Protein AF-0000000069701835 (afdb_homodimer)

Solvent-accessible surface area (backbone atoms only — not comparable to full-atom values): 38811 Å² total; per-residue (Å²): 129,63,65,85,69,42,8,67,58,31,53,69,60,68,79,55,66,62,56,63,56,51,62,58,46,72,41,89,81,38,45,59,20,47,59,96,46,68,37,72,89,70,43,57,60,67,57,52,49,52,16,46,52,48,31,66,73,73,35,44,67,64,20,38,28,76,73,45,48,54,37,56,66,69,35,26,43,52,49,22,52,52,31,42,77,55,44,38,84,52,55,40,90,34,37,31,42,24,39,18,38,48,22,39,53,29,38,48,41,53,27,45,40,35,70,63,38,26,33,36,32,39,42,60,26,48,49,60,57,52,48,33,42,46,57,37,41,37,38,77,45,71,33,52,51,53,85,51,16,60,40,55,66,56,48,55,58,47,54,74,80,41,81,50,53,31,37,44,45,40,51,38,25,16,56,48,61,12,29,37,45,35,72,69,51,43,48,49,48,45,51,48,27,65,74,66,65,22,34,36,41,41,40,43,59,28,59,79,31,42,64,55,87,75,83,74,78,41,60,48,37,51,16,53,76,70,71,42,41,76,33,38,34,42,30,26,41,39,35,70,62,59,36,38,4,45,30,44,14,30,31,37,45,39,68,89,56,40,66,45,26,49,54,50,38,34,29,40,32,44,40,49,48,21,38,46,43,48,30,50,33,48,34,56,72,65,68,48,56,68,60,46,32,51,52,50,22,51,53,40,41,53,26,46,50,43,39,52,50,41,40,50,73,70,34,42,90,46,40,46,67,69,83,53,57,25,38,53,32,43,32,36,31,42,78,51,96,45,58,36,65,68,47,44,60,47,18,44,76,55,28,26,44,58,34,44,31,43,69,26,31,92,64,88,57,55,44,33,20,33,32,37,25,42,48,69,44,52,56,69,50,36,48,51,41,43,51,31,50,53,69,48,106,129,61,64,86,70,42,6,68,58,32,54,70,60,68,80,54,68,64,57,62,57,51,62,59,47,72,41,88,82,36,45,58,20,47,59,97,46,67,38,72,87,70,42,57,59,67,55,52,51,54,16,45,52,48,32,65,72,75,36,44,67,66,19,38,28,76,73,46,47,54,36,54,65,68,35,26,44,53,48,23,53,54,32,42,77,54,44,37,83,50,55,38,89,33,36,32,42,25,39,17,37,49,22,39,53,30,36,48,41,53,26,44,40,36,72,62,39,27,34,37,32,38,43,59,27,46,48,60,58,52,48,34,42,46,58,38,41,38,38,77,44,68,34,53,50,53,85,52,15,60,40,55,66,58,47,54,58,47,55,74,79,38,80,50,54,31,37,44,47,41,51,38,27,15,57,48,60,12,28,35,44,34,71,69,52,42,49,50,48,47,49,50,27,63,73,65,65,22,36,37,42,42,41,44,59,27,62,78,32,43,63,56,86,76,83,73,79,41,60,50,37,51,16,52,75,70,71,42,42,78,35,36,35,42,30,27,39,38,36,70,63,57,35,37,4,45,30,44,14,29,31,38,46,39,70,87,58,40,65,46,27,50,53,49,39,34,27,40,33,45,40,49,48,21,38,46,44,48,31,49,32,48,34,55,72,65,69,47,56,68,62,46,33,51,52,51,23,55,53,40,42,53,26,47,49,44,40,52,52,42,39,50,71,71,35,41,90,47,40,46,67,68,84,53,57,25,38,53,32,42,32,37,30,44,77,53,96,43,56,35,65,68,48,44,59,47,19,44,76,55,29,28,43,58,35,45,32,43,68,26,31,93,63,86,56,54,44,33,20,33,32,36,26,42,46,69,44,51,58,70,50,36,48,50,41,45,51,32,49,53,69,50,104

Structure (mmCIF, N/CA/C/O backbone):
data_AF-0000000069701835-model_v1
#
loop_
_entity.id
_entity.type
_entity.pdbx_description
1 polymer '2-aminoadipate transaminase'
#
loop_
_atom_site.group_PDB
_atom_site.id
_atom_site.type_symbol
_atom_site.label_atom_id
_atom_site.label_alt_id
_atom_site.label_comp_id
_atom_site.label_asym_id
_atom_site.label_entity_id
_atom_site.label_seq_id
_atom_site.pdbx_PDB_ins_code
_atom_site.Cartn_x
_atom_site.Cartn_y
_atom_site.Cartn_z
_atom_site.occupancy
_atom_site.B_iso_or_equiv
_atom_site.auth_seq_id
_atom_site.auth_comp_id
_atom_site.auth_asym_id
_atom_site.auth_atom_id
_atom_site.pdbx_PDB_model_num
ATOM 1 N N . MET A 1 1 ? -20.984 10.242 -17.797 1 39.19 1 MET A N 1
ATOM 2 C CA . MET A 1 1 ? -21.5 8.922 -17.453 1 39.19 1 MET A CA 1
ATOM 3 C C . MET A 1 1 ? -20.375 7.922 -17.25 1 39.19 1 MET A C 1
ATOM 5 O O . MET A 1 1 ? -19.516 7.777 -18.125 1 39.19 1 MET A O 1
ATOM 9 N N . HIS A 1 2 ? -20.125 7.59 -16.031 1 51.84 2 HIS A N 1
ATOM 10 C CA . HIS A 1 2 ? -18.984 6.711 -15.805 1 51.84 2 HIS A CA 1
ATOM 11 C C . HIS A 1 2 ? -19.172 5.371 -16.5 1 51.84 2 HIS A C 1
ATOM 13 O O . HIS A 1 2 ? -20.312 4.984 -16.797 1 51.84 2 HIS A O 1
ATOM 19 N N . ASP A 1 3 ? -18.125 4.863 -17.016 1 70.12 3 ASP A N 1
ATOM 20 C CA . ASP A 1 3 ? -18.141 3.547 -17.641 1 70.12 3 ASP A CA 1
ATOM 21 C C . ASP A 1 3 ? -18.922 2.545 -16.797 1 70.12 3 ASP A C 1
ATOM 23 O O . ASP A 1 3 ? -18.672 2.395 -15.609 1 70.12 3 ASP A O 1
ATOM 27 N N . ARG A 1 4 ? -20.047 2.043 -17.344 1 71.19 4 ARG A N 1
ATOM 28 C CA . ARG A 1 4 ? -20.969 1.139 -16.672 1 71.19 4 ARG A CA 1
ATOM 29 C C . ARG A 1 4 ? -20.25 -0.069 -16.094 1 71.19 4 ARG A C 1
ATOM 31 O O . ARG A 1 4 ? -20.781 -0.774 -15.234 1 71.19 4 ARG A O 1
ATOM 38 N N . ARG A 1 5 ? -19.031 -0.153 -16.484 1 80.38 5 ARG A N 1
ATOM 39 C CA . ARG A 1 5 ? -18.266 -1.315 -16.047 1 80.38 5 ARG A CA 1
ATOM 40 C C . ARG A 1 5 ? -17.641 -1.076 -14.672 1 80.38 5 ARG A C 1
ATOM 42 O O . ARG A 1 5 ? -17.266 -2.025 -13.984 1 80.38 5 ARG A O 1
ATOM 49 N N . LEU A 1 6 ? -17.625 0.184 -14.195 1 84 6 LEU A N 1
ATOM 50 C CA . LEU A 1 6 ? -16.953 0.537 -12.953 1 84 6 LEU A CA 1
ATOM 51 C C . LEU A 1 6 ? -17.891 0.377 -11.758 1 84 6 LEU A C 1
ATOM 53 O O . LEU A 1 6 ? -19.109 0.501 -11.906 1 84 6 LEU A O 1
ATOM 57 N N . ALA A 1 7 ? -17.312 0.065 -10.648 1 86.12 7 ALA A N 1
ATOM 58 C CA . ALA A 1 7 ? -18.078 0.102 -9.398 1 86.12 7 ALA A CA 1
ATOM 59 C C . ALA A 1 7 ? -18.594 1.509 -9.109 1 86.12 7 ALA A C 1
ATOM 61 O O . ALA A 1 7 ? -17.953 2.498 -9.477 1 86.12 7 ALA A O 1
ATOM 62 N N . ALA A 1 8 ? -19.672 1.593 -8.391 1 79 8 ALA A N 1
ATOM 63 C CA . ALA A 1 8 ? -20.297 2.869 -8.047 1 79 8 ALA A CA 1
ATOM 64 C C . ALA A 1 8 ? -19.344 3.738 -7.223 1 79 8 ALA A C 1
ATOM 66 O O . ALA A 1 8 ? -19.219 4.941 -7.469 1 79 8 ALA A O 1
ATOM 67 N N . ARG A 1 9 ? -18.656 3.162 -6.305 1 82.5 9 ARG A N 1
ATOM 68 C CA . ARG A 1 9 ? -17.766 3.906 -5.43 1 82.5 9 ARG A CA 1
ATOM 69 C C . ARG A 1 9 ? -16.641 4.555 -6.23 1 82.5 9 ARG A C 1
ATOM 71 O O . ARG A 1 9 ? -16.188 5.648 -5.895 1 82.5 9 ARG A O 1
ATOM 78 N N . ALA A 1 10 ? -16.156 3.936 -7.246 1 80.75 10 ALA A N 1
ATOM 79 C CA . ALA A 1 10 ? -15.062 4.438 -8.07 1 80.75 10 ALA A CA 1
ATOM 80 C C . ALA A 1 10 ? -15.57 5.453 -9.094 1 80.75 10 ALA A C 1
ATOM 82 O O . ALA A 1 10 ? -14.883 6.434 -9.391 1 80.75 10 ALA A O 1
ATOM 83 N N . GLY A 1 11 ? -16.734 5.227 -9.617 1 77.94 11 GLY A N 1
ATOM 84 C CA . GLY A 1 11 ? -17.312 6.098 -10.625 1 77.94 11 GLY A CA 1
ATOM 85 C C . GLY A 1 11 ? -17.578 7.504 -10.117 1 77.94 11 GLY A C 1
ATOM 86 O O . GLY A 1 11 ? -17.625 8.453 -10.906 1 77.94 11 GLY A O 1
ATOM 87 N N . GLU A 1 12 ? -17.656 7.633 -8.828 1 73.31 12 GLU A N 1
ATOM 88 C CA . GLU A 1 12 ? -18.016 8.914 -8.234 1 73.31 12 GLU A CA 1
ATOM 89 C C . GLU A 1 12 ? -16.781 9.734 -7.883 1 73.31 12 GLU A C 1
ATOM 91 O O . GLU A 1 12 ? -16.891 10.914 -7.535 1 73.31 12 GLU A O 1
ATOM 96 N N . LEU A 1 13 ? -15.695 9.078 -8.109 1 75.62 13 LEU A N 1
ATOM 97 C CA . LEU A 1 13 ? -14.469 9.781 -7.746 1 75.62 13 LEU A CA 1
ATOM 98 C C . LEU A 1 13 ? -14.078 10.781 -8.828 1 75.62 13 LEU A C 1
ATOM 100 O O . LEU A 1 13 ? -14.211 10.5 -10.023 1 75.62 13 LEU A O 1
ATOM 104 N N . LYS A 1 14 ? -13.859 12.008 -8.492 1 70.44 14 LYS A N 1
ATOM 105 C CA . LYS A 1 14 ? -13.375 13.031 -9.406 1 70.44 14 LYS A CA 1
ATOM 106 C C . LYS A 1 14 ? -11.898 13.328 -9.18 1 70.44 14 LYS A C 1
ATOM 108 O O . LYS A 1 14 ? -11.43 13.344 -8.039 1 70.44 14 LYS A O 1
ATOM 113 N N . PRO A 1 15 ? -11.242 13.359 -10.406 1 63.72 15 PRO A N 1
ATOM 114 C CA . PRO A 1 15 ? -9.867 13.805 -10.211 1 63.72 15 PRO A CA 1
ATOM 115 C C . PRO A 1 15 ? -9.773 15.141 -9.484 1 63.72 15 PRO A C 1
ATOM 117 O O . PRO A 1 15 ? -10.664 15.984 -9.625 1 63.72 15 PRO A O 1
ATOM 120 N N . SER A 1 16 ? -8.875 15.18 -8.609 1 60.53 16 SER A N 1
ATOM 121 C CA . SER A 1 16 ? -8.695 16.453 -7.918 1 60.53 16 SER A CA 1
ATOM 122 C C . SER A 1 16 ? -8.328 17.562 -8.891 1 60.53 16 SER A C 1
ATOM 124 O O . SER A 1 16 ? -7.352 17.453 -9.633 1 60.53 16 SER A O 1
ATOM 126 N N . ALA A 1 17 ? -9.289 18.438 -9.164 1 57.22 17 ALA A N 1
ATOM 127 C CA . ALA A 1 17 ? -8.992 19.609 -9.984 1 57.22 17 ALA A CA 1
ATOM 128 C C . ALA A 1 17 ? -7.641 20.219 -9.609 1 57.22 17 ALA A C 1
ATOM 130 O O . ALA A 1 17 ? -6.887 20.656 -10.484 1 57.22 17 ALA A O 1
ATOM 131 N N . VAL A 1 18 ? -7.363 20.094 -8.398 1 60.12 18 VAL A N 1
ATOM 132 C CA . VAL A 1 18 ? -6.117 20.656 -7.895 1 60.12 18 VAL A CA 1
ATOM 133 C C . VAL A 1 18 ? -4.93 19.859 -8.43 1 60.12 18 VAL A C 1
ATOM 135 O O . VAL A 1 18 ? -3.91 20.453 -8.812 1 60.12 18 VAL A O 1
ATOM 138 N N . ARG A 1 19 ? -5.121 18.625 -8.523 1 62.81 19 ARG A N 1
ATOM 139 C CA . ARG A 1 19 ? -4.023 17.797 -9.023 1 62.81 19 ARG A CA 1
ATOM 140 C C . ARG A 1 19 ? -3.732 18.109 -10.492 1 62.81 19 ARG A C 1
ATOM 142 O O . ARG A 1 19 ? -2.57 18.156 -10.898 1 62.81 19 ARG A O 1
ATOM 149 N N . GLU A 1 20 ? -4.77 18.359 -11.156 1 62.62 20 GLU A N 1
ATOM 150 C CA . GLU A 1 20 ? -4.613 18.719 -12.562 1 62.62 20 GLU A CA 1
ATOM 151 C C . GLU A 1 20 ? -3.877 20.047 -12.719 1 62.62 20 GLU A C 1
ATOM 153 O O . GLU A 1 20 ? -3.031 20.188 -13.609 1 62.62 20 GLU A O 1
ATOM 158 N N . LEU A 1 21 ? -4.188 20.844 -11.867 1 60.59 21 LEU A N 1
ATOM 159 C CA . LEU A 1 21 ? -3.568 22.172 -11.945 1 60.59 21 LEU A CA 1
ATOM 160 C C . LEU A 1 21 ? -2.109 22.109 -11.508 1 60.59 21 LEU A C 1
ATOM 162 O O . LEU A 1 21 ? -1.255 22.781 -12.086 1 60.59 21 LEU A O 1
ATOM 166 N N . LEU A 1 22 ? -1.897 21.156 -10.641 1 62.66 22 LEU A N 1
ATOM 167 C CA . LEU A 1 22 ? -0.548 21.047 -10.094 1 62.66 22 LEU A CA 1
ATOM 168 C C . LEU A 1 22 ? 0.385 20.344 -11.07 1 62.66 22 LEU A C 1
ATOM 170 O O . LEU A 1 22 ? 1.607 20.453 -10.961 1 62.66 22 LEU A O 1
ATOM 174 N N . LYS A 1 23 ? -0.251 19.781 -11.992 1 63.53 23 LYS A N 1
ATOM 175 C CA . LYS A 1 23 ? 0.584 19.203 -13.047 1 63.53 23 LYS A CA 1
ATOM 176 C C . LYS A 1 23 ? 1.376 20.297 -13.766 1 63.53 23 LYS A C 1
ATOM 178 O O . LYS A 1 23 ? 2.473 20.047 -14.266 1 63.53 23 LYS A O 1
ATOM 183 N N . HIS A 1 24 ? 0.905 21.453 -13.695 1 60.62 24 HIS A N 1
ATOM 184 C CA . HIS A 1 24 ? 1.538 22.578 -14.375 1 60.62 24 HIS A CA 1
ATOM 185 C C . HIS A 1 24 ? 2.625 23.203 -13.516 1 60.62 24 HIS A C 1
ATOM 187 O O . HIS A 1 24 ? 3.35 24.094 -13.969 1 60.62 24 HIS A O 1
ATOM 193 N N . SER A 1 25 ? 2.732 22.75 -12.32 1 63.5 25 SER A N 1
ATOM 194 C CA . SER A 1 25 ? 3.74 23.281 -11.406 1 63.5 25 SER A CA 1
ATOM 195 C C . SER A 1 25 ? 5.148 22.891 -11.852 1 63.5 25 SER A C 1
ATOM 197 O O . SER A 1 25 ? 6.133 23.469 -11.383 1 63.5 25 SER A O 1
ATOM 199 N N . LYS A 1 26 ? 5.195 22.109 -12.852 1 65.38 26 LYS A N 1
ATOM 200 C CA . LYS A 1 26 ? 6.492 21.609 -13.297 1 65.38 26 LYS A CA 1
ATOM 201 C C . LYS A 1 26 ? 7.035 22.438 -14.461 1 65.38 26 LYS A C 1
ATOM 203 O O . LYS A 1 26 ? 8.125 22.172 -14.961 1 65.38 26 LYS A O 1
ATOM 208 N N . LEU A 1 27 ? 6.363 23.469 -14.688 1 71.75 27 LEU A N 1
ATOM 209 C CA . LEU A 1 27 ? 6.824 24.328 -15.773 1 71.75 27 LEU A CA 1
ATOM 210 C C . LEU A 1 27 ? 8.008 25.172 -15.328 1 71.75 27 LEU A C 1
ATOM 212 O O . LEU A 1 27 ? 8.062 25.609 -14.172 1 71.75 27 LEU A O 1
ATOM 216 N N . PRO A 1 28 ? 8.945 25.297 -16.25 1 82.5 28 PRO A N 1
ATOM 217 C CA . PRO A 1 28 ? 10.109 26.125 -15.914 1 82.5 28 PRO A CA 1
ATOM 218 C C . PRO A 1 28 ? 9.719 27.547 -15.5 1 82.5 28 PRO A C 1
ATOM 220 O O . PRO A 1 28 ? 8.82 28.141 -16.094 1 82.5 28 PRO A O 1
ATOM 223 N N . GLY A 1 29 ? 10.258 28.031 -14.422 1 87.88 29 GLY A N 1
ATOM 224 C CA . GLY A 1 29 ? 10.055 29.406 -13.977 1 87.88 29 GLY A CA 1
ATOM 225 C C . GLY A 1 29 ? 8.875 29.562 -13.039 1 87.88 29 GLY A C 1
ATOM 226 O O . GLY A 1 29 ? 8.68 30.625 -12.453 1 87.88 29 GLY A O 1
ATOM 227 N N . VAL A 1 30 ? 8.133 28.531 -12.906 1 92.75 30 VAL A N 1
ATOM 228 C CA . VAL A 1 30 ? 6.969 28.609 -12.031 1 92.75 30 VAL A CA 1
ATOM 229 C C . VAL A 1 30 ? 7.371 28.234 -10.609 1 92.75 30 VAL A C 1
ATOM 231 O O . VAL A 1 30 ? 8.055 27.234 -10.391 1 92.75 30 VAL A O 1
ATOM 234 N N . ILE A 1 31 ? 7.082 29.141 -9.648 1 95.19 31 ILE A N 1
ATOM 235 C CA . ILE A 1 31 ? 7.262 28.844 -8.227 1 95.19 31 ILE A CA 1
ATOM 236 C C . ILE A 1 31 ? 6.02 28.141 -7.688 1 95.19 31 ILE A C 1
ATOM 238 O O . ILE A 1 31 ? 4.918 28.688 -7.734 1 95.19 31 ILE A O 1
ATOM 242 N N . SER A 1 32 ? 6.219 26.938 -7.227 1 93.38 32 SER A N 1
ATOM 243 C CA . SER A 1 32 ? 5.078 26.172 -6.711 1 93.38 32 SER A CA 1
ATOM 244 C C . SER A 1 32 ? 4.961 26.312 -5.199 1 93.38 32 SER A C 1
ATOM 246 O O . SER A 1 32 ? 5.84 25.875 -4.457 1 93.38 32 SER A O 1
ATOM 248 N N . LEU A 1 33 ? 3.883 26.891 -4.742 1 94.81 33 LEU A N 1
ATOM 249 C CA . LEU A 1 33 ? 3.506 26.938 -3.332 1 94.81 33 LEU A CA 1
ATOM 250 C C . LEU A 1 33 ? 2.414 25.906 -3.037 1 94.81 33 LEU A C 1
ATOM 252 O O . LEU A 1 33 ? 1.732 26 -2.014 1 94.81 33 LEU A O 1
ATOM 256 N N . GLY A 1 34 ? 2.217 24.984 -3.975 1 89.69 34 GLY A N 1
ATOM 257 C CA . GLY A 1 34 ? 1.078 24.078 -3.875 1 89.69 34 GLY A CA 1
ATOM 258 C C . GLY A 1 34 ? 1.411 22.781 -3.188 1 89.69 34 GLY A C 1
ATOM 259 O O . GLY A 1 34 ? 0.564 22.188 -2.51 1 89.69 34 GLY A O 1
ATOM 260 N N . GLY A 1 35 ? 2.559 22.281 -3.303 1 81.88 35 GLY A N 1
ATOM 261 C CA . GLY A 1 35 ? 2.84 20.922 -2.877 1 81.88 35 GLY A CA 1
ATOM 262 C C . GLY A 1 35 ? 3.17 20.812 -1.4 1 81.88 35 GLY A C 1
ATOM 263 O O . GLY A 1 35 ? 3.916 21.625 -0.864 1 81.88 35 GLY A O 1
ATOM 264 N N . GLY A 1 36 ? 2.479 19.938 -0.641 1 86.25 36 GLY A N 1
ATOM 265 C CA . GLY A 1 36 ? 2.873 19.547 0.702 1 86.25 36 GLY A CA 1
ATOM 266 C C . GLY A 1 36 ? 4.043 18.578 0.719 1 86.25 36 GLY A C 1
ATOM 267 O O . GLY A 1 36 ? 3.938 17.469 1.272 1 86.25 36 GLY A O 1
ATOM 268 N N . ILE A 1 37 ? 5.133 19.031 0.181 1 90.5 37 ILE A N 1
ATOM 269 C CA . ILE A 1 37 ? 6.312 18.219 -0.107 1 90.5 37 ILE A CA 1
ATOM 270 C C . ILE A 1 37 ? 7.484 18.688 0.751 1 90.5 37 ILE A C 1
ATOM 272 O O . ILE A 1 37 ? 7.758 19.891 0.833 1 90.5 37 ILE A O 1
ATOM 276 N N . PRO A 1 38 ? 8.18 17.781 1.394 1 95.31 38 PRO A N 1
ATOM 277 C CA . PRO A 1 38 ? 9.359 18.172 2.164 1 95.31 38 PRO A CA 1
ATOM 278 C C . PRO A 1 38 ? 10.484 18.719 1.284 1 95.31 38 PRO A C 1
ATOM 280 O O . PRO A 1 38 ? 10.602 18.328 0.117 1 95.31 38 PRO A O 1
ATOM 283 N N . ALA A 1 39 ? 11.281 19.594 1.869 1 96 39 ALA A N 1
ATOM 284 C CA . ALA A 1 39 ? 12.43 20.172 1.177 1 96 39 ALA A CA 1
ATOM 285 C C . ALA A 1 39 ? 13.516 19.125 0.951 1 96 39 ALA A C 1
ATOM 287 O O . ALA A 1 39 ? 14.109 18.625 1.906 1 96 39 ALA A O 1
ATOM 288 N N . PRO A 1 40 ? 13.82 18.844 -0.266 1 94.5 40 PRO A N 1
ATOM 289 C CA . PRO A 1 40 ? 14.773 17.766 -0.529 1 94.5 40 PRO A CA 1
ATOM 290 C C . PRO A 1 40 ? 16.172 18.078 -0.027 1 94.5 40 PRO A C 1
ATOM 292 O O . PRO A 1 40 ? 16.922 17.172 0.338 1 94.5 40 PRO A O 1
ATOM 295 N N . GLU A 1 41 ? 16.531 19.375 0.003 1 95.38 41 GLU A N 1
ATOM 296 C CA . GLU A 1 41 ? 17.859 19.766 0.424 1 95.38 41 GLU A CA 1
ATOM 297 C C . GLU A 1 41 ? 18.078 19.484 1.909 1 95.38 41 GLU A C 1
ATOM 299 O O . GLU A 1 41 ? 19.219 19.5 2.391 1 95.38 41 GLU A O 1
ATOM 304 N N . LEU A 1 42 ? 17 19.234 2.639 1 96.81 42 LEU A N 1
ATOM 305 C CA . LEU A 1 42 ? 17.109 19.031 4.078 1 96.81 42 LEU A CA 1
ATOM 306 C C . LEU A 1 42 ? 17.188 17.547 4.41 1 96.81 42 LEU A C 1
ATOM 308 O O . LEU A 1 42 ? 17.359 17.172 5.574 1 96.81 42 LEU A O 1
ATOM 312 N N . PHE A 1 43 ? 17.109 16.656 3.443 1 97.75 43 PHE A N 1
ATOM 313 C CA . PHE A 1 43 ? 17.219 15.234 3.736 1 97.75 43 PHE A CA 1
ATOM 314 C C . PHE A 1 43 ? 18.578 14.922 4.359 1 97.75 43 PHE A C 1
ATOM 316 O O . PHE A 1 43 ? 19.609 15.477 3.943 1 97.75 43 PHE A O 1
ATOM 323 N N . ASP A 1 44 ? 18.609 14.062 5.312 1 98.31 44 ASP A N 1
ATOM 324 C CA . ASP A 1 44 ? 19.844 13.617 5.926 1 98.31 44 ASP A CA 1
ATOM 325 C C . ASP A 1 44 ? 20.562 12.602 5.035 1 98.31 44 ASP A C 1
ATOM 327 O O . ASP A 1 44 ? 20.672 11.422 5.379 1 98.31 44 ASP A O 1
ATOM 331 N N . THR A 1 45 ? 21.172 13.117 3.996 1 98 45 THR A N 1
ATOM 332 C CA . THR A 1 45 ? 21.812 12.281 2.988 1 98 45 THR A CA 1
ATOM 333 C C . THR A 1 45 ? 22.859 11.383 3.627 1 98 45 THR A C 1
ATOM 335 O O . THR A 1 45 ? 22.906 10.18 3.361 1 98 45 THR A O 1
ATOM 338 N N . GLU A 1 46 ? 23.688 11.961 4.453 1 98.12 46 GLU A N 1
ATOM 339 C CA . GLU A 1 46 ? 24.75 11.195 5.102 1 98.12 46 GLU A CA 1
ATOM 340 C C . GLU A 1 46 ? 24.172 10.086 5.973 1 98.12 46 GLU A C 1
ATOM 342 O O . GLU A 1 46 ? 24.594 8.93 5.887 1 98.12 46 GLU A O 1
ATOM 347 N N . GLY A 1 47 ? 23.219 10.438 6.859 1 98.69 47 GLY A N 1
ATOM 348 C CA . GLY A 1 47 ? 22.609 9.445 7.738 1 98.69 47 GLY A CA 1
ATOM 349 C C . GLY A 1 47 ? 21.922 8.328 6.984 1 98.69 47 GLY A C 1
ATOM 350 O O . GLY A 1 47 ? 22.047 7.156 7.363 1 98.69 47 GLY A O 1
ATOM 351 N N . LEU A 1 48 ? 21.234 8.641 5.93 1 98.69 48 LEU A N 1
ATOM 352 C CA . LEU A 1 48 ? 20.531 7.645 5.125 1 98.69 48 LEU A CA 1
ATOM 353 C C . LEU A 1 48 ? 21.531 6.746 4.395 1 98.69 48 LEU A C 1
ATOM 355 O O . LEU A 1 48 ? 21.312 5.539 4.285 1 98.69 48 LEU A O 1
ATOM 359 N N . GLU A 1 49 ? 22.594 7.332 3.895 1 98.44 49 GLU A N 1
ATOM 360 C CA . GLU A 1 49 ? 23.641 6.539 3.246 1 98.44 49 GLU A CA 1
ATOM 361 C C . GLU A 1 49 ? 24.25 5.535 4.215 1 98.44 49 GLU A C 1
ATOM 363 O O . GLU A 1 49 ? 24.484 4.379 3.859 1 98.44 49 GLU A O 1
ATOM 368 N N . LEU A 1 50 ? 24.547 5.984 5.426 1 98.62 50 LEU A N 1
ATOM 369 C CA . LEU A 1 50 ? 25.094 5.105 6.445 1 98.62 50 LEU A CA 1
ATOM 370 C C . LEU A 1 50 ? 24.141 3.969 6.77 1 98.62 50 LEU A C 1
ATOM 372 O O . LEU A 1 50 ? 24.547 2.814 6.906 1 98.62 50 LEU A O 1
ATOM 376 N N . ALA A 1 51 ? 22.891 4.281 6.902 1 98.81 51 ALA A N 1
ATOM 377 C CA . ALA A 1 51 ? 21.875 3.266 7.184 1 98.81 51 ALA A CA 1
ATOM 378 C C . ALA A 1 51 ? 21.797 2.244 6.051 1 98.81 51 ALA A C 1
ATOM 380 O O . ALA A 1 51 ? 21.719 1.038 6.301 1 98.81 51 ALA A O 1
ATOM 381 N N . VAL A 1 52 ? 21.828 2.738 4.812 1 98.75 52 VAL A N 1
ATOM 382 C CA . VAL A 1 52 ? 21.75 1.874 3.641 1 98.75 52 VAL A CA 1
ATOM 383 C C . VAL A 1 52 ? 22.969 0.947 3.605 1 98.75 52 VAL A C 1
ATOM 385 O O . VAL A 1 52 ? 22.828 -0.25 3.342 1 98.75 52 VAL A O 1
ATOM 388 N N . GLN A 1 53 ? 24.094 1.475 3.844 1 98.19 53 GLN A N 1
ATOM 389 C CA . GLN A 1 53 ? 25.312 0.677 3.863 1 98.19 53 GLN A CA 1
ATOM 390 C C . GLN A 1 53 ? 25.234 -0.429 4.91 1 98.19 53 GLN A C 1
ATOM 392 O O . GLN A 1 53 ? 25.609 -1.571 4.648 1 98.19 53 GLN A O 1
ATOM 397 N N . LYS A 1 54 ? 24.781 -0.076 6.047 1 98.44 54 LYS A N 1
ATOM 398 C CA . LYS A 1 54 ? 24.641 -1.056 7.117 1 98.44 54 LYS A CA 1
ATOM 399 C C . LYS A 1 54 ? 23.656 -2.152 6.734 1 98.44 54 LYS A C 1
ATOM 401 O O . LYS A 1 54 ? 23.891 -3.332 7.004 1 98.44 54 LYS A O 1
ATOM 406 N N . VAL A 1 55 ? 22.547 -1.802 6.125 1 98.69 55 VAL A N 1
ATOM 407 C CA . VAL A 1 55 ? 21.531 -2.754 5.711 1 98.69 55 VAL A CA 1
ATOM 408 C C . VAL A 1 55 ? 22.109 -3.717 4.676 1 98.69 55 VAL A C 1
ATOM 410 O O . VAL A 1 55 ? 21.938 -4.934 4.785 1 98.69 55 VAL A O 1
ATOM 413 N N . MET A 1 56 ? 22.844 -3.174 3.709 1 98.19 56 MET A N 1
ATOM 414 C CA . MET A 1 56 ? 23.391 -4.008 2.646 1 98.19 56 MET A CA 1
ATOM 415 C C . MET A 1 56 ? 24.438 -4.973 3.199 1 98.19 56 MET A C 1
ATOM 417 O O . MET A 1 56 ? 24.562 -6.102 2.719 1 98.19 56 MET A O 1
ATOM 421 N N . SER A 1 57 ? 25.078 -4.574 4.273 1 97.81 57 SER A N 1
ATOM 422 C CA . SER A 1 57 ? 26.188 -5.375 4.801 1 97.81 57 SER A CA 1
ATOM 423 C C . SER A 1 57 ? 25.688 -6.371 5.848 1 97.81 57 SER A C 1
ATOM 425 O O . SER A 1 57 ? 26.203 -7.484 5.941 1 97.81 57 SER A O 1
ATOM 427 N N . GLU A 1 58 ? 24.672 -5.949 6.629 1 97.88 58 GLU A N 1
ATOM 428 C CA . GLU A 1 58 ? 24.391 -6.727 7.832 1 97.88 58 GLU A CA 1
ATOM 429 C C . GLU A 1 58 ? 22.953 -7.227 7.832 1 97.88 58 GLU A C 1
ATOM 431 O O . GLU A 1 58 ? 22.594 -8.148 8.578 1 97.88 58 GLU A O 1
ATOM 436 N N . ARG A 1 59 ? 22.109 -6.648 7.039 1 97.75 59 ARG A N 1
ATOM 437 C CA . ARG A 1 59 ? 20.688 -6.934 7.148 1 97.75 59 ARG A CA 1
ATOM 438 C C . ARG A 1 59 ? 20.078 -7.238 5.781 1 97.75 59 ARG A C 1
ATOM 440 O O . ARG A 1 59 ? 18.891 -7.004 5.555 1 97.75 59 ARG A O 1
ATOM 447 N N . PHE A 1 60 ? 20.906 -7.715 4.879 1 97.62 60 PHE A N 1
ATOM 448 C CA . PHE A 1 60 ? 20.5 -7.898 3.492 1 97.62 60 PHE A CA 1
ATOM 449 C C . PHE A 1 60 ? 19.266 -8.789 3.408 1 97.62 60 PHE A C 1
ATOM 451 O O . PHE A 1 60 ? 18.266 -8.422 2.775 1 97.62 60 PHE A O 1
ATOM 458 N N . HIS A 1 61 ? 19.172 -9.883 4.066 1 95.19 61 HIS A N 1
ATOM 459 C CA . HIS A 1 61 ? 18.094 -10.852 3.953 1 95.19 61 HIS A CA 1
ATOM 460 C C . HIS A 1 61 ? 16.812 -10.328 4.605 1 95.19 61 HIS A C 1
ATOM 462 O O . HIS A 1 61 ? 15.711 -10.602 4.125 1 95.19 61 HIS A O 1
ATOM 468 N N . ASP A 1 62 ? 16.953 -9.57 5.676 1 95.75 62 ASP A N 1
ATOM 469 C CA . ASP A 1 62 ? 15.789 -8.93 6.273 1 95.75 62 ASP A CA 1
ATOM 470 C C . ASP A 1 62 ? 15.141 -7.953 5.301 1 95.75 62 ASP A C 1
ATOM 472 O O . ASP A 1 62 ? 13.914 -7.875 5.211 1 95.75 62 ASP A O 1
ATOM 476 N N . ALA A 1 63 ? 16.016 -7.25 4.613 1 98.38 63 ALA A N 1
ATOM 477 C CA . ALA A 1 63 ? 15.562 -6.125 3.787 1 98.38 63 ALA A CA 1
ATOM 478 C C . ALA A 1 63 ? 14.93 -6.617 2.49 1 98.38 63 ALA A C 1
ATOM 480 O O . ALA A 1 63 ? 14.016 -5.98 1.963 1 98.38 63 ALA A O 1
ATOM 481 N N . PHE A 1 64 ? 15.414 -7.703 1.984 1 98.25 64 PHE A N 1
ATOM 482 C CA . PHE A 1 64 ? 15.031 -8.047 0.619 1 98.25 64 PHE A CA 1
ATOM 483 C C . PHE A 1 64 ? 14.102 -9.258 0.602 1 98.25 64 PHE A C 1
ATOM 485 O O . PHE A 1 64 ? 13.688 -9.711 -0.466 1 98.25 64 PHE A O 1
ATOM 492 N N . GLN A 1 65 ? 13.664 -9.797 1.738 1 96.31 65 GLN A N 1
ATOM 493 C CA . GLN A 1 65 ? 12.695 -10.883 1.862 1 96.31 65 GLN A CA 1
ATOM 494 C C . GLN A 1 65 ? 11.367 -10.375 2.402 1 96.31 65 GLN A C 1
ATOM 496 O O . GLN A 1 65 ? 11.289 -9.273 2.945 1 96.31 65 GLN A O 1
ATOM 501 N N . TYR A 1 66 ? 10.289 -11.18 2.25 1 94.31 66 TYR A N 1
ATOM 502 C CA . TYR A 1 66 ? 8.984 -10.883 2.826 1 94.31 66 TYR A CA 1
ATOM 503 C C . TYR A 1 66 ? 9.086 -10.641 4.328 1 94.31 66 TYR A C 1
ATOM 505 O O . TYR A 1 66 ? 9.953 -11.219 4.992 1 94.31 66 TYR A O 1
ATOM 513 N N . GLY A 1 67 ? 8.242 -9.797 4.816 1 93.69 67 GLY A N 1
ATOM 514 C CA . GLY A 1 67 ? 8.125 -9.539 6.242 1 93.69 67 GLY A CA 1
ATOM 515 C C . GLY A 1 67 ? 6.719 -9.734 6.773 1 93.69 67 GLY A C 1
ATOM 516 O O . GLY A 1 67 ? 5.891 -10.383 6.133 1 93.69 67 GLY A O 1
ATOM 517 N N . LEU A 1 68 ? 6.531 -9.281 7.945 1 94.44 68 LEU A N 1
ATOM 518 C CA . LEU A 1 68 ? 5.238 -9.375 8.617 1 94.44 68 LEU A CA 1
ATOM 519 C C . LEU A 1 68 ? 4.316 -8.242 8.188 1 94.44 68 LEU A C 1
ATOM 521 O O . LEU A 1 68 ? 4.762 -7.109 8 1 94.44 68 LEU A O 1
ATOM 525 N N . THR A 1 69 ? 3.055 -8.562 8.078 1 96.25 69 THR A N 1
ATOM 526 C CA . THR A 1 69 ? 2.057 -7.543 7.762 1 96.25 69 THR A CA 1
ATOM 527 C C . THR A 1 69 ? 2.09 -6.414 8.789 1 96.25 69 THR A C 1
ATOM 529 O O . THR A 1 69 ? 1.933 -5.242 8.438 1 96.25 69 THR A O 1
ATOM 532 N N . GLU A 1 70 ? 2.35 -6.758 10.062 1 97.44 70 GLU A N 1
ATOM 533 C CA . GLU A 1 70 ? 2.352 -5.809 11.164 1 97.44 70 GLU A CA 1
ATOM 534 C C . GLU A 1 70 ? 3.523 -4.84 11.062 1 97.44 70 GLU A C 1
ATOM 536 O O . GLU A 1 70 ? 3.445 -3.707 11.547 1 97.44 70 GLU A O 1
ATOM 541 N N . GLY A 1 71 ? 4.602 -5.332 10.492 1 98.25 71 GLY A N 1
ATOM 542 C CA . GLY A 1 71 ? 5.797 -4.512 10.359 1 98.25 71 GLY A CA 1
ATOM 543 C C . GLY A 1 71 ? 7.047 -5.18 10.898 1 98.25 71 GLY A C 1
ATOM 544 O O . GLY A 1 71 ? 6.961 -6.176 11.617 1 98.25 71 GLY A O 1
ATOM 545 N N . TYR A 1 72 ? 8.211 -4.699 10.539 1 98.5 72 TYR A N 1
ATOM 546 C CA . TYR A 1 72 ? 9.523 -5.148 10.984 1 98.5 72 TYR A CA 1
ATOM 547 C C . TYR A 1 72 ? 9.695 -4.922 12.477 1 98.5 72 TYR A C 1
ATOM 549 O O . TYR A 1 72 ? 9.633 -3.787 12.953 1 98.5 72 TYR A O 1
ATOM 557 N N . PRO A 1 73 ? 9.93 -5.984 13.281 1 98.31 73 PRO A N 1
ATOM 558 C CA . PRO A 1 73 ? 9.875 -5.879 14.742 1 98.31 73 PRO A CA 1
ATOM 559 C C . PRO A 1 73 ? 10.805 -4.797 15.289 1 98.31 73 PRO A C 1
ATOM 561 O O . PRO A 1 73 ? 10.391 -3.992 16.125 1 98.31 73 PRO A O 1
ATOM 564 N N . PRO A 1 74 ? 12.031 -4.672 14.805 1 98.75 74 PRO A N 1
ATOM 565 C CA . PRO A 1 74 ? 12.883 -3.598 15.32 1 98.75 74 PRO A CA 1
ATOM 566 C C . PRO A 1 74 ? 12.32 -2.207 15.039 1 98.75 74 PRO A C 1
ATOM 568 O O . PRO A 1 74 ? 12.477 -1.296 15.852 1 98.75 74 PRO A O 1
ATOM 571 N N . LEU A 1 75 ? 11.664 -2.053 13.891 1 98.88 75 LEU A N 1
ATOM 572 C CA . LEU A 1 75 ? 11.07 -0.759 13.578 1 98.88 75 LEU A CA 1
ATOM 573 C C . LEU A 1 75 ? 9.859 -0.488 14.469 1 98.88 75 LEU A C 1
ATOM 575 O O . LEU A 1 75 ? 9.664 0.64 14.93 1 98.88 75 LEU A O 1
ATOM 579 N N . ARG A 1 76 ? 9.008 -1.503 14.695 1 98.81 76 ARG A N 1
ATOM 580 C CA . ARG A 1 76 ? 7.867 -1.347 15.594 1 98.81 76 ARG A CA 1
ATOM 581 C C . ARG A 1 76 ? 8.328 -0.906 16.984 1 98.81 76 ARG A C 1
ATOM 583 O O . ARG A 1 76 ? 7.699 -0.046 17.609 1 98.81 76 ARG A O 1
ATOM 590 N N . GLN A 1 77 ? 9.438 -1.503 17.438 1 98.75 77 GLN A N 1
ATOM 591 C CA . GLN A 1 77 ? 10 -1.124 18.719 1 98.75 77 GLN A CA 1
ATOM 592 C C . GLN A 1 77 ? 10.461 0.332 18.719 1 98.75 77 GLN A C 1
ATOM 594 O O . GLN A 1 77 ? 10.156 1.088 19.641 1 98.75 77 GLN A O 1
ATOM 599 N N . ALA A 1 78 ? 11.172 0.715 17.719 1 98.81 78 ALA A N 1
ATOM 600 C CA . ALA A 1 78 ? 11.688 2.08 17.625 1 98.81 78 ALA A CA 1
ATOM 601 C C . ALA A 1 78 ? 10.547 3.09 17.547 1 98.81 78 ALA A C 1
ATOM 603 O O . ALA A 1 78 ? 10.609 4.152 18.172 1 98.81 78 ALA A O 1
ATOM 604 N N . VAL A 1 79 ? 9.508 2.766 16.828 1 98.81 79 VAL A N 1
ATOM 605 C CA . VAL A 1 79 ? 8.367 3.658 16.688 1 98.81 79 VAL A CA 1
ATOM 606 C C . VAL A 1 79 ? 7.625 3.775 18.016 1 98.81 79 VAL A C 1
ATOM 608 O O . VAL A 1 79 ? 7.148 4.855 18.375 1 98.81 79 VAL A O 1
ATOM 611 N N . SER A 1 80 ? 7.508 2.652 18.703 1 98.75 80 SER A N 1
ATOM 612 C CA . SER A 1 80 ? 6.898 2.703 20.031 1 98.75 80 SER A CA 1
ATOM 613 C C . SER A 1 80 ? 7.625 3.689 20.938 1 98.75 80 SER A C 1
ATOM 615 O O . SER A 1 80 ? 6.988 4.449 21.672 1 98.75 80 SER A O 1
ATOM 617 N N . GLU A 1 81 ? 8.914 3.732 20.859 1 98.44 81 GLU A N 1
ATOM 618 C CA . GLU A 1 81 ? 9.711 4.656 21.656 1 98.44 81 GLU A CA 1
ATOM 619 C C . GLU A 1 81 ? 9.477 6.102 21.234 1 98.44 81 GLU A C 1
ATOM 621 O O . GLU A 1 81 ? 9.344 6.992 22.062 1 98.44 81 GLU A O 1
ATOM 626 N N . ILE A 1 82 ? 9.406 6.305 19.984 1 97.88 82 ILE A N 1
ATOM 627 C CA . ILE A 1 82 ? 9.109 7.633 19.469 1 97.88 82 ILE A CA 1
ATOM 628 C C . ILE A 1 82 ? 7.73 8.078 19.938 1 97.88 82 ILE A C 1
ATOM 630 O O . ILE A 1 82 ? 7.559 9.219 20.391 1 97.88 82 ILE A O 1
ATOM 634 N N . CYS A 1 83 ? 6.77 7.18 19.875 1 98 83 CYS A N 1
ATOM 635 C CA . CYS A 1 83 ? 5.414 7.473 20.328 1 98 83 CYS A CA 1
ATOM 636 C C . CYS A 1 83 ? 5.395 7.84 21.812 1 98 83 CYS A C 1
ATOM 638 O O . CYS A 1 83 ? 4.738 8.805 22.203 1 98 83 CYS A O 1
ATOM 640 N N . HIS A 1 84 ? 6.137 7.148 22.594 1 97 84 HIS A N 1
ATOM 641 C CA . HIS A 1 84 ? 6.215 7.434 24.016 1 97 84 HIS A CA 1
ATOM 642 C C . HIS A 1 84 ? 6.734 8.844 24.266 1 97 84 HIS A C 1
ATOM 644 O O . HIS A 1 84 ? 6.199 9.562 25.125 1 97 84 HIS A O 1
ATOM 650 N N . SER A 1 85 ? 7.707 9.211 23.531 1 95 85 SER A N 1
ATOM 651 C CA . SER A 1 85 ? 8.289 10.539 23.703 1 95 85 SER A CA 1
ATOM 652 C C . SER A 1 85 ? 7.305 11.625 23.281 1 95 85 SER A C 1
ATOM 654 O O . SER A 1 85 ? 7.438 12.781 23.688 1 95 85 SER A O 1
ATOM 656 N N . ARG A 1 86 ? 6.27 11.25 22.531 1 94.88 86 ARG A N 1
ATOM 657 C CA . ARG A 1 86 ? 5.277 12.195 22.031 1 94.88 86 ARG A CA 1
ATOM 658 C C . ARG A 1 86 ? 4.012 12.156 22.891 1 94.88 86 ARG A C 1
ATOM 660 O O . ARG A 1 86 ? 3.027 12.836 22.578 1 94.88 86 ARG A O 1
ATOM 667 N N . GLY A 1 87 ? 4.023 11.312 23.875 1 94.5 87 GLY A N 1
ATOM 668 C CA . GLY A 1 87 ? 2.865 11.219 24.766 1 94.5 87 GLY A CA 1
ATOM 669 C C . GLY A 1 87 ? 1.876 10.156 24.328 1 94.5 87 GLY A C 1
ATOM 670 O O . GLY A 1 87 ? 0.742 10.125 24.812 1 94.5 87 GLY A O 1
ATOM 671 N N . VAL A 1 88 ? 2.242 9.344 23.406 1 97 88 VAL A N 1
ATOM 672 C CA . VAL A 1 88 ? 1.436 8.203 22.984 1 97 88 VAL A CA 1
ATOM 673 C C . VAL A 1 88 ? 2.012 6.918 23.578 1 97 88 VAL A C 1
ATOM 675 O O . VAL A 1 88 ? 2.857 6.27 22.953 1 97 88 VAL A O 1
ATOM 678 N N . THR A 1 89 ? 1.506 6.547 24.688 1 95.75 89 THR A N 1
ATOM 679 C CA . THR A 1 89 ? 2.008 5.348 25.344 1 95.75 89 THR A CA 1
ATOM 680 C C . THR A 1 89 ? 1.422 4.09 24.719 1 95.75 89 THR A C 1
ATOM 682 O O . THR A 1 89 ? 0.246 3.779 24.906 1 95.75 89 THR A O 1
ATOM 685 N N . CYS A 1 90 ? 2.254 3.434 23.969 1 96.94 90 CYS A N 1
ATOM 686 C CA . CYS A 1 90 ? 1.846 2.207 23.281 1 96.94 90 CYS A CA 1
ATOM 687 C C . CYS A 1 90 ? 2.98 1.189 23.281 1 96.94 90 CYS A C 1
ATOM 689 O O . CYS A 1 90 ? 4.152 1.562 23.234 1 96.94 90 CYS A O 1
ATOM 691 N N . SER A 1 91 ? 2.65 -0.085 23.438 1 97.75 91 SER A N 1
ATOM 692 C CA . SER A 1 91 ? 3.637 -1.146 23.25 1 97.75 91 SER A CA 1
ATOM 693 C C . SER A 1 91 ? 3.949 -1.369 21.781 1 97.75 91 SER A C 1
ATOM 695 O O . SER A 1 91 ? 3.17 -0.982 20.906 1 97.75 91 SER A O 1
ATOM 697 N N . PRO A 1 92 ? 5.113 -1.979 21.484 1 98.44 92 PRO A N 1
ATOM 698 C CA . PRO A 1 92 ? 5.418 -2.309 20.094 1 98.44 92 PRO A CA 1
ATOM 699 C C . PRO A 1 92 ? 4.32 -3.135 19.422 1 98.44 92 PRO A C 1
ATOM 701 O O . PRO A 1 92 ? 4.094 -3.01 18.219 1 98.44 92 PRO A O 1
ATOM 704 N N . ALA A 1 93 ? 3.592 -3.955 20.188 1 97.38 93 ALA A N 1
ATOM 705 C CA . ALA A 1 93 ? 2.549 -4.828 19.656 1 97.38 93 ALA A CA 1
ATOM 706 C C . ALA A 1 93 ? 1.347 -4.02 19.172 1 97.38 93 ALA A C 1
ATOM 708 O O . ALA A 1 93 ? 0.516 -4.523 18.406 1 97.38 93 ALA A O 1
ATOM 709 N N . GLN A 1 94 ? 1.271 -2.777 19.562 1 98.12 94 GLN A N 1
ATOM 710 C CA . GLN A 1 94 ? 0.154 -1.921 19.188 1 98.12 94 GLN A CA 1
ATOM 711 C C . GLN A 1 94 ? 0.522 -1.033 18 1 98.12 94 GLN A C 1
ATOM 713 O O . GLN A 1 94 ? -0.321 -0.297 17.484 1 98.12 94 GLN A O 1
ATOM 718 N N . VAL A 1 95 ? 1.792 -1.119 17.625 1 98.81 95 VAL A N 1
ATOM 719 C CA . VAL A 1 95 ? 2.289 -0.312 16.516 1 98.81 95 VAL A CA 1
ATOM 720 C C . VAL A 1 95 ? 2.271 -1.135 15.227 1 98.81 95 VAL A C 1
ATOM 722 O O . VAL A 1 95 ? 2.869 -2.213 15.164 1 98.81 95 VAL A O 1
ATOM 725 N N . TYR A 1 96 ? 1.612 -0.659 14.234 1 98.88 96 TYR A N 1
ATOM 726 C CA . TYR A 1 96 ? 1.588 -1.292 12.914 1 98.88 96 TYR A CA 1
ATOM 727 C C . TYR A 1 96 ? 2.199 -0.379 11.859 1 98.88 96 TYR A C 1
ATOM 729 O O . TYR A 1 96 ? 1.801 0.781 11.727 1 98.88 96 TYR A O 1
ATOM 737 N N . ILE A 1 97 ? 3.205 -0.896 11.102 1 98.88 97 ILE A N 1
ATOM 738 C CA . ILE A 1 97 ? 3.896 -0.109 10.086 1 98.88 97 ILE A CA 1
ATOM 739 C C . ILE A 1 97 ? 3.074 -0.087 8.805 1 98.88 97 ILE A C 1
ATOM 741 O O . ILE A 1 97 ? 2.568 -1.123 8.367 1 98.88 97 ILE A O 1
ATOM 745 N N . THR A 1 98 ? 2.918 1.065 8.227 1 98.88 98 THR A N 1
ATOM 746 C CA . THR A 1 98 ? 2.094 1.234 7.031 1 98.88 98 THR A CA 1
ATOM 747 C C . THR A 1 98 ? 2.873 1.954 5.934 1 98.88 98 THR A C 1
ATOM 749 O O . THR A 1 98 ? 3.943 2.51 6.188 1 98.88 98 THR A O 1
ATOM 752 N N . SER A 1 99 ? 2.371 1.887 4.703 1 98.62 99 SER A N 1
ATOM 753 C CA . SER A 1 99 ? 2.938 2.617 3.572 1 98.62 99 SER A CA 1
ATOM 754 C C . SER A 1 99 ? 2.516 4.082 3.594 1 98.62 99 SER A C 1
ATOM 756 O O . SER A 1 99 ? 1.71 4.516 2.766 1 98.62 99 SER A O 1
ATOM 758 N N . GLY A 1 100 ? 3.148 4.785 4.465 1 97.81 100 GLY A N 1
ATOM 759 C CA . GLY A 1 100 ? 2.701 6.137 4.777 1 97.81 100 GLY A CA 1
ATOM 760 C C . GLY A 1 100 ? 1.446 6.164 5.629 1 97.81 100 GLY A C 1
ATOM 761 O O . GLY A 1 100 ? 0.771 5.148 5.781 1 97.81 100 GLY A O 1
ATOM 762 N N . SER A 1 101 ? 1.181 7.336 6.164 1 97.25 101 SER A N 1
ATOM 763 C CA . SER A 1 101 ? -0.022 7.449 6.984 1 97.25 101 SER A CA 1
ATOM 764 C C . SER A 1 101 ? -1.281 7.395 6.125 1 97.25 101 SER A C 1
ATOM 766 O O . SER A 1 101 ? -2.371 7.117 6.629 1 97.25 101 SER A O 1
ATOM 768 N N . GLN A 1 102 ? -1.128 7.676 4.828 1 97.38 102 GLN A N 1
ATOM 769 C CA . GLN A 1 102 ? -2.262 7.539 3.918 1 97.38 102 GLN A CA 1
ATOM 770 C C . GLN A 1 102 ? -2.846 6.133 3.971 1 97.38 102 GLN A C 1
ATOM 772 O O . GLN A 1 102 ? -4.066 5.965 4.031 1 97.38 102 GLN A O 1
ATOM 777 N N . GLN A 1 103 ? -1.989 5.109 3.986 1 98.69 103 GLN A N 1
ATOM 778 C CA . GLN A 1 103 ? -2.492 3.744 4.07 1 98.69 103 GLN A CA 1
ATOM 779 C C . GLN A 1 103 ? -3.158 3.482 5.418 1 98.69 103 GLN A C 1
ATOM 781 O O . GLN A 1 103 ? -4.137 2.734 5.5 1 98.69 103 GLN A O 1
ATOM 786 N N . SER A 1 104 ? -2.613 4.086 6.496 1 98.81 104 SER A N 1
ATOM 787 C CA . SER A 1 104 ? -3.264 3.953 7.797 1 98.81 104 SER A CA 1
ATOM 788 C C . SER A 1 104 ? -4.73 4.359 7.723 1 98.81 104 SER A C 1
ATOM 790 O O . SER A 1 104 ? -5.605 3.633 8.195 1 98.81 104 SER A O 1
ATOM 792 N N . LEU A 1 105 ? -4.969 5.5 7.109 1 98.56 105 LEU A N 1
ATOM 793 C CA . LEU A 1 105 ? -6.332 6.008 6.988 1 98.56 105 LEU A CA 1
ATOM 794 C C . LEU A 1 105 ? -7.191 5.066 6.148 1 98.56 105 LEU A C 1
ATOM 796 O O . LEU A 1 105 ? -8.336 4.781 6.504 1 98.56 105 LEU A O 1
ATOM 800 N N . ASP A 1 106 ? -6.648 4.574 5.098 1 98.5 106 ASP A N 1
ATOM 801 C CA . ASP A 1 106 ? -7.391 3.715 4.18 1 98.5 106 ASP A CA 1
ATOM 802 C C . ASP A 1 106 ? -7.812 2.414 4.863 1 98.5 106 ASP A C 1
ATOM 804 O O . ASP A 1 106 ? -8.992 2.061 4.863 1 98.5 106 ASP A O 1
ATOM 808 N N . ILE A 1 107 ? -6.836 1.684 5.477 1 98.44 107 ILE A N 1
ATOM 809 C CA . ILE A 1 107 ? -7.133 0.365 6.027 1 98.44 107 ILE A CA 1
ATOM 810 C C . ILE A 1 107 ? -8.023 0.508 7.258 1 98.44 107 ILE A C 1
ATOM 812 O O . ILE A 1 107 ? -8.891 -0.335 7.508 1 98.44 107 ILE A O 1
ATOM 816 N N . VAL A 1 108 ? -7.883 1.542 8.031 1 98.31 108 VAL A N 1
ATOM 817 C CA . VAL A 1 108 ? -8.742 1.759 9.188 1 98.31 108 VAL A CA 1
ATOM 818 C C . VAL A 1 108 ? -10.164 2.084 8.727 1 98.31 108 VAL A C 1
ATOM 820 O O . VAL A 1 108 ? -11.133 1.558 9.273 1 98.31 108 VAL A O 1
ATOM 823 N N . ALA A 1 109 ? -10.289 2.949 7.711 1 97.75 109 ALA A N 1
ATOM 824 C CA . ALA A 1 109 ? -11.609 3.299 7.191 1 97.75 109 ALA A CA 1
ATOM 825 C C . ALA A 1 109 ? -12.328 2.064 6.656 1 97.75 109 ALA A C 1
ATOM 827 O O . ALA A 1 109 ? -13.516 1.866 6.934 1 97.75 109 ALA A O 1
ATOM 828 N N . ARG A 1 110 ? -11.617 1.249 5.965 1 96.31 110 ARG A N 1
ATOM 829 C CA . ARG A 1 110 ? -12.211 0.041 5.395 1 96.31 110 ARG A CA 1
ATOM 830 C C . ARG A 1 110 ? -12.648 -0.923 6.488 1 96.31 110 ARG A C 1
ATOM 832 O O . ARG A 1 110 ? -13.609 -1.676 6.312 1 96.31 110 ARG A O 1
ATOM 839 N N . THR A 1 111 ? -11.961 -0.925 7.574 1 96.81 111 THR A N 1
ATOM 840 C CA . THR A 1 111 ? -12.258 -1.828 8.68 1 96.81 111 THR A CA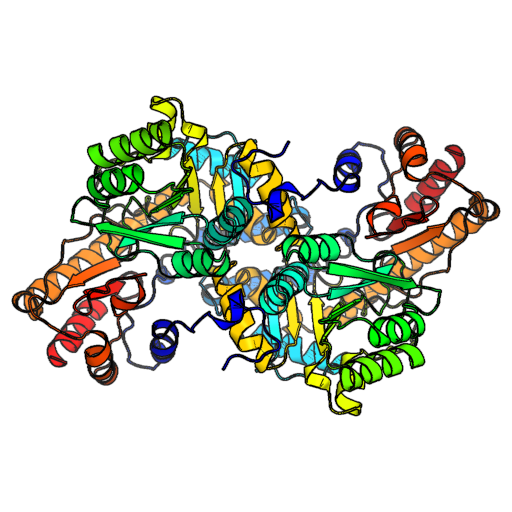 1
ATOM 841 C C . THR A 1 111 ? -13.414 -1.292 9.516 1 96.81 111 THR A C 1
ATOM 843 O O . THR A 1 111 ? -14.219 -2.064 10.047 1 96.81 111 THR A O 1
ATOM 846 N N . LEU A 1 112 ? -13.539 0.013 9.602 1 96.19 112 LEU A N 1
ATOM 847 C CA . LEU A 1 112 ? -14.414 0.655 10.578 1 96.19 112 LEU A CA 1
ATOM 848 C C . LEU A 1 112 ? -15.742 1.055 9.93 1 96.19 112 LEU A C 1
ATOM 850 O O . LEU A 1 112 ? -16.781 1.071 10.602 1 96.19 112 LEU A O 1
ATOM 854 N N . LEU A 1 113 ? -15.766 1.4 8.633 1 96 113 LEU A N 1
ATOM 855 C CA . LEU A 1 113 ? -16.906 2.111 8.07 1 96 113 LEU A CA 1
ATOM 856 C C . LEU A 1 113 ? -17.703 1.216 7.117 1 96 113 LEU A C 1
ATOM 858 O O . LEU A 1 113 ? -17.125 0.605 6.215 1 96 113 LEU A O 1
ATOM 862 N N . ASP A 1 114 ? -18.969 1.178 7.301 1 93.75 114 ASP A N 1
ATOM 863 C CA . ASP A 1 114 ? -19.906 0.695 6.301 1 93.75 114 ASP A CA 1
ATOM 864 C C . ASP A 1 114 ? -20.453 1.849 5.461 1 93.75 114 ASP A C 1
ATOM 866 O O . ASP A 1 114 ? -20.453 3.002 5.898 1 93.75 114 ASP A O 1
ATOM 870 N N . PRO A 1 115 ? -20.891 1.508 4.207 1 92.94 115 PRO A N 1
ATOM 871 C CA . PRO A 1 115 ? -21.609 2.557 3.482 1 92.94 115 PRO A CA 1
ATOM 872 C C . PRO A 1 115 ? -22.734 3.178 4.305 1 92.94 115 PRO A C 1
ATOM 874 O O . PRO A 1 115 ? -23.516 2.457 4.926 1 92.94 115 PRO A O 1
ATOM 877 N N . GLY A 1 116 ? -22.703 4.488 4.395 1 95.44 116 GLY A N 1
ATOM 878 C CA . GLY A 1 116 ? -23.75 5.188 5.117 1 95.44 116 GLY A CA 1
ATOM 879 C C . GLY A 1 116 ? -23.359 5.57 6.531 1 95.44 116 GLY A C 1
ATOM 880 O O . GLY A 1 116 ? -24 6.422 7.152 1 95.44 116 GLY A O 1
ATOM 881 N N . ASP A 1 117 ? -22.328 4.953 7.109 1 96.94 117 ASP A N 1
ATOM 882 C CA . ASP A 1 117 ? -21.844 5.383 8.414 1 96.94 117 ASP A CA 1
ATOM 883 C C . ASP A 1 117 ? -21.375 6.84 8.375 1 96.94 117 ASP A C 1
ATOM 885 O O . ASP A 1 117 ? -20.812 7.289 7.375 1 96.94 117 ASP A O 1
ATOM 889 N N . THR A 1 118 ? -21.547 7.562 9.477 1 98.25 118 THR A N 1
ATOM 890 C CA . THR A 1 118 ? -21.203 8.984 9.516 1 98.25 118 THR A CA 1
ATOM 891 C C . THR A 1 118 ? -19.797 9.195 10.07 1 98.25 118 THR A C 1
ATOM 893 O O . THR A 1 118 ? -19.453 8.648 11.117 1 98.25 118 THR A O 1
ATOM 896 N N . ILE A 1 119 ? -19.031 9.875 9.367 1 98.56 119 ILE A N 1
ATOM 897 C CA . ILE A 1 119 ? -17.734 10.375 9.844 1 98.56 119 ILE A CA 1
ATOM 898 C C . ILE A 1 119 ? -17.734 11.898 9.781 1 98.56 119 ILE A C 1
ATOM 900 O O . ILE A 1 119 ? -18.25 12.5 8.844 1 98.56 119 ILE A O 1
ATOM 904 N N . VAL A 1 120 ? -17.203 12.539 10.82 1 98.81 120 VAL A N 1
ATOM 905 C CA . VAL A 1 120 ? -17.125 13.992 10.883 1 98.81 120 VAL A CA 1
ATOM 906 C C . VAL A 1 120 ? -15.688 14.461 10.703 1 98.81 120 VAL A C 1
ATOM 908 O O . VAL A 1 120 ? -14.766 13.875 11.281 1 98.81 120 VAL A O 1
ATOM 911 N N . VAL A 1 121 ? -15.516 15.438 9.844 1 98.62 121 VAL A N 1
ATOM 912 C CA . VAL A 1 121 ? -14.203 16.031 9.609 1 98.62 121 VAL A CA 1
ATOM 913 C C . VAL A 1 121 ? -14.25 17.531 9.906 1 98.62 121 VAL A C 1
ATOM 915 O O . VAL A 1 121 ? -15.328 18.109 10.07 1 98.62 121 VAL A O 1
ATOM 918 N N . GLU A 1 122 ? -13.047 18.094 9.984 1 96.88 122 GLU A N 1
ATOM 919 C CA . GLU A 1 122 ? -12.945 19.547 10.055 1 96.88 122 GLU A CA 1
ATOM 920 C C . GLU A 1 122 ? -13.195 20.188 8.688 1 96.88 122 GLU A C 1
ATOM 922 O O . GLU A 1 122 ? -13 19.547 7.652 1 96.88 122 GLU A O 1
ATOM 927 N N . ARG A 1 123 ? -13.664 21.438 8.789 1 95.75 123 ARG A N 1
ATOM 928 C CA . ARG A 1 123 ? -13.789 22.266 7.59 1 95.75 123 ARG A CA 1
ATOM 929 C C . ARG A 1 123 ? -12.859 23.469 7.656 1 95.75 123 ARG A C 1
ATOM 931 O O . ARG A 1 123 ? -13.078 24.391 8.453 1 95.75 123 ARG A O 1
ATOM 938 N N . PRO A 1 124 ? -11.836 23.531 6.73 1 96.25 124 PRO A N 1
ATOM 939 C CA . PRO A 1 124 ? -11.406 22.547 5.73 1 96.25 124 PRO A CA 1
ATOM 940 C C . PRO A 1 124 ? -10.633 21.375 6.344 1 96.25 124 PRO A C 1
ATOM 942 O O . PRO A 1 124 ? -10.352 21.391 7.547 1 96.25 124 PRO A O 1
ATOM 945 N N . THR A 1 125 ? -10.367 20.328 5.551 1 96.56 125 THR A N 1
ATOM 946 C CA . THR A 1 125 ? -9.617 19.156 6.016 1 96.56 125 THR A CA 1
ATOM 947 C C . THR A 1 125 ? -8.727 18.609 4.906 1 96.56 125 THR A C 1
ATOM 949 O O . THR A 1 125 ? -8.703 19.156 3.797 1 96.56 125 THR A O 1
ATOM 952 N N . TYR A 1 126 ? -7.926 17.656 5.262 1 94.81 126 TYR A N 1
ATOM 953 C CA . TYR A 1 126 ? -6.969 17.031 4.355 1 94.81 126 TYR A CA 1
ATOM 954 C C . TYR A 1 126 ? -7.688 16.344 3.199 1 94.81 126 TYR A C 1
ATOM 956 O O . TYR A 1 126 ? -8.477 15.422 3.412 1 94.81 126 TYR A O 1
ATOM 964 N N . LEU A 1 127 ? -7.418 16.688 1.998 1 91.31 127 LEU A N 1
ATOM 965 C CA . LEU A 1 127 ? -8.125 16.266 0.792 1 91.31 127 LEU A CA 1
ATOM 966 C C . LEU A 1 127 ? -8.055 14.742 0.628 1 91.31 127 LEU A C 1
ATOM 968 O O . LEU A 1 127 ? -9.055 14.109 0.299 1 91.31 127 LEU A O 1
ATOM 972 N N . ALA A 1 128 ? -6.883 14.148 0.812 1 91.62 128 ALA A N 1
ATOM 973 C CA . ALA A 1 128 ? -6.723 12.711 0.567 1 91.62 128 ALA A CA 1
ATOM 974 C C . ALA A 1 128 ? -7.488 11.891 1.601 1 91.62 128 ALA A C 1
ATOM 976 O O . ALA A 1 128 ? -7.863 10.75 1.339 1 91.62 128 ALA A O 1
ATOM 977 N N . ALA A 1 129 ? -7.684 12.414 2.781 1 95.69 129 ALA A N 1
ATOM 978 C CA . ALA A 1 129 ? -8.562 11.75 3.746 1 95.69 129 ALA A CA 1
ATOM 979 C C . ALA A 1 129 ? -10 11.711 3.24 1 95.69 129 ALA A C 1
ATOM 981 O O . ALA A 1 129 ? -10.688 10.703 3.383 1 95.69 129 ALA A O 1
ATOM 982 N N . LEU A 1 130 ? -10.469 12.852 2.66 1 94.5 130 LEU A N 1
ATOM 983 C CA . LEU A 1 130 ? -11.812 12.898 2.084 1 94.5 130 LEU A CA 1
ATOM 984 C C . LEU A 1 130 ? -11.984 11.812 1.032 1 94.5 130 LEU A C 1
ATOM 986 O O . LEU A 1 130 ? -13.023 11.148 0.991 1 94.5 130 LEU A O 1
ATOM 990 N N . GLN A 1 131 ? -11.008 11.586 0.252 1 91.44 131 GLN A N 1
ATOM 991 C CA . GLN A 1 131 ? -11.07 10.562 -0.788 1 91.44 131 GLN A CA 1
ATOM 992 C C . GLN A 1 131 ? -11.219 9.172 -0.183 1 91.44 131 GLN A C 1
ATOM 994 O O . GLN A 1 131 ? -11.961 8.336 -0.706 1 91.44 131 GLN A O 1
ATOM 999 N N . VAL A 1 132 ? -10.508 8.922 0.905 1 95.88 132 VAL A N 1
ATOM 1000 C CA . VAL A 1 132 ? -10.586 7.648 1.608 1 95.88 132 VAL A CA 1
ATOM 1001 C C . VAL A 1 132 ? -12.008 7.418 2.105 1 95.88 132 VAL A C 1
ATOM 1003 O O . VAL A 1 132 ? -12.57 6.336 1.917 1 95.88 132 VAL A O 1
ATOM 1006 N N . PHE A 1 133 ? -12.602 8.43 2.703 1 96.5 133 PHE A N 1
ATOM 1007 C CA . PHE A 1 133 ? -13.922 8.281 3.303 1 96.5 133 PHE A CA 1
ATOM 1008 C C . PHE A 1 133 ? -14.992 8.188 2.227 1 96.5 133 PHE A C 1
ATOM 1010 O O . PHE A 1 133 ? -16 7.492 2.404 1 96.5 133 P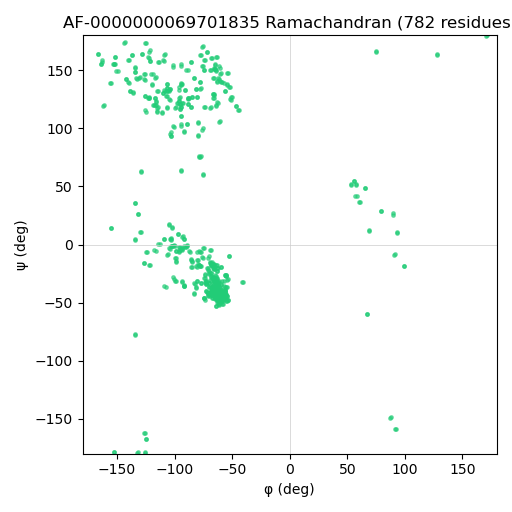HE A O 1
ATOM 1017 N N . GLN A 1 134 ? -14.742 8.867 1.088 1 93.5 134 GLN A N 1
ATOM 1018 C CA . GLN A 1 134 ? -15.641 8.75 -0.053 1 93.5 134 GLN A CA 1
ATOM 1019 C C . GLN A 1 134 ? -15.625 7.336 -0.623 1 93.5 134 GLN A C 1
ATOM 1021 O O . GLN A 1 134 ? -16.672 6.766 -0.925 1 93.5 134 GLN A O 1
ATOM 1026 N N . LEU A 1 135 ? -14.477 6.781 -0.726 1 92.25 135 LEU A N 1
ATOM 1027 C CA . LEU A 1 135 ? -14.32 5.422 -1.231 1 92.25 135 LEU A CA 1
ATOM 1028 C C . LEU A 1 135 ? -15.016 4.418 -0.31 1 92.25 135 LEU A C 1
ATOM 1030 O O . LEU A 1 135 ? -15.5 3.385 -0.768 1 92.25 135 LEU A O 1
ATOM 1034 N N . ALA A 1 136 ? -15.016 4.734 0.96 1 93.5 136 ALA A N 1
ATOM 1035 C CA . ALA A 1 136 ? -15.711 3.898 1.934 1 93.5 136 ALA A CA 1
ATOM 1036 C C . ALA A 1 136 ? -17.219 4.141 1.888 1 93.5 136 ALA A C 1
ATOM 1038 O O . ALA A 1 136 ? -17.984 3.492 2.609 1 93.5 136 ALA A O 1
ATOM 1039 N N . GLN A 1 137 ? -17.641 5.164 1.063 1 93.69 137 GLN A N 1
ATOM 1040 C CA . GLN A 1 137 ? -19.047 5.543 0.902 1 93.69 137 GLN A CA 1
ATOM 1041 C C . GLN A 1 137 ? -19.656 5.984 2.23 1 93.69 137 GLN A C 1
ATOM 1043 O O . GLN A 1 137 ? -20.797 5.656 2.533 1 93.69 137 GLN A O 1
ATOM 1048 N N . ALA A 1 138 ? -18.859 6.656 3.035 1 96 138 ALA A N 1
ATOM 1049 C CA . ALA A 1 138 ? -19.328 7.191 4.312 1 96 138 ALA A CA 1
ATOM 1050 C C . ALA A 1 138 ? -20.203 8.422 4.102 1 96 138 ALA A C 1
ATOM 1052 O O . ALA A 1 138 ? -20.125 9.086 3.066 1 96 138 ALA A O 1
ATOM 1053 N N . ASN A 1 139 ? -21.109 8.602 5 1 97.69 139 ASN A N 1
ATOM 1054 C CA . ASN A 1 139 ? -21.766 9.898 5.129 1 97.69 139 ASN A CA 1
ATOM 1055 C C . ASN A 1 139 ? -20.844 10.922 5.801 1 97.69 139 ASN A C 1
ATOM 1057 O O . ASN A 1 139 ? -20.75 10.961 7.027 1 97.69 139 ASN A O 1
ATOM 1061 N N . ILE A 1 140 ? -20.203 11.789 5.039 1 98.12 140 ILE A N 1
ATOM 1062 C CA . ILE A 1 140 ? -19.219 12.742 5.566 1 98.12 140 ILE A CA 1
ATOM 1063 C C . ILE A 1 140 ? -19.938 14.023 5.992 1 98.12 140 ILE A C 1
ATOM 1065 O O . ILE A 1 140 ? -20.641 14.648 5.191 1 98.12 140 ILE A O 1
ATOM 1069 N N . LEU A 1 141 ? -19.797 14.352 7.234 1 98.44 141 LEU A N 1
ATOM 1070 C CA . LEU A 1 141 ? -20.234 15.641 7.77 1 98.44 141 LEU A CA 1
ATOM 1071 C C . LEU A 1 141 ? -19.031 16.469 8.234 1 98.44 141 LEU A C 1
ATOM 1073 O O . LEU A 1 141 ? -17.938 15.922 8.43 1 98.44 141 LEU A O 1
ATOM 1077 N N . SER A 1 142 ? -19.219 17.75 8.289 1 98.25 142 SER A N 1
ATOM 1078 C CA . SER A 1 142 ? -18.094 18.578 8.688 1 98.25 142 SER A CA 1
ATOM 1079 C C . SER A 1 142 ? -18.516 19.625 9.711 1 98.25 142 SER A C 1
ATOM 1081 O O . SER A 1 142 ? -19.703 19.969 9.805 1 98.25 142 SER A O 1
ATOM 1083 N N . VAL A 1 143 ? -17.594 20.062 10.547 1 98.12 143 VAL A N 1
ATOM 1084 C CA . VAL A 1 143 ? -17.781 21.172 11.469 1 98.12 143 VAL A CA 1
ATOM 1085 C C . VAL A 1 143 ? -16.719 22.234 11.219 1 98.12 143 VAL A C 1
ATOM 1087 O O . VAL A 1 143 ? -15.648 21.938 10.664 1 98.12 143 VAL A O 1
ATOM 1090 N N . ASP A 1 144 ? -16.938 23.391 11.664 1 97.5 144 ASP A N 1
ATOM 1091 C CA . ASP A 1 144 ? -16.062 24.531 11.367 1 97.5 144 ASP A CA 1
ATOM 1092 C C . ASP A 1 144 ? -14.797 24.484 12.211 1 97.5 144 ASP A C 1
ATOM 1094 O O . ASP A 1 144 ? -14.703 23.703 13.156 1 97.5 144 ASP A O 1
ATOM 1098 N N . THR A 1 145 ? -13.859 25.234 11.781 1 96.69 145 THR A N 1
ATOM 1099 C CA . THR A 1 145 ? -12.578 25.422 12.453 1 96.69 145 THR A CA 1
ATOM 1100 C C . THR A 1 145 ? -12.297 26.906 12.664 1 96.69 145 THR A C 1
ATOM 1102 O O . THR A 1 145 ? -12.68 27.75 11.844 1 96.69 145 THR A O 1
ATOM 1105 N N . ASP A 1 146 ? -11.711 27.266 13.773 1 95.38 146 ASP A N 1
ATOM 1106 C CA . ASP A 1 146 ? -11.203 28.609 14 1 95.38 146 ASP A CA 1
ATOM 1107 C C . ASP A 1 146 ? -9.742 28.578 14.422 1 95.38 146 ASP A C 1
ATOM 1109 O O . ASP A 1 146 ? -9.016 27.625 14.117 1 95.38 146 ASP A O 1
ATOM 1113 N N . ASP A 1 147 ? -9.242 29.609 14.977 1 93.94 147 ASP A N 1
ATOM 1114 C CA . ASP A 1 147 ? -7.82 29.719 15.281 1 93.94 147 ASP A CA 1
ATOM 1115 C C . ASP A 1 147 ? -7.395 28.703 16.328 1 93.94 147 ASP A C 1
ATOM 1117 O O . ASP A 1 147 ? -6.207 28.391 16.469 1 93.94 147 ASP A O 1
ATOM 1121 N N . ASP A 1 148 ? -8.398 28.188 17 1 95.25 148 ASP A N 1
ATOM 1122 C CA . ASP A 1 148 ? -8.117 27.188 18.031 1 95.25 148 ASP A CA 1
ATOM 1123 C C . ASP A 1 148 ? -8.484 25.781 17.562 1 95.25 148 ASP A C 1
ATOM 1125 O O . ASP A 1 148 ? -8.68 24.875 18.359 1 95.25 148 ASP A O 1
ATOM 1129 N N . GLY A 1 149 ? -8.641 25.609 16.297 1 96.31 149 GLY A N 1
ATOM 1130 C CA . GLY A 1 149 ? -8.891 24.297 15.719 1 96.31 149 GLY A CA 1
ATOM 1131 C C . GLY A 1 149 ? -10.367 23.984 15.578 1 96.31 149 GLY A C 1
ATOM 1132 O O . GLY A 1 149 ? -11.195 24.906 15.469 1 96.31 149 GLY A O 1
ATOM 1133 N N . MET A 1 150 ? -10.703 22.781 15.484 1 97.81 150 MET A N 1
ATOM 1134 C CA . MET A 1 150 ? -12.062 22.281 15.297 1 97.81 150 MET A CA 1
ATOM 1135 C C . MET A 1 150 ? -13.008 22.859 16.344 1 97.81 150 MET A C 1
ATOM 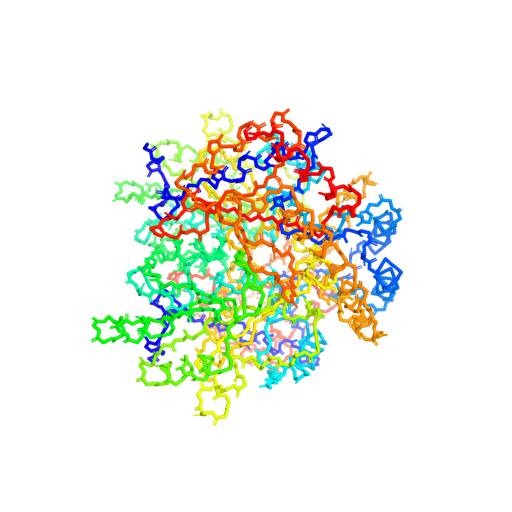1137 O O . MET A 1 150 ? -12.664 22.938 17.516 1 97.81 150 MET A O 1
ATOM 1141 N N . LEU A 1 151 ? -14.188 23.281 15.906 1 98.38 151 LEU A N 1
ATOM 1142 C CA . LEU A 1 151 ? -15.227 23.703 16.844 1 98.38 151 LEU A CA 1
ATOM 1143 C C . LEU A 1 151 ? -15.945 22.5 17.438 1 98.38 151 LEU A C 1
ATOM 1145 O O . LEU A 1 151 ? -17 22.078 16.938 1 98.38 151 LEU A O 1
ATOM 1149 N N . VAL A 1 152 ? -15.5 22.062 18.547 1 98.62 152 VAL A N 1
ATOM 1150 C CA . VAL A 1 152 ? -15.969 20.828 19.188 1 98.62 152 VAL A CA 1
ATOM 1151 C C . VAL A 1 152 ? -17.406 21 19.656 1 98.62 152 VAL A C 1
ATOM 1153 O O . VAL A 1 152 ? -18.188 20.047 19.672 1 98.62 152 VAL A O 1
ATOM 1156 N N . GLU A 1 153 ? -17.828 22.234 19.891 1 98.25 153 GLU A N 1
ATOM 1157 C CA . GLU A 1 153 ? -19.203 22.5 20.297 1 98.25 153 GLU A CA 1
ATOM 1158 C C . GLU A 1 153 ? -20.172 22.188 19.156 1 98.25 153 GLU A C 1
ATOM 1160 O O . GLU A 1 153 ? -21.297 21.703 19.391 1 98.25 153 GLU A O 1
ATOM 1165 N N . GLN A 1 154 ? -19.781 22.5 17.984 1 98.38 154 GLN A N 1
ATOM 1166 C CA . GLN A 1 154 ? -20.609 22.141 16.828 1 98.38 154 GLN A CA 1
ATOM 1167 C C . GLN A 1 154 ? -20.719 20.625 16.688 1 98.38 154 GLN A C 1
ATOM 1169 O O . GLN A 1 154 ? -21.766 20.109 16.297 1 98.38 154 GLN A O 1
ATOM 1174 N N . LEU A 1 155 ? -19.672 19.938 16.969 1 98.69 155 LEU A N 1
ATOM 1175 C CA . LEU A 1 155 ? -19.719 18.469 16.984 1 98.69 155 LEU A CA 1
ATOM 1176 C C . LEU A 1 155 ? -20.672 17.969 18.047 1 98.69 155 LEU A C 1
ATOM 1178 O O . LEU A 1 155 ? -21.453 17.047 17.797 1 98.69 155 LEU A O 1
ATOM 1182 N N . ALA A 1 156 ? -20.578 18.562 19.203 1 98.62 156 ALA A N 1
ATOM 1183 C CA . ALA A 1 156 ? -21.484 18.172 20.281 1 98.62 156 ALA A CA 1
ATOM 1184 C C . ALA A 1 156 ? -22.938 18.312 19.875 1 98.62 156 ALA A C 1
ATOM 1186 O O . ALA A 1 156 ? -23.766 17.438 20.172 1 98.62 156 ALA A O 1
ATOM 1187 N N . ASP A 1 157 ? -23.203 19.406 19.203 1 98.38 157 ASP A N 1
ATOM 1188 C CA . ASP A 1 157 ? -24.562 19.625 18.719 1 98.38 157 ASP A CA 1
ATOM 1189 C C . ASP A 1 157 ? -24.984 18.531 17.734 1 98.38 157 ASP A C 1
ATOM 1191 O O . ASP A 1 157 ? -26.094 18.016 17.812 1 98.38 157 ASP A O 1
ATOM 1195 N N . LEU A 1 158 ? -24.094 18.188 16.844 1 97.88 158 LEU A N 1
ATOM 1196 C CA . LEU A 1 158 ? -24.359 17.156 15.852 1 97.88 158 LEU A CA 1
ATOM 1197 C C . LEU A 1 158 ? -24.641 15.812 16.516 1 97.88 158 LEU A C 1
ATOM 1199 O O . LEU A 1 158 ? -25.5 15.055 16.078 1 97.88 158 LEU A O 1
ATOM 1203 N N . LEU A 1 159 ? -23.922 15.5 17.547 1 98.25 159 LEU A N 1
ATOM 1204 C CA . LEU A 1 159 ? -23.969 14.219 18.25 1 98.25 159 LEU A CA 1
ATOM 1205 C C . LEU A 1 159 ? -25.328 14.023 18.922 1 98.25 159 LEU A C 1
ATOM 1207 O O . LEU A 1 159 ? -25.719 12.891 19.234 1 98.25 159 LEU A O 1
ATOM 1211 N N . GLU A 1 160 ? -26.031 15.07 19.156 1 97.56 160 GLU A N 1
ATOM 1212 C CA . GLU A 1 160 ? -27.328 14.977 19.797 1 97.56 160 GLU A CA 1
ATOM 1213 C C . GLU A 1 160 ? -28.359 14.336 18.875 1 97.56 160 GLU A C 1
ATOM 1215 O O . GLU A 1 160 ? -29.328 13.742 19.344 1 97.56 160 GLU A O 1
ATOM 1220 N N . THR A 1 161 ? -28.109 14.391 17.594 1 97.62 161 THR A N 1
ATOM 1221 C CA . THR A 1 161 ? -29.156 13.961 16.656 1 97.62 161 THR A CA 1
ATOM 1222 C C . THR A 1 161 ? -28.609 12.914 15.688 1 97.62 161 THR A C 1
ATOM 1224 O O . THR A 1 161 ? -29.375 12.258 14.984 1 97.62 161 THR A O 1
ATOM 1227 N N . THR A 1 162 ? -27.328 12.836 15.648 1 97.69 162 THR A N 1
ATOM 1228 C CA . THR A 1 162 ? -26.703 12 14.633 1 97.69 162 THR A CA 1
ATOM 1229 C C . THR A 1 162 ? -25.75 10.992 15.273 1 97.69 162 THR A C 1
ATOM 1231 O O . THR A 1 162 ? -24.906 11.367 16.109 1 97.69 162 THR A O 1
ATOM 1234 N N . ARG A 1 163 ? -25.906 9.758 14.961 1 97.25 163 ARG A N 1
ATOM 1235 C CA . ARG A 1 163 ? -24.938 8.758 15.391 1 97.25 163 ARG A CA 1
ATOM 1236 C C . ARG A 1 163 ? -23.656 8.867 14.57 1 97.25 163 ARG A C 1
ATOM 1238 O O . ARG A 1 163 ? -23.672 8.672 13.352 1 97.25 163 ARG A O 1
ATOM 1245 N N . VAL A 1 164 ? -22.578 9.148 15.195 1 98.12 164 VAL A N 1
ATOM 1246 C CA . VAL A 1 164 ? -21.297 9.336 14.555 1 98.12 164 VAL A CA 1
ATOM 1247 C C . VAL A 1 164 ? -20.391 8.133 14.844 1 98.12 164 VAL A C 1
ATOM 1249 O O . VAL A 1 164 ? -20.234 7.738 16 1 98.12 164 VAL A O 1
ATOM 1252 N N . LYS A 1 165 ? -19.875 7.605 13.766 1 97.94 165 LYS A N 1
ATOM 1253 C CA . LYS A 1 165 ? -18.984 6.449 13.898 1 97.94 165 LYS A CA 1
ATOM 1254 C C . LYS A 1 165 ? -17.562 6.883 14.227 1 97.94 165 LYS A C 1
ATOM 1256 O O . LYS A 1 165 ? -16.875 6.246 15.039 1 97.94 165 LYS A O 1
ATOM 1261 N N . ALA A 1 166 ? -17.109 7.902 13.578 1 98.56 166 ALA A N 1
ATOM 1262 C CA . ALA A 1 166 ? -15.719 8.344 13.75 1 98.56 166 ALA A CA 1
ATOM 1263 C C . ALA A 1 166 ? -15.586 9.836 13.492 1 98.56 166 ALA A C 1
ATOM 1265 O O . ALA A 1 166 ? -16.438 10.438 12.828 1 98.56 166 ALA A O 1
ATOM 1266 N N . VAL A 1 167 ? -14.578 10.461 14.07 1 98.81 167 VAL A N 1
ATOM 1267 C CA . VAL A 1 167 ? -14.148 11.836 13.82 1 98.81 167 VAL A CA 1
ATOM 1268 C C . VAL A 1 167 ? -12.688 11.852 13.375 1 98.81 167 VAL A C 1
ATOM 1270 O O . VAL A 1 167 ? -11.828 11.258 14.031 1 98.81 167 VAL A O 1
ATOM 1273 N N . TYR A 1 168 ? -12.461 12.469 12.25 1 98.81 168 TYR A N 1
ATOM 1274 C CA . TYR A 1 168 ? -11.102 12.617 11.742 1 98.81 168 TYR A CA 1
ATOM 1275 C C . TYR A 1 168 ? -10.617 14.055 11.891 1 98.81 168 TYR A C 1
ATOM 1277 O O . TYR A 1 168 ? -11.344 15 11.562 1 98.81 168 TYR A O 1
ATOM 1285 N N . LEU A 1 169 ? -9.344 14.203 12.312 1 98.19 169 LEU A N 1
ATOM 1286 C CA . LEU A 1 169 ? -8.758 15.531 12.312 1 98.19 169 LEU A CA 1
ATOM 1287 C C . LEU A 1 169 ? -7.234 15.453 12.406 1 98.19 169 LEU A C 1
ATOM 1289 O O . LEU A 1 169 ? -6.684 14.422 12.789 1 98.19 169 LEU A O 1
ATOM 1293 N N . VAL A 1 170 ? -6.594 16.469 12 1 97.94 170 VAL A N 1
ATOM 1294 C CA . VAL A 1 170 ? -5.188 16.766 12.242 1 97.94 170 VAL A CA 1
ATOM 1295 C C . VAL A 1 170 ? -5.066 17.844 13.32 1 97.94 170 VAL A C 1
ATOM 1297 O O . VAL A 1 170 ? -5.023 19.031 13.008 1 97.94 170 VAL A O 1
ATOM 1300 N N . PRO A 1 171 ? -4.879 17.438 14.523 1 97.75 171 PRO A N 1
ATOM 1301 C CA . PRO A 1 171 ? -5.055 18.391 15.625 1 97.75 171 PRO A CA 1
ATOM 1302 C C . PRO A 1 171 ? -3.875 19.344 15.781 1 97.75 171 PRO A C 1
ATOM 1304 O O . PRO A 1 171 ? -3.979 20.359 16.484 1 97.75 171 PRO A O 1
ATOM 1307 N N . THR A 1 172 ? -2.734 19 15.211 1 97.44 172 THR A N 1
ATOM 1308 C CA . THR A 1 172 ? -1.543 19.812 15.375 1 97.44 172 THR A CA 1
ATOM 1309 C C . THR A 1 172 ? -0.965 20.203 14.016 1 97.44 172 THR A C 1
ATOM 1311 O O . THR A 1 172 ? -0.509 19.344 13.258 1 97.44 172 THR A O 1
ATOM 1314 N N . PHE A 1 173 ? -1.007 21.531 13.742 1 96.94 173 PHE A N 1
ATOM 1315 C CA . PHE A 1 173 ? -0.466 22.125 12.523 1 96.94 173 PHE A CA 1
ATOM 1316 C C . PHE A 1 173 ? -1.112 21.5 11.289 1 96.94 173 PHE A C 1
ATOM 1318 O O . PHE A 1 173 ? -0.416 21.078 10.367 1 96.94 173 PHE A O 1
ATOM 1325 N N . GLY A 1 174 ? -2.326 21.484 11.266 1 92.94 174 GLY A N 1
ATOM 1326 C CA . GLY A 1 174 ? -3.139 20.703 10.344 1 92.94 174 GLY A CA 1
ATOM 1327 C C . GLY A 1 174 ? -2.975 21.125 8.898 1 92.94 174 GLY A C 1
ATOM 1328 O O . GLY A 1 174 ? -2.662 22.297 8.609 1 92.94 174 GLY A O 1
ATOM 1329 N N . ASN A 1 175 ? -3.145 20.25 7.969 1 94 175 ASN A N 1
ATOM 1330 C CA . ASN A 1 175 ? -3.32 20.453 6.535 1 94 175 ASN A CA 1
ATOM 1331 C C . ASN A 1 175 ? -4.797 20.5 6.152 1 94 175 ASN A C 1
ATOM 1333 O O . ASN A 1 175 ? -5.516 19.516 6.309 1 94 175 ASN A O 1
ATOM 1337 N N . PRO A 1 176 ? -5.301 21.578 5.77 1 94.56 176 PRO A N 1
ATOM 1338 C CA . PRO A 1 176 ? -4.531 22.656 5.156 1 94.56 176 PRO A CA 1
ATOM 1339 C C . PRO A 1 176 ? -4.32 23.844 6.098 1 94.56 176 PRO A C 1
ATOM 1341 O O . PRO A 1 176 ? -3.512 24.719 5.809 1 94.56 176 PRO A O 1
ATOM 1344 N N . GLY A 1 177 ? -4.879 23.969 7.211 1 92.5 177 GLY A N 1
ATOM 1345 C CA . GLY A 1 177 ? -5.109 25.219 7.918 1 92.5 177 GLY A CA 1
ATOM 1346 C C . GLY A 1 177 ? -3.924 25.656 8.766 1 92.5 177 GLY A C 1
ATOM 1347 O O . GLY A 1 177 ? -3.834 26.812 9.164 1 92.5 177 GLY A O 1
ATOM 1348 N N . GLY A 1 178 ? -3.092 24.719 9.039 1 93.56 178 GLY A N 1
ATOM 1349 C CA . GLY A 1 178 ? -1.971 25.016 9.906 1 93.56 178 GLY A CA 1
ATOM 1350 C C . GLY A 1 178 ? -2.385 25.281 11.344 1 93.56 178 GLY A C 1
ATOM 1351 O O . GLY A 1 178 ? -1.585 25.766 12.148 1 93.56 178 GLY A O 1
ATOM 1352 N N . LYS A 1 179 ? -3.582 24.984 11.664 1 93.69 179 LYS A N 1
ATOM 1353 C CA . LYS A 1 179 ? -4.141 25.266 12.984 1 93.69 179 LYS A CA 1
ATOM 1354 C C . LYS A 1 179 ? -3.834 24.141 13.969 1 93.69 179 LYS A C 1
ATOM 1356 O O . LYS A 1 179 ? -3.541 23.016 13.562 1 93.69 179 LYS A O 1
ATOM 1361 N N . THR A 1 180 ? -3.875 24.5 15.227 1 96.38 180 THR A N 1
ATOM 1362 C CA . THR A 1 180 ? -3.664 23.562 16.344 1 96.38 180 THR A CA 1
ATOM 1363 C C . THR A 1 180 ? -4.863 23.562 17.281 1 96.38 180 THR A C 1
ATOM 1365 O O . THR A 1 180 ? -5.301 24.625 17.734 1 96.38 180 THR A O 1
ATOM 1368 N N . LEU A 1 181 ? -5.363 22.422 17.516 1 97.62 181 LEU A N 1
ATOM 1369 C CA . LEU A 1 181 ? -6.465 22.266 18.453 1 97.62 181 LEU A CA 1
ATOM 1370 C C . LEU A 1 181 ? -6.016 22.625 19.875 1 97.62 181 LEU A C 1
ATOM 1372 O O . LEU A 1 181 ? -4.988 22.125 20.344 1 97.62 181 LEU A O 1
ATOM 1376 N N . SER A 1 182 ? -6.754 23.469 20.516 1 96.81 182 SER A N 1
ATOM 1377 C CA . SER A 1 182 ? -6.383 23.891 21.875 1 96.81 182 SER A CA 1
ATOM 1378 C C . SER A 1 182 ? -6.516 22.75 22.859 1 96.81 182 SER A C 1
ATOM 1380 O O . SER A 1 182 ? -7.23 21.781 22.609 1 96.81 182 SER A O 1
ATOM 1382 N N . GLU A 1 183 ? -5.836 22.906 23.984 1 96.56 183 GLU A N 1
ATOM 1383 C CA . GLU A 1 183 ? -5.84 21.891 25.031 1 96.56 183 GLU A CA 1
ATOM 1384 C C . GLU A 1 183 ? -7.258 21.625 25.531 1 96.56 183 GLU A C 1
ATOM 1386 O O . GLU A 1 183 ? -7.641 20.469 25.75 1 96.56 183 GLU A O 1
ATOM 1391 N N . THR A 1 184 ? -7.996 22.641 25.75 1 97.12 184 THR A N 1
ATOM 1392 C CA . THR A 1 184 ? -9.367 22.516 26.25 1 97.12 184 THR A CA 1
ATOM 1393 C C . THR A 1 184 ? -10.234 21.75 25.25 1 97.12 184 THR A C 1
ATOM 1395 O O . THR A 1 184 ? -11 20.875 25.641 1 97.12 184 THR A O 1
ATOM 1398 N N . ARG A 1 185 ? -10.078 22.047 24.031 1 98.12 185 ARG A N 1
ATOM 1399 C CA . ARG A 1 185 ? -10.883 21.391 23 1 98.12 185 ARG A CA 1
ATOM 1400 C C . ARG A 1 185 ? -10.43 19.953 22.797 1 98.12 185 ARG A C 1
ATOM 1402 O O . ARG A 1 185 ? -11.242 19.078 22.484 1 98.12 185 ARG A O 1
ATOM 1409 N N . ARG A 1 186 ? -9.164 19.703 22.953 1 98.31 186 ARG A N 1
ATOM 1410 C CA . ARG A 1 186 ? -8.672 18.328 22.891 1 98.31 186 ARG A CA 1
ATOM 1411 C C . ARG A 1 186 ? -9.352 17.453 23.938 1 98.31 186 ARG A C 1
ATOM 1413 O O . ARG A 1 186 ? -9.867 16.375 23.625 1 98.31 186 ARG A O 1
ATOM 1420 N N . ARG A 1 187 ? -9.32 17.938 25.141 1 97.81 187 ARG A N 1
ATOM 1421 C CA . ARG A 1 187 ? -9.93 17.172 26.234 1 97.81 187 ARG A CA 1
ATOM 1422 C C . ARG A 1 187 ? -11.422 16.984 26 1 97.81 187 ARG A C 1
ATOM 1424 O O . ARG A 1 187 ? -11.961 15.891 26.172 1 97.81 187 ARG A O 1
ATOM 1431 N N . HIS A 1 188 ? -12.047 18.062 25.594 1 98.62 188 HIS A N 1
ATOM 1432 C CA . HIS A 1 188 ? -13.484 18.016 25.344 1 98.62 188 HIS A CA 1
ATOM 1433 C C . HIS A 1 188 ? -13.82 17.016 24.25 1 98.62 188 HIS A C 1
ATOM 1435 O O . HIS A 1 188 ? -14.797 16.266 24.375 1 98.62 188 HIS A O 1
ATOM 1441 N N . LEU A 1 189 ? -13.07 16.984 23.188 1 98.81 189 LEU A N 1
ATOM 1442 C CA . LEU A 1 189 ? -13.289 16.047 22.094 1 98.81 189 LEU A CA 1
ATOM 1443 C C . LEU A 1 189 ? -13.211 14.602 22.578 1 98.81 189 LEU A C 1
ATOM 1445 O O . LEU A 1 189 ? -14.047 13.773 22.219 1 98.81 189 LEU A O 1
ATOM 1449 N N . VAL A 1 190 ? -12.219 14.289 23.422 1 98.75 190 VAL A N 1
ATOM 1450 C CA . VAL A 1 190 ? -12.039 12.938 23.953 1 98.75 190 VAL A CA 1
ATOM 1451 C C . VAL A 1 190 ? -13.203 12.586 24.875 1 98.75 190 VAL A C 1
ATOM 1453 O O . VAL A 1 190 ? -13.695 11.453 24.859 1 98.75 190 VAL A O 1
ATOM 1456 N N . GLU A 1 191 ? -13.641 13.586 25.625 1 98.75 191 GLU A N 1
ATOM 1457 C CA . GLU A 1 191 ? -14.805 13.367 26.484 1 98.75 191 GLU A CA 1
ATOM 1458 C C . GLU A 1 191 ? -16.031 13.008 25.656 1 98.75 191 GLU A C 1
ATOM 1460 O O . GLU A 1 191 ? -16.812 12.133 26.047 1 98.75 191 GLU A O 1
ATOM 1465 N N . LEU A 1 192 ? -16.219 13.711 24.578 1 98.75 192 LEU A N 1
ATOM 1466 C CA . LEU A 1 192 ? -17.359 13.422 23.703 1 98.75 192 LEU A CA 1
ATOM 1467 C C . LEU A 1 192 ? -17.234 12.031 23.109 1 98.75 192 LEU A C 1
ATOM 1469 O O . LEU A 1 192 ? -18.234 11.32 22.953 1 98.75 192 LEU A O 1
ATOM 1473 N N . ALA A 1 193 ? -16 11.625 22.703 1 98.56 193 ALA A N 1
ATOM 1474 C CA . ALA A 1 193 ? -15.797 10.289 22.156 1 98.56 193 ALA A CA 1
ATOM 1475 C C . ALA A 1 193 ? -16.219 9.211 23.156 1 98.56 193 ALA A C 1
ATOM 1477 O O . ALA A 1 193 ? -16.859 8.227 22.781 1 98.56 193 ALA A O 1
ATOM 1478 N N . LYS A 1 194 ? -15.859 9.414 24.391 1 98 194 LYS A N 1
ATOM 1479 C CA . LYS A 1 194 ? -16.219 8.477 25.453 1 98 194 LYS A CA 1
ATOM 1480 C C . LYS A 1 194 ? -17.734 8.422 25.656 1 98 194 LYS A C 1
ATOM 1482 O O . LYS A 1 194 ? -18.312 7.344 25.75 1 98 194 LYS A O 1
ATOM 1487 N N . LYS A 1 195 ? -18.312 9.57 25.688 1 98 195 LYS A N 1
ATOM 1488 C CA . LYS A 1 195 ? -19.75 9.68 25.969 1 98 195 LYS A CA 1
ATOM 1489 C C . LYS A 1 195 ? -20.578 9.086 24.844 1 98 195 LYS A C 1
ATOM 1491 O O . LYS A 1 195 ? -21.562 8.383 25.094 1 98 195 LYS A O 1
ATOM 1496 N N . TYR A 1 196 ? -20.219 9.367 23.641 1 97.75 196 TYR A N 1
ATOM 1497 C CA . TYR A 1 196 ? -21.062 9.016 22.5 1 97.75 196 TYR A CA 1
ATOM 1498 C C . TYR A 1 196 ? -20.516 7.805 21.766 1 97.75 196 TYR A C 1
ATOM 1500 O O . TYR A 1 196 ? -21.078 7.375 20.766 1 97.75 196 TYR A O 1
ATOM 1508 N N . ASP A 1 197 ? -19.375 7.305 22.172 1 96.69 197 ASP A N 1
ATOM 1509 C CA . ASP A 1 197 ? -18.797 6.047 21.719 1 96.69 197 ASP A CA 1
ATOM 1510 C C . ASP A 1 197 ? -18.422 6.109 20.234 1 96.69 197 ASP A C 1
ATOM 1512 O O . ASP A 1 197 ? -18.812 5.238 19.453 1 96.69 197 ASP A O 1
ATOM 1516 N N . PHE A 1 198 ? -17.734 7.121 19.781 1 97.5 198 PHE A N 1
ATOM 1517 C CA . PHE A 1 198 ? -17.156 7.184 18.438 1 97.5 198 PHE A CA 1
ATOM 1518 C C . PHE A 1 198 ? -15.641 7.098 18.5 1 97.5 198 PHE A C 1
ATOM 1520 O O . PHE A 1 198 ? -15.039 7.293 19.562 1 97.5 198 PHE A O 1
ATOM 1527 N N . VAL A 1 199 ? -15.031 6.715 17.422 1 98.44 199 VAL A N 1
ATOM 1528 C CA . VAL A 1 199 ? -13.578 6.578 17.312 1 98.44 199 VAL A CA 1
ATOM 1529 C C . VAL A 1 199 ? -12.977 7.891 16.812 1 98.44 199 VAL A C 1
ATOM 1531 O O . VAL A 1 199 ? -13.508 8.523 15.906 1 98.44 199 VAL A O 1
ATOM 1534 N N . ILE A 1 200 ? -11.914 8.375 17.438 1 98.81 200 ILE A N 1
ATOM 1535 C CA . ILE A 1 200 ? -11.148 9.508 16.938 1 98.81 200 ILE A CA 1
ATOM 1536 C C . ILE A 1 200 ? -9.977 9.008 16.094 1 98.81 200 ILE A C 1
ATOM 1538 O O . ILE A 1 200 ? -9.195 8.164 16.547 1 98.81 200 ILE A O 1
ATOM 1542 N N . LEU A 1 201 ? -9.891 9.398 14.883 1 98.75 201 LEU A N 1
ATOM 1543 C CA . LEU A 1 201 ? -8.703 9.227 14.047 1 98.75 201 LEU A CA 1
ATOM 1544 C C . LEU A 1 201 ? -7.793 10.445 14.141 1 98.75 201 LEU A C 1
ATOM 1546 O O . LEU A 1 201 ? -8.016 11.445 13.461 1 98.75 201 LEU A O 1
ATOM 1550 N N . GLU A 1 202 ? -6.797 10.367 14.961 1 98.75 202 GLU A N 1
ATOM 1551 C CA . GLU A 1 202 ? -5.82 11.43 15.195 1 98.75 202 GLU A CA 1
ATOM 1552 C C . GLU A 1 202 ? -4.641 11.312 14.234 1 98.75 202 GLU A C 1
ATOM 1554 O O . GLU A 1 202 ? -3.76 10.469 14.422 1 98.75 202 GLU A O 1
ATOM 1559 N N . ASP A 1 203 ? -4.621 12.133 13.25 1 98.5 203 ASP A N 1
ATOM 1560 C CA . ASP A 1 203 ? -3.557 12.172 12.25 1 98.5 203 ASP A CA 1
ATOM 1561 C C . ASP A 1 203 ? -2.498 13.211 12.617 1 98.5 203 ASP A C 1
ATOM 1563 O O . ASP A 1 203 ? -2.793 14.406 12.688 1 98.5 203 ASP A O 1
ATOM 1567 N N . ASP A 1 204 ? -1.236 12.75 12.828 1 97.94 204 ASP A N 1
ATOM 1568 C CA . ASP A 1 204 ? -0.21 13.641 13.367 1 97.94 204 ASP A CA 1
ATOM 1569 C C . ASP A 1 204 ? 1.055 13.602 12.508 1 97.94 204 ASP A C 1
ATOM 1571 O O . ASP A 1 204 ? 2.141 13.305 13.016 1 97.94 204 ASP A O 1
ATOM 1575 N N . PRO A 1 205 ? 0.971 14 11.266 1 97.38 205 PRO A N 1
ATOM 1576 C CA . PRO A 1 205 ? 2.168 13.992 10.422 1 97.38 205 PRO A CA 1
ATOM 1577 C C . PRO A 1 205 ? 3.084 15.188 10.688 1 97.38 205 PRO A C 1
ATOM 1579 O O . PRO A 1 205 ? 4.27 15.141 10.352 1 97.38 205 PRO A O 1
ATOM 1582 N N . TYR A 1 206 ? 2.611 16.281 11.336 1 97.12 206 TYR A N 1
ATOM 1583 C CA . TYR A 1 206 ? 3.352 17.547 11.383 1 97.12 206 TYR A CA 1
ATOM 1584 C C . TYR A 1 206 ? 3.754 17.891 12.812 1 97.12 206 TYR A C 1
ATOM 1586 O O . TYR A 1 206 ? 4.473 18.875 13.039 1 97.12 206 TYR A O 1
ATOM 1594 N N . GLY A 1 207 ? 3.326 17.125 13.781 1 95.81 207 GLY A N 1
ATOM 1595 C CA . GLY A 1 207 ? 3.467 17.484 15.188 1 95.81 207 GLY A CA 1
ATOM 1596 C C . GLY A 1 207 ? 4.898 17.781 15.586 1 95.81 207 GLY A C 1
ATOM 1597 O O . GLY A 1 207 ? 5.148 18.609 16.453 1 95.81 207 GLY A O 1
ATOM 1598 N N . GLU A 1 208 ? 5.832 17.234 14.945 1 95.75 208 GLU A N 1
ATOM 1599 C CA . GLU A 1 208 ? 7.242 17.391 15.297 1 95.75 208 GLU A CA 1
ATOM 1600 C C . GLU A 1 208 ? 7.828 18.656 14.688 1 95.75 208 GLU A C 1
ATOM 1602 O O . GLU A 1 208 ? 8.914 19.094 15.07 1 95.75 208 GLU A O 1
ATOM 1607 N N . ILE A 1 209 ? 7.152 19.219 13.781 1 97.06 209 ILE A N 1
ATOM 1608 C CA . ILE A 1 209 ? 7.652 20.406 13.117 1 97.06 209 ILE A CA 1
ATOM 1609 C C . ILE A 1 209 ? 7.102 21.656 13.805 1 97.06 209 ILE A C 1
ATOM 1611 O O . ILE A 1 209 ? 6.375 22.438 13.188 1 97.06 209 ILE A O 1
ATOM 1615 N N . SER A 1 210 ? 7.449 21.844 15.016 1 97.44 210 SER A N 1
ATOM 1616 C CA . SER A 1 210 ? 7 22.969 15.836 1 97.44 210 SER A CA 1
ATOM 1617 C C . SER A 1 210 ? 8 24.125 15.789 1 97.44 210 SER A C 1
ATOM 1619 O O . SER A 1 210 ? 9.211 23.906 15.828 1 97.44 210 SER A O 1
ATOM 1621 N N . PHE A 1 211 ? 7.457 25.344 15.703 1 97.44 211 PHE A N 1
ATOM 1622 C CA . PHE A 1 211 ? 8.305 26.531 15.672 1 97.44 211 PHE A CA 1
ATOM 1623 C C . PHE A 1 211 ? 8.438 27.141 17.062 1 97.44 211 PHE A C 1
ATOM 1625 O O . PHE A 1 211 ? 9.188 28.094 17.266 1 97.44 211 PHE A O 1
ATOM 1632 N N . THR A 1 212 ? 7.68 26.531 17.938 1 94.69 212 THR A N 1
ATOM 1633 C CA . THR A 1 212 ? 7.676 27.031 19.312 1 94.69 212 THR A CA 1
ATOM 1634 C C . THR A 1 212 ? 8 25.906 20.281 1 94.69 212 THR A C 1
ATOM 1636 O O . THR A 1 212 ? 8.109 24.734 19.891 1 94.69 212 THR A O 1
ATOM 1639 N N . ASP A 1 213 ? 8.156 26.25 21.516 1 91.5 213 ASP A N 1
ATOM 1640 C CA . ASP A 1 213 ? 8.469 25.266 22.547 1 91.5 213 ASP A CA 1
ATOM 1641 C C . ASP A 1 213 ? 7.199 24.75 23.219 1 91.5 213 ASP A C 1
ATOM 1643 O O . ASP A 1 213 ? 7.266 23.969 24.172 1 91.5 213 ASP A O 1
ATOM 1647 N N . ALA A 1 214 ? 6.109 25.156 22.672 1 89.19 214 ALA A N 1
ATOM 1648 C CA . ALA A 1 214 ? 4.852 24.719 23.281 1 89.19 214 ALA A CA 1
ATOM 1649 C C . ALA A 1 214 ? 4.66 23.219 23.125 1 89.19 214 ALA A C 1
ATOM 1651 O O . ALA A 1 214 ? 4.941 22.656 22.062 1 89.19 214 ALA A O 1
ATOM 1652 N N . VAL A 1 215 ? 4.367 22.641 24.234 1 80.5 215 VAL A N 1
ATOM 1653 C CA . VAL A 1 215 ? 4.082 21.219 24.203 1 80.5 215 VAL A CA 1
ATOM 1654 C C . VAL A 1 215 ? 2.598 20.984 23.938 1 80.5 215 VAL A C 1
ATOM 1656 O O . VAL A 1 215 ? 1.741 21.594 24.594 1 80.5 215 VAL A O 1
ATOM 1659 N N . ARG A 1 216 ? 2.322 20.234 22.984 1 87.69 216 ARG A N 1
ATOM 1660 C CA . ARG A 1 216 ? 0.95 19.859 22.656 1 87.69 216 ARG A CA 1
ATOM 1661 C C . ARG A 1 216 ? 0.731 18.359 22.844 1 87.69 216 ARG A C 1
ATOM 1663 O O . ARG A 1 216 ? 1.304 17.547 22.125 1 87.69 216 ARG A O 1
ATOM 1670 N N . ARG A 1 217 ? -0.174 18.078 23.781 1 93 217 ARG A N 1
ATOM 1671 C CA . ARG A 1 217 ? -0.458 16.672 24.062 1 93 217 ARG A CA 1
ATOM 1672 C C . ARG A 1 217 ? -1.356 16.062 22.984 1 93 217 ARG A C 1
ATOM 1674 O O . ARG A 1 217 ? -2.355 16.672 22.594 1 93 217 ARG A O 1
ATOM 1681 N N . PRO A 1 218 ? -0.975 14.883 22.547 1 97.44 218 PRO A N 1
ATOM 1682 C CA . PRO A 1 218 ? -1.886 14.227 21.609 1 97.44 218 PRO A CA 1
ATOM 1683 C C . PRO A 1 218 ? -3.229 13.867 22.234 1 97.44 218 PRO A C 1
ATOM 1685 O O . PRO A 1 218 ? -3.32 13.719 23.469 1 97.44 218 PRO A O 1
ATOM 1688 N N . LEU A 1 219 ? -4.246 13.758 21.438 1 98.56 219 LEU A N 1
ATOM 1689 C CA . LEU A 1 219 ? -5.555 13.305 21.891 1 98.56 219 LEU A CA 1
ATOM 1690 C C . LEU A 1 219 ? -5.445 11.953 22.594 1 98.56 219 LEU A C 1
ATOM 1692 O O . LEU A 1 219 ? -6.137 11.703 23.578 1 98.56 219 LEU A O 1
ATOM 1696 N N . TYR A 1 220 ? -4.59 11.117 22.109 1 98.25 220 TYR A N 1
ATOM 1697 C CA . TYR A 1 220 ? -4.348 9.789 22.672 1 98.25 220 TYR A CA 1
ATOM 1698 C C . TYR A 1 220 ? -4.012 9.883 24.156 1 98.25 220 TYR A C 1
ATOM 1700 O O . TYR A 1 220 ? -4.508 9.094 24.953 1 98.25 220 TYR A O 1
ATOM 1708 N N . GLN A 1 221 ? -3.168 10.82 24.516 1 96.94 221 GLN A N 1
ATOM 1709 C CA . GLN A 1 221 ? -2.771 10.977 25.906 1 96.94 221 GLN A CA 1
ATOM 1710 C C . GLN A 1 221 ? -3.969 11.352 26.781 1 96.94 221 GLN A C 1
ATOM 1712 O O . GLN A 1 221 ? -4.109 10.844 27.891 1 96.94 221 GLN A O 1
ATOM 1717 N N . HIS A 1 222 ? -4.781 12.266 26.312 1 97.38 222 HIS A N 1
ATOM 1718 C CA . HIS A 1 222 ? -6.008 12.609 27.031 1 97.38 222 HIS A CA 1
ATOM 1719 C C . HIS A 1 222 ? -6.91 11.398 27.188 1 97.38 222 HIS A C 1
ATOM 1721 O O . HIS A 1 222 ? -7.555 11.234 28.234 1 97.38 222 HIS A O 1
ATOM 1727 N N . ALA A 1 223 ? -6.953 10.594 26.172 1 98.06 223 ALA A N 1
ATOM 1728 C CA . ALA A 1 223 ? -7.781 9.391 26.219 1 98.06 223 ALA A CA 1
ATOM 1729 C C . ALA A 1 223 ? -7.277 8.422 27.281 1 98.06 223 ALA A C 1
ATOM 1731 O O . ALA A 1 223 ? -8.07 7.789 27.984 1 98.06 223 ALA A O 1
ATOM 1732 N N . VAL A 1 224 ? -5.969 8.273 27.391 1 96.62 224 VAL A N 1
ATOM 1733 C CA . VAL A 1 224 ? -5.391 7.434 28.438 1 96.62 224 VAL A CA 1
ATOM 1734 C C . VAL A 1 224 ? -5.805 7.957 29.812 1 96.62 224 VAL A C 1
ATOM 1736 O O . VAL A 1 224 ? -6.223 7.184 30.672 1 96.62 224 VAL A O 1
ATOM 1739 N N . GLU A 1 225 ? -5.742 9.266 29.969 1 96.38 225 GLU A N 1
ATOM 1740 C CA . GLU A 1 225 ? -6.094 9.891 31.25 1 96.38 225 GLU A CA 1
ATOM 1741 C C . GLU A 1 225 ? -7.566 9.68 31.578 1 96.38 225 GLU A C 1
ATOM 1743 O O . GLU A 1 225 ? -7.93 9.555 32.75 1 96.38 225 GLU A O 1
ATOM 1748 N N . LEU A 1 226 ? -8.336 9.617 30.594 1 97.12 226 LEU A N 1
ATOM 1749 C CA . LEU A 1 226 ? -9.781 9.508 30.781 1 97.12 226 LEU A CA 1
ATOM 1750 C C . LEU A 1 226 ? -10.234 8.055 30.719 1 97.12 226 LEU A C 1
ATOM 1752 O O . LEU A 1 226 ? -11.422 7.758 30.875 1 97.12 226 LEU A O 1
ATOM 1756 N N . GLY A 1 227 ? -9.352 7.094 30.422 1 96.56 227 GLY A N 1
ATOM 1757 C CA . GLY A 1 227 ? -9.641 5.672 30.422 1 96.56 227 GLY A CA 1
ATOM 1758 C C . GLY A 1 227 ? -10.375 5.211 29.172 1 96.56 227 GLY A C 1
ATOM 1759 O O . GLY A 1 227 ? -11.211 4.309 29.25 1 96.56 227 GLY A O 1
ATOM 1760 N N . CYS A 1 228 ? -10.156 5.898 28.078 1 97.19 228 CYS A N 1
ATOM 1761 C CA . CYS A 1 228 ? -10.836 5.512 26.844 1 97.19 228 CYS A CA 1
ATOM 1762 C C . CYS A 1 228 ? -9.867 5.488 25.672 1 97.19 228 CYS A C 1
ATOM 1764 O O . CYS A 1 228 ? -10.211 5.914 24.562 1 97.19 228 CYS A O 1
ATOM 1766 N N . GLU A 1 229 ? -8.602 5.082 25.875 1 94.88 229 GLU A N 1
ATOM 1767 C CA . GLU A 1 229 ? -7.562 5.07 24.859 1 94.88 229 GLU A CA 1
ATOM 1768 C C . GLU A 1 229 ? -7.949 4.172 23.688 1 94.88 229 GLU A C 1
ATOM 1770 O O . GLU A 1 229 ? -7.484 4.367 22.562 1 94.88 229 GLU A O 1
ATOM 1775 N N . ASP A 1 230 ? -8.906 3.264 23.891 1 94.94 230 ASP A N 1
ATOM 1776 C CA . ASP A 1 230 ? -9.336 2.35 22.844 1 94.94 230 ASP A CA 1
ATOM 1777 C C . ASP A 1 230 ? -10.203 3.07 21.812 1 94.94 230 ASP A C 1
ATOM 1779 O O . ASP A 1 230 ? -10.531 2.51 20.766 1 94.94 230 ASP A O 1
ATOM 1783 N N . GLN A 1 231 ? -10.469 4.363 22.062 1 96.12 231 GLN A N 1
ATOM 1784 C CA . GLN A 1 231 ? -11.305 5.137 21.141 1 96.12 231 GLN A CA 1
ATOM 1785 C C . GLN A 1 231 ? -10.453 6.055 20.266 1 96.12 231 GLN A C 1
ATOM 1787 O O . GLN A 1 231 ? -10.977 6.727 19.375 1 96.12 231 GLN A O 1
ATOM 1792 N N . VAL A 1 232 ? -9.164 6.031 20.484 1 98.31 232 VAL A N 1
ATOM 1793 C CA . VAL A 1 232 ? -8.305 6.918 19.703 1 98.31 232 VAL A CA 1
ATOM 1794 C C . VAL A 1 232 ? -7.324 6.094 18.875 1 98.31 232 VAL A C 1
ATOM 1796 O O . VAL A 1 232 ? -6.586 5.266 19.422 1 98.31 232 VAL A O 1
ATOM 1799 N N . VAL A 1 233 ? -7.375 6.238 17.594 1 98.62 233 VAL A N 1
ATOM 1800 C CA . VAL A 1 233 ? -6.398 5.695 16.656 1 98.62 233 VAL A CA 1
ATOM 1801 C C . VAL A 1 233 ? -5.406 6.781 16.266 1 98.62 233 VAL A C 1
ATOM 1803 O O . VAL A 1 233 ? -5.801 7.824 15.727 1 98.62 233 VAL A O 1
ATOM 1806 N N . TYR A 1 234 ? -4.156 6.578 16.562 1 98.75 234 TYR A N 1
ATOM 1807 C CA . TYR A 1 234 ? -3.111 7.566 16.312 1 98.75 234 TYR A CA 1
ATOM 1808 C C . TYR A 1 234 ? -2.262 7.168 15.109 1 98.75 234 TYR A C 1
ATOM 1810 O O . TYR A 1 234 ? -1.778 6.039 15.031 1 98.75 234 TYR A O 1
ATOM 1818 N N . THR A 1 235 ? -2.135 8.047 14.133 1 98.69 235 THR A N 1
ATOM 1819 C CA . THR A 1 235 ? -1.288 7.746 12.977 1 98.69 235 THR A CA 1
ATOM 1820 C C . THR A 1 235 ? -0.27 8.859 12.758 1 98.69 235 THR A C 1
ATOM 1822 O O . THR A 1 235 ? -0.529 10.023 13.086 1 98.69 235 THR A O 1
ATOM 1825 N N . SER A 1 236 ? 0.877 8.508 12.297 1 98.62 236 SER A N 1
ATOM 1826 C CA . SER A 1 236 ? 1.942 9.43 11.914 1 98.62 236 SER A CA 1
ATOM 1827 C C . SER A 1 236 ? 2.838 8.828 10.836 1 98.62 236 SER A C 1
ATOM 1829 O O . SER A 1 236 ? 2.521 7.777 10.281 1 98.62 236 SER A O 1
ATOM 1831 N N . THR A 1 237 ? 3.869 9.578 10.43 1 98.56 237 THR A N 1
ATOM 1832 C CA . THR A 1 237 ? 4.688 9.172 9.289 1 98.56 237 THR A CA 1
ATOM 1833 C C . THR A 1 237 ? 6.098 9.742 9.406 1 98.56 237 THR A C 1
ATOM 1835 O O . THR A 1 237 ? 6.312 10.742 10.094 1 98.56 237 THR A O 1
ATOM 1838 N N . PHE A 1 238 ? 7.035 9.102 8.773 1 98.69 238 PHE A N 1
ATOM 1839 C CA . PHE A 1 238 ? 8.391 9.617 8.648 1 98.69 238 PHE A CA 1
ATOM 1840 C C . PHE A 1 238 ? 8.523 10.492 7.406 1 98.69 238 PHE A C 1
ATOM 1842 O O . PHE A 1 238 ? 9.57 11.109 7.184 1 98.69 238 PHE A O 1
ATOM 1849 N N . SER A 1 239 ? 7.488 10.656 6.645 1 97.81 239 SER A N 1
ATOM 1850 C CA . SER A 1 239 ? 7.535 11.352 5.363 1 97.81 239 SER A CA 1
ATOM 1851 C C . SER A 1 239 ? 7.938 12.812 5.543 1 97.81 239 SER A C 1
ATOM 1853 O O . SER A 1 239 ? 8.57 13.398 4.664 1 97.81 239 SER A O 1
ATOM 1855 N N . LYS A 1 240 ? 7.555 13.406 6.691 1 97.62 240 LYS A N 1
ATOM 1856 C CA . LYS A 1 240 ? 7.727 14.844 6.859 1 97.62 240 LYS A CA 1
ATOM 1857 C C . LYS A 1 240 ? 8.977 15.156 7.672 1 97.62 240 LYS A C 1
ATOM 1859 O O . LYS A 1 240 ? 9.438 16.297 7.699 1 97.62 240 LYS A O 1
ATOM 1864 N N . ILE A 1 241 ? 9.531 14.117 8.266 1 97.56 241 ILE A N 1
ATOM 1865 C CA . ILE A 1 241 ? 10.625 14.391 9.195 1 97.56 241 ILE A CA 1
ATOM 1866 C C . ILE A 1 241 ? 11.859 13.594 8.781 1 97.56 241 ILE A C 1
ATOM 1868 O O . ILE A 1 241 ? 12.93 13.742 9.375 1 97.56 241 ILE A O 1
ATOM 1872 N N . LEU A 1 242 ? 11.75 12.719 7.785 1 97.81 242 LEU A N 1
ATOM 1873 C CA . LEU A 1 242 ? 12.875 11.922 7.297 1 97.81 242 LEU A CA 1
ATOM 1874 C C . LEU A 1 242 ? 12.914 11.93 5.773 1 97.81 242 LEU A C 1
ATOM 1876 O O . LEU A 1 242 ? 13.641 12.719 5.168 1 97.81 242 LEU A O 1
ATOM 1880 N N . ALA A 1 243 ? 12.031 11.109 5.109 1 97.5 243 ALA A N 1
ATOM 1881 C CA . ALA A 1 243 ? 12.023 11.055 3.65 1 97.5 243 ALA A CA 1
ATOM 1882 C C . ALA A 1 243 ? 10.711 10.469 3.129 1 97.5 243 ALA A C 1
ATOM 1884 O O . ALA A 1 243 ? 10.398 9.305 3.391 1 97.5 243 ALA A O 1
ATOM 1885 N N . PRO A 1 244 ? 10.008 11.266 2.348 1 97.44 244 PRO A N 1
ATOM 1886 C CA . PRO A 1 244 ? 8.68 10.812 1.907 1 97.44 244 PRO A CA 1
ATOM 1887 C C . PRO A 1 244 ? 8.758 9.664 0.903 1 97.44 244 PRO A C 1
ATOM 1889 O O . PRO A 1 244 ? 7.84 8.844 0.831 1 97.44 244 PRO A O 1
ATOM 1892 N N . GLY A 1 245 ? 9.875 9.531 0.159 1 97.94 245 GLY A N 1
ATOM 1893 C CA . GLY A 1 245 ? 10 8.484 -0.843 1 97.94 245 GLY A CA 1
ATOM 1894 C C . GLY A 1 245 ? 10.016 7.09 -0.25 1 97.94 245 GLY A C 1
ATOM 1895 O O . GLY A 1 245 ? 9.711 6.113 -0.938 1 97.94 245 GLY A O 1
ATOM 1896 N N . MET A 1 246 ? 10.32 6.949 1 1 98.25 246 MET A N 1
ATOM 1897 C CA . MET A 1 246 ? 10.43 5.664 1.681 1 98.25 246 MET A CA 1
ATOM 1898 C C . MET A 1 246 ? 9.047 5.137 2.076 1 98.25 246 MET A C 1
ATOM 1900 O O . MET A 1 246 ? 8.898 3.953 2.377 1 98.25 246 MET A O 1
ATOM 1904 N N . ARG A 1 247 ? 8.086 5.98 2.127 1 98.38 247 ARG A N 1
ATOM 1905 C CA . ARG A 1 247 ? 6.695 5.625 2.398 1 98.38 247 ARG A CA 1
ATOM 1906 C C . ARG A 1 247 ? 6.578 4.816 3.686 1 98.38 247 ARG A C 1
ATOM 1908 O O . ARG A 1 247 ? 5.93 3.766 3.707 1 98.38 247 ARG A O 1
ATOM 1915 N N . ILE A 1 248 ? 7.145 5.293 4.773 1 98.88 248 ILE A N 1
ATOM 1916 C CA . ILE A 1 248 ? 7.02 4.617 6.059 1 98.88 248 ILE A CA 1
ATOM 1917 C C . ILE A 1 248 ? 6.16 5.461 7 1 98.88 248 ILE A C 1
ATOM 1919 O O . ILE A 1 248 ? 6.516 6.598 7.32 1 98.88 248 ILE A O 1
ATOM 1923 N N . GLY A 1 249 ? 5.027 5.004 7.352 1 98.81 249 GLY A N 1
ATOM 1924 C CA . GLY A 1 249 ? 4.156 5.512 8.398 1 98.81 249 GLY A CA 1
ATOM 1925 C C . GLY A 1 249 ? 3.77 4.457 9.414 1 98.81 249 GLY A C 1
ATOM 1926 O O . GLY A 1 249 ? 4.277 3.334 9.383 1 98.81 249 GLY A O 1
ATOM 1927 N N . TRP A 1 250 ? 2.959 4.84 10.383 1 98.94 250 TRP A N 1
ATOM 1928 C CA . TRP A 1 250 ? 2.494 3.869 11.367 1 98.94 250 TRP A CA 1
ATOM 1929 C C . TRP A 1 250 ? 1.129 4.262 11.914 1 98.94 250 TRP A C 1
ATOM 1931 O O . TRP A 1 250 ? 0.694 5.406 11.758 1 98.94 250 TRP A O 1
ATOM 1941 N N . VAL A 1 251 ? 0.485 3.301 12.492 1 98.88 251 VAL A N 1
ATOM 1942 C CA . VAL A 1 251 ? -0.784 3.498 13.188 1 98.88 251 VAL A CA 1
ATOM 1943 C C . VAL A 1 251 ? -0.775 2.736 14.508 1 98.88 251 VAL A C 1
ATOM 1945 O O . VAL A 1 251 ? -0.262 1.617 14.586 1 98.88 251 VAL A O 1
ATOM 1948 N N . VAL A 1 252 ? -1.136 3.389 15.539 1 98.81 252 VAL A N 1
ATOM 1949 C CA . VAL A 1 252 ? -1.379 2.783 16.844 1 98.81 252 VAL A CA 1
ATOM 1950 C C . VAL A 1 252 ? -2.867 2.475 17 1 98.81 252 VAL A C 1
ATOM 1952 O O . VAL A 1 252 ? -3.705 3.375 16.922 1 98.81 252 VAL A O 1
ATOM 1955 N N . MET A 1 253 ? -3.184 1.24 17.203 1 96.94 253 MET A N 1
ATOM 1956 C CA . MET A 1 253 ? -4.574 0.798 17.266 1 96.94 253 MET A CA 1
ATOM 1957 C C . MET A 1 253 ? -4.801 -0.135 18.438 1 96.94 253 MET A C 1
ATOM 1959 O O . MET A 1 253 ? -3.906 -0.887 18.828 1 96.94 253 MET A O 1
ATOM 1963 N N . PRO A 1 254 ? -6.047 -0.088 19 1 96.06 254 PRO A N 1
ATOM 1964 C CA . PRO A 1 254 ? -6.418 -1.104 19.984 1 96.06 254 PRO A CA 1
ATOM 1965 C C . PRO A 1 254 ? -6.648 -2.479 19.359 1 96.06 254 PRO A C 1
ATOM 1967 O O . PRO A 1 254 ? -6.875 -2.58 18.156 1 96.06 254 PRO A O 1
ATOM 1970 N N . ASP A 1 255 ? -6.691 -3.498 20.172 1 93.88 255 ASP A N 1
ATOM 1971 C CA . ASP A 1 255 ? -6.758 -4.883 19.703 1 93.88 255 ASP A CA 1
ATOM 1972 C C . ASP A 1 255 ? -8.055 -5.137 18.938 1 93.88 255 ASP A C 1
ATOM 1974 O O . ASP A 1 255 ? -8.047 -5.844 17.922 1 93.88 255 ASP A O 1
ATOM 1978 N N . TRP A 1 256 ? -9.117 -4.555 19.391 1 93.5 256 TRP A N 1
ATOM 1979 C CA . TRP A 1 256 ? -10.414 -4.84 18.781 1 93.5 256 TRP A CA 1
ATOM 1980 C C . TRP A 1 256 ? -10.445 -4.371 17.328 1 93.5 256 TRP A C 1
ATOM 1982 O O . TRP A 1 256 ? -11.148 -4.953 16.5 1 93.5 256 TRP A O 1
ATOM 1992 N N . LEU A 1 257 ? -9.727 -3.393 17 1 95.81 257 LEU A N 1
ATOM 1993 C CA . LEU A 1 257 ? -9.641 -2.848 15.648 1 95.81 257 LEU A CA 1
ATOM 1994 C C . LEU A 1 257 ? -8.5 -3.494 14.867 1 95.81 257 LEU A C 1
ATOM 1996 O O . LEU A 1 257 ? -8.648 -3.797 13.688 1 95.81 257 LEU A O 1
ATOM 2000 N N . ALA A 1 258 ? -7.398 -3.793 15.547 1 95.5 258 ALA A N 1
ATOM 2001 C CA . ALA A 1 258 ? -6.148 -4.223 14.922 1 95.5 258 ALA A CA 1
ATOM 2002 C C . ALA A 1 258 ? -6.305 -5.602 14.281 1 95.5 258 ALA A C 1
ATOM 2004 O O . ALA A 1 258 ? -5.758 -5.859 13.211 1 95.5 258 ALA A O 1
ATOM 2005 N N . GLN A 1 259 ? -6.996 -6.477 14.859 1 90.12 259 GLN A N 1
ATOM 2006 C CA . GLN A 1 259 ? -7.117 -7.852 14.391 1 90.12 259 GLN A CA 1
ATOM 2007 C C . GLN A 1 259 ? -7.684 -7.906 12.977 1 90.12 259 GLN A C 1
ATOM 2009 O O . GLN A 1 259 ? -7.137 -8.594 12.109 1 90.12 259 GLN A O 1
ATOM 2014 N N . GLN A 1 260 ? -8.695 -7.129 12.758 1 92.88 260 GLN A N 1
ATOM 2015 C CA . GLN A 1 260 ? -9.328 -7.121 11.445 1 92.88 260 GLN A CA 1
ATOM 2016 C C . GLN A 1 260 ? -8.562 -6.219 10.477 1 92.88 260 GLN A C 1
ATOM 2018 O O . GLN A 1 260 ? -8.484 -6.512 9.281 1 92.88 260 GLN A O 1
ATOM 2023 N N . THR A 1 261 ? -8.008 -5.148 11.023 1 96.44 261 THR A N 1
ATOM 2024 C CA . THR A 1 261 ? -7.285 -4.211 10.164 1 96.44 261 THR A CA 1
ATOM 2025 C C . THR A 1 261 ? -6.062 -4.875 9.539 1 96.44 261 THR A C 1
ATOM 2027 O O . THR A 1 261 ? -5.711 -4.586 8.398 1 96.44 261 THR A O 1
ATOM 2030 N N . VAL A 1 262 ? -5.453 -5.734 10.25 1 94.5 262 VAL A N 1
ATOM 2031 C CA . VAL A 1 262 ? -4.273 -6.438 9.766 1 94.5 262 VAL A CA 1
ATOM 2032 C C . VAL A 1 262 ? -4.656 -7.336 8.594 1 94.5 262 VAL A C 1
ATOM 2034 O O . VAL A 1 262 ? -3.9 -7.457 7.621 1 94.5 262 VAL A O 1
ATOM 2037 N N . ILE A 1 263 ? -5.789 -7.949 8.656 1 92.44 263 ILE A N 1
ATOM 2038 C CA . ILE A 1 263 ? -6.27 -8.789 7.562 1 92.44 263 ILE A CA 1
ATOM 2039 C C . ILE A 1 263 ? -6.555 -7.922 6.34 1 92.44 263 ILE A C 1
ATOM 2041 O O . ILE A 1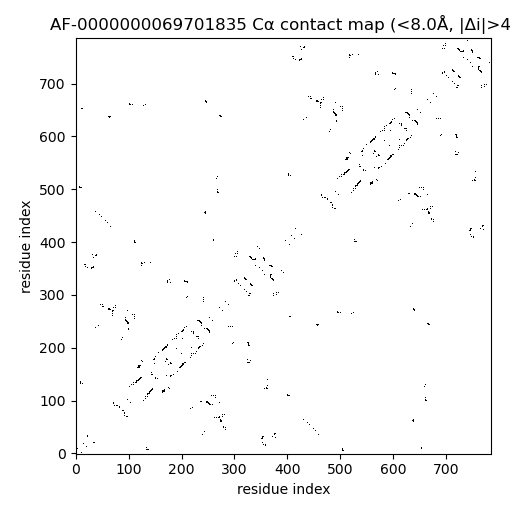 263 ? -6.211 -8.297 5.215 1 92.44 263 ILE A O 1
ATOM 2045 N N . VAL A 1 264 ? -7.168 -6.766 6.562 1 95.75 264 VAL A N 1
ATOM 2046 C CA . VAL A 1 264 ? -7.441 -5.824 5.484 1 95.75 264 VAL A CA 1
ATOM 2047 C C . VAL A 1 264 ? -6.129 -5.395 4.828 1 95.75 264 VAL A C 1
ATOM 2049 O O . VAL A 1 264 ? -6.023 -5.352 3.602 1 95.75 264 VAL A O 1
ATOM 2052 N N . LYS A 1 265 ? -5.16 -5.113 5.672 1 97 265 LYS A N 1
ATOM 2053 C CA . LYS A 1 265 ? -3.859 -4.691 5.164 1 97 265 LYS A CA 1
ATOM 2054 C C . LYS A 1 265 ? -3.193 -5.809 4.367 1 97 265 LYS A C 1
ATOM 2056 O O . LYS A 1 265 ? -2.564 -5.555 3.336 1 97 265 LYS A O 1
ATOM 2061 N N . GLN A 1 266 ? -3.301 -6.969 4.863 1 93.75 266 GLN A N 1
ATOM 2062 C CA . GLN A 1 266 ? -2.744 -8.125 4.164 1 93.75 266 GLN A CA 1
ATOM 2063 C C . GLN A 1 266 ? -3.322 -8.242 2.756 1 93.75 266 GLN A C 1
ATOM 2065 O O . GLN A 1 266 ? -2.584 -8.469 1.794 1 93.75 266 GLN A O 1
ATOM 2070 N N . ALA A 1 267 ? -4.582 -8.078 2.678 1 93.44 267 ALA A N 1
ATOM 2071 C CA . ALA A 1 267 ? -5.246 -8.133 1.376 1 93.44 267 ALA A CA 1
ATOM 2072 C C . ALA A 1 267 ? -4.809 -6.965 0.492 1 93.44 267 ALA A C 1
ATOM 2074 O O . ALA A 1 267 ? -4.691 -7.113 -0.727 1 93.44 267 ALA A O 1
ATOM 2075 N N . ALA A 1 268 ? -4.504 -5.863 1.104 1 96.56 268 ALA A N 1
ATOM 2076 C CA . ALA A 1 268 ? -4.203 -4.637 0.366 1 96.56 268 ALA A CA 1
ATOM 2077 C C . ALA A 1 268 ? -2.818 -4.707 -0.272 1 96.56 268 ALA A C 1
ATOM 2079 O O . ALA A 1 268 ? -2.643 -4.332 -1.434 1 96.56 268 ALA A O 1
ATOM 2080 N N . ASP A 1 269 ? -1.84 -5.164 0.568 1 96.81 269 ASP A N 1
ATOM 2081 C CA . ASP A 1 269 ? -0.5 -5.105 -0.008 1 96.81 269 ASP A CA 1
ATOM 2082 C C . ASP A 1 269 ? 0.427 -6.125 0.645 1 96.81 269 ASP A C 1
ATOM 2084 O O . ASP A 1 269 ? 1.648 -6.043 0.505 1 96.81 269 ASP A O 1
ATOM 2088 N N . LEU A 1 270 ? -0.08 -7.098 1.393 1 94.69 270 LEU A N 1
ATOM 2089 C CA . LEU A 1 270 ? 0.661 -8.102 2.148 1 94.69 270 LEU A CA 1
ATOM 2090 C C . LEU A 1 270 ? 1.433 -7.457 3.297 1 94.69 270 LEU A C 1
ATOM 2092 O O . LEU A 1 270 ? 1.22 -7.801 4.461 1 94.69 270 LEU A O 1
ATOM 2096 N N . HIS A 1 271 ? 2.32 -6.559 3.008 1 97.12 271 HIS A N 1
ATOM 2097 C CA . HIS A 1 271 ? 3.059 -5.801 4.012 1 97.12 271 HIS A CA 1
ATOM 2098 C C . HIS A 1 271 ? 3.775 -4.609 3.389 1 97.12 271 HIS A C 1
ATOM 2100 O O . HIS A 1 271 ? 3.891 -4.52 2.164 1 97.12 271 HIS A O 1
ATOM 2106 N N . THR A 1 272 ? 4.176 -3.707 4.219 1 98.62 272 THR A N 1
ATOM 2107 C CA . THR A 1 272 ? 4.93 -2.525 3.82 1 98.62 272 THR A CA 1
ATOM 2108 C C . THR A 1 272 ? 6.332 -2.91 3.352 1 98.62 272 THR A C 1
ATOM 2110 O O . THR A 1 272 ? 6.898 -3.898 3.822 1 98.62 272 THR A O 1
ATOM 2113 N N . ASN A 1 273 ? 6.91 -2.141 2.438 1 98.69 273 ASN A N 1
ATOM 2114 C CA . ASN A 1 273 ? 8.242 -2.354 1.875 1 98.69 273 ASN A CA 1
ATOM 2115 C C . ASN A 1 273 ? 9.266 -2.643 2.963 1 98.69 273 ASN A C 1
ATOM 2117 O O . ASN A 1 273 ? 9.508 -1.808 3.838 1 98.69 273 ASN A O 1
ATOM 2121 N N . MET A 1 274 ? 9.898 -3.812 2.918 1 98.62 274 MET A N 1
ATOM 2122 C CA . MET A 1 274 ? 10.828 -4.246 3.957 1 98.62 274 MET A CA 1
ATOM 2123 C C . MET A 1 274 ? 12.141 -3.467 3.879 1 98.62 274 MET A C 1
ATOM 2125 O O . MET A 1 274 ? 12.703 -3.092 4.906 1 98.62 274 MET A O 1
ATOM 2129 N N . LEU A 1 275 ? 12.633 -3.211 2.691 1 98.81 275 LEU A N 1
ATOM 2130 C CA . LEU A 1 275 ? 13.875 -2.473 2.539 1 98.81 275 LEU A CA 1
ATOM 2131 C C . LEU A 1 275 ? 13.812 -1.132 3.264 1 98.81 275 LEU A C 1
ATOM 2133 O O . LEU A 1 275 ? 14.688 -0.807 4.062 1 98.81 275 LEU A O 1
ATOM 2137 N N . SER A 1 276 ? 12.781 -0.407 3.049 1 98.88 276 SER A N 1
ATOM 2138 C CA . SER A 1 276 ? 12.609 0.894 3.688 1 98.88 276 SER A CA 1
ATOM 2139 C C . SER A 1 276 ? 12.438 0.751 5.195 1 98.88 276 SER A C 1
ATOM 2141 O O . SER A 1 276 ? 12.906 1.599 5.961 1 98.88 276 SER A O 1
ATOM 2143 N N . GLN A 1 277 ? 11.711 -0.292 5.621 1 98.88 277 GLN A N 1
ATOM 2144 C CA . GLN A 1 277 ? 11.539 -0.498 7.055 1 98.88 277 GLN A CA 1
ATOM 2145 C C . GLN A 1 277 ? 12.875 -0.753 7.742 1 98.88 277 GLN A C 1
ATOM 2147 O O . GLN A 1 277 ? 13.164 -0.171 8.789 1 98.88 277 GLN A O 1
ATOM 2152 N N . VAL A 1 278 ? 13.68 -1.629 7.137 1 98.94 278 VAL A N 1
ATOM 2153 C CA . VAL A 1 278 ? 14.961 -2 7.734 1 98.94 278 VAL A CA 1
ATOM 2154 C C . VAL A 1 278 ? 15.898 -0.798 7.727 1 98.94 278 VAL A C 1
ATOM 2156 O O . VAL A 1 278 ? 16.594 -0.53 8.719 1 98.94 278 VAL A O 1
ATOM 2159 N N . ILE A 1 279 ? 15.922 -0.026 6.641 1 98.94 279 ILE A N 1
ATOM 2160 C CA . ILE A 1 279 ? 16.75 1.176 6.562 1 98.94 279 ILE A CA 1
ATOM 2161 C C . ILE A 1 279 ? 16.312 2.17 7.637 1 98.94 279 ILE A C 1
ATOM 2163 O O . ILE A 1 279 ? 17.156 2.75 8.328 1 98.94 279 ILE A O 1
ATOM 2167 N N . THR A 1 280 ? 15.008 2.354 7.797 1 98.94 280 THR A N 1
ATOM 2168 C CA . THR A 1 280 ? 14.492 3.293 8.789 1 98.94 280 THR A CA 1
ATOM 2169 C C . THR A 1 280 ? 14.875 2.854 10.195 1 98.94 280 THR A C 1
ATOM 2171 O O . THR A 1 280 ? 15.289 3.676 11.016 1 98.94 280 THR A O 1
ATOM 2174 N N . ALA A 1 281 ? 14.75 1.537 10.453 1 98.88 281 ALA A N 1
ATOM 2175 C CA . ALA A 1 281 ? 15.133 1.019 11.766 1 98.88 281 ALA A CA 1
ATOM 2176 C C . ALA A 1 281 ? 16.609 1.285 12.055 1 98.88 281 ALA A C 1
ATOM 2178 O O . ALA A 1 281 ? 16.969 1.73 13.148 1 98.88 281 ALA A O 1
ATOM 2179 N N . GLU A 1 282 ? 17.484 0.985 11.055 1 98.81 282 GLU A N 1
ATOM 2180 C CA . GLU A 1 282 ? 18.906 1.228 11.227 1 98.81 282 GLU A CA 1
ATOM 2181 C C . GLU A 1 282 ? 19.203 2.713 11.414 1 98.81 282 GLU A C 1
ATOM 2183 O O . GLU A 1 282 ? 20.031 3.088 12.242 1 98.81 282 GLU A O 1
ATOM 2188 N N . TYR A 1 283 ? 18.547 3.58 10.664 1 98.88 283 TYR A N 1
ATOM 2189 C CA . TYR A 1 283 ? 18.703 5.023 10.789 1 98.88 283 TYR A CA 1
ATOM 2190 C C . TYR A 1 283 ? 18.359 5.488 12.203 1 98.88 283 TYR A C 1
ATOM 2192 O O . TYR A 1 283 ? 19.094 6.273 12.805 1 98.88 283 TYR A O 1
ATOM 2200 N N . LEU A 1 284 ? 17.25 5.023 12.703 1 98.81 284 LEU A N 1
ATOM 2201 C CA . LEU A 1 284 ? 16.797 5.422 14.039 1 98.81 284 LEU A CA 1
ATOM 2202 C C . LEU A 1 284 ? 17.781 4.965 15.102 1 98.81 284 LEU A C 1
ATOM 2204 O O . LEU A 1 284 ? 17.969 5.648 16.109 1 98.81 284 LEU A O 1
ATOM 2208 N N . GLY A 1 285 ? 18.391 3.844 14.867 1 98.38 285 GLY A N 1
ATOM 2209 C CA . GLY A 1 285 ? 19.375 3.32 15.797 1 98.38 285 GLY A CA 1
ATOM 2210 C C . GLY A 1 285 ? 20.594 4.207 15.938 1 98.38 285 GLY A C 1
ATOM 2211 O O . GLY A 1 285 ? 21.328 4.105 16.922 1 98.38 285 GLY A O 1
ATOM 2212 N N . MET A 1 286 ? 20.781 5.086 15.008 1 98.19 286 MET A N 1
ATOM 2213 C CA . MET A 1 286 ? 21.953 5.969 15.023 1 98.19 286 MET A CA 1
ATOM 2214 C C . MET A 1 286 ? 21.641 7.262 15.773 1 98.19 286 MET A C 1
ATOM 2216 O O . MET A 1 286 ? 22.5 8.141 15.883 1 98.19 286 MET A O 1
ATOM 2220 N N . ASN A 1 287 ? 20.422 7.457 16.25 1 97.81 287 ASN A N 1
ATOM 2221 C CA . ASN A 1 287 ? 19.984 8.594 17.062 1 97.81 287 ASN A CA 1
ATOM 2222 C C . ASN A 1 287 ? 20.219 9.914 16.328 1 97.81 287 ASN A C 1
ATOM 2224 O O . ASN A 1 287 ? 20.672 10.883 16.938 1 97.81 287 ASN A O 1
ATOM 2228 N N . ARG A 1 288 ? 19.938 9.945 15.055 1 97.88 288 ARG A N 1
ATOM 2229 C CA . ARG A 1 288 ? 20.156 11.133 14.227 1 97.88 288 ARG A CA 1
ATOM 2230 C C . ARG A 1 288 ? 18.859 11.914 14.047 1 97.88 288 ARG A C 1
ATOM 2232 O O . ARG A 1 288 ? 18.891 13.094 13.688 1 97.88 288 ARG A O 1
ATOM 2239 N N . LEU A 1 289 ? 17.766 11.305 14.359 1 98.38 289 LEU A N 1
ATOM 2240 C CA . LEU A 1 289 ? 16.469 11.844 13.961 1 98.38 289 LEU A CA 1
ATOM 2241 C C . LEU A 1 289 ? 16.188 13.172 14.664 1 98.38 289 LEU A C 1
ATOM 2243 O O . LEU A 1 289 ? 15.664 14.102 14.055 1 98.38 289 LEU A O 1
ATOM 2247 N N . GLU A 1 290 ? 16.516 13.281 15.922 1 97.25 290 GLU A N 1
ATOM 2248 C CA . GLU A 1 290 ? 16.234 14.492 16.688 1 97.25 290 GLU A CA 1
ATOM 2249 C C . GLU A 1 290 ? 16.922 15.703 16.062 1 97.25 290 GLU A C 1
ATOM 2251 O O . GLU A 1 290 ? 16.297 16.766 15.922 1 97.25 290 GLU A O 1
ATOM 2256 N N . ASN A 1 291 ? 18.156 15.562 15.727 1 97.94 291 ASN A N 1
ATOM 2257 C CA . ASN A 1 291 ? 18.891 16.641 15.078 1 97.94 291 ASN A CA 1
ATOM 2258 C C . ASN A 1 291 ? 18.312 16.969 13.703 1 97.94 291 ASN A C 1
ATOM 2260 O O . ASN A 1 291 ? 18.281 18.125 13.297 1 97.94 291 ASN A O 1
ATOM 2264 N N . GLN A 1 292 ? 17.953 15.961 13.047 1 97.94 292 GLN A N 1
ATOM 2265 C CA . GLN A 1 292 ? 17.328 16.141 11.742 1 97.94 292 GLN A CA 1
ATOM 2266 C C . GLN A 1 292 ? 16.047 16.969 11.852 1 97.94 292 GLN A C 1
ATOM 2268 O O . GLN A 1 292 ? 15.828 17.891 11.055 1 97.94 292 GLN A O 1
ATOM 2273 N N . ILE A 1 293 ? 15.234 16.672 12.797 1 97.88 293 ILE A N 1
ATOM 2274 C CA . ILE A 1 293 ? 13.984 17.406 13.016 1 97.88 293 ILE A CA 1
ATOM 2275 C C . ILE A 1 293 ? 14.281 18.859 13.375 1 97.88 293 ILE A C 1
ATOM 2277 O O . ILE A 1 293 ? 13.609 19.766 12.898 1 97.88 293 ILE A O 1
ATOM 2281 N N . ALA A 1 294 ? 15.289 19.062 14.188 1 97.94 294 ALA A N 1
ATOM 2282 C CA . ALA A 1 294 ? 15.672 20.406 14.57 1 97.94 294 ALA A CA 1
ATOM 2283 C C . ALA A 1 294 ? 16.047 21.234 13.352 1 97.94 294 ALA A C 1
ATOM 2285 O O . ALA A 1 294 ? 15.703 22.422 13.258 1 97.94 294 ALA A O 1
ATOM 2286 N N . LEU A 1 295 ? 16.766 20.625 12.43 1 98.12 295 LEU A N 1
ATOM 2287 C CA . LEU A 1 295 ? 17.156 21.297 11.195 1 98.12 295 LEU A CA 1
ATOM 2288 C C . LEU A 1 295 ? 15.93 21.672 10.375 1 98.12 295 LEU A C 1
ATOM 2290 O O . LEU A 1 295 ? 15.852 22.797 9.852 1 98.12 295 LEU A O 1
ATOM 2294 N N . ILE A 1 296 ? 15.023 20.766 10.281 1 98.12 296 ILE A N 1
ATOM 2295 C CA . ILE A 1 296 ? 13.797 20.984 9.523 1 98.12 296 ILE A CA 1
ATOM 2296 C C . ILE A 1 296 ? 12.984 22.109 10.164 1 98.12 296 ILE A C 1
ATOM 2298 O O . ILE A 1 296 ? 12.531 23.031 9.477 1 98.12 296 ILE A O 1
ATOM 2302 N N . ARG A 1 297 ? 12.859 22.125 11.484 1 97.75 297 ARG A N 1
ATOM 2303 C CA . ARG A 1 297 ? 12.117 23.125 12.227 1 97.75 297 ARG A CA 1
ATOM 2304 C C . ARG A 1 297 ? 12.664 24.531 11.961 1 97.75 297 ARG A C 1
ATOM 2306 O O . ARG A 1 297 ? 11.898 25.453 11.688 1 97.75 297 ARG A O 1
ATOM 2313 N N . GLU A 1 298 ? 13.898 24.609 12.031 1 98.12 298 GLU A N 1
ATOM 2314 C CA . GLU A 1 298 ? 14.531 25.906 11.891 1 98.12 298 GLU A CA 1
ATOM 2315 C C . GLU A 1 298 ? 14.367 26.453 10.477 1 98.12 298 GLU A C 1
ATOM 2317 O O . GLU A 1 298 ? 14.039 27.625 10.289 1 98.12 298 GLU A O 1
ATOM 2322 N N . ASP A 1 299 ? 14.602 25.641 9.523 1 98.44 299 ASP A N 1
ATOM 2323 C CA . ASP A 1 299 ? 14.453 26.062 8.133 1 98.44 299 ASP A CA 1
ATOM 2324 C C . ASP A 1 299 ? 13.016 26.469 7.832 1 98.44 299 ASP A C 1
ATOM 2326 O O . ASP A 1 299 ? 12.773 27.516 7.246 1 98.44 299 ASP A O 1
ATOM 2330 N N . TYR A 1 300 ? 12.078 25.594 8.234 1 98.25 300 TYR A N 1
ATOM 2331 C CA . TYR A 1 300 ? 10.68 25.859 7.949 1 98.25 300 TYR A CA 1
ATOM 2332 C C . TYR A 1 300 ? 10.188 27.078 8.727 1 98.25 300 TYR A C 1
ATOM 2334 O O . TYR A 1 300 ? 9.344 27.828 8.234 1 98.25 300 TYR A O 1
ATOM 2342 N N . ARG A 1 301 ? 10.695 27.281 9.945 1 98.25 301 ARG A N 1
ATOM 2343 C CA . ARG A 1 301 ? 10.359 28.469 10.711 1 98.25 301 ARG A CA 1
ATOM 2344 C C . ARG A 1 301 ? 10.766 29.734 9.961 1 98.25 301 ARG A C 1
ATOM 2346 O O . ARG A 1 301 ? 9.969 30.672 9.82 1 98.25 301 ARG A O 1
ATOM 2353 N N . LYS A 1 302 ? 11.969 29.797 9.492 1 98.44 302 LYS A N 1
ATOM 2354 C CA . LYS A 1 302 ? 12.484 30.953 8.758 1 98.44 302 LYS A CA 1
ATOM 2355 C C . LYS A 1 302 ? 11.664 31.203 7.496 1 98.44 302 LYS A C 1
ATOM 2357 O O . LYS A 1 302 ? 11.32 32.344 7.191 1 98.44 302 LYS A O 1
ATOM 2362 N N . LYS A 1 303 ? 11.391 30.172 6.793 1 98.38 303 LYS A N 1
ATOM 2363 C CA . LYS A 1 303 ? 10.609 30.297 5.566 1 98.38 303 LYS A CA 1
ATOM 2364 C C . LYS A 1 303 ? 9.195 30.781 5.863 1 98.38 303 LYS A C 1
ATOM 2366 O O . LYS A 1 303 ? 8.641 31.594 5.125 1 98.38 303 LYS A O 1
ATOM 2371 N N . CYS A 1 304 ? 8.633 30.219 6.906 1 98.12 304 CYS A N 1
ATOM 2372 C CA . CYS A 1 304 ? 7.297 30.641 7.328 1 98.12 304 CYS A CA 1
ATOM 2373 C C . CYS A 1 304 ? 7.27 32.125 7.641 1 98.12 304 CYS A C 1
ATOM 2375 O O . CYS A 1 304 ? 6.367 32.844 7.199 1 98.12 304 CYS A O 1
ATOM 2377 N N . VAL A 1 305 ? 8.242 32.594 8.375 1 98.31 305 VAL A N 1
ATOM 2378 C CA . VAL A 1 305 ? 8.328 34 8.75 1 98.31 305 VAL A CA 1
ATOM 2379 C C . VAL A 1 305 ? 8.484 34.844 7.504 1 98.31 305 VAL A C 1
ATOM 2381 O O . VAL A 1 305 ? 7.809 35.875 7.355 1 98.31 305 VAL A O 1
ATOM 2384 N N . ALA A 1 306 ? 9.328 34.438 6.605 1 98.56 306 ALA A N 1
ATOM 2385 C CA . ALA A 1 306 ? 9.562 35.188 5.371 1 98.56 306 ALA A CA 1
ATOM 2386 C C . ALA A 1 306 ? 8.273 35.312 4.559 1 98.56 306 ALA A C 1
ATOM 2388 O O . ALA A 1 306 ? 7.945 36.406 4.07 1 98.56 306 ALA A O 1
ATOM 2389 N N . LEU A 1 307 ? 7.602 34.25 4.402 1 98.62 307 LEU A N 1
ATOM 2390 C CA . LEU A 1 307 ? 6.355 34.219 3.646 1 98.62 307 LEU A CA 1
ATOM 2391 C C . LEU A 1 307 ? 5.309 35.125 4.316 1 98.62 307 LEU A C 1
ATOM 2393 O O . LEU A 1 307 ? 4.668 35.938 3.654 1 98.62 307 LEU A O 1
ATOM 2397 N N . ALA A 1 308 ? 5.113 34.938 5.617 1 98.56 308 ALA A N 1
ATOM 2398 C CA . ALA A 1 308 ? 4.113 35.656 6.375 1 98.56 308 ALA A CA 1
ATOM 2399 C C . ALA A 1 308 ? 4.387 37.156 6.32 1 98.56 308 ALA A C 1
ATOM 2401 O O . ALA A 1 308 ? 3.471 37.969 6.094 1 98.56 308 ALA A O 1
ATOM 2402 N N . ASP A 1 309 ? 5.629 37.5 6.531 1 98.62 309 ASP A N 1
ATOM 2403 C CA . ASP A 1 309 ? 6.008 38.906 6.48 1 98.62 309 ASP A CA 1
ATOM 2404 C C . ASP A 1 309 ? 5.723 39.5 5.105 1 98.62 309 ASP A C 1
ATOM 2406 O O . ASP A 1 309 ? 5.195 40.625 5.004 1 98.62 309 ASP A O 1
ATOM 2410 N N . ALA A 1 310 ? 6.125 38.781 4.098 1 98.69 310 ALA A N 1
ATOM 2411 C CA . ALA A 1 310 ? 5.918 39.281 2.732 1 98.69 310 ALA A CA 1
ATOM 2412 C C . ALA A 1 310 ? 4.434 39.438 2.426 1 98.69 310 ALA A C 1
ATOM 2414 O O . ALA A 1 310 ? 4.02 40.438 1.824 1 98.69 310 ALA A O 1
ATOM 2415 N N . LEU A 1 311 ? 3.637 38.5 2.805 1 98.75 311 LEU A N 1
ATOM 2416 C CA . LEU A 1 311 ? 2.197 38.531 2.578 1 98.75 311 LEU A CA 1
ATOM 2417 C C . LEU A 1 311 ? 1.578 39.75 3.299 1 98.75 311 LEU A C 1
ATOM 2419 O O . LEU A 1 311 ? 0.746 40.438 2.732 1 98.75 311 LEU A O 1
ATOM 2423 N N . GLU A 1 312 ? 1.934 39.938 4.543 1 98.31 312 GLU A N 1
ATOM 2424 C CA . GLU A 1 312 ? 1.413 41.062 5.316 1 98.31 312 GLU A CA 1
ATOM 2425 C C . GLU A 1 312 ? 1.79 42.375 4.68 1 98.31 312 GLU A C 1
ATOM 2427 O O . GLU A 1 312 ? 0.964 43.312 4.605 1 98.31 312 GLU A O 1
ATOM 2432 N N . SER A 1 313 ? 2.98 42.438 4.234 1 98.06 313 SER A N 1
ATOM 2433 C CA . SER A 1 313 ? 3.494 43.688 3.676 1 98.06 313 SER A CA 1
ATOM 2434 C C . SER A 1 313 ? 2.859 43.969 2.322 1 98.06 313 SER A C 1
ATOM 2436 O O . SER A 1 313 ? 2.477 45.125 2.051 1 98.06 313 SER A O 1
ATOM 2438 N N . ARG A 1 314 ? 2.688 43 1.493 1 98.12 314 ARG A N 1
ATOM 2439 C CA . ARG A 1 314 ? 2.314 43.25 0.104 1 98.12 314 ARG A CA 1
ATOM 2440 C C . ARG A 1 314 ? 0.824 43 -0.113 1 98.12 314 ARG A C 1
ATOM 2442 O O . ARG A 1 314 ? 0.216 43.625 -0.993 1 98.12 314 ARG A O 1
ATOM 2449 N N . LEU A 1 315 ? 0.267 42.125 0.672 1 98.38 315 LEU A N 1
ATOM 2450 C CA . LEU A 1 315 ? -1.102 41.719 0.38 1 98.38 315 LEU A CA 1
ATOM 2451 C C . LEU A 1 315 ? -1.977 41.812 1.625 1 98.38 315 LEU A C 1
ATOM 2453 O O . LEU A 1 315 ? -3.092 41.281 1.648 1 98.38 315 LEU A O 1
ATOM 2457 N N . GLY A 1 316 ? -1.508 42.406 2.668 1 97.69 316 GLY A N 1
ATOM 2458 C CA . GLY A 1 316 ? -2.195 42.5 3.947 1 97.69 316 GLY A CA 1
ATOM 2459 C C . GLY A 1 316 ? -3.576 43.125 3.844 1 97.69 316 GLY A C 1
ATOM 2460 O O . GLY A 1 316 ? -4.461 42.812 4.648 1 97.69 316 GLY A O 1
ATOM 2461 N N . GLU A 1 317 ? -3.818 43.969 2.848 1 97.75 317 GLU A N 1
ATOM 2462 C CA . GLU A 1 317 ? -5.121 44.625 2.652 1 97.75 317 GLU A CA 1
ATOM 2463 C C . GLU A 1 317 ? -6.109 43.656 2.002 1 97.75 317 GLU A C 1
ATOM 2465 O O . GLU A 1 317 ? -7.324 43.844 2.078 1 97.75 317 GLU A O 1
ATOM 2470 N N . HIS A 1 318 ? -5.586 42.656 1.452 1 98.38 318 HIS A N 1
ATOM 2471 C CA . HIS A 1 318 ? -6.418 41.75 0.679 1 98.38 318 HIS A CA 1
ATOM 2472 C C . HIS A 1 318 ? -6.594 40.406 1.406 1 98.38 318 HIS A C 1
ATOM 2474 O O . HIS A 1 318 ? -7.676 39.812 1.381 1 98.38 318 HIS A O 1
ATOM 2480 N N . LEU A 1 319 ? -5.559 40 2.07 1 98.44 319 LEU A N 1
ATOM 2481 C CA . LEU A 1 319 ? -5.535 38.656 2.666 1 98.44 319 LEU A CA 1
ATOM 2482 C C . LEU A 1 319 ? -5.438 38.75 4.188 1 98.44 319 LEU A C 1
ATOM 2484 O O . LEU A 1 319 ? -4.77 39.625 4.723 1 98.44 319 LEU A O 1
ATOM 2488 N N . GLU A 1 320 ? -6.109 37.844 4.828 1 98 320 GLU A N 1
ATOM 2489 C CA . GLU A 1 320 ? -5.93 37.594 6.258 1 98 320 GLU A CA 1
ATOM 2490 C C . GLU A 1 320 ? -5.449 36.188 6.531 1 98 320 GLU A C 1
ATOM 2492 O O . GLU A 1 320 ? -5.797 35.25 5.793 1 98 320 GLU A O 1
ATOM 2497 N N . PHE A 1 321 ? -4.684 36 7.504 1 97.38 321 PHE A N 1
ATOM 2498 C CA . PHE A 1 321 ? -4.211 34.719 7.949 1 97.38 321 PHE A CA 1
ATOM 2499 C C . PHE A 1 321 ? -3.639 34.781 9.359 1 97.38 321 PHE A C 1
ATOM 2501 O O . PHE A 1 321 ? -3.318 35.875 9.836 1 97.38 321 PHE A O 1
ATOM 2508 N N . SER A 1 322 ? -3.641 33.688 10.047 1 94.94 322 SER A N 1
ATOM 2509 C CA . SER A 1 322 ? -2.869 33.531 11.273 1 94.94 322 SER A CA 1
ATOM 2510 C C . SER A 1 322 ? -1.51 32.906 11.008 1 94.94 322 SER A C 1
ATOM 2512 O O . SER A 1 322 ? -1.397 31.984 10.188 1 94.94 322 SER A O 1
ATOM 2514 N N . ARG A 1 323 ? -0.544 33.438 11.664 1 95.81 323 ARG A N 1
ATOM 2515 C CA . ARG A 1 323 ? 0.795 32.875 11.484 1 95.81 323 ARG A CA 1
ATOM 2516 C C . ARG A 1 323 ? 0.882 31.469 12.039 1 95.81 323 ARG A C 1
ATOM 2518 O O . ARG A 1 323 ? 0.57 31.234 13.211 1 95.81 323 ARG A O 1
ATOM 2525 N N . PRO A 1 324 ? 1.312 30.547 11.258 1 95.44 324 PRO A N 1
ATOM 2526 C CA . PRO A 1 324 ? 1.46 29.172 11.758 1 95.44 324 PRO A CA 1
ATOM 2527 C C . PRO A 1 324 ? 2.5 29.062 12.867 1 95.44 324 PRO A C 1
ATOM 2529 O O . PRO A 1 324 ? 3.504 29.781 12.852 1 95.44 324 PRO A O 1
ATOM 2532 N N . GLN A 1 325 ? 2.254 28.109 13.727 1 96.5 325 GLN A N 1
ATOM 2533 C CA . GLN A 1 325 ? 3.193 27.844 14.805 1 96.5 325 GLN A CA 1
ATOM 2534 C C . GLN A 1 325 ? 4.012 26.594 14.523 1 96.5 325 GLN A C 1
ATOM 2536 O O . GLN A 1 325 ? 4.789 26.141 15.367 1 96.5 325 GLN A O 1
ATOM 2541 N N . GLY A 1 326 ? 3.863 26.016 13.414 1 97.12 326 GLY A N 1
ATOM 2542 C CA . GLY A 1 326 ? 4.535 24.812 12.953 1 97.12 326 GLY A CA 1
ATOM 2543 C C . GLY A 1 326 ? 3.965 24.281 11.648 1 97.12 326 GLY A C 1
ATOM 2544 O O . GLY A 1 326 ? 3.111 24.922 11.031 1 97.12 326 GLY A O 1
ATOM 2545 N N . GLY A 1 327 ? 4.543 23.188 11.188 1 96.62 327 GLY A N 1
ATOM 2546 C CA . GLY A 1 327 ? 4.062 22.531 9.984 1 96.62 327 GLY A CA 1
ATOM 2547 C C . GLY A 1 327 ? 4.684 23.078 8.711 1 96.62 327 GLY A C 1
ATOM 2548 O O . GLY A 1 327 ? 5.867 23.438 8.695 1 96.62 327 GLY A O 1
ATOM 2549 N N . MET A 1 328 ? 3.852 23.016 7.637 1 96.94 328 MET A N 1
ATOM 2550 C CA . MET A 1 328 ? 4.418 23.312 6.324 1 96.94 328 MET A CA 1
ATOM 2551 C C . MET A 1 328 ? 3.508 24.25 5.535 1 96.94 328 MET A C 1
ATOM 2553 O O . MET A 1 328 ? 3.793 24.562 4.383 1 96.94 328 MET A O 1
ATOM 2557 N N . PHE A 1 329 ? 2.4 24.703 6.199 1 96.94 329 PHE A N 1
ATOM 2558 C CA . PHE A 1 329 ? 1.365 25.344 5.402 1 96.94 329 PHE A CA 1
ATOM 2559 C C . PHE A 1 329 ? 0.922 26.656 6.051 1 96.94 329 PHE A C 1
ATOM 2561 O O . PHE A 1 329 ? 0.899 26.766 7.277 1 96.94 329 PHE A O 1
ATOM 2568 N N . LEU A 1 330 ? 0.66 27.609 5.242 1 97.75 330 LEU A N 1
ATOM 2569 C CA . LEU A 1 330 ? -0.025 28.844 5.617 1 97.75 330 LEU A CA 1
ATOM 2570 C C . LEU A 1 330 ? -1.36 28.953 4.895 1 97.75 330 LEU A C 1
ATOM 2572 O O . LEU A 1 330 ? -1.414 28.875 3.664 1 97.75 330 LEU A O 1
ATOM 2576 N N . TRP A 1 331 ? -2.41 29.031 5.637 1 97.62 331 TRP A N 1
ATOM 2577 C CA . TRP A 1 331 ? -3.775 29.141 5.133 1 97.62 331 TRP A CA 1
ATOM 2578 C C . TRP A 1 331 ? -4.227 30.609 5.137 1 97.62 331 TRP A C 1
ATOM 2580 O O . TRP A 1 331 ? -4.273 31.25 6.188 1 97.62 331 TRP A O 1
ATOM 2590 N N . ALA A 1 332 ? -4.598 31.141 3.986 1 98.25 332 ALA A N 1
ATOM 2591 C CA . ALA A 1 332 ? -5.012 32.531 3.873 1 98.25 332 ALA A CA 1
ATOM 2592 C C . ALA A 1 332 ? -6.43 32.625 3.32 1 98.25 332 ALA A C 1
ATOM 2594 O O . ALA A 1 332 ? -6.945 31.688 2.723 1 98.25 332 ALA A O 1
ATOM 2595 N N . ARG A 1 333 ? -7.016 33.719 3.596 1 98.31 333 ARG A N 1
ATOM 2596 C CA . ARG A 1 333 ? -8.375 34.031 3.156 1 98.31 333 ARG A CA 1
ATOM 2597 C C . ARG A 1 333 ? -8.492 35.469 2.689 1 98.31 333 ARG A C 1
ATOM 2599 O O . ARG A 1 333 ? -8.039 36.375 3.375 1 98.31 333 ARG A O 1
ATOM 2606 N N . PHE A 1 334 ? -9.094 35.656 1.526 1 98.75 334 PHE A N 1
ATOM 2607 C CA . PHE A 1 334 ? -9.375 37.031 1.083 1 98.75 334 PHE A CA 1
ATOM 2608 C C . PHE A 1 334 ? -10.406 37.688 1.988 1 98.75 334 PHE A C 1
ATOM 2610 O O . PHE A 1 334 ? -11.375 37.031 2.406 1 98.75 334 PHE A O 1
ATOM 2617 N N . ARG A 1 335 ? -10.258 38.938 2.234 1 98.12 335 ARG A N 1
ATOM 2618 C CA . ARG A 1 335 ? -11.094 39.719 3.15 1 98.12 335 ARG A CA 1
ATOM 2619 C C . ARG A 1 335 ? -12.445 40.031 2.523 1 98.12 335 ARG A C 1
ATOM 2621 O O . ARG A 1 335 ? -13.383 40.438 3.221 1 98.12 335 ARG A O 1
ATOM 2628 N N . TYR A 1 336 ? -12.648 39.812 1.293 1 98.31 336 TYR A N 1
ATOM 2629 C CA . TYR A 1 336 ? -13.844 40.062 0.511 1 98.31 336 TYR A CA 1
ATOM 2630 C C . TYR A 1 336 ? -14.164 38.906 -0.415 1 98.31 336 TYR A C 1
ATOM 2632 O O . TYR A 1 336 ? -13.359 37.969 -0.556 1 98.31 336 TYR A O 1
ATOM 2640 N N . PRO A 1 337 ? -15.43 38.875 -0.927 1 98.06 337 PRO A N 1
ATOM 2641 C CA . PRO A 1 337 ? -15.734 37.812 -1.871 1 98.06 337 PRO A CA 1
ATOM 2642 C C . PRO A 1 337 ? -14.719 37.719 -3.008 1 98.06 337 PRO A C 1
ATOM 2644 O O . PRO A 1 337 ? -14.391 38.719 -3.635 1 98.06 337 PRO A O 1
ATOM 2647 N N . PHE A 1 338 ? -14.18 36.594 -3.146 1 98.06 338 PHE A N 1
ATOM 2648 C CA . PHE A 1 338 ? -13.109 36.375 -4.109 1 98.06 338 PHE A CA 1
ATOM 2649 C C . PHE A 1 338 ? -13.039 34.906 -4.523 1 98.06 338 PHE A C 1
ATOM 2651 O O . PHE A 1 338 ? -13.219 34 -3.693 1 98.06 338 PHE A O 1
ATOM 2658 N N . ASP A 1 339 ? -12.828 34.656 -5.801 1 97.56 339 ASP A N 1
ATOM 2659 C CA . ASP A 1 339 ? -12.703 33.312 -6.332 1 97.56 339 ASP A CA 1
ATOM 2660 C C . ASP A 1 339 ? -11.234 32.938 -6.555 1 97.56 339 ASP A C 1
ATOM 2662 O O . ASP A 1 339 ? -10.672 33.219 -7.609 1 97.56 339 ASP A O 1
ATOM 2666 N N . THR A 1 340 ? -10.695 32.156 -5.621 1 96.88 340 THR A N 1
ATOM 2667 C CA . THR A 1 340 ? -9.273 31.828 -5.676 1 96.88 340 THR A CA 1
ATOM 2668 C C . THR A 1 340 ? -8.984 30.828 -6.797 1 96.88 340 THR A C 1
ATOM 2670 O O . THR A 1 340 ? -7.863 30.766 -7.297 1 96.88 340 THR A O 1
ATOM 2673 N N . MET A 1 341 ? -9.93 30.031 -7.188 1 93.5 341 MET A N 1
ATOM 2674 C CA . MET A 1 341 ? -9.75 29.141 -8.328 1 93.5 341 MET A CA 1
ATOM 2675 C C . MET A 1 341 ? -9.57 29.922 -9.617 1 93.5 341 MET A C 1
ATOM 2677 O O . MET A 1 341 ? -8.688 29.609 -10.422 1 93.5 341 MET A O 1
ATOM 2681 N N . GLU A 1 342 ? -10.391 30.906 -9.828 1 94.31 342 GLU A N 1
ATOM 2682 C CA . GLU A 1 342 ? -10.266 31.75 -11.008 1 94.31 342 GLU A CA 1
ATOM 2683 C C . GLU A 1 342 ? -8.953 32.531 -10.984 1 94.31 342 GLU A C 1
ATOM 2685 O O . GLU A 1 342 ? -8.312 32.719 -12.023 1 94.31 342 GLU A O 1
ATOM 2690 N N . TRP A 1 343 ? -8.594 33.031 -9.812 1 96.12 343 TRP A N 1
ATOM 2691 C CA . TRP A 1 343 ? -7.363 33.812 -9.641 1 96.12 343 TRP A CA 1
ATOM 2692 C C . TRP A 1 343 ? -6.141 32.969 -9.992 1 96.12 343 TRP A C 1
ATOM 2694 O O . TRP A 1 343 ? -5.117 33.5 -10.43 1 96.12 343 TRP A O 1
ATOM 2704 N N . MET A 1 344 ? -6.16 31.672 -9.789 1 93.38 344 MET A N 1
ATOM 2705 C CA . MET A 1 344 ? -5.035 30.781 -10.039 1 93.38 344 MET A CA 1
ATOM 2706 C C . MET A 1 344 ? -4.609 30.828 -11.5 1 93.38 344 MET A C 1
ATOM 2708 O O . MET A 1 344 ? -3.426 30.688 -11.812 1 93.38 344 MET A O 1
ATOM 2712 N N . LYS A 1 345 ? -5.547 31 -12.43 1 91 345 LYS A N 1
ATOM 2713 C CA . LYS A 1 345 ? -5.215 31.141 -13.844 1 91 345 LYS A CA 1
ATOM 2714 C C . LYS A 1 345 ? -4.246 32.312 -14.07 1 91 345 LYS A C 1
ATOM 2716 O O . LYS A 1 345 ? -3.252 32.156 -14.781 1 91 345 LYS A O 1
ATOM 2721 N N . LYS A 1 346 ? -4.559 33.375 -13.445 1 95 346 LYS A N 1
ATOM 2722 C CA . LYS A 1 346 ? -3.729 34.562 -13.586 1 95 346 LYS A CA 1
ATOM 2723 C C . LYS A 1 346 ? -2.385 34.406 -12.891 1 95 346 LYS A C 1
ATOM 2725 O O . LYS A 1 346 ? -1.349 34.844 -13.398 1 95 346 LYS A O 1
ATOM 2730 N N . THR A 1 347 ? -2.404 33.844 -11.68 1 96.12 347 THR A N 1
ATOM 2731 C CA . THR A 1 347 ? -1.158 33.656 -10.945 1 96.12 347 THR A CA 1
ATOM 2732 C C . THR A 1 347 ? -0.233 32.688 -11.68 1 96.12 347 THR A C 1
ATOM 2734 O O . THR A 1 347 ? 0.987 32.875 -11.68 1 96.12 347 THR A O 1
ATOM 2737 N N . LEU A 1 348 ? -0.809 31.672 -12.281 1 92.19 348 LEU A N 1
ATOM 2738 C CA . LEU A 1 348 ? -0.019 30.734 -13.07 1 92.19 348 LEU A CA 1
ATOM 2739 C C . LEU A 1 348 ? 0.654 31.438 -14.242 1 92.19 348 LEU A C 1
ATOM 2741 O O . LEU A 1 348 ? 1.818 31.172 -14.547 1 92.19 348 LEU A O 1
ATOM 2745 N N . GLU A 1 349 ? -0.086 32.281 -14.898 1 92.44 349 GLU A N 1
ATOM 2746 C CA . GLU A 1 349 ? 0.476 33.062 -15.992 1 92.44 349 GLU A CA 1
ATOM 2747 C C . GLU A 1 349 ? 1.65 33.906 -15.508 1 92.44 349 GLU A C 1
ATOM 2749 O O . GLU A 1 349 ? 2.59 34.156 -16.266 1 92.44 349 GLU A O 1
ATOM 2754 N N . ASN A 1 350 ? 1.563 34.312 -14.25 1 95.88 350 ASN A N 1
ATOM 2755 C CA . ASN A 1 350 ? 2.625 35.125 -13.664 1 95.88 350 ASN A CA 1
ATOM 2756 C C . ASN A 1 350 ? 3.676 34.25 -12.969 1 95.88 350 ASN A C 1
ATOM 2758 O O . ASN A 1 350 ? 4.539 34.781 -12.258 1 95.88 350 ASN A O 1
ATOM 2762 N N . GLY A 1 351 ? 3.561 32.969 -13.062 1 94.88 351 GLY A N 1
ATOM 2763 C CA . GLY A 1 351 ? 4.633 32.062 -12.688 1 94.88 351 GLY A CA 1
ATOM 2764 C C . GLY A 1 351 ? 4.57 31.641 -11.227 1 94.88 351 GLY A C 1
ATOM 2765 O O . GLY A 1 351 ? 5.602 31.375 -10.609 1 94.88 351 GLY A O 1
ATOM 2766 N N . VAL A 1 352 ? 3.449 31.625 -10.609 1 96.12 352 VAL A N 1
ATOM 2767 C CA . VAL A 1 352 ? 3.311 31.141 -9.25 1 96.12 352 VAL A CA 1
ATOM 2768 C C . VAL A 1 352 ? 2.01 30.344 -9.109 1 96.12 352 VAL A C 1
ATOM 2770 O O . VAL A 1 352 ? 0.991 30.703 -9.703 1 96.12 352 VAL A O 1
ATOM 2773 N N . VAL A 1 353 ? 2.104 29.234 -8.359 1 94.12 353 VAL A N 1
ATOM 2774 C CA . VAL A 1 353 ? 0.909 28.422 -8.18 1 94.12 353 VAL A CA 1
ATOM 2775 C C . VAL A 1 353 ? 0.718 28.109 -6.691 1 94.12 353 VAL A C 1
ATOM 2777 O O . VAL A 1 353 ? 1.688 28.062 -5.934 1 94.12 353 VAL A O 1
ATOM 2780 N N . TYR A 1 354 ? -0.46 28.078 -6.266 1 95.19 354 TYR A N 1
ATOM 2781 C CA . TYR A 1 354 ? -0.917 27.672 -4.938 1 95.19 354 TYR A CA 1
ATOM 2782 C C . TYR A 1 354 ? -2.076 26.688 -5.035 1 95.19 354 TYR A C 1
ATOM 2784 O O . TYR A 1 354 ? -2.422 26.234 -6.125 1 95.19 354 TYR A O 1
ATOM 2792 N N . VAL A 1 355 ? -2.652 26.219 -3.881 1 94.25 355 VAL A N 1
ATOM 2793 C CA . VAL A 1 355 ? -3.83 25.359 -3.924 1 94.25 355 VAL A CA 1
ATOM 2794 C C . VAL A 1 355 ? -5.059 26.156 -3.477 1 94.25 355 VAL A C 1
ATOM 2796 O O . VAL A 1 355 ? -5.109 26.656 -2.35 1 94.25 355 VAL A O 1
ATOM 2799 N N . PRO A 1 356 ? -6.016 26.297 -4.371 1 95.19 356 PRO A N 1
ATOM 2800 C CA . PRO A 1 356 ? -7.273 26.922 -3.945 1 95.19 356 PRO A CA 1
ATOM 2801 C C . PRO A 1 356 ? -7.941 26.156 -2.801 1 95.19 356 PRO A C 1
ATOM 2803 O O . PRO A 1 356 ? -7.953 24.922 -2.795 1 95.19 356 PRO A O 1
ATOM 2806 N N . GLY A 1 357 ? -8.461 26.891 -1.893 1 95.06 357 GLY A N 1
ATOM 2807 C CA . GLY A 1 357 ? -8.961 26.297 -0.664 1 95.06 357 GLY A CA 1
ATOM 2808 C C . GLY A 1 357 ? -10.141 25.359 -0.889 1 95.06 357 GLY A C 1
ATOM 2809 O O . GLY A 1 357 ? -10.344 24.422 -0.126 1 95.06 357 GLY A O 1
ATOM 2810 N N . GLU A 1 358 ? -10.914 25.562 -1.925 1 93.69 358 GLU A N 1
ATOM 2811 C CA . GLU A 1 358 ? -12.133 24.797 -2.197 1 93.69 358 GLU A CA 1
ATOM 2812 C C . GLU A 1 358 ? -11.836 23.297 -2.256 1 93.69 358 GLU A C 1
ATOM 2814 O O . GLU A 1 358 ? -12.68 22.484 -1.887 1 93.69 358 GLU A O 1
ATOM 2819 N N . ALA A 1 359 ? -10.672 22.953 -2.586 1 90.56 359 ALA A N 1
ATOM 2820 C CA . ALA A 1 359 ? -10.281 21.547 -2.754 1 90.56 359 ALA A CA 1
ATOM 2821 C C . ALA A 1 359 ? -10.273 20.812 -1.415 1 90.56 359 ALA A C 1
ATOM 2823 O O . ALA A 1 359 ? -10.344 19.578 -1.374 1 90.56 359 ALA A O 1
ATOM 2824 N N . PHE A 1 360 ? -10.242 21.547 -0.296 1 94.75 360 PHE A N 1
ATOM 2825 C CA . PHE A 1 360 ? -10.047 20.938 1.016 1 94.75 360 PHE A CA 1
ATOM 2826 C C . PHE A 1 360 ? -11.367 20.859 1.776 1 94.75 360 PHE A C 1
ATOM 2828 O O . PHE A 1 360 ? -11.391 20.484 2.947 1 94.75 360 PHE A O 1
ATOM 2835 N N . TYR A 1 361 ? -12.477 21.25 1.124 1 95.19 361 TYR A N 1
ATOM 2836 C CA . TYR A 1 361 ? -13.789 21.219 1.753 1 95.19 361 TYR A CA 1
ATOM 2837 C C . TYR A 1 361 ? -14.617 20.047 1.237 1 95.19 361 TYR A C 1
ATOM 2839 O O . TYR A 1 361 ? -14.656 19.797 0.032 1 95.19 361 TYR A O 1
ATOM 2847 N N . HIS A 1 362 ? -15.195 19.359 2.141 1 94 362 HIS A N 1
ATOM 2848 C CA . HIS A 1 362 ? -16.188 18.391 1.719 1 94 362 HIS A CA 1
ATOM 2849 C C . HIS A 1 362 ? -17.484 19.078 1.293 1 94 362 HIS A C 1
ATOM 2851 O O . HIS A 1 362 ? -18.094 18.703 0.284 1 94 362 HIS A O 1
ATOM 2857 N N . ASP A 1 363 ? -17.859 19.969 2.115 1 94.38 363 ASP A N 1
ATOM 2858 C CA . ASP A 1 363 ? -19.062 20.75 1.865 1 94.38 363 ASP A CA 1
ATOM 2859 C C . ASP A 1 363 ? -18.859 22.219 2.277 1 94.38 363 ASP A C 1
ATOM 2861 O O . ASP A 1 363 ? -17.859 22.547 2.918 1 94.38 363 ASP A O 1
ATOM 2865 N N . LYS A 1 364 ? -19.672 23.109 1.737 1 95.75 364 LYS A N 1
ATOM 2866 C CA . LYS A 1 364 ? -19.688 24.531 2.068 1 95.75 364 LYS A CA 1
ATOM 2867 C C . LYS A 1 364 ? -18.312 25.156 1.874 1 95.75 364 LYS A C 1
ATOM 2869 O O . LYS A 1 364 ? -17.781 25.797 2.783 1 95.75 364 LYS A O 1
ATOM 2874 N N . PRO A 1 365 ? -17.797 25 0.726 1 96.19 365 PRO A N 1
ATOM 2875 C CA . PRO A 1 365 ? -16.469 25.562 0.487 1 96.19 365 PRO A CA 1
ATOM 2876 C C . PRO A 1 365 ? -16.438 27.078 0.608 1 96.19 365 PRO A C 1
ATOM 2878 O O . PRO A 1 365 ? -17.391 27.75 0.228 1 96.19 365 PRO A O 1
ATOM 2881 N N . ASP A 1 366 ? -15.398 27.578 1.188 1 97.12 366 ASP A N 1
ATOM 2882 C CA . ASP A 1 366 ? -15.078 29 1.144 1 97.12 366 ASP A CA 1
ATOM 2883 C C . ASP A 1 366 ? -14.102 29.312 0.009 1 97.12 366 ASP A C 1
ATOM 2885 O O . ASP A 1 366 ? -12.891 29.125 0.156 1 97.12 366 ASP A O 1
ATOM 2889 N N . THR A 1 367 ? -14.555 29.859 -1.062 1 97.19 367 THR A N 1
ATOM 2890 C CA . THR A 1 367 ? -13.789 30.047 -2.289 1 97.19 367 THR A CA 1
ATOM 2891 C C . THR A 1 367 ? -12.727 31.125 -2.1 1 97.19 367 THR A C 1
ATOM 2893 O O . THR A 1 367 ? -11.852 31.312 -2.951 1 97.19 367 THR A O 1
ATOM 2896 N N . ARG A 1 368 ? -12.844 31.844 -0.997 1 97.94 368 ARG A N 1
ATOM 2897 C CA . ARG A 1 368 ? -11.914 32.938 -0.724 1 97.94 368 ARG A CA 1
ATOM 2898 C C . ARG A 1 368 ? -10.586 32.406 -0.198 1 97.94 368 ARG A C 1
ATOM 2900 O O . ARG A 1 368 ? -9.625 33.156 -0.059 1 97.94 368 ARG A O 1
ATOM 2907 N N . THR A 1 369 ? -10.469 31.141 0.044 1 97.75 369 THR A N 1
ATOM 2908 C CA . THR A 1 369 ? -9.352 30.594 0.798 1 97.75 369 THR A CA 1
ATOM 2909 C C . THR A 1 369 ? -8.32 29.969 -0.14 1 97.75 369 THR A C 1
ATOM 2911 O O . THR A 1 369 ? -8.648 29.594 -1.27 1 97.75 369 THR A O 1
ATOM 2914 N N . LEU A 1 370 ? -7.078 29.922 0.312 1 97.19 370 LEU A N 1
ATOM 2915 C CA . LEU A 1 370 ? -5.977 29.281 -0.4 1 97.19 370 LEU A CA 1
ATOM 2916 C C . LEU A 1 370 ? -4.934 28.75 0.578 1 97.19 370 LEU A C 1
ATOM 2918 O O . LEU A 1 370 ? -4.766 29.297 1.671 1 97.19 370 LEU A O 1
ATOM 2922 N N . ARG A 1 371 ? -4.262 27.656 0.205 1 96.81 371 ARG A N 1
ATOM 2923 C CA . ARG A 1 371 ? -3.154 27.109 0.975 1 96.81 371 ARG A CA 1
ATOM 2924 C C . ARG A 1 371 ? -1.821 27.375 0.283 1 96.81 371 ARG A C 1
ATOM 2926 O O . ARG A 1 371 ? -1.683 27.141 -0.919 1 96.81 371 ARG A O 1
ATOM 2933 N N . LEU A 1 372 ? -0.899 27.844 1.046 1 97.06 372 LEU A N 1
ATOM 2934 C CA . LEU A 1 372 ? 0.465 28.078 0.583 1 97.06 372 LEU A CA 1
ATOM 2935 C C . LEU A 1 372 ? 1.451 27.188 1.329 1 97.06 372 LEU A C 1
ATOM 2937 O O . LEU A 1 372 ? 1.491 27.188 2.562 1 97.06 372 LEU A O 1
ATOM 2941 N N . SER A 1 373 ? 2.197 26.406 0.604 1 95.94 373 SER A N 1
ATOM 2942 C CA . SER A 1 373 ? 3.273 25.609 1.185 1 95.94 373 SER A CA 1
ATOM 2943 C C . SER A 1 373 ? 4.621 26.312 1.042 1 95.94 373 SER A C 1
ATOM 2945 O O . SER A 1 373 ? 4.949 26.828 -0.033 1 95.94 373 SER A O 1
ATOM 2947 N N . TYR A 1 374 ? 5.391 26.375 2.053 1 97 374 TYR A N 1
ATOM 2948 C CA . TYR A 1 374 ? 6.637 27.125 1.998 1 97 374 TYR A CA 1
ATOM 2949 C C . TYR A 1 374 ? 7.844 26.203 2.084 1 97 374 TYR A C 1
ATOM 2951 O O . TYR A 1 374 ? 8.984 26.656 1.966 1 97 374 TYR A O 1
ATOM 2959 N N . SER A 1 375 ? 7.668 24.922 2.188 1 95.25 375 SER A N 1
ATOM 2960 C CA . SER A 1 375 ? 8.727 23.969 2.531 1 95.25 375 SER A CA 1
ATOM 2961 C C . SER A 1 375 ? 9.773 23.891 1.427 1 95.25 375 SER A C 1
ATOM 2963 O O . SER A 1 375 ? 10.977 23.844 1.703 1 95.25 375 SER A O 1
ATOM 2965 N N . THR A 1 376 ? 9.359 23.953 0.14 1 93.94 376 THR A N 1
ATOM 2966 C CA . THR A 1 376 ? 10.289 23.625 -0.939 1 93.94 376 THR A CA 1
ATOM 2967 C C . THR A 1 376 ? 10.82 24.891 -1.598 1 93.94 376 THR A C 1
ATOM 2969 O O . THR A 1 376 ? 11.609 24.828 -2.545 1 93.94 376 THR A O 1
ATOM 2972 N N . VAL A 1 377 ? 10.398 26.078 -1.187 1 95.62 377 VAL A N 1
ATOM 2973 C CA . VAL A 1 377 ? 10.781 27.328 -1.825 1 95.62 377 VAL A CA 1
ATOM 2974 C C . VAL A 1 377 ? 11.781 28.078 -0.939 1 95.62 377 VAL A C 1
ATOM 2976 O O . VAL A 1 377 ? 11.617 28.125 0.282 1 95.62 377 VAL A O 1
ATOM 2979 N N . SER A 1 378 ? 12.844 28.594 -1.507 1 96.25 378 SER A N 1
ATOM 2980 C CA . SER A 1 378 ? 13.812 29.391 -0.751 1 96.25 378 SER A CA 1
ATOM 2981 C C . SER A 1 378 ? 13.18 30.672 -0.209 1 96.25 378 SER A C 1
ATOM 2983 O O . SER A 1 378 ? 12.117 31.094 -0.674 1 96.25 378 SER A O 1
ATOM 2985 N N . GLU A 1 379 ? 13.805 31.266 0.769 1 97.12 379 GLU A N 1
ATOM 2986 C CA . GLU A 1 379 ? 13.312 32.531 1.324 1 97.12 379 GLU A CA 1
ATOM 2987 C C . GLU A 1 379 ? 13.172 33.594 0.242 1 97.12 379 GLU A C 1
ATOM 2989 O O . GLU A 1 379 ? 12.164 34.281 0.171 1 97.12 379 GLU A O 1
ATOM 2994 N N . ALA A 1 380 ? 14.219 33.688 -0.586 1 97.38 380 ALA A N 1
ATOM 2995 C CA . ALA A 1 380 ? 14.172 34.625 -1.689 1 97.38 380 ALA A CA 1
ATOM 2996 C C . ALA A 1 380 ? 13.047 34.312 -2.664 1 97.38 380 ALA A C 1
ATOM 2998 O O . ALA A 1 380 ? 12.383 35.188 -3.193 1 97.38 380 ALA A O 1
ATOM 2999 N N . GLY A 1 381 ? 12.891 33.031 -2.914 1 97.38 381 GLY A N 1
ATOM 3000 C CA . GLY A 1 381 ? 11.82 32.562 -3.785 1 97.38 381 GLY A CA 1
ATOM 3001 C C . GLY A 1 381 ? 10.438 32.906 -3.252 1 97.38 381 GLY A C 1
ATOM 3002 O O . GLY A 1 381 ? 9.523 33.188 -4.023 1 97.38 381 GLY A O 1
ATOM 3003 N N . LEU A 1 382 ? 10.305 32.844 -1.963 1 98.38 382 LEU A N 1
ATOM 3004 C CA . LEU A 1 382 ? 9.031 33.156 -1.334 1 98.38 382 LEU A CA 1
ATOM 3005 C C . LEU A 1 382 ? 8.688 34.625 -1.523 1 98.38 382 LEU A C 1
ATOM 3007 O O . LEU A 1 382 ? 7.523 34.969 -1.761 1 98.38 382 LEU A O 1
ATOM 3011 N N . LEU A 1 383 ? 9.664 35.469 -1.404 1 98.31 383 LEU A N 1
ATOM 3012 C CA . LEU A 1 383 ? 9.438 36.906 -1.659 1 98.31 383 LEU A CA 1
ATOM 3013 C C . LEU A 1 383 ? 8.992 37.125 -3.1 1 98.31 383 LEU A C 1
ATOM 3015 O O . LEU A 1 383 ? 8.047 37.875 -3.348 1 98.31 383 LEU A O 1
ATOM 3019 N N . THR A 1 384 ? 9.672 36.438 -3.99 1 98.31 384 THR A N 1
ATOM 3020 C CA . THR A 1 384 ? 9.32 36.531 -5.402 1 98.31 384 THR A CA 1
ATOM 3021 C C . THR A 1 384 ? 7.902 36.031 -5.641 1 98.31 384 THR A C 1
ATOM 3023 O O . THR A 1 384 ? 7.137 36.625 -6.398 1 98.31 384 THR A O 1
ATOM 3026 N N . ALA A 1 385 ? 7.594 34.938 -4.992 1 98.19 385 ALA A N 1
ATOM 3027 C CA . ALA A 1 385 ? 6.262 34.344 -5.133 1 98.19 385 ALA A CA 1
ATOM 3028 C C . ALA A 1 385 ? 5.184 35.344 -4.691 1 98.19 385 ALA A C 1
ATOM 3030 O O . ALA A 1 385 ? 4.164 35.5 -5.367 1 98.19 385 ALA A O 1
ATOM 3031 N N . VAL A 1 386 ? 5.41 36 -3.607 1 98.69 386 VAL A N 1
ATOM 3032 C CA . VAL A 1 386 ? 4.43 36.938 -3.074 1 98.69 386 VAL A CA 1
ATOM 3033 C C . VAL A 1 386 ? 4.297 38.125 -4.016 1 98.69 386 VAL A C 1
ATOM 3035 O O . VAL A 1 386 ? 3.191 38.625 -4.238 1 98.69 386 VAL A O 1
ATOM 3038 N N . GLU A 1 387 ? 5.387 38.594 -4.574 1 98.5 387 GLU A N 1
ATOM 3039 C CA . GLU A 1 387 ? 5.336 39.656 -5.559 1 98.5 387 GLU A CA 1
ATOM 3040 C C . GLU A 1 387 ? 4.488 39.281 -6.766 1 98.5 387 GLU A C 1
ATOM 3042 O O . GLU A 1 387 ? 3.711 40.062 -7.277 1 98.5 387 GLU A O 1
ATOM 3047 N N . ARG A 1 388 ? 4.66 38.094 -7.156 1 98.19 388 ARG A N 1
ATOM 3048 C CA . ARG A 1 388 ? 3.914 37.594 -8.305 1 98.19 388 ARG A CA 1
ATOM 3049 C C . ARG A 1 388 ? 2.432 37.469 -7.98 1 98.19 388 ARG A C 1
ATOM 3051 O O . ARG A 1 388 ? 1.574 37.719 -8.828 1 98.19 388 ARG A O 1
ATOM 3058 N N . LEU A 1 389 ? 2.146 36.969 -6.793 1 98.5 389 LEU A N 1
ATOM 3059 C CA . LEU A 1 389 ? 0.757 36.938 -6.348 1 98.5 389 LEU A CA 1
ATOM 3060 C C . LEU A 1 389 ? 0.148 38.344 -6.355 1 98.5 389 LEU A C 1
ATOM 3062 O O . LEU A 1 389 ? -0.958 38.531 -6.859 1 98.5 389 LEU A O 1
ATOM 3066 N N . ALA A 1 390 ? 0.862 39.312 -5.832 1 98.38 390 ALA A N 1
ATOM 3067 C CA . ALA A 1 390 ? 0.385 40.688 -5.762 1 98.38 390 ALA A CA 1
ATOM 3068 C C . ALA A 1 390 ? 0.141 41.25 -7.156 1 98.38 390 ALA A C 1
ATOM 3070 O O . ALA A 1 390 ? -0.861 41.938 -7.391 1 98.38 390 ALA A O 1
ATOM 3071 N N . ALA A 1 391 ? 0.995 40.938 -8.039 1 98 391 ALA A N 1
ATOM 3072 C CA . ALA A 1 391 ? 0.901 41.438 -9.406 1 98 391 ALA A CA 1
ATOM 3073 C C . ALA A 1 391 ? -0.295 40.812 -10.133 1 98 391 ALA A C 1
ATOM 3075 O O . ALA A 1 391 ? -0.714 41.312 -11.18 1 98 391 ALA A O 1
ATOM 3076 N N . SER A 1 392 ? -0.808 39.812 -9.633 1 98.06 392 SER A N 1
ATOM 3077 C CA . SER A 1 392 ? -1.892 39.062 -10.289 1 98.06 392 SER A CA 1
ATOM 3078 C C . SER A 1 392 ? -3.254 39.562 -9.797 1 98.06 392 SER A C 1
ATOM 3080 O O . SER A 1 392 ? -4.289 39 -10.195 1 98.06 392 SER A O 1
ATOM 3082 N N . LEU A 1 393 ? -3.295 40.469 -8.891 1 96.75 393 LEU A N 1
ATOM 3083 C CA . LEU A 1 393 ? -4.555 41.031 -8.414 1 96.75 393 LEU A CA 1
ATOM 3084 C C . LEU A 1 393 ? -5.039 42.156 -9.336 1 96.75 393 LEU A C 1
ATOM 3086 O O . LEU A 1 393 ? -4.227 42.875 -9.898 1 96.75 393 LEU A O 1
ATOM 3090 N N . MET B 1 1 ? -19.125 -13.086 17.641 1 39.59 1 MET B N 1
ATOM 3091 C CA . MET B 1 1 ? -19.828 -11.844 17.312 1 39.59 1 MET B CA 1
ATOM 3092 C C . MET B 1 1 ? -18.828 -10.695 17.109 1 39.59 1 MET B C 1
ATOM 3094 O O . MET B 1 1 ? -17.984 -10.453 17.969 1 39.59 1 MET B O 1
ATOM 3098 N N . HIS B 1 2 ? -18.672 -10.352 15.891 1 51.66 2 HIS B N 1
ATOM 3099 C CA . HIS B 1 2 ? -17.656 -9.328 15.664 1 51.66 2 HIS B CA 1
ATOM 3100 C C . HIS B 1 2 ? -18.016 -8.023 16.375 1 51.66 2 HIS B C 1
ATOM 3102 O O . HIS B 1 2 ? -19.188 -7.793 16.688 1 51.66 2 HIS B O 1
ATOM 3108 N N . ASP B 1 3 ? -17.031 -7.391 16.859 1 70.25 3 ASP B N 1
ATOM 3109 C CA . ASP B 1 3 ? -17.219 -6.09 17.5 1 70.25 3 ASP B CA 1
ATOM 3110 C C . ASP B 1 3 ? -18.141 -5.199 16.672 1 70.25 3 ASP B C 1
ATOM 3112 O O . ASP B 1 3 ? -17.922 -5.012 15.477 1 70.25 3 ASP B O 1
ATOM 3116 N N . ARG B 1 4 ? -19.312 -4.848 17.234 1 71.25 4 ARG B N 1
ATOM 3117 C CA . ARG B 1 4 ? -20.359 -4.07 16.578 1 71.25 4 ARG B CA 1
ATOM 3118 C C . ARG B 1 4 ? -19.797 -2.777 16 1 71.25 4 ARG B C 1
ATOM 3120 O O . ARG B 1 4 ? -20.438 -2.145 15.156 1 71.25 4 ARG B O 1
ATOM 3127 N N . ARG B 1 5 ? -18.578 -2.535 16.375 1 80.44 5 ARG B N 1
ATOM 3128 C CA . ARG B 1 5 ? -17.984 -1.281 15.93 1 80.44 5 ARG B CA 1
ATOM 3129 C C . ARG B 1 5 ? -17.359 -1.433 14.547 1 80.44 5 ARG B C 1
ATOM 3131 O O . ARG B 1 5 ? -17.125 -0.439 13.852 1 80.44 5 ARG B O 1
ATOM 3138 N N . LEU B 1 6 ? -17.203 -2.682 14.062 1 84.06 6 LEU B N 1
ATOM 3139 C CA . LEU B 1 6 ? -16.5 -2.939 12.812 1 84.06 6 LEU B CA 1
ATOM 3140 C C . LEU B 1 6 ? -17.469 -2.904 11.633 1 84.06 6 LEU B C 1
ATOM 3142 O O . LEU B 1 6 ? -18.656 -3.189 11.797 1 84.06 6 LEU B O 1
ATOM 3146 N N . ALA B 1 7 ? -16.953 -2.52 10.508 1 85.94 7 ALA B N 1
ATOM 3147 C CA . ALA B 1 7 ? -17.719 -2.656 9.273 1 85.94 7 ALA B CA 1
ATOM 3148 C C . ALA B 1 7 ? -18.062 -4.117 8.992 1 85.94 7 ALA B C 1
ATOM 3150 O O . ALA B 1 7 ? -17.281 -5.016 9.344 1 85.94 7 ALA B O 1
ATOM 3151 N N . ALA B 1 8 ? -19.141 -4.344 8.305 1 79.62 8 ALA B N 1
ATOM 3152 C CA . ALA B 1 8 ? -19.594 -5.691 7.977 1 79.62 8 ALA B CA 1
ATOM 3153 C C . ALA B 1 8 ? -18.562 -6.434 7.133 1 79.62 8 ALA B C 1
ATOM 3155 O O . ALA B 1 8 ? -18.297 -7.613 7.375 1 79.62 8 ALA B O 1
ATOM 3156 N N . ARG B 1 9 ? -17.969 -5.781 6.195 1 82.75 9 ARG B N 1
ATOM 3157 C CA . ARG B 1 9 ? -17 -6.41 5.305 1 82.75 9 ARG B CA 1
ATOM 3158 C C . ARG B 1 9 ? -15.789 -6.906 6.082 1 82.75 9 ARG B C 1
ATOM 3160 O O . ARG B 1 9 ? -15.211 -7.938 5.738 1 82.75 9 ARG B O 1
ATOM 3167 N N . ALA B 1 10 ? -15.383 -6.227 7.086 1 80.69 10 ALA B N 1
ATOM 3168 C CA . ALA B 1 10 ? -14.211 -6.586 7.887 1 80.69 10 ALA B CA 1
ATOM 3169 C C . ALA B 1 10 ? -14.562 -7.66 8.914 1 80.69 10 ALA B C 1
ATOM 3171 O O . ALA B 1 10 ? -13.758 -8.547 9.195 1 80.69 10 ALA B O 1
ATOM 3172 N N . GLY B 1 11 ? -15.742 -7.578 9.469 1 77.81 11 GLY B N 1
ATOM 3173 C CA . GLY B 1 11 ? -16.188 -8.516 10.484 1 77.81 11 GLY B CA 1
ATOM 3174 C C . GLY B 1 11 ? -16.281 -9.945 9.984 1 77.81 11 GLY B C 1
ATOM 3175 O O . GLY B 1 11 ? -16.203 -10.891 10.766 1 77.81 11 GLY B O 1
ATOM 3176 N N . GLU B 1 12 ? -16.359 -10.086 8.688 1 73.38 12 GLU B N 1
ATOM 3177 C CA . GLU B 1 12 ? -16.578 -11.406 8.094 1 73.38 12 GLU B CA 1
ATOM 3178 C C . GLU B 1 12 ? -15.242 -12.062 7.727 1 73.38 12 GLU B C 1
ATOM 3180 O O . GLU B 1 12 ? -15.203 -13.25 7.383 1 73.38 12 GLU B O 1
ATOM 3185 N N . LEU B 1 13 ? -14.242 -11.281 7.934 1 75.75 13 LEU B N 1
ATOM 3186 C CA . LEU B 1 13 ? -12.938 -11.82 7.551 1 75.75 13 LEU B CA 1
ATOM 3187 C C . LEU B 1 13 ? -12.406 -12.766 8.625 1 75.75 13 LEU B C 1
ATOM 3189 O O . LEU B 1 13 ? -12.555 -12.5 9.82 1 75.75 13 LEU B O 1
ATOM 3193 N N . LYS B 1 14 ? -12.039 -13.945 8.281 1 70.56 14 LYS B N 1
ATOM 3194 C CA . LYS B 1 14 ? -11.414 -14.898 9.195 1 70.56 14 LYS B CA 1
ATOM 3195 C C . LYS B 1 14 ? -9.914 -15 8.945 1 70.56 14 LYS B C 1
ATOM 3197 O O . LYS B 1 14 ? -9.461 -14.945 7.797 1 70.56 14 LYS B O 1
ATOM 3202 N N . PRO B 1 15 ? -9.266 -14.945 10.156 1 63.62 15 PRO B N 1
ATOM 3203 C CA . PRO B 1 15 ? -7.84 -15.211 9.945 1 63.62 15 PRO B CA 1
ATOM 3204 C C . PRO B 1 15 ? -7.59 -16.531 9.203 1 63.62 15 PRO B C 1
ATOM 3206 O O . PRO B 1 15 ? -8.367 -17.469 9.344 1 63.62 15 PRO B O 1
ATOM 3209 N N . SER B 1 16 ? -6.699 -16.453 8.328 1 60.38 16 SER B N 1
ATOM 3210 C CA . SER B 1 16 ? -6.367 -17.688 7.625 1 60.38 16 SER B CA 1
ATOM 3211 C C . SER B 1 16 ? -5.844 -18.75 8.594 1 60.38 16 SER B C 1
ATOM 3213 O O . SER B 1 16 ? -4.883 -18.5 9.32 1 60.38 16 SER B O 1
ATOM 3215 N N . ALA B 1 17 ? -6.68 -19.734 8.883 1 57.47 17 ALA B N 1
ATOM 3216 C CA . ALA B 1 17 ? -6.219 -20.859 9.695 1 57.47 17 ALA B CA 1
ATOM 3217 C C . ALA B 1 17 ? -4.809 -21.281 9.297 1 57.47 17 ALA B C 1
ATOM 3219 O O . ALA B 1 17 ? -3.988 -21.609 10.156 1 57.47 17 ALA B O 1
ATOM 3220 N N . VAL B 1 18 ? -4.57 -21.109 8.086 1 60.34 18 VAL B N 1
ATOM 3221 C CA . VAL B 1 18 ? -3.27 -21.516 7.555 1 60.34 18 VAL B CA 1
ATOM 3222 C C . VAL B 1 18 ? -2.186 -20.578 8.078 1 60.34 18 VAL B C 1
ATOM 3224 O O . VAL B 1 18 ? -1.095 -21.016 8.445 1 60.34 18 VAL B O 1
ATOM 3227 N N . ARG B 1 19 ? -2.533 -19.375 8.188 1 62.84 19 ARG B N 1
ATOM 3228 C CA . ARG B 1 19 ? -1.543 -18.422 8.664 1 62.84 19 ARG B CA 1
ATOM 3229 C C . ARG B 1 19 ? -1.189 -18.688 10.125 1 62.84 19 ARG B C 1
ATOM 3231 O O . ARG B 1 19 ? -0.023 -18.578 10.516 1 62.84 19 ARG B O 1
ATOM 3238 N N . GLU B 1 20 ? -2.176 -19.062 10.805 1 63 20 GLU B N 1
ATOM 3239 C CA . GLU B 1 20 ? -1.949 -19.391 12.211 1 63 20 GLU B CA 1
ATOM 3240 C C . GLU B 1 20 ? -1.042 -20.609 12.352 1 63 20 GLU B C 1
ATOM 3242 O O . GLU B 1 20 ? -0.168 -20.641 13.227 1 63 20 GLU B O 1
ATOM 3247 N N . LEU B 1 21 ? -1.253 -21.453 11.508 1 60.81 21 LEU B N 1
ATOM 3248 C CA . LEU B 1 21 ? -0.468 -22.688 11.57 1 60.81 21 LEU B CA 1
ATOM 3249 C C . LEU B 1 21 ? 0.963 -22.438 11.102 1 60.81 21 LEU B C 1
ATOM 3251 O O . LEU B 1 21 ? 1.908 -23 11.664 1 60.81 21 LEU B O 1
ATOM 3255 N N . LEU B 1 22 ? 1.033 -21.453 10.227 1 62.75 22 LEU B N 1
ATOM 3256 C CA . LEU B 1 22 ? 2.346 -21.188 9.648 1 62.75 22 LEU B CA 1
ATOM 3257 C C . LEU B 1 22 ? 3.197 -20.359 10.609 1 62.75 22 LEU B C 1
ATOM 3259 O O . LEU B 1 22 ? 4.422 -20.312 10.477 1 62.75 22 LEU B O 1
ATOM 3263 N N . LYS B 1 23 ? 2.516 -19.875 11.539 1 63.56 23 LYS B N 1
ATOM 3264 C CA . LYS B 1 23 ? 3.289 -19.188 12.578 1 63.56 23 LYS B CA 1
ATOM 3265 C C . LYS B 1 23 ? 4.227 -20.156 13.289 1 63.56 23 LYS B C 1
ATOM 3267 O O . LYS B 1 23 ? 5.293 -19.766 13.766 1 63.56 23 LYS B O 1
ATOM 3272 N N . HIS B 1 24 ? 3.902 -21.375 13.234 1 60.53 24 HIS B N 1
ATOM 3273 C CA . HIS B 1 24 ? 4.688 -22.391 13.914 1 60.53 24 HIS B CA 1
ATOM 3274 C C . HIS B 1 24 ? 5.832 -22.891 13.031 1 60.53 24 HIS B C 1
ATOM 3276 O O . HIS B 1 24 ? 6.672 -23.672 13.477 1 60.53 24 HIS B O 1
ATOM 3282 N N . SER B 1 25 ? 5.863 -22.438 11.828 1 63.28 25 SER B N 1
ATOM 3283 C CA . SER B 1 25 ? 6.914 -22.844 10.898 1 63.28 25 SER B CA 1
ATOM 3284 C C . SER B 1 25 ? 8.266 -22.266 11.312 1 63.28 25 SER B C 1
ATOM 3286 O O . SER B 1 25 ? 9.305 -22.703 10.828 1 63.28 25 SER B O 1
ATOM 3288 N N . LYS B 1 26 ? 8.234 -21.484 12.305 1 65.12 26 LYS B N 1
ATOM 3289 C CA . LYS B 1 26 ? 9.461 -20.812 12.719 1 65.12 26 LYS B CA 1
ATOM 3290 C C . LYS B 1 26 ? 10.133 -21.547 13.867 1 65.12 26 LYS B C 1
ATOM 3292 O O . LYS B 1 26 ? 11.188 -21.141 14.352 1 65.12 26 LYS B O 1
ATOM 3297 N N . LEU B 1 27 ? 9.609 -22.656 14.109 1 71.69 27 LEU B N 1
ATOM 3298 C CA . LEU B 1 27 ? 10.203 -23.453 15.188 1 71.69 27 LEU B CA 1
ATOM 3299 C C . LEU B 1 27 ? 11.477 -24.141 14.719 1 71.69 27 LEU B C 1
ATOM 3301 O O . LEU B 1 27 ? 11.562 -24.562 13.57 1 71.69 27 LEU B O 1
ATOM 3305 N N . PRO B 1 28 ? 12.445 -24.141 15.625 1 82.38 28 PRO B N 1
ATOM 3306 C CA . PRO B 1 28 ? 13.695 -24.812 15.266 1 82.38 28 PRO B CA 1
ATOM 3307 C C . PRO B 1 28 ? 13.484 -26.266 14.859 1 82.38 28 PRO B C 1
ATOM 3309 O O . PRO B 1 28 ? 12.68 -26.984 15.477 1 82.38 28 PRO B O 1
ATOM 3312 N N . GLY B 1 29 ? 14.055 -26.688 13.773 1 87.94 29 GLY B N 1
ATOM 3313 C CA . GLY B 1 29 ? 14.023 -28.062 13.328 1 87.94 29 GLY B CA 1
ATOM 3314 C C . GLY B 1 29 ? 12.859 -28.375 12.414 1 87.94 29 GLY B C 1
ATOM 3315 O O . GLY B 1 29 ? 12.797 -29.453 11.82 1 87.94 29 GLY B O 1
ATOM 3316 N N . VAL B 1 30 ? 11.977 -27.469 12.297 1 92.69 30 VAL B N 1
ATOM 3317 C CA . VAL B 1 30 ? 10.82 -27.703 11.438 1 92.69 30 VAL B CA 1
ATOM 3318 C C . VAL B 1 30 ? 11.148 -27.281 10.008 1 92.69 30 VAL B C 1
ATOM 3320 O O . VAL B 1 30 ? 11.688 -26.188 9.781 1 92.69 30 VAL B O 1
ATOM 3323 N N . ILE B 1 31 ? 10.953 -28.203 9.047 1 95.12 31 ILE B N 1
ATOM 3324 C CA . ILE B 1 31 ? 11.062 -27.891 7.629 1 95.12 31 ILE B CA 1
ATOM 3325 C C . ILE B 1 31 ? 9.734 -27.359 7.109 1 95.12 31 ILE B C 1
ATOM 3327 O O . ILE B 1 31 ? 8.711 -28.047 7.176 1 95.12 31 ILE B O 1
ATOM 3331 N N . SER B 1 32 ? 9.773 -26.125 6.641 1 93.31 32 SER B N 1
ATOM 3332 C CA . SER B 1 32 ? 8.531 -25.531 6.145 1 93.31 32 SER B CA 1
ATOM 3333 C C . SER B 1 32 ? 8.406 -25.688 4.633 1 93.31 32 SER B C 1
ATOM 3335 O O . SER B 1 32 ? 9.211 -25.141 3.879 1 93.31 32 SER B O 1
ATOM 3337 N N . LEU B 1 33 ? 7.406 -26.406 4.195 1 94.75 33 LEU B N 1
ATOM 3338 C CA . LEU B 1 33 ? 7.012 -26.484 2.793 1 94.75 33 LEU B CA 1
ATOM 3339 C C . LEU B 1 33 ? 5.793 -25.625 2.516 1 94.75 33 LEU B C 1
ATOM 3341 O O . LEU B 1 33 ? 5.109 -25.797 1.503 1 94.75 33 LEU B O 1
ATOM 3345 N N . GLY B 1 34 ? 5.496 -24.734 3.463 1 89.69 34 GLY B N 1
ATOM 3346 C CA . GLY B 1 34 ? 4.25 -23.984 3.381 1 89.69 34 GLY B CA 1
ATOM 3347 C C . GLY B 1 34 ? 4.402 -22.641 2.691 1 89.69 34 GLY B C 1
ATOM 3348 O O . GLY B 1 34 ? 3.473 -22.156 2.039 1 89.69 34 GLY B O 1
ATOM 3349 N N . GLY B 1 35 ? 5.484 -22 2.777 1 81.88 35 GLY B N 1
ATOM 3350 C CA . GLY B 1 35 ? 5.59 -20.609 2.348 1 81.88 35 GLY B CA 1
ATOM 3351 C C . GLY B 1 35 ? 5.863 -20.469 0.864 1 81.88 35 GLY B C 1
ATOM 3352 O O . GLY B 1 35 ? 6.695 -21.188 0.307 1 81.88 35 GLY B O 1
ATOM 3353 N N . GLY B 1 36 ? 5.047 -19.688 0.124 1 86.38 36 GLY B N 1
ATOM 3354 C CA . GLY B 1 36 ? 5.359 -19.25 -1.226 1 86.38 36 GLY B CA 1
ATOM 3355 C C . GLY B 1 36 ? 6.395 -18.141 -1.266 1 86.38 36 GLY B C 1
ATOM 3356 O O . GLY B 1 36 ? 6.141 -17.062 -1.822 1 86.38 36 GLY B O 1
ATOM 3357 N N . ILE B 1 37 ? 7.543 -18.453 -0.739 1 90.56 37 ILE B N 1
ATOM 3358 C CA . ILE B 1 37 ? 8.609 -17.5 -0.474 1 90.56 37 ILE B CA 1
ATOM 3359 C C . ILE B 1 37 ? 9.82 -17.812 -1.352 1 90.56 37 ILE B C 1
ATOM 3361 O O . ILE B 1 37 ? 10.25 -18.969 -1.43 1 90.56 37 ILE B O 1
ATOM 3365 N N . PRO B 1 38 ? 10.383 -16.812 -2.014 1 95.38 38 PRO B N 1
ATOM 3366 C CA . PRO B 1 38 ? 11.594 -17.062 -2.801 1 95.38 38 PRO B CA 1
ATOM 3367 C C . PRO B 1 38 ? 12.789 -17.453 -1.938 1 95.38 38 PRO B C 1
ATOM 3369 O O . PRO B 1 38 ? 12.875 -17.062 -0.775 1 95.38 38 PRO B O 1
ATOM 3372 N N . ALA B 1 39 ? 13.68 -18.234 -2.531 1 95.94 39 ALA B N 1
ATOM 3373 C CA . ALA B 1 39 ? 14.906 -18.641 -1.854 1 95.94 39 ALA B CA 1
ATOM 3374 C C . ALA B 1 39 ? 15.852 -17.469 -1.646 1 95.94 39 ALA B C 1
ATOM 3376 O O . ALA B 1 39 ? 16.359 -16.891 -2.611 1 95.94 39 ALA B O 1
ATOM 3377 N N . PRO B 1 40 ? 16.141 -17.156 -0.433 1 94.5 40 PRO B N 1
ATOM 3378 C CA . PRO B 1 40 ? 16.938 -15.953 -0.187 1 94.5 40 PRO B CA 1
ATOM 3379 C C . PRO B 1 40 ? 18.375 -16.094 -0.708 1 94.5 40 PRO B C 1
ATOM 3381 O O . PRO B 1 40 ? 19 -15.094 -1.085 1 94.5 40 PRO B O 1
ATOM 3384 N N . GLU B 1 41 ? 18.891 -17.312 -0.745 1 95.38 41 GLU B N 1
ATOM 3385 C CA . GLU B 1 41 ? 20.25 -17.547 -1.188 1 95.38 41 GLU B CA 1
ATOM 3386 C C . GLU B 1 41 ? 20.406 -17.234 -2.678 1 95.38 41 GLU B C 1
ATOM 3388 O O . GLU B 1 41 ? 21.531 -17.109 -3.178 1 95.38 41 GLU B O 1
ATOM 3393 N N . LEU B 1 42 ? 19.297 -17.141 -3.387 1 96.75 42 LEU B N 1
ATOM 3394 C CA . LEU B 1 42 ? 19.359 -16.922 -4.828 1 96.75 42 LEU B CA 1
ATOM 3395 C C . LEU B 1 42 ? 19.234 -15.43 -5.16 1 96.75 42 LEU B C 1
ATOM 3397 O O . LEU B 1 42 ? 19.328 -15.047 -6.324 1 96.75 42 LEU B O 1
ATOM 3401 N N . PHE B 1 43 ? 19.047 -14.555 -4.195 1 97.75 43 PHE B N 1
ATOM 3402 C CA . PHE B 1 43 ? 18.984 -13.125 -4.484 1 97.75 43 PHE B CA 1
ATOM 3403 C C . PHE B 1 43 ? 20.281 -12.648 -5.129 1 97.75 43 PHE B C 1
ATOM 3405 O O . PHE B 1 43 ? 21.359 -13.062 -4.727 1 97.75 43 PHE B O 1
ATOM 3412 N N . ASP B 1 44 ? 20.172 -11.797 -6.086 1 98.31 44 ASP B N 1
ATOM 3413 C CA . ASP B 1 44 ? 21.344 -11.195 -6.715 1 98.31 44 ASP B CA 1
ATOM 3414 C C . ASP B 1 44 ? 21.938 -10.102 -5.836 1 98.31 44 ASP B C 1
ATOM 3416 O O . ASP B 1 44 ? 21.875 -8.922 -6.18 1 98.31 44 ASP B O 1
ATOM 3420 N N . THR B 1 45 ? 22.625 -10.531 -4.809 1 97.94 45 THR B N 1
ATOM 3421 C CA . THR B 1 45 ? 23.172 -9.617 -3.811 1 97.94 45 THR B CA 1
ATOM 3422 C C . THR B 1 45 ? 24.094 -8.594 -4.461 1 97.94 45 THR B C 1
ATOM 3424 O O . THR B 1 45 ? 23.969 -7.395 -4.203 1 97.94 45 THR B O 1
ATOM 3427 N N . GLU B 1 46 ? 24.969 -9.055 -5.301 1 98.12 46 GLU B N 1
ATOM 3428 C CA . GLU B 1 46 ? 25.906 -8.164 -5.965 1 98.12 46 GLU B CA 1
ATOM 3429 C C . GLU B 1 46 ? 25.172 -7.133 -6.824 1 98.12 46 GLU B C 1
ATOM 3431 O O . GLU B 1 46 ? 25.453 -5.938 -6.746 1 98.12 46 GLU B O 1
ATOM 3436 N N . GLY B 1 47 ? 24.266 -7.605 -7.699 1 98.69 47 GLY B N 1
ATOM 3437 C CA . GLY B 1 47 ? 23.531 -6.707 -8.57 1 98.69 47 GLY B CA 1
ATOM 3438 C C . GLY B 1 47 ? 22.719 -5.68 -7.805 1 98.69 47 GLY B C 1
ATOM 3439 O O . GLY B 1 47 ? 22.672 -4.508 -8.18 1 98.69 47 GLY B O 1
ATOM 3440 N N . LEU B 1 48 ? 22.078 -6.09 -6.734 1 98.69 48 LEU B N 1
ATOM 3441 C CA . LEU B 1 48 ? 21.266 -5.188 -5.914 1 98.69 48 LEU B CA 1
ATOM 3442 C C . LEU B 1 48 ? 22.156 -4.168 -5.199 1 98.69 48 LEU B C 1
ATOM 3444 O O . LEU B 1 48 ? 21.781 -2.996 -5.09 1 98.69 48 LEU B O 1
ATOM 3448 N N . GLU B 1 49 ? 23.297 -4.602 -4.715 1 98.44 49 GLU B N 1
ATOM 3449 C CA . GLU B 1 49 ? 24.234 -3.68 -4.082 1 98.44 49 GLU B CA 1
ATOM 3450 C C . GLU B 1 49 ? 24.703 -2.607 -5.062 1 98.44 49 GLU B C 1
ATOM 3452 O O . GLU B 1 49 ? 24.781 -1.429 -4.707 1 98.44 49 GLU B O 1
ATOM 3457 N N . LEU B 1 50 ? 25.016 -3.018 -6.277 1 98.62 50 LEU B N 1
ATOM 3458 C CA . LEU B 1 50 ? 25.438 -2.072 -7.305 1 98.62 50 LEU B CA 1
ATOM 3459 C C . LEU B 1 50 ? 24.328 -1.071 -7.613 1 98.62 50 LEU B C 1
ATOM 3461 O O . LEU B 1 50 ? 24.594 0.126 -7.754 1 98.62 50 LEU B O 1
ATOM 3465 N N . ALA B 1 51 ? 23.125 -1.548 -7.73 1 98.81 51 ALA B N 1
ATOM 3466 C CA . ALA B 1 51 ? 21.984 -0.673 -7.988 1 98.81 51 ALA B CA 1
ATOM 3467 C C . ALA B 1 51 ? 21.797 0.33 -6.855 1 98.81 51 ALA B C 1
ATOM 3469 O O . ALA B 1 51 ? 21.578 1.518 -7.102 1 98.81 51 ALA B O 1
ATOM 3470 N N . VAL B 1 52 ? 21.906 -0.158 -5.617 1 98.75 52 VAL B N 1
ATOM 3471 C CA . VAL B 1 52 ? 21.75 0.691 -4.445 1 98.75 52 VAL B CA 1
ATOM 3472 C C . VAL B 1 52 ? 22.828 1.766 -4.426 1 98.75 52 VAL B C 1
ATOM 3474 O O . VAL B 1 52 ? 22.547 2.936 -4.16 1 98.75 52 VAL B O 1
ATOM 3477 N N . GLN B 1 53 ? 24.016 1.393 -4.68 1 98.19 53 GLN B N 1
ATOM 3478 C CA . GLN B 1 53 ? 25.125 2.34 -4.719 1 98.19 53 GLN B CA 1
ATOM 3479 C C . GLN B 1 53 ? 24.891 3.426 -5.766 1 98.19 53 GLN B C 1
ATOM 3481 O O . GLN B 1 53 ? 25.125 4.609 -5.504 1 98.19 53 GLN B O 1
ATOM 3486 N N . LYS B 1 54 ? 24.469 3.012 -6.891 1 98.44 54 LYS B N 1
ATOM 3487 C CA . LYS B 1 54 ? 24.188 3.967 -7.961 1 98.44 54 LYS B CA 1
ATOM 3488 C C . LYS B 1 54 ? 23.062 4.926 -7.562 1 98.44 54 LYS B C 1
ATOM 3490 O O . LYS B 1 54 ? 23.141 6.125 -7.832 1 98.44 54 LYS B O 1
ATOM 3495 N N . VAL B 1 55 ? 22.031 4.434 -6.941 1 98.69 55 VAL B N 1
ATOM 3496 C CA . VAL B 1 55 ? 20.906 5.246 -6.508 1 98.69 55 VAL B CA 1
ATOM 3497 C C . VAL B 1 55 ? 21.375 6.281 -5.484 1 98.69 55 VAL B C 1
ATOM 3499 O O . VAL B 1 55 ? 21.031 7.461 -5.59 1 98.69 55 VAL B O 1
ATOM 3502 N N . MET B 1 56 ? 22.188 5.84 -4.527 1 98.19 56 MET B N 1
ATOM 3503 C CA . MET B 1 56 ? 22.641 6.738 -3.473 1 98.19 56 MET B CA 1
ATOM 3504 C C . MET B 1 56 ? 23.547 7.828 -4.043 1 98.19 56 MET B C 1
ATOM 3506 O O . MET B 1 56 ? 23.531 8.961 -3.562 1 98.19 56 MET B O 1
ATOM 3510 N N . SER B 1 57 ? 24.219 7.52 -5.121 1 97.81 57 SER B N 1
ATOM 3511 C CA . SER B 1 57 ? 25.188 8.453 -5.668 1 97.81 57 SER B CA 1
ATOM 3512 C C . SER B 1 57 ? 24.562 9.375 -6.703 1 97.81 57 SER B C 1
ATOM 3514 O O . SER B 1 57 ? 24.938 10.547 -6.805 1 97.81 57 SER B O 1
ATOM 3516 N N . GLU B 1 58 ? 23.609 8.82 -7.473 1 97.88 58 GLU B N 1
ATOM 3517 C CA . GLU B 1 58 ? 23.203 9.555 -8.672 1 97.88 58 GLU B CA 1
ATOM 3518 C C . GLU B 1 58 ? 21.703 9.867 -8.648 1 97.88 58 GLU B C 1
ATOM 3520 O O . GLU B 1 58 ? 21.234 10.727 -9.391 1 97.88 58 GLU B O 1
ATOM 3525 N N . ARG B 1 59 ? 20.969 9.188 -7.844 1 97.81 59 ARG B N 1
ATOM 3526 C CA . ARG B 1 59 ? 19.516 9.289 -7.93 1 97.81 59 ARG B CA 1
ATOM 3527 C C . ARG B 1 59 ? 18.891 9.516 -6.551 1 97.81 59 ARG B C 1
ATOM 3529 O O . ARG B 1 59 ? 17.75 9.133 -6.305 1 97.81 59 ARG B O 1
ATOM 3536 N N . PHE B 1 60 ? 19.672 10.102 -5.652 1 97.69 60 PHE B N 1
ATOM 3537 C CA . PHE B 1 60 ? 19.266 10.227 -4.262 1 97.69 60 PHE B CA 1
ATOM 3538 C C . PHE B 1 60 ? 17.922 10.953 -4.156 1 97.69 60 PHE B C 1
ATOM 3540 O O . PHE B 1 60 ? 17 10.477 -3.502 1 97.69 60 PHE B O 1
ATOM 3547 N N . HIS B 1 61 ? 17.703 12.023 -4.816 1 95.38 61 HIS B N 1
ATOM 3548 C CA . HIS B 1 61 ? 16.5 12.844 -4.688 1 95.38 61 HIS B CA 1
ATOM 3549 C C . HIS B 1 61 ? 15.289 12.164 -5.316 1 95.38 61 HIS B C 1
ATOM 3551 O O . HIS B 1 61 ? 14.172 12.289 -4.816 1 95.38 61 HIS B O 1
ATOM 3557 N N . ASP B 1 62 ? 15.5 11.43 -6.391 1 95.88 62 ASP B N 1
ATOM 3558 C CA . ASP B 1 62 ? 14.414 10.641 -6.969 1 95.88 62 ASP B CA 1
ATOM 3559 C C . ASP B 1 62 ? 13.914 9.586 -5.98 1 95.88 62 ASP B C 1
ATOM 3561 O O . ASP B 1 62 ? 12.711 9.359 -5.867 1 95.88 62 ASP B O 1
ATOM 3565 N N . ALA B 1 63 ? 14.875 9 -5.309 1 98.44 63 ALA B N 1
ATOM 3566 C CA . ALA B 1 63 ? 14.594 7.828 -4.48 1 98.44 63 ALA B CA 1
ATOM 3567 C C . ALA B 1 63 ? 13.922 8.234 -3.172 1 98.44 63 ALA B C 1
ATOM 3569 O O . ALA B 1 63 ? 13.102 7.488 -2.629 1 98.44 63 ALA B O 1
ATOM 3570 N N . PHE B 1 64 ? 14.273 9.383 -2.67 1 98.31 64 PHE B N 1
ATOM 3571 C CA . PHE B 1 64 ? 13.875 9.672 -1.299 1 98.31 64 PHE B CA 1
ATOM 3572 C C . PHE B 1 64 ? 12.797 10.75 -1.264 1 98.31 64 PHE B C 1
ATOM 3574 O O . PHE B 1 64 ? 12.344 11.141 -0.189 1 98.31 64 PHE B O 1
ATOM 3581 N N . GLN B 1 65 ? 12.273 11.227 -2.393 1 96.38 65 GLN B N 1
ATOM 3582 C CA . GLN B 1 65 ? 11.172 12.18 -2.498 1 96.38 65 GLN B CA 1
ATOM 3583 C C . GLN B 1 65 ? 9.906 11.508 -3.018 1 96.38 65 GLN B C 1
ATOM 3585 O O . GLN B 1 65 ? 9.969 10.406 -3.57 1 96.38 65 GLN B O 1
ATOM 3590 N N . TYR B 1 66 ? 8.727 12.164 -2.836 1 94.44 66 TYR B N 1
ATOM 3591 C CA . TYR B 1 66 ? 7.457 11.703 -3.395 1 94.44 66 TYR B CA 1
ATOM 3592 C C . TYR B 1 66 ? 7.57 11.477 -4.898 1 94.44 66 TYR B C 1
ATOM 3594 O O . TYR B 1 66 ? 8.344 12.164 -5.574 1 94.44 66 TYR B O 1
ATOM 3602 N N . GLY B 1 67 ? 6.836 10.531 -5.375 1 93.75 67 GLY B N 1
ATOM 3603 C CA . GLY B 1 67 ? 6.734 10.266 -6.801 1 93.75 67 GLY B CA 1
ATOM 3604 C C . GLY B 1 67 ? 5.305 10.281 -7.309 1 93.75 67 GLY B C 1
ATOM 3605 O O . GLY B 1 67 ? 4.414 10.812 -6.652 1 93.75 67 GLY B O 1
ATOM 3606 N N . LEU B 1 68 ? 5.156 9.805 -8.484 1 94.44 68 LEU B N 1
ATOM 3607 C CA . LEU B 1 68 ? 3.854 9.734 -9.133 1 94.44 68 LEU B CA 1
ATOM 3608 C C . LEU B 1 68 ? 3.09 8.492 -8.688 1 94.44 68 LEU B C 1
ATOM 3610 O O . LEU B 1 68 ? 3.682 7.422 -8.516 1 94.44 68 LEU B O 1
ATOM 3614 N N . THR B 1 69 ? 1.803 8.641 -8.555 1 96.25 69 THR B N 1
ATOM 3615 C CA . THR B 1 69 ? 0.951 7.508 -8.227 1 96.25 69 THR B CA 1
ATOM 3616 C C . THR B 1 69 ? 1.114 6.391 -9.25 1 96.25 69 THR B C 1
ATOM 3618 O O . THR B 1 69 ? 1.116 5.211 -8.898 1 96.25 69 THR B O 1
ATOM 3621 N N . GLU B 1 70 ? 1.302 6.754 -10.531 1 97.44 70 GLU B N 1
ATOM 3622 C CA . GLU B 1 70 ? 1.408 5.812 -11.641 1 97.44 70 GLU B CA 1
ATOM 3623 C C . GLU B 1 70 ? 2.697 5 -11.555 1 97.44 70 GLU B C 1
ATOM 3625 O O . GLU B 1 70 ? 2.76 3.869 -12.039 1 97.44 70 GLU B O 1
ATOM 3630 N N . GLY B 1 71 ? 3.715 5.629 -11 1 98.25 71 GLY B N 1
ATOM 3631 C CA . GLY B 1 71 ? 5.004 4.969 -10.883 1 98.25 71 GLY B CA 1
ATOM 3632 C C . GLY B 1 71 ? 6.148 5.793 -11.445 1 98.25 71 GLY B C 1
ATOM 3633 O O . GLY B 1 71 ? 5.926 6.773 -12.156 1 98.25 71 GLY B O 1
ATOM 3634 N N . TYR B 1 72 ? 7.363 5.461 -11.109 1 98.5 72 TYR B N 1
ATOM 3635 C CA . TYR B 1 72 ? 8.602 6.074 -11.578 1 98.5 72 TYR B CA 1
ATOM 3636 C C . TYR B 1 72 ? 8.781 5.875 -13.078 1 98.5 72 TYR B C 1
ATOM 3638 O O . TYR B 1 72 ? 8.852 4.738 -13.555 1 98.5 72 TYR B O 1
ATOM 3646 N N . PRO B 1 73 ? 8.859 6.953 -13.875 1 98.31 73 PRO B N 1
ATOM 3647 C CA . PRO B 1 73 ? 8.797 6.84 -15.336 1 98.31 73 PRO B CA 1
ATOM 3648 C C . PRO B 1 73 ? 9.852 5.891 -15.898 1 98.31 73 PRO B C 1
ATOM 3650 O O . PRO B 1 73 ? 9.531 5.039 -16.734 1 98.31 73 PRO B O 1
ATOM 3653 N N . PRO B 1 74 ? 11.094 5.926 -15.43 1 98.75 74 PRO B N 1
ATOM 3654 C CA . PRO B 1 74 ? 12.062 4.969 -15.961 1 98.75 74 PRO B CA 1
ATOM 3655 C C . PRO B 1 74 ? 11.688 3.52 -15.672 1 98.75 74 PRO B C 1
ATOM 3657 O O . PRO B 1 74 ? 11.945 2.635 -16.5 1 98.75 74 PRO B O 1
ATOM 3660 N N . LEU B 1 75 ? 11.086 3.271 -14.516 1 98.88 75 LEU B N 1
ATOM 3661 C CA . LEU B 1 75 ? 10.664 1.912 -14.195 1 98.88 75 LEU B CA 1
ATOM 3662 C C . LEU B 1 75 ? 9.484 1.488 -15.07 1 98.88 75 LEU B C 1
ATOM 3664 O O . LEU B 1 75 ? 9.422 0.344 -15.523 1 98.88 75 LEU B O 1
ATOM 3668 N N . ARG B 1 76 ? 8.508 2.389 -15.281 1 98.81 76 ARG B N 1
ATOM 3669 C CA . ARG B 1 76 ? 7.383 2.088 -16.172 1 98.81 76 ARG B CA 1
ATOM 3670 C C . ARG B 1 76 ? 7.871 1.706 -17.562 1 98.81 76 ARG B C 1
ATOM 3672 O O . ARG B 1 76 ? 7.348 0.772 -18.172 1 98.81 76 ARG B O 1
ATOM 3679 N N . GLN B 1 77 ? 8.891 2.445 -18.031 1 98.75 77 GLN B N 1
ATOM 3680 C CA . GLN B 1 77 ? 9.477 2.141 -19.328 1 98.75 77 GLN B CA 1
ATOM 3681 C C . GLN B 1 77 ? 10.117 0.755 -19.328 1 98.75 77 GLN B C 1
ATOM 3683 O O . GLN B 1 77 ? 9.898 -0.034 -20.25 1 98.75 77 GLN B O 1
ATOM 3688 N N . ALA B 1 78 ? 10.891 0.463 -18.344 1 98.81 78 ALA B N 1
ATOM 3689 C CA . ALA B 1 78 ? 11.578 -0.825 -18.25 1 98.81 78 ALA B CA 1
ATOM 3690 C C . ALA B 1 78 ? 10.57 -1.973 -18.172 1 98.81 78 ALA B C 1
ATOM 3692 O O . ALA B 1 78 ? 10.766 -3.018 -18.797 1 98.81 78 ALA B O 1
ATOM 3693 N N . VAL B 1 79 ? 9.516 -1.79 -17.438 1 98.81 79 VAL B N 1
ATOM 3694 C CA . VAL B 1 79 ? 8.5 -2.822 -17.266 1 98.81 79 VAL B CA 1
ATOM 3695 C C . VAL B 1 79 ? 7.758 -3.033 -18.578 1 98.81 79 VAL B C 1
ATOM 3697 O O . VAL B 1 79 ? 7.418 -4.164 -18.938 1 98.81 79 VAL B O 1
ATOM 3700 N N . SER B 1 80 ? 7.488 -1.929 -19.281 1 98.75 80 SER B N 1
ATOM 3701 C CA . SER B 1 80 ? 6.867 -2.059 -20.594 1 98.75 80 SER B CA 1
ATOM 3702 C C . SER B 1 80 ? 7.699 -2.943 -21.516 1 98.75 80 SER B C 1
ATOM 3704 O O . SER B 1 80 ? 7.156 -3.775 -22.234 1 98.75 80 SER B O 1
ATOM 3706 N N . GLU B 1 81 ? 8.977 -2.82 -21.453 1 98.44 81 GLU B N 1
ATOM 3707 C CA . GLU B 1 81 ? 9.883 -3.633 -22.266 1 98.44 81 GLU B CA 1
ATOM 3708 C C . GLU B 1 81 ? 9.836 -5.098 -21.828 1 98.44 81 GLU B C 1
ATOM 3710 O O . GLU B 1 81 ? 9.805 -5.996 -22.672 1 98.44 81 GLU B O 1
ATOM 3715 N N . ILE B 1 82 ? 9.82 -5.312 -20.594 1 97.94 82 ILE B N 1
ATOM 3716 C CA . ILE B 1 82 ? 9.703 -6.668 -20.062 1 97.94 82 ILE B CA 1
ATOM 3717 C C . ILE B 1 82 ? 8.383 -7.289 -20.531 1 97.94 82 ILE B C 1
ATOM 3719 O O . ILE B 1 82 ? 8.352 -8.438 -20.969 1 97.94 82 ILE B O 1
ATOM 3723 N N . CYS B 1 83 ? 7.316 -6.516 -20.438 1 98 83 CYS B N 1
ATOM 3724 C CA . CYS B 1 83 ? 6 -6.98 -20.875 1 98 83 CYS B CA 1
ATOM 3725 C C . CYS B 1 83 ? 6.008 -7.348 -22.359 1 98 83 CYS B C 1
ATOM 3727 O O . CYS B 1 83 ? 5.473 -8.391 -22.734 1 98 83 CYS B O 1
ATOM 3729 N N . HIS B 1 84 ? 6.648 -6.57 -23.141 1 97 84 HIS B N 1
ATOM 3730 C CA . HIS B 1 84 ? 6.738 -6.844 -24.578 1 97 84 HIS B CA 1
ATOM 3731 C C . HIS B 1 84 ? 7.43 -8.18 -24.844 1 97 84 HIS B C 1
ATOM 3733 O O . HIS B 1 84 ? 6.984 -8.953 -25.688 1 97 84 HIS B O 1
ATOM 3739 N N . SER B 1 85 ? 8.445 -8.414 -24.125 1 95.06 85 SER B N 1
ATOM 3740 C CA . SER B 1 85 ? 9.195 -9.664 -24.297 1 95.06 85 SER B CA 1
ATOM 3741 C C . SER B 1 85 ? 8.359 -10.867 -23.859 1 95.06 85 SER B C 1
ATOM 3743 O O . SER B 1 85 ? 8.633 -11.992 -24.281 1 95.06 85 SER B O 1
ATOM 3745 N N . ARG B 1 86 ? 7.305 -10.625 -23.094 1 94.88 86 ARG B N 1
ATOM 3746 C CA . ARG B 1 86 ? 6.445 -11.688 -22.578 1 94.88 86 ARG B CA 1
ATOM 3747 C C . ARG B 1 86 ? 5.176 -11.812 -23.422 1 94.88 86 ARG B C 1
ATOM 3749 O O . ARG B 1 86 ? 4.293 -12.609 -23.094 1 94.88 86 ARG B O 1
ATOM 3756 N N . GLY B 1 87 ? 5.062 -10.961 -24.422 1 94.5 87 GLY B N 1
ATOM 3757 C CA . GLY B 1 87 ? 3.891 -11.016 -25.281 1 94.5 87 GLY B CA 1
ATOM 3758 C C . GLY B 1 87 ? 2.777 -10.086 -24.828 1 94.5 87 GLY B C 1
ATOM 3759 O O . GLY B 1 87 ? 1.643 -10.203 -25.297 1 94.5 87 GLY B O 1
ATOM 3760 N N . VAL B 1 88 ? 3.051 -9.242 -23.906 1 96.88 88 VAL B N 1
ATOM 3761 C CA . VAL B 1 88 ? 2.111 -8.219 -23.469 1 96.88 88 VAL B CA 1
ATOM 3762 C C . VAL B 1 88 ? 2.508 -6.867 -24.062 1 96.88 88 VAL B C 1
ATOM 3764 O O . VAL B 1 88 ? 3.266 -6.113 -23.438 1 96.88 88 VAL B O 1
ATOM 3767 N N . THR B 1 89 ? 1.941 -6.559 -25.156 1 95.69 89 THR B N 1
ATOM 3768 C CA . THR B 1 89 ? 2.273 -5.309 -25.844 1 95.69 89 THR B CA 1
ATOM 3769 C C . THR B 1 89 ? 1.544 -4.133 -25.188 1 95.69 89 THR B C 1
ATOM 3771 O O . THR B 1 89 ? 0.335 -3.973 -25.375 1 95.69 89 THR B O 1
ATOM 3774 N N . CYS B 1 90 ? 2.295 -3.379 -24.438 1 96.94 90 CYS B N 1
ATOM 3775 C CA . CYS B 1 90 ? 1.743 -2.215 -23.766 1 96.94 90 CYS B CA 1
ATOM 3776 C C . CYS B 1 90 ? 2.736 -1.058 -23.766 1 96.94 90 CYS B C 1
ATOM 3778 O O . CYS B 1 90 ? 3.949 -1.275 -23.734 1 96.94 90 CYS B O 1
ATOM 3780 N N . SER B 1 91 ? 2.25 0.159 -23.922 1 97.75 91 SER B N 1
ATOM 3781 C CA . SER B 1 91 ? 3.092 1.339 -23.75 1 97.75 91 SER B CA 1
ATOM 3782 C C . SER B 1 91 ? 3.396 1.604 -22.281 1 97.75 91 SER B C 1
ATOM 3784 O O . SER B 1 91 ? 2.684 1.122 -21.406 1 97.75 91 SER B O 1
ATOM 3786 N N . PRO B 1 92 ? 4.469 2.354 -22 1 98.38 92 PRO B N 1
ATOM 3787 C CA . PRO B 1 92 ? 4.75 2.725 -20.609 1 98.38 92 PRO B CA 1
ATOM 3788 C C . PRO B 1 92 ? 3.566 3.402 -19.938 1 98.38 92 PRO B C 1
ATOM 3790 O O . PRO B 1 92 ? 3.377 3.256 -18.719 1 98.38 92 PRO B O 1
ATOM 3793 N N . ALA B 1 93 ? 2.734 4.121 -20.672 1 97.38 93 ALA B N 1
ATOM 3794 C CA . ALA B 1 93 ? 1.595 4.855 -20.141 1 97.38 93 ALA B CA 1
ATOM 3795 C C . ALA B 1 93 ? 0.515 3.9 -19.641 1 97.38 93 ALA B C 1
ATOM 3797 O O . ALA B 1 93 ? -0.363 4.293 -18.859 1 97.38 93 ALA B O 1
ATOM 3798 N N . GLN B 1 94 ? 0.595 2.66 -20.031 1 98.12 94 GLN B N 1
ATOM 3799 C CA . GLN B 1 94 ? -0.396 1.667 -19.625 1 98.12 94 GLN B CA 1
ATOM 3800 C C . GLN B 1 94 ? 0.103 0.836 -18.453 1 98.12 94 GLN B C 1
ATOM 3802 O O . GLN B 1 94 ? -0.628 -0.005 -17.922 1 98.12 94 GLN B O 1
ATOM 3807 N N . VAL B 1 95 ? 1.356 1.081 -18.094 1 98.81 95 VAL B N 1
ATOM 3808 C CA . VAL B 1 95 ? 1.971 0.345 -16.984 1 98.81 95 VAL B CA 1
ATOM 3809 C C . VAL B 1 95 ? 1.868 1.159 -15.703 1 98.81 95 VAL B C 1
ATOM 3811 O O . VAL B 1 95 ? 2.322 2.305 -15.648 1 98.81 95 VAL B O 1
ATOM 3814 N N . TYR B 1 96 ? 1.294 0.611 -14.695 1 98.88 96 TYR B N 1
ATOM 3815 C CA . TYR B 1 96 ? 1.208 1.236 -13.383 1 98.88 96 TYR B CA 1
ATOM 3816 C C . TYR B 1 96 ? 1.947 0.411 -12.336 1 98.88 96 TYR B C 1
ATOM 3818 O O . TYR B 1 96 ? 1.706 -0.792 -12.203 1 98.88 96 TYR B O 1
ATOM 3826 N N . ILE B 1 97 ? 2.887 1.054 -11.594 1 98.88 97 ILE B N 1
ATOM 3827 C CA . ILE B 1 97 ? 3.691 0.362 -10.586 1 98.88 97 ILE B CA 1
ATOM 3828 C C . ILE B 1 97 ? 2.9 0.236 -9.289 1 98.88 97 ILE B C 1
ATOM 3830 O O . ILE B 1 97 ? 2.273 1.199 -8.844 1 98.88 97 ILE B O 1
ATOM 3834 N N . THR B 1 98 ? 2.906 -0.93 -8.711 1 98.88 98 THR B N 1
ATOM 3835 C CA . THR B 1 98 ? 2.133 -1.203 -7.5 1 98.88 98 THR B CA 1
ATOM 3836 C C . THR B 1 98 ? 3.018 -1.815 -6.418 1 98.88 98 THR B C 1
ATOM 3838 O O . THR B 1 98 ? 4.145 -2.23 -6.691 1 98.88 98 THR B O 1
ATOM 3841 N N . SER B 1 99 ? 2.533 -1.814 -5.176 1 98.62 99 SER B N 1
ATOM 3842 C CA . SER B 1 99 ? 3.209 -2.463 -4.059 1 98.62 99 SER B CA 1
ATOM 3843 C C . SER B 1 99 ? 2.982 -3.971 -4.074 1 98.62 99 SER B C 1
ATOM 3845 O O . SER B 1 99 ? 2.277 -4.508 -3.217 1 98.62 99 SER B O 1
ATOM 3847 N N . GLY B 1 100 ? 3.678 -4.586 -4.977 1 97.81 100 GLY B N 1
ATOM 3848 C CA . GLY B 1 100 ? 3.406 -5.98 -5.281 1 97.81 100 GLY B CA 1
ATOM 3849 C C . GLY B 1 100 ? 2.146 -6.176 -6.105 1 97.81 100 GLY B C 1
ATOM 3850 O O . GLY B 1 100 ? 1.336 -5.258 -6.238 1 97.81 100 GLY B O 1
ATOM 3851 N N . SER B 1 101 ? 2.027 -7.375 -6.645 1 97.25 101 SER B N 1
ATOM 3852 C CA . SER B 1 101 ? 0.834 -7.641 -7.441 1 97.25 101 SER B CA 1
ATOM 3853 C C . SER B 1 101 ? -0.406 -7.75 -6.559 1 97.25 101 SER B C 1
ATOM 3855 O O . SER B 1 101 ? -1.531 -7.613 -7.043 1 97.25 101 SER B O 1
ATOM 3857 N N . GLN B 1 102 ? -0.192 -8.008 -5.266 1 97.38 102 GLN B N 1
ATOM 3858 C CA . GLN B 1 102 ? -1.317 -8.023 -4.336 1 97.38 102 GLN B CA 1
ATOM 3859 C C . GLN B 1 102 ? -2.08 -6.699 -4.379 1 97.38 102 GLN B C 1
ATOM 3861 O O . GLN B 1 102 ? -3.312 -6.691 -4.418 1 97.38 102 GLN B O 1
ATOM 3866 N N . GLN B 1 103 ? -1.361 -5.578 -4.406 1 98.69 103 GLN B N 1
ATOM 3867 C CA . GLN B 1 103 ? -2.039 -4.285 -4.477 1 98.69 103 GLN B CA 1
ATOM 3868 C C . GLN B 1 103 ? -2.756 -4.113 -5.812 1 98.69 103 GLN B C 1
ATOM 3870 O O . GLN B 1 103 ? -3.824 -3.5 -5.871 1 98.69 103 GLN B O 1
ATOM 3875 N N . SER B 1 104 ? -2.158 -4.641 -6.898 1 98.81 104 SER B N 1
ATOM 3876 C CA . SER B 1 104 ? -2.844 -4.594 -8.188 1 98.81 104 SER B CA 1
ATOM 3877 C C . SER B 1 104 ? -4.246 -5.188 -8.094 1 98.81 104 SER B C 1
ATOM 3879 O O . SER B 1 104 ? -5.215 -4.578 -8.547 1 98.81 104 SER B O 1
ATOM 3881 N N . LEU B 1 105 ? -4.324 -6.344 -7.477 1 98.56 105 LEU B N 1
ATOM 3882 C CA . LEU B 1 105 ? -5.605 -7.023 -7.332 1 98.56 105 LEU B CA 1
ATOM 3883 C C . LEU B 1 105 ? -6.562 -6.199 -6.477 1 98.56 105 LEU B C 1
ATOM 3885 O O . LEU B 1 105 ? -7.742 -6.066 -6.809 1 98.56 105 LEU B O 1
ATOM 3889 N N . ASP B 1 106 ? -6.062 -5.641 -5.434 1 98.44 106 ASP B N 1
ATOM 3890 C CA . ASP B 1 106 ? -6.891 -4.883 -4.504 1 98.44 106 ASP B CA 1
ATOM 3891 C C . ASP B 1 106 ? -7.488 -3.648 -5.176 1 98.44 106 ASP B C 1
ATOM 3893 O O . ASP B 1 106 ? -8.703 -3.449 -5.156 1 98.44 106 ASP B O 1
ATOM 3897 N N . ILE B 1 107 ? -6.637 -2.805 -5.801 1 98.44 107 ILE B N 1
ATOM 3898 C CA . ILE B 1 107 ? -7.109 -1.535 -6.344 1 98.44 107 ILE B CA 1
ATOM 3899 C C . ILE B 1 107 ? -7.996 -1.791 -7.559 1 98.44 107 ILE B C 1
ATOM 3901 O O . ILE B 1 107 ? -8.969 -1.064 -7.793 1 98.44 107 ILE B O 1
ATOM 3905 N N . VAL B 1 108 ? -7.746 -2.799 -8.336 1 98.31 108 VAL B N 1
ATOM 3906 C CA . VAL B 1 108 ? -8.594 -3.123 -9.477 1 98.31 108 VAL B CA 1
ATOM 3907 C C . VAL B 1 108 ? -9.945 -3.627 -8.992 1 98.31 108 VAL B C 1
ATOM 3909 O O . VAL B 1 108 ? -10.992 -3.23 -9.516 1 98.31 108 VAL B O 1
ATOM 3912 N N . ALA B 1 109 ? -9.938 -4.508 -7.977 1 97.75 109 ALA B N 1
ATOM 3913 C CA . ALA B 1 109 ? -11.195 -5.023 -7.434 1 97.75 109 ALA B CA 1
ATOM 3914 C C . ALA B 1 109 ? -12.062 -3.891 -6.887 1 97.75 109 ALA B C 1
ATOM 3916 O O . ALA B 1 109 ? -13.266 -3.846 -7.141 1 97.75 109 ALA B O 1
ATOM 3917 N N . ARG B 1 110 ? -11.453 -2.994 -6.199 1 96.31 110 ARG B N 1
ATOM 3918 C CA . ARG B 1 110 ? -12.172 -1.87 -5.617 1 96.31 110 ARG B CA 1
ATOM 3919 C C . ARG B 1 110 ? -12.758 -0.971 -6.703 1 96.31 110 ARG B C 1
ATOM 3921 O O . ARG B 1 110 ? -13.797 -0.346 -6.508 1 96.31 110 ARG B O 1
ATOM 3928 N N . THR B 1 111 ? -12.094 -0.878 -7.805 1 96.81 111 THR B N 1
ATOM 3929 C CA . THR B 1 111 ? -12.523 -0.022 -8.906 1 96.81 111 THR B CA 1
ATOM 3930 C C . THR B 1 111 ? -13.617 -0.7 -9.719 1 96.81 111 THR B C 1
ATOM 3932 O O . THR B 1 111 ? -14.523 -0.034 -10.227 1 96.81 111 THR B O 1
ATOM 3935 N N . LEU B 1 112 ? -13.578 -2.006 -9.797 1 96.19 112 LEU B N 1
ATOM 3936 C CA . LEU B 1 112 ? -14.391 -2.754 -10.758 1 96.19 112 LEU B CA 1
ATOM 3937 C C . LEU B 1 112 ? -15.641 -3.318 -10.086 1 96.19 112 LEU B C 1
ATOM 3939 O O . LEU B 1 112 ? -16.672 -3.471 -10.734 1 96.19 112 LEU B O 1
ATOM 3943 N N . LEU B 1 113 ? -15.594 -3.668 -8.789 1 95.94 113 LEU B N 1
ATOM 3944 C CA . LEU B 1 113 ? -16.625 -4.52 -8.211 1 95.94 113 LEU B CA 1
ATOM 3945 C C . LEU B 1 113 ? -17.5 -3.732 -7.242 1 95.94 113 LEU B C 1
ATOM 3947 O O . LEU B 1 113 ? -17 -3.055 -6.348 1 95.94 113 LEU B O 1
ATOM 3951 N N . ASP B 1 114 ? -18.766 -3.857 -7.41 1 93.75 114 ASP B N 1
ATOM 3952 C CA . ASP B 1 114 ? -19.75 -3.5 -6.395 1 93.75 114 ASP B CA 1
ATOM 3953 C C . ASP B 1 114 ? -20.141 -4.715 -5.551 1 93.75 114 ASP B C 1
ATOM 3955 O O . ASP B 1 114 ? -19.984 -5.855 -5.988 1 93.75 114 ASP B O 1
ATOM 3959 N N . PRO B 1 115 ? -20.578 -4.434 -4.285 1 92.94 115 PRO B N 1
ATOM 3960 C CA . PRO B 1 115 ? -21.141 -5.566 -3.547 1 92.94 115 PRO B CA 1
ATOM 3961 C C . PRO B 1 115 ? -22.188 -6.332 -4.352 1 92.94 115 PRO B C 1
ATOM 3963 O O . PRO B 1 115 ? -23.078 -5.719 -4.953 1 92.94 115 PRO B O 1
ATOM 3966 N N . GLY B 1 116 ? -21.984 -7.621 -4.449 1 95.44 116 GLY B N 1
ATOM 3967 C CA . GLY B 1 116 ? -22.953 -8.453 -5.152 1 95.44 116 GLY B CA 1
ATOM 3968 C C . GLY B 1 116 ? -22.531 -8.773 -6.574 1 95.44 116 GLY B C 1
ATOM 3969 O O . GLY B 1 116 ? -23.062 -9.703 -7.184 1 95.44 116 GLY B O 1
ATOM 3970 N N . ASP B 1 117 ? -21.609 -8.031 -7.176 1 96.88 117 ASP B N 1
ATOM 3971 C CA . ASP B 1 117 ? -21.094 -8.391 -8.484 1 96.88 117 ASP B CA 1
ATOM 3972 C C . ASP B 1 117 ? -20.438 -9.773 -8.461 1 96.88 117 ASP B C 1
ATOM 3974 O O . ASP B 1 117 ? -19.812 -10.148 -7.473 1 96.88 117 ASP B O 1
ATOM 3978 N N . THR B 1 118 ? -20.516 -10.516 -9.555 1 98.25 118 THR B N 1
ATOM 3979 C CA . THR B 1 118 ? -20.016 -11.883 -9.602 1 98.25 118 THR B CA 1
ATOM 3980 C C . THR B 1 118 ? -18.609 -11.914 -10.18 1 98.25 118 THR B C 1
ATOM 3982 O O . THR B 1 118 ? -18.344 -11.328 -11.234 1 98.25 118 THR B O 1
ATOM 3985 N N . ILE B 1 119 ? -17.734 -12.492 -9.492 1 98.56 119 ILE B N 1
ATOM 3986 C CA . ILE B 1 119 ? -16.406 -12.828 -9.992 1 98.56 119 ILE B CA 1
ATOM 3987 C C . ILE B 1 119 ? -16.188 -14.336 -9.938 1 98.56 119 ILE B C 1
ATOM 3989 O O . ILE B 1 119 ? -16.609 -14.992 -8.984 1 98.56 119 ILE B O 1
ATOM 3993 N N . VAL B 1 120 ? -15.594 -14.898 -10.977 1 98.81 120 VAL B N 1
ATOM 3994 C CA . VAL B 1 120 ? -15.352 -16.328 -11.047 1 98.81 120 VAL B CA 1
ATOM 3995 C C . VAL B 1 120 ? -13.852 -16.609 -10.891 1 98.81 120 VAL B C 1
ATOM 3997 O O . VAL B 1 120 ? -13.023 -15.906 -11.477 1 98.81 120 VAL B O 1
ATOM 4000 N N . VAL B 1 121 ? -13.539 -17.562 -10.039 1 98.56 121 VAL B N 1
ATOM 4001 C CA . VAL B 1 121 ? -12.156 -17.984 -9.82 1 98.56 121 VAL B CA 1
ATOM 4002 C C . VAL B 1 121 ? -12.016 -19.469 -10.117 1 98.56 121 VAL B C 1
ATOM 4004 O O . VAL B 1 121 ? -13.016 -20.188 -10.266 1 98.56 121 VAL B O 1
ATOM 4007 N N . GLU B 1 122 ? -10.75 -19.859 -10.227 1 96.88 122 GLU B N 1
ATOM 4008 C CA . GLU B 1 122 ? -10.461 -21.297 -10.305 1 96.88 122 GLU B CA 1
ATOM 4009 C C . GLU B 1 122 ? -10.602 -21.969 -8.938 1 96.88 122 GLU B C 1
ATOM 4011 O O . GLU B 1 122 ? -10.477 -21.297 -7.902 1 96.88 122 GLU B O 1
ATOM 4016 N N . ARG B 1 123 ? -10.914 -23.281 -9.023 1 95.75 123 ARG B N 1
ATOM 4017 C CA . ARG B 1 123 ? -10.914 -24.109 -7.832 1 95.75 123 ARG B CA 1
ATOM 4018 C C . ARG B 1 123 ? -9.836 -25.188 -7.914 1 95.75 123 ARG B C 1
ATOM 4020 O O . ARG B 1 123 ? -9.938 -26.125 -8.711 1 95.75 123 ARG B O 1
ATOM 4027 N N . PRO B 1 124 ? -8.797 -25.109 -7.016 1 96.19 124 PRO B N 1
ATOM 4028 C CA . PRO B 1 124 ? -8.484 -24.062 -6.023 1 96.19 124 PRO B CA 1
ATOM 4029 C C . PRO B 1 124 ? -7.875 -22.812 -6.648 1 96.19 124 PRO B C 1
ATOM 4031 O O . PRO B 1 124 ? -7.609 -22.797 -7.855 1 96.19 124 PRO B O 1
ATOM 4034 N N . THR B 1 125 ? -7.738 -21.734 -5.867 1 96.56 125 THR B N 1
ATOM 4035 C CA . THR B 1 125 ? -7.156 -20.484 -6.34 1 96.56 125 THR B CA 1
ATOM 4036 C C . THR B 1 125 ? -6.32 -19.828 -5.246 1 96.56 125 THR B C 1
ATOM 4038 O O . THR B 1 125 ? -6.203 -20.359 -4.141 1 96.56 125 THR B O 1
ATOM 4041 N N . TYR B 1 126 ? -5.66 -18.781 -5.594 1 95.06 126 TYR B N 1
ATOM 4042 C CA . TYR B 1 126 ? -4.781 -18.047 -4.699 1 95.06 126 TYR B CA 1
ATOM 4043 C C . TYR B 1 126 ? -5.559 -17.453 -3.533 1 95.06 126 TYR B C 1
ATOM 4045 O O . TYR B 1 126 ? -6.461 -16.625 -3.736 1 95.06 126 TYR B O 1
ATOM 4053 N N . LEU B 1 127 ? -5.207 -17.766 -2.34 1 91.06 127 LEU B N 1
ATOM 4054 C CA . LEU B 1 127 ? -5.941 -17.438 -1.122 1 91.06 127 LEU B CA 1
ATOM 4055 C C . LEU B 1 127 ? -6.066 -15.922 -0.955 1 91.06 127 LEU B C 1
ATOM 4057 O O . LEU B 1 127 ? -7.137 -15.414 -0.608 1 91.06 127 LEU B O 1
ATOM 4061 N N . ALA B 1 128 ? -4.988 -15.18 -1.16 1 91.62 128 ALA B N 1
ATOM 4062 C CA . ALA B 1 128 ? -5.012 -13.734 -0.914 1 91.62 128 ALA B CA 1
ATOM 4063 C C . ALA B 1 128 ? -5.895 -13.016 -1.932 1 91.62 128 ALA B C 1
ATOM 4065 O O . ALA B 1 128 ? -6.41 -11.93 -1.659 1 91.62 128 ALA B O 1
ATOM 4066 N N . ALA B 1 129 ? -6.047 -13.555 -3.109 1 95.69 129 ALA B N 1
ATOM 4067 C CA . ALA B 1 129 ? -7.02 -13.016 -4.055 1 95.69 129 ALA B CA 1
ATOM 4068 C C . ALA B 1 129 ? -8.445 -13.164 -3.525 1 95.69 129 ALA B C 1
ATOM 4070 O O . ALA B 1 129 ? -9.258 -12.25 -3.654 1 95.69 129 ALA B O 1
ATOM 4071 N N . LEU B 1 130 ? -8.75 -14.352 -2.943 1 94.5 130 LEU B N 1
ATOM 4072 C CA . LEU B 1 130 ? -10.062 -14.57 -2.342 1 94.5 130 LEU B CA 1
ATOM 4073 C C . LEU B 1 130 ? -10.359 -13.508 -1.286 1 94.5 130 LEU B C 1
ATOM 4075 O O . LEU B 1 130 ? -11.477 -12.984 -1.226 1 94.5 130 LEU B O 1
ATOM 4079 N N . GLN B 1 131 ? -9.406 -13.164 -0.517 1 91.38 131 GLN B N 1
ATOM 4080 C CA . GLN B 1 131 ? -9.578 -12.156 0.526 1 91.38 131 GLN B CA 1
ATOM 4081 C C . GLN B 1 131 ? -9.914 -10.797 -0.074 1 91.38 131 GLN B C 1
ATOM 4083 O O . GLN B 1 131 ? -10.75 -10.062 0.463 1 91.38 131 GLN B O 1
ATOM 4088 N N . VAL B 1 132 ? -9.258 -10.453 -1.168 1 95.88 132 VAL B N 1
ATOM 4089 C CA . VAL B 1 132 ? -9.508 -9.203 -1.869 1 95.88 132 VAL B CA 1
ATOM 4090 C C . VAL B 1 132 ? -10.961 -9.156 -2.34 1 95.88 132 VAL B C 1
ATOM 4092 O O . VAL B 1 132 ? -11.656 -8.156 -2.139 1 95.88 132 VAL B O 1
ATOM 4095 N N . PHE B 1 133 ? -11.438 -10.227 -2.932 1 96.5 133 PHE B N 1
ATOM 4096 C CA . PHE B 1 133 ? -12.773 -10.25 -3.508 1 96.5 133 PHE B CA 1
ATOM 4097 C C . PHE B 1 133 ? -13.836 -10.297 -2.414 1 96.5 133 PHE B C 1
ATOM 4099 O O . PHE B 1 133 ? -14.922 -9.742 -2.572 1 96.5 133 PHE B O 1
ATOM 4106 N N . GLN B 1 134 ? -13.477 -10.945 -1.28 1 93.5 134 GLN B N 1
ATOM 4107 C CA . GLN B 1 134 ? -14.359 -10.945 -0.123 1 93.5 134 GLN B CA 1
ATOM 4108 C C . GLN B 1 134 ? -14.516 -9.539 0.449 1 93.5 134 GLN B C 1
ATOM 4110 O O . GLN B 1 134 ? -15.625 -9.109 0.771 1 93.5 134 GLN B O 1
ATOM 4115 N N . LEU B 1 135 ? -13.445 -8.836 0.529 1 92.19 135 LEU B N 1
ATOM 4116 C CA . LEU B 1 135 ? -13.461 -7.473 1.034 1 92.19 135 LEU B CA 1
ATOM 4117 C C . LEU B 1 135 ? -14.281 -6.566 0.127 1 92.19 135 LEU B C 1
ATOM 4119 O O . LEU B 1 135 ? -14.898 -5.602 0.594 1 92.19 135 LEU B O 1
ATOM 4123 N N . ALA B 1 136 ? -14.281 -6.879 -1.14 1 93.5 136 ALA B N 1
ATOM 4124 C CA . ALA B 1 136 ? -15.094 -6.137 -2.102 1 93.5 136 ALA B CA 1
ATOM 4125 C C . ALA B 1 136 ? -16.547 -6.57 -2.031 1 93.5 136 ALA B C 1
ATOM 4127 O O . ALA B 1 136 ? -17.406 -6.027 -2.738 1 93.5 136 ALA B O 1
ATOM 4128 N N . GLN B 1 137 ? -16.828 -7.641 -1.203 1 93.69 137 GLN B N 1
ATOM 4129 C CA . GLN B 1 137 ? -18.172 -8.195 -1.019 1 93.69 137 GLN B CA 1
ATOM 4130 C C . GLN B 1 137 ? -18.734 -8.711 -2.338 1 93.69 137 GLN B C 1
ATOM 4132 O O . GLN B 1 137 ? -19.922 -8.531 -2.621 1 93.69 137 GLN B O 1
ATOM 4137 N N . ALA B 1 138 ? -17.891 -9.273 -3.16 1 95.94 138 ALA B N 1
ATOM 4138 C CA . ALA B 1 138 ? -18.297 -9.859 -4.43 1 95.94 138 ALA B CA 1
ATOM 4139 C C . ALA B 1 138 ? -19.016 -11.195 -4.207 1 95.94 138 ALA B C 1
ATOM 4141 O O . ALA B 1 138 ? -18.828 -11.844 -3.176 1 95.94 138 ALA B O 1
ATOM 4142 N N . ASN B 1 139 ? -19.891 -11.492 -5.094 1 97.69 139 ASN B N 1
ATOM 4143 C CA . ASN B 1 139 ? -20.375 -12.859 -5.219 1 97.69 139 ASN B CA 1
ATOM 4144 C C . ASN B 1 139 ? -19.359 -13.758 -5.906 1 97.69 139 ASN B C 1
ATOM 4146 O O . ASN B 1 139 ? -19.281 -13.789 -7.137 1 97.69 139 ASN B O 1
ATOM 4150 N N . ILE B 1 140 ? -18.578 -14.539 -5.145 1 98.12 140 ILE B N 1
ATOM 4151 C CA . ILE B 1 140 ? -17.5 -15.352 -5.691 1 98.12 140 ILE B CA 1
ATOM 4152 C C . ILE B 1 140 ? -18.047 -16.719 -6.113 1 98.12 140 ILE B C 1
ATOM 4154 O O . ILE B 1 140 ? -18.656 -17.422 -5.301 1 98.12 140 ILE B O 1
ATOM 4158 N N . LEU B 1 141 ? -17.891 -17.031 -7.352 1 98.44 141 LEU B N 1
ATOM 4159 C CA . LEU B 1 141 ? -18.156 -18.359 -7.883 1 98.44 141 LEU B CA 1
ATOM 4160 C C . LEU B 1 141 ? -16.875 -19.031 -8.367 1 98.44 141 LEU B C 1
ATOM 4162 O O . LEU B 1 141 ? -15.859 -18.344 -8.586 1 98.44 141 LEU B O 1
ATOM 4166 N N . SER B 1 142 ? -16.891 -20.328 -8.422 1 98.25 142 SER B N 1
ATOM 4167 C CA . SER B 1 142 ? -15.672 -21.016 -8.836 1 98.25 142 SER B CA 1
ATOM 4168 C C . SER B 1 142 ? -15.984 -22.109 -9.852 1 98.25 142 SER B C 1
ATOM 4170 O O . SER B 1 142 ? -17.109 -22.594 -9.922 1 98.25 142 SER B O 1
ATOM 4172 N N . VAL B 1 143 ? -15.023 -22.406 -10.711 1 98.12 143 VAL B N 1
ATOM 4173 C CA . VAL B 1 143 ? -15.078 -23.531 -11.641 1 98.12 143 VAL B CA 1
ATOM 4174 C C . VAL B 1 143 ? -13.883 -24.453 -11.406 1 98.12 143 VAL B C 1
ATOM 4176 O O . VAL B 1 143 ? -12.859 -24.016 -10.867 1 98.12 143 VAL B O 1
ATOM 4179 N N . ASP B 1 144 ? -13.961 -25.641 -11.844 1 97.5 144 ASP B N 1
ATOM 4180 C CA . ASP B 1 144 ? -12.945 -26.656 -11.555 1 97.5 144 ASP B CA 1
ATOM 4181 C C . ASP B 1 144 ? -11.711 -26.453 -12.43 1 97.5 144 ASP B C 1
ATOM 4183 O O . ASP B 1 144 ? -11.734 -25.672 -13.383 1 97.5 144 ASP B O 1
ATOM 4187 N N . THR B 1 145 ? -10.672 -27.062 -12.016 1 96.69 145 THR B N 1
ATOM 4188 C CA . THR B 1 145 ? -9.391 -27.094 -12.719 1 96.69 145 THR B CA 1
ATOM 4189 C C . THR B 1 145 ? -8.922 -28.516 -12.938 1 96.69 145 THR B C 1
ATOM 4191 O O . THR B 1 145 ? -9.18 -29.406 -12.109 1 96.69 145 THR B O 1
ATOM 4194 N N . ASP B 1 146 ? -8.336 -28.797 -14.055 1 95.38 146 ASP B N 1
ATOM 4195 C CA . ASP B 1 146 ? -7.66 -30.062 -14.297 1 95.38 146 ASP B CA 1
ATOM 4196 C C . ASP B 1 146 ? -6.215 -29.844 -14.742 1 95.38 146 ASP B C 1
ATOM 4198 O O . ASP B 1 146 ? -5.621 -28.812 -14.445 1 95.38 146 ASP B O 1
ATOM 4202 N N . ASP B 1 147 ? -5.594 -30.797 -15.312 1 93.88 147 ASP B N 1
ATOM 4203 C CA . ASP B 1 147 ? -4.172 -30.734 -15.633 1 93.88 147 ASP B CA 1
ATOM 4204 C C . ASP B 1 147 ? -3.896 -29.656 -16.688 1 93.88 147 ASP B C 1
ATOM 4206 O O . ASP B 1 147 ? -2.76 -29.203 -16.828 1 93.88 147 ASP B O 1
ATOM 4210 N N . ASP B 1 148 ? -4.977 -29.281 -17.344 1 95.25 148 ASP B N 1
ATOM 4211 C CA . ASP B 1 148 ? -4.836 -28.266 -18.375 1 95.25 148 ASP B CA 1
ATOM 4212 C C . ASP B 1 148 ? -5.371 -26.922 -17.891 1 95.25 148 ASP B C 1
ATOM 4214 O O . ASP B 1 148 ? -5.691 -26.047 -18.688 1 95.25 148 ASP B O 1
ATOM 4218 N N . GLY B 1 149 ? -5.516 -26.766 -16.609 1 96.31 149 GLY B N 1
ATOM 4219 C CA . GLY B 1 149 ? -5.93 -25.5 -16.031 1 96.31 149 GLY B CA 1
ATOM 4220 C C . GLY B 1 149 ? -7.434 -25.391 -15.867 1 96.31 149 GLY B C 1
ATOM 4221 O O . GLY B 1 149 ? -8.125 -26.391 -15.734 1 96.31 149 GLY B O 1
ATOM 4222 N N . MET B 1 150 ? -7.93 -24.219 -15.766 1 97.81 150 MET B N 1
ATOM 4223 C CA . MET B 1 150 ? -9.336 -23.891 -15.555 1 97.81 150 MET B CA 1
ATOM 4224 C C . MET B 1 150 ? -10.219 -24.594 -16.578 1 97.81 150 MET B C 1
ATOM 4226 O O . MET B 1 150 ? -9.883 -24.641 -17.766 1 97.81 150 MET B O 1
ATOM 4230 N N . LEU B 1 151 ? -11.32 -25.172 -16.141 1 98.38 151 LEU B N 1
ATOM 4231 C CA . LEU B 1 151 ? -12.312 -25.734 -17.062 1 98.38 151 LEU B CA 1
ATOM 4232 C C . LEU B 1 151 ? -13.188 -24.625 -17.641 1 98.38 151 LEU B C 1
ATOM 4234 O O . LEU B 1 151 ? -14.273 -24.344 -17.125 1 98.38 151 LEU B O 1
ATOM 4238 N N . VAL B 1 152 ? -12.82 -24.141 -18.766 1 98.62 152 VAL B N 1
ATOM 4239 C CA . VAL B 1 152 ? -13.453 -22.984 -19.391 1 98.62 152 VAL B CA 1
ATOM 4240 C C . VAL B 1 152 ? -14.875 -23.344 -19.828 1 98.62 152 VAL B C 1
ATOM 4242 O O . VAL B 1 152 ? -15.766 -22.484 -19.828 1 98.62 152 VAL B O 1
ATOM 4245 N N . GLU B 1 153 ? -15.133 -24.609 -20.062 1 98.25 153 GLU B N 1
ATOM 4246 C CA . GLU B 1 153 ? -16.469 -25.047 -20.438 1 98.25 153 GLU B CA 1
ATOM 4247 C C . GLU B 1 153 ? -17.453 -24.859 -19.281 1 98.25 153 GLU B C 1
ATOM 4249 O O . GLU B 1 153 ? -18.625 -24.531 -19.5 1 98.25 153 GLU B O 1
ATOM 4254 N N . GLN B 1 154 ? -17 -25.125 -18.109 1 98.38 154 GLN B N 1
ATOM 4255 C CA . GLN B 1 154 ? -17.844 -24.859 -16.953 1 98.38 154 GLN B CA 1
ATOM 4256 C C . GLN B 1 154 ? -18.156 -23.375 -16.797 1 98.38 154 GLN B C 1
ATOM 4258 O O . GLN B 1 154 ? -19.25 -23 -16.406 1 98.38 154 GLN B O 1
ATOM 4263 N N . LEU B 1 155 ? -17.203 -22.562 -17.094 1 98.69 155 LEU B N 1
ATOM 4264 C CA . LEU B 1 155 ? -17.422 -21.125 -17.094 1 98.69 155 LEU B CA 1
ATOM 4265 C C . LEU B 1 155 ? -18.469 -20.734 -18.156 1 98.69 155 LEU B C 1
ATOM 4267 O O . LEU B 1 155 ? -19.359 -19.938 -17.891 1 98.69 155 LEU B O 1
ATOM 4271 N N . ALA B 1 156 ? -18.328 -21.312 -19.297 1 98.62 156 ALA B N 1
ATOM 4272 C CA . ALA B 1 156 ? -19.281 -21.047 -20.375 1 98.62 156 ALA B CA 1
ATOM 4273 C C . ALA B 1 156 ? -20.703 -21.375 -19.938 1 98.62 156 ALA B C 1
ATOM 4275 O O . ALA B 1 156 ? -21.641 -20.609 -20.219 1 98.62 156 ALA B O 1
ATOM 4276 N N . ASP B 1 157 ? -20.828 -22.484 -19.266 1 98.38 157 ASP B N 1
ATOM 4277 C CA . ASP B 1 157 ? -22.141 -22.875 -18.766 1 98.38 157 ASP B CA 1
ATOM 4278 C C . ASP B 1 157 ? -22.672 -21.844 -17.766 1 98.38 157 ASP B C 1
ATOM 4280 O O . ASP B 1 157 ? -23.844 -21.484 -17.828 1 98.38 157 ASP B O 1
ATOM 4284 N N . LEU B 1 158 ? -21.812 -21.406 -16.891 1 97.88 158 LEU B N 1
ATOM 4285 C CA . LEU B 1 158 ? -22.203 -20.406 -15.891 1 97.88 158 LEU B CA 1
ATOM 4286 C C . LEU B 1 158 ? -22.656 -19.109 -16.562 1 97.88 158 LEU B C 1
ATOM 4288 O O . LEU B 1 158 ? -23.594 -18.469 -16.094 1 97.88 158 LEU B O 1
ATOM 4292 N N . LEU B 1 159 ? -22 -18.703 -17.609 1 98.19 159 LEU B N 1
ATOM 4293 C CA . LEU B 1 159 ? -22.219 -17.438 -18.297 1 98.19 159 LEU B CA 1
ATOM 4294 C C . LEU B 1 159 ? -23.594 -17.422 -18.953 1 98.19 159 LEU B C 1
ATOM 4296 O O . LEU B 1 159 ? -24.125 -16.344 -19.25 1 98.19 159 LEU B O 1
ATOM 4300 N N . GLU B 1 160 ? -24.172 -18.547 -19.172 1 97.56 160 GLU B N 1
ATOM 4301 C CA . GLU B 1 160 ? -25.484 -18.625 -19.797 1 97.56 160 GLU B CA 1
ATOM 4302 C C . GLU B 1 160 ? -26.578 -18.125 -18.844 1 97.56 160 GLU B C 1
ATOM 4304 O O . GLU B 1 160 ? -27.625 -17.656 -19.281 1 97.56 160 GLU B O 1
ATOM 4309 N N . THR B 1 161 ? -26.312 -18.141 -17.562 1 97.62 161 THR B N 1
ATOM 4310 C CA . THR B 1 161 ? -27.375 -17.859 -16.609 1 97.62 161 THR B CA 1
ATOM 4311 C C . THR B 1 161 ? -26.953 -16.75 -15.648 1 97.62 161 THR B C 1
ATOM 4313 O O . THR B 1 161 ? -27.781 -16.203 -14.922 1 97.62 161 THR B O 1
ATOM 4316 N N . THR B 1 162 ? -25.688 -16.5 -15.633 1 97.69 162 THR B N 1
ATOM 4317 C CA . THR B 1 162 ? -25.156 -15.586 -14.625 1 97.69 162 THR B CA 1
ATOM 4318 C C . THR B 1 162 ? -24.359 -14.469 -15.281 1 97.69 162 THR B C 1
ATOM 4320 O O . THR B 1 162 ? -23.484 -14.727 -16.125 1 97.69 162 THR B O 1
ATOM 4323 N N . ARG B 1 163 ? -24.672 -13.258 -14.961 1 97.19 163 ARG B N 1
ATOM 4324 C CA . ARG B 1 163 ? -23.844 -12.141 -15.406 1 97.19 163 ARG B CA 1
ATOM 4325 C C . ARG B 1 163 ? -22.531 -12.086 -14.609 1 97.19 163 ARG B C 1
ATOM 4327 O O . ARG B 1 163 ? -22.562 -11.914 -13.391 1 97.19 163 ARG B O 1
ATOM 4334 N N . VAL B 1 164 ? -21.469 -12.227 -15.266 1 98.12 164 VAL B N 1
ATOM 4335 C CA . VAL B 1 164 ? -20.141 -12.242 -14.641 1 98.12 164 VAL B CA 1
ATOM 4336 C C . VAL B 1 164 ? -19.406 -10.938 -14.953 1 98.12 164 VAL B C 1
ATOM 4338 O O . VAL B 1 164 ? -19.328 -10.523 -16.109 1 98.12 164 VAL B O 1
ATOM 4341 N N . LYS B 1 165 ? -18.938 -10.344 -13.867 1 97.94 165 LYS B N 1
ATOM 4342 C CA . LYS B 1 165 ? -18.219 -9.086 -14.016 1 97.94 165 LYS B CA 1
ATOM 4343 C C . LYS B 1 165 ? -16.75 -9.336 -14.367 1 97.94 165 LYS B C 1
ATOM 4345 O O . LYS B 1 165 ? -16.172 -8.617 -15.18 1 97.94 165 LYS B O 1
ATOM 4350 N N . ALA B 1 166 ? -16.156 -10.289 -13.734 1 98.56 166 ALA B N 1
ATOM 4351 C CA . ALA B 1 166 ? -14.727 -10.547 -13.938 1 98.56 166 ALA B CA 1
ATOM 4352 C C . ALA B 1 166 ? -14.398 -12.016 -13.672 1 98.56 166 ALA B C 1
ATOM 4354 O O . ALA B 1 166 ? -15.156 -12.719 -13 1 98.56 166 ALA B O 1
ATOM 4355 N N . VAL B 1 167 ? -13.328 -12.5 -14.273 1 98.81 167 VAL B N 1
ATOM 4356 C CA . VAL B 1 167 ? -12.719 -13.812 -14.039 1 98.81 167 VAL B CA 1
ATOM 4357 C C . VAL B 1 167 ? -11.266 -13.633 -13.617 1 98.81 167 VAL B C 1
ATOM 4359 O O . VAL B 1 167 ? -10.5 -12.938 -14.289 1 98.81 167 VAL B O 1
ATOM 4362 N N . TYR B 1 168 ? -10.938 -14.227 -12.484 1 98.81 168 TYR B N 1
ATOM 4363 C CA . TYR B 1 168 ? -9.555 -14.203 -12.008 1 98.81 168 TYR B CA 1
ATOM 4364 C C . TYR B 1 168 ? -8.898 -15.562 -12.172 1 98.81 168 TYR B C 1
ATOM 4366 O O . TYR B 1 168 ? -9.492 -16.594 -11.836 1 98.81 168 TYR B O 1
ATOM 4374 N N . LEU B 1 169 ? -7.621 -15.539 -12.617 1 98.19 169 LEU B N 1
ATOM 4375 C CA . LEU B 1 169 ? -6.867 -16.781 -12.633 1 98.19 169 LEU B CA 1
ATOM 4376 C C . LEU B 1 169 ? -5.371 -16.516 -12.75 1 98.19 169 LEU B C 1
ATOM 4378 O O . LEU B 1 169 ? -4.965 -15.422 -13.148 1 98.19 169 LEU B O 1
ATOM 4382 N N . VAL B 1 170 ? -4.609 -17.438 -12.336 1 97.94 170 VAL B N 1
ATOM 4383 C CA . VAL B 1 170 ? -3.18 -17.547 -12.609 1 97.94 170 VAL B CA 1
ATOM 4384 C C . VAL B 1 170 ? -2.938 -18.609 -13.688 1 97.94 170 VAL B C 1
ATOM 4386 O O . VAL B 1 170 ? -2.734 -19.781 -13.375 1 97.94 170 VAL B O 1
ATOM 4389 N N . PRO B 1 171 ? -2.812 -18.188 -14.906 1 97.75 171 PRO B N 1
ATOM 4390 C CA . PRO B 1 171 ? -2.887 -19.156 -16.016 1 97.75 171 PRO B CA 1
ATOM 4391 C C . PRO B 1 171 ? -1.595 -19.953 -16.188 1 97.75 171 PRO B C 1
ATOM 4393 O O . PRO B 1 171 ? -1.579 -20.953 -16.891 1 97.75 171 PRO B O 1
ATOM 4396 N N . THR B 1 172 ? -0.5 -19.453 -15.633 1 97.44 172 THR B N 1
ATOM 4397 C CA . THR B 1 172 ? 0.785 -20.125 -15.82 1 97.44 172 THR B CA 1
ATOM 4398 C C . THR B 1 172 ? 1.428 -20.422 -14.469 1 97.44 172 THR B C 1
ATOM 4400 O O . THR B 1 172 ? 1.779 -19.516 -13.719 1 97.44 172 THR B O 1
ATOM 4403 N N . PHE B 1 173 ? 1.564 -21.75 -14.195 1 96.94 173 PHE B N 1
ATOM 4404 C CA . PHE B 1 173 ? 2.195 -22.25 -12.984 1 96.94 173 PHE B CA 1
ATOM 4405 C C . PHE B 1 173 ? 1.492 -21.719 -11.742 1 96.94 173 PHE B C 1
ATOM 4407 O O . PHE B 1 173 ? 2.143 -21.203 -10.828 1 96.94 173 PHE B O 1
ATOM 4414 N N . GLY B 1 174 ? 0.289 -21.859 -11.695 1 92.94 174 GLY B N 1
ATOM 4415 C CA . GLY B 1 174 ? -0.6 -21.188 -10.758 1 92.94 174 GLY B CA 1
ATOM 4416 C C . GLY B 1 174 ? -0.362 -21.594 -9.312 1 92.94 174 GLY B C 1
ATOM 4417 O O . GLY B 1 174 ? 0.108 -22.703 -9.039 1 92.94 174 GLY B O 1
ATOM 4418 N N . ASN B 1 175 ? -0.621 -20.734 -8.383 1 94 175 ASN B N 1
ATOM 4419 C CA . ASN B 1 175 ? -0.743 -20.969 -6.945 1 94 175 ASN B CA 1
ATOM 4420 C C . ASN B 1 175 ? -2.193 -21.203 -6.535 1 94 175 ASN B C 1
ATOM 4422 O O . ASN B 1 175 ? -3.035 -20.312 -6.676 1 94 175 ASN B O 1
ATOM 4426 N N . PRO B 1 176 ? -2.561 -22.328 -6.164 1 94.62 176 PRO B N 1
ATOM 4427 C CA . PRO B 1 176 ? -1.648 -23.297 -5.559 1 94.62 176 PRO B CA 1
ATOM 4428 C C . PRO B 1 176 ? -1.3 -24.453 -6.504 1 94.62 176 PRO B C 1
ATOM 4430 O O . PRO B 1 176 ? -0.382 -25.219 -6.227 1 94.62 176 PRO B O 1
ATOM 4433 N N . GLY B 1 177 ? -1.853 -24.656 -7.605 1 92.5 177 GLY B N 1
ATOM 4434 C CA . GLY B 1 177 ? -1.93 -25.922 -8.312 1 92.5 177 GLY B CA 1
ATOM 4435 C C . GLY B 1 177 ? -0.713 -26.203 -9.172 1 92.5 177 GLY B C 1
ATOM 4436 O O . GLY B 1 177 ? -0.478 -27.344 -9.57 1 92.5 177 GLY B O 1
ATOM 4437 N N . GLY B 1 178 ? -0.014 -25.156 -9.461 1 93.62 178 GLY B N 1
ATOM 4438 C CA . GLY B 1 178 ? 1.122 -25.312 -10.359 1 93.62 178 GLY B CA 1
ATOM 4439 C C . GLY B 1 178 ? 0.719 -25.625 -11.781 1 93.62 178 GLY B C 1
ATOM 4440 O O . GLY B 1 178 ? 1.561 -26 -12.602 1 93.62 178 GLY B O 1
ATOM 4441 N N . LYS B 1 179 ? -0.516 -25.484 -12.078 1 93.75 179 LYS B N 1
ATOM 4442 C CA . LYS B 1 179 ? -1.058 -25.844 -13.383 1 93.75 179 LYS B CA 1
ATOM 4443 C C . LYS B 1 179 ? -0.916 -24.703 -14.375 1 93.75 179 LYS B C 1
ATOM 4445 O O . LYS B 1 179 ? -0.768 -23.547 -13.977 1 93.75 179 LYS B O 1
ATOM 4450 N N . THR B 1 180 ? -0.926 -25.062 -15.633 1 96.38 180 THR B N 1
ATOM 4451 C CA . THR B 1 180 ? -0.853 -24.109 -16.734 1 96.38 180 THR B CA 1
ATOM 4452 C C . THR B 1 180 ? -2.057 -24.266 -17.672 1 96.38 180 THR B C 1
ATOM 4454 O O . THR B 1 180 ? -2.355 -25.375 -18.125 1 96.38 180 THR B O 1
ATOM 4457 N N . LEU B 1 181 ? -2.713 -23.188 -17.891 1 97.62 181 LEU B N 1
ATOM 4458 C CA . LEU B 1 181 ? -3.842 -23.188 -18.812 1 97.62 181 LEU B CA 1
ATOM 4459 C C . LEU B 1 181 ? -3.377 -23.469 -20.234 1 97.62 181 LEU B C 1
ATOM 4461 O O . LEU B 1 181 ? -2.424 -22.859 -20.719 1 97.62 181 LEU B O 1
ATOM 4465 N N . SER B 1 182 ? -4.012 -24.406 -20.875 1 96.81 182 SER B N 1
ATOM 4466 C CA . SER B 1 182 ? -3.615 -24.781 -22.234 1 96.81 182 SER B CA 1
ATOM 4467 C C . SER B 1 182 ? -3.906 -23.656 -23.219 1 96.81 182 SER B C 1
ATOM 4469 O O . SER B 1 182 ? -4.734 -22.781 -22.953 1 96.81 182 SER B O 1
ATOM 4471 N N . GLU B 1 183 ? -3.227 -23.734 -24.359 1 96.56 183 GLU B N 1
ATOM 4472 C CA . GLU B 1 183 ? -3.383 -22.719 -25.406 1 96.56 183 GLU B CA 1
ATOM 4473 C C . GLU B 1 183 ? -4.828 -22.641 -25.875 1 96.56 183 GLU B C 1
ATOM 4475 O O . GLU B 1 183 ? -5.359 -21.547 -26.078 1 96.56 183 GLU B O 1
ATOM 4480 N N . THR B 1 184 ? -5.434 -23.75 -26.094 1 97.12 184 THR B N 1
ATOM 4481 C CA . THR B 1 184 ? -6.816 -23.797 -26.562 1 97.12 184 THR B CA 1
ATOM 4482 C C . THR B 1 184 ? -7.754 -23.156 -25.547 1 97.12 184 THR B C 1
ATOM 4484 O O . THR B 1 184 ? -8.641 -22.375 -25.922 1 97.12 184 THR B O 1
ATOM 4487 N N . ARG B 1 185 ? -7.543 -23.422 -24.328 1 98.06 185 ARG B N 1
ATOM 4488 C CA . ARG B 1 185 ? -8.414 -22.875 -23.281 1 98.06 185 ARG B CA 1
ATOM 4489 C C . ARG B 1 185 ? -8.141 -21.391 -23.078 1 98.06 185 ARG B C 1
ATOM 4491 O O . ARG B 1 185 ? -9.055 -20.625 -22.75 1 98.06 185 ARG B O 1
ATOM 4498 N N . ARG B 1 186 ? -6.914 -20.984 -23.266 1 98.31 186 ARG B N 1
ATOM 4499 C CA . ARG B 1 186 ? -6.602 -19.562 -23.203 1 98.31 186 ARG B CA 1
ATOM 4500 C C . ARG B 1 186 ? -7.406 -18.781 -24.234 1 98.31 186 ARG B C 1
ATOM 4502 O O . ARG B 1 186 ? -8.062 -17.781 -23.906 1 98.31 186 ARG B O 1
ATOM 4509 N N . ARG B 1 187 ? -7.336 -19.25 -25.438 1 97.81 187 ARG B N 1
ATOM 4510 C CA . ARG B 1 187 ? -8.062 -18.578 -26.516 1 97.81 187 ARG B CA 1
ATOM 4511 C C . ARG B 1 187 ? -9.562 -18.578 -26.25 1 97.81 187 ARG B C 1
ATOM 4513 O O . ARG B 1 187 ? -10.234 -17.562 -26.422 1 97.81 187 ARG B O 1
ATOM 4520 N N . HIS B 1 188 ? -10.031 -19.734 -25.844 1 98.62 188 HIS B N 1
ATOM 4521 C CA . HIS B 1 188 ? -11.461 -19.875 -25.578 1 98.62 188 HIS B CA 1
ATOM 4522 C C . HIS B 1 188 ? -11.906 -18.922 -24.469 1 98.62 188 HIS B C 1
ATOM 4524 O O . HIS B 1 188 ? -12.969 -18.297 -24.578 1 98.62 188 HIS B O 1
ATOM 4530 N N . LEU B 1 189 ? -11.148 -18.797 -23.422 1 98.81 189 LEU B N 1
ATOM 4531 C CA . LEU B 1 189 ? -11.469 -17.891 -22.312 1 98.81 189 LEU B CA 1
ATOM 4532 C C . LEU B 1 189 ? -11.586 -16.453 -22.812 1 98.81 189 LEU B C 1
ATOM 4534 O O . LEU B 1 189 ? -12.516 -15.734 -22.422 1 98.81 189 LEU B O 1
ATOM 4538 N N . VAL B 1 190 ? -10.656 -16 -23.672 1 98.75 190 VAL B N 1
ATOM 4539 C CA . VAL B 1 190 ? -10.664 -14.641 -24.188 1 98.75 190 VAL B CA 1
ATOM 4540 C C . VAL B 1 190 ? -11.875 -14.445 -25.094 1 98.75 190 VAL B C 1
ATOM 4542 O O . VAL B 1 190 ? -12.508 -13.383 -25.078 1 98.75 190 VAL B O 1
ATOM 4545 N N . GLU B 1 191 ? -12.195 -15.492 -25.844 1 98.75 191 GLU B N 1
ATOM 4546 C CA . GLU B 1 191 ? -13.391 -15.422 -26.688 1 98.75 191 GLU B CA 1
ATOM 4547 C C . GLU B 1 191 ? -14.648 -15.227 -25.844 1 98.75 191 GLU B C 1
ATOM 4549 O O . GLU B 1 191 ? -15.539 -14.461 -26.203 1 98.75 191 GLU B O 1
ATOM 4554 N N . LEU B 1 192 ? -14.727 -15.953 -24.766 1 98.75 192 LEU B N 1
ATOM 4555 C CA . LEU B 1 192 ? -15.859 -15.812 -23.859 1 98.75 192 LEU B CA 1
ATOM 4556 C C . LEU B 1 192 ? -15.906 -14.414 -23.266 1 98.75 192 LEU B C 1
ATOM 4558 O O . LEU B 1 192 ? -16.984 -13.836 -23.094 1 98.75 192 LEU B O 1
ATOM 4562 N N . ALA B 1 193 ? -14.734 -13.859 -22.891 1 98.56 193 ALA B N 1
ATOM 4563 C CA . ALA B 1 193 ? -14.688 -12.508 -22.344 1 98.56 193 ALA B CA 1
ATOM 4564 C C . ALA B 1 193 ? -15.25 -11.492 -23.328 1 98.56 193 ALA B C 1
ATOM 4566 O O . ALA B 1 193 ? -16.016 -10.602 -22.938 1 98.56 193 ALA B O 1
ATOM 4567 N N . LYS B 1 194 ? -14.914 -11.641 -24.562 1 98 194 LYS B N 1
ATOM 4568 C CA . LYS B 1 194 ? -15.398 -10.766 -25.625 1 98 194 LYS B CA 1
ATOM 4569 C C . LYS B 1 194 ? -16.906 -10.906 -25.797 1 98 194 LYS B C 1
ATOM 4571 O O . LYS B 1 194 ? -17.625 -9.906 -25.891 1 98 194 LYS B O 1
ATOM 4576 N N . LYS B 1 195 ? -17.344 -12.117 -25.828 1 98 195 LYS B N 1
ATOM 4577 C CA . LYS B 1 195 ? -18.75 -12.406 -26.094 1 98 195 LYS B CA 1
ATOM 4578 C C . LYS B 1 195 ? -19.641 -11.922 -24.953 1 98 195 LYS B C 1
ATOM 4580 O O . LYS B 1 195 ? -20.703 -11.352 -25.188 1 98 195 LYS B O 1
ATOM 4585 N N . TYR B 1 196 ? -19.203 -12.156 -23.734 1 97.75 196 TYR B N 1
ATOM 4586 C CA . TYR B 1 196 ? -20.078 -11.922 -22.594 1 97.75 196 TYR B CA 1
ATOM 4587 C C . TYR B 1 196 ? -19.672 -10.648 -21.859 1 97.75 196 TYR B C 1
ATOM 4589 O O . TYR B 1 196 ? -20.281 -10.289 -20.844 1 97.75 196 TYR B O 1
ATOM 4597 N N . ASP B 1 197 ? -18.625 -10 -22.281 1 96.56 197 ASP B N 1
ATOM 4598 C CA . ASP B 1 197 ? -18.203 -8.672 -21.844 1 96.56 197 ASP B CA 1
ATOM 4599 C C . ASP B 1 197 ? -17.797 -8.688 -20.375 1 96.56 197 ASP B C 1
ATOM 4601 O O . ASP B 1 197 ? -18.281 -7.871 -19.578 1 96.56 197 ASP B O 1
ATOM 4605 N N . PHE B 1 198 ? -16.984 -9.602 -19.922 1 97.5 198 PHE B N 1
ATOM 4606 C CA . PHE B 1 198 ? -16.375 -9.594 -18.594 1 97.5 198 PHE B CA 1
ATOM 4607 C C . PHE B 1 198 ? -14.883 -9.312 -18.672 1 97.5 198 PHE B C 1
ATOM 4609 O O . PHE B 1 198 ? -14.281 -9.438 -19.75 1 97.5 198 PHE B O 1
ATOM 4616 N N . VAL B 1 199 ? -14.312 -8.844 -17.609 1 98.44 199 VAL B N 1
ATOM 4617 C CA . VAL B 1 199 ? -12.891 -8.531 -17.531 1 98.44 199 VAL B CA 1
ATOM 4618 C C . VAL B 1 199 ? -12.117 -9.75 -17.047 1 98.44 199 VAL B C 1
ATOM 4620 O O . VAL B 1 199 ? -12.555 -10.453 -16.125 1 98.44 199 VAL B O 1
ATOM 4623 N N . ILE B 1 200 ? -11.016 -10.102 -17.688 1 98.81 200 ILE B N 1
ATOM 4624 C CA . ILE B 1 200 ? -10.094 -11.125 -17.203 1 98.81 200 ILE B CA 1
ATOM 4625 C C . ILE B 1 200 ? -8.984 -10.477 -16.375 1 98.81 200 ILE B C 1
ATOM 4627 O O . ILE B 1 200 ? -8.328 -9.539 -16.828 1 98.81 200 ILE B O 1
ATOM 4631 N N . LEU B 1 201 ? -8.836 -10.852 -15.164 1 98.81 201 LEU B N 1
ATOM 4632 C CA . LEU B 1 201 ? -7.668 -10.531 -14.344 1 98.81 201 LEU B CA 1
ATOM 4633 C C . LEU B 1 201 ? -6.609 -11.617 -14.453 1 98.81 201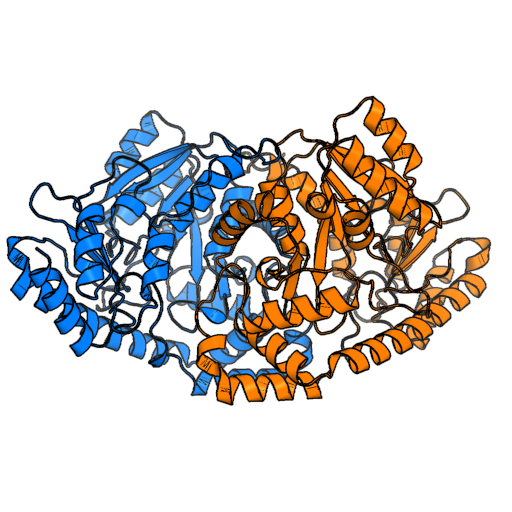 LEU B C 1
ATOM 4635 O O . LEU B 1 201 ? -6.691 -12.641 -13.773 1 98.81 201 LEU B O 1
ATOM 4639 N N . GLU B 1 202 ? -5.641 -11.414 -15.297 1 98.75 202 GLU B N 1
ATOM 4640 C CA . GLU B 1 202 ? -4.539 -12.344 -15.547 1 98.75 202 GLU B CA 1
ATOM 4641 C C . GLU B 1 202 ? -3.367 -12.078 -14.609 1 98.75 202 GLU B C 1
ATOM 4643 O O . GLU B 1 202 ? -2.609 -11.125 -14.812 1 98.75 202 GLU B O 1
ATOM 4648 N N . ASP B 1 203 ? -3.227 -12.891 -13.625 1 98.5 203 ASP B N 1
ATOM 4649 C CA . ASP B 1 203 ? -2.146 -12.789 -12.648 1 98.5 203 ASP B CA 1
ATOM 4650 C C . ASP B 1 203 ? -0.97 -13.68 -13.031 1 98.5 203 ASP B C 1
ATOM 4652 O O . ASP B 1 203 ? -1.11 -14.906 -13.109 1 98.5 203 ASP B O 1
ATOM 4656 N N . ASP B 1 204 ? 0.219 -13.062 -13.266 1 97.94 204 ASP B N 1
ATOM 4657 C CA . ASP B 1 204 ? 1.344 -13.805 -13.82 1 97.94 204 ASP B CA 1
ATOM 4658 C C . ASP B 1 204 ? 2.605 -13.602 -12.984 1 97.94 204 ASP B C 1
ATOM 4660 O O . ASP B 1 204 ? 3.635 -13.164 -13.5 1 97.94 204 ASP B O 1
ATOM 4664 N N . PRO B 1 205 ? 2.588 -14.023 -11.742 1 97.38 205 PRO B N 1
ATOM 4665 C CA . PRO B 1 205 ? 3.787 -13.859 -10.914 1 97.38 205 PRO B CA 1
ATOM 4666 C C . PRO B 1 205 ? 4.844 -14.93 -11.195 1 97.38 205 PRO B C 1
ATOM 4668 O O . PRO B 1 205 ? 6.02 -14.734 -10.875 1 97.38 205 PRO B O 1
ATOM 4671 N N . TYR B 1 206 ? 4.516 -16.078 -11.859 1 97.12 206 TYR B N 1
ATOM 4672 C CA . TYR B 1 206 ? 5.41 -17.219 -11.914 1 97.12 206 TYR B CA 1
ATOM 4673 C C . TYR B 1 206 ? 5.828 -17.516 -13.352 1 97.12 206 TYR B C 1
ATOM 4675 O O . TYR B 1 206 ? 6.66 -18.391 -13.594 1 97.12 206 TYR B O 1
ATOM 4683 N N . GLY B 1 207 ? 5.289 -16.812 -14.312 1 95.88 207 GLY B N 1
ATOM 4684 C CA . GLY B 1 207 ? 5.453 -17.156 -15.719 1 95.88 207 GLY B CA 1
ATOM 4685 C C . GLY B 1 207 ? 6.91 -17.266 -16.141 1 95.88 207 GLY B C 1
ATOM 4686 O O . GLY B 1 207 ? 7.25 -18.062 -17.016 1 95.88 207 GLY B O 1
ATOM 4687 N N . GLU B 1 208 ? 7.766 -16.609 -15.508 1 95.75 208 GLU B N 1
ATOM 4688 C CA . GLU B 1 208 ? 9.18 -16.562 -15.875 1 95.75 208 GLU B CA 1
ATOM 4689 C C . GLU B 1 208 ? 9.93 -17.766 -15.273 1 95.75 208 GLU B C 1
ATOM 4691 O O . GLU B 1 208 ? 11.062 -18.047 -15.68 1 95.75 208 GLU B O 1
ATOM 4696 N N . ILE B 1 209 ? 9.344 -18.406 -14.367 1 97.06 209 ILE B N 1
ATOM 4697 C CA . ILE B 1 209 ? 10.008 -19.531 -13.711 1 97.06 209 ILE B CA 1
ATOM 4698 C C . ILE B 1 209 ? 9.602 -20.828 -14.398 1 97.06 209 ILE B C 1
ATOM 4700 O O . ILE B 1 209 ? 9 -21.703 -13.773 1 97.06 209 ILE B O 1
ATOM 4704 N N . SER B 1 210 ? 9.953 -20.969 -15.617 1 97.38 210 SER B N 1
ATOM 4705 C CA . SER B 1 210 ? 9.641 -22.141 -16.438 1 97.38 210 SER B CA 1
ATOM 4706 C C . SER B 1 210 ? 10.781 -23.156 -16.406 1 97.38 210 SER B C 1
ATOM 4708 O O . SER B 1 210 ? 11.953 -22.781 -16.469 1 97.38 210 SER B O 1
ATOM 4710 N N . PHE B 1 211 ? 10.398 -24.422 -16.312 1 97.38 211 PHE B N 1
ATOM 4711 C CA . PHE B 1 211 ? 11.391 -25.5 -16.297 1 97.38 211 PHE B CA 1
ATOM 4712 C C . PHE B 1 211 ? 11.578 -26.078 -17.688 1 97.38 211 PHE B C 1
ATOM 4714 O O . PHE B 1 211 ? 12.445 -26.922 -17.906 1 97.38 211 PHE B O 1
ATOM 4721 N N . THR B 1 212 ? 10.742 -25.594 -18.547 1 94.62 212 THR B N 1
ATOM 4722 C CA . THR B 1 212 ? 10.773 -26.078 -19.922 1 94.62 212 THR B CA 1
ATOM 4723 C C . THR B 1 212 ? 10.945 -24.922 -20.906 1 94.62 212 THR B C 1
ATOM 4725 O O . THR B 1 212 ? 10.906 -23.766 -20.516 1 94.62 212 THR B O 1
ATOM 4728 N N . ASP B 1 213 ? 11.109 -25.25 -22.141 1 91.38 213 ASP B N 1
ATOM 4729 C CA . ASP B 1 213 ? 11.281 -24.25 -23.172 1 91.38 213 ASP B CA 1
ATOM 4730 C C . ASP B 1 213 ? 9.938 -23.891 -23.828 1 91.38 213 ASP B C 1
ATOM 4732 O O . ASP B 1 213 ? 9.891 -23.109 -24.766 1 91.38 213 ASP B O 1
ATOM 4736 N N . ALA B 1 214 ? 8.93 -24.438 -23.266 1 89.19 214 ALA B N 1
ATOM 4737 C CA . ALA B 1 214 ? 7.613 -24.156 -23.844 1 89.19 214 ALA B CA 1
ATOM 4738 C C . ALA B 1 214 ? 7.238 -22.688 -23.672 1 89.19 214 ALA B C 1
ATOM 4740 O O . ALA B 1 214 ? 7.461 -22.109 -22.609 1 89.19 214 ALA B O 1
ATOM 4741 N N . VAL B 1 215 ? 6.852 -22.156 -24.766 1 80.5 215 VAL B N 1
ATOM 4742 C CA . VAL B 1 215 ? 6.391 -20.766 -24.734 1 80.5 215 VAL B CA 1
ATOM 4743 C C . VAL B 1 215 ? 4.891 -20.734 -24.438 1 80.5 215 VAL B C 1
ATOM 4745 O O . VAL B 1 215 ? 4.109 -21.438 -25.094 1 80.5 215 VAL B O 1
ATOM 4748 N N . ARG B 1 216 ? 4.531 -20.031 -23.484 1 87.69 216 ARG B N 1
ATOM 4749 C CA . ARG B 1 216 ? 3.127 -19.828 -23.141 1 87.69 216 ARG B CA 1
ATOM 4750 C C . ARG B 1 216 ? 2.715 -18.375 -23.328 1 87.69 216 ARG B C 1
ATOM 4752 O O . ARG B 1 216 ? 3.201 -17.484 -22.609 1 87.69 216 ARG B O 1
ATOM 4759 N N . ARG B 1 217 ? 1.766 -18.203 -24.234 1 92.94 217 ARG B N 1
ATOM 4760 C CA . ARG B 1 217 ? 1.298 -16.859 -24.516 1 92.94 217 ARG B CA 1
ATOM 4761 C C . ARG B 1 217 ? 0.349 -16.375 -23.422 1 92.94 217 ARG B C 1
ATOM 4763 O O . ARG B 1 217 ? -0.556 -17.109 -23 1 92.94 217 ARG B O 1
ATOM 4770 N N . PRO B 1 218 ? 0.584 -15.141 -22.984 1 97.44 218 PRO B N 1
ATOM 4771 C CA . PRO B 1 218 ? -0.389 -14.602 -22.031 1 97.44 218 PRO B CA 1
ATOM 4772 C C . PRO B 1 218 ? -1.777 -14.422 -22.641 1 97.44 218 PRO B C 1
ATOM 4774 O O . PRO B 1 218 ? -1.906 -14.297 -23.859 1 97.44 218 PRO B O 1
ATOM 4777 N N . LEU B 1 219 ? -2.795 -14.445 -21.812 1 98.56 219 LEU B N 1
ATOM 4778 C CA . LEU B 1 219 ? -4.156 -14.172 -22.25 1 98.56 219 LEU B CA 1
ATOM 4779 C C . LEU B 1 219 ? -4.234 -12.812 -22.953 1 98.56 219 LEU B C 1
ATOM 4781 O O . LEU B 1 219 ? -4.969 -12.656 -23.938 1 98.56 219 LEU B O 1
ATOM 4785 N N . TYR B 1 220 ? -3.484 -11.875 -22.484 1 98.25 220 TYR B N 1
ATOM 4786 C CA . TYR B 1 220 ? -3.426 -10.531 -23.047 1 98.25 220 TYR B CA 1
ATOM 4787 C C . TYR B 1 220 ? -3.104 -10.578 -24.547 1 98.25 220 TYR B C 1
ATOM 4789 O O . TYR B 1 220 ? -3.711 -9.859 -25.344 1 98.25 220 TYR B O 1
ATOM 4797 N N . GLN B 1 221 ? -2.158 -11.391 -24.906 1 97 221 GLN B N 1
ATOM 4798 C CA . GLN B 1 221 ? -1.769 -11.5 -26.312 1 97 221 GLN B CA 1
ATOM 4799 C C . GLN B 1 221 ? -2.922 -12.023 -27.172 1 97 221 GLN B C 1
ATOM 4801 O O . GLN B 1 221 ? -3.148 -11.539 -28.281 1 97 221 GLN B O 1
ATOM 4806 N N . HIS B 1 222 ? -3.605 -13.031 -26.688 1 97.31 222 HIS B N 1
ATOM 4807 C CA . HIS B 1 222 ? -4.785 -13.539 -27.375 1 97.31 222 HIS B CA 1
ATOM 4808 C C . HIS B 1 222 ? -5.844 -12.445 -27.531 1 97.31 222 HIS B C 1
ATOM 4810 O O . HIS B 1 222 ? -6.523 -12.375 -28.562 1 97.31 222 HIS B O 1
ATOM 4816 N N . ALA B 1 223 ? -5.969 -11.664 -26.5 1 98.06 223 ALA B N 1
ATOM 4817 C CA . ALA B 1 223 ? -6.945 -10.578 -26.531 1 98.06 223 ALA B CA 1
ATOM 4818 C C . ALA B 1 223 ? -6.594 -9.547 -27.609 1 98.06 223 ALA B C 1
ATOM 4820 O O . ALA B 1 223 ? -7.477 -9.031 -28.281 1 98.06 223 ALA B O 1
ATOM 4821 N N . VAL B 1 224 ? -5.32 -9.234 -27.734 1 96.56 224 VAL B N 1
ATOM 4822 C CA . VAL B 1 224 ? -4.871 -8.328 -28.781 1 96.56 224 VAL B CA 1
ATOM 4823 C C . VAL B 1 224 ? -5.242 -8.898 -30.156 1 96.56 224 VAL B C 1
ATOM 4825 O O . VAL B 1 224 ? -5.773 -8.188 -31.016 1 96.56 224 VAL B O 1
ATOM 4828 N N . GLU B 1 225 ? -5.012 -10.188 -30.328 1 96.38 225 GLU B N 1
ATOM 4829 C CA . GLU B 1 225 ? -5.301 -10.859 -31.594 1 96.38 225 GLU B CA 1
ATOM 4830 C C . GLU B 1 225 ? -6.793 -10.836 -31.891 1 96.38 225 GLU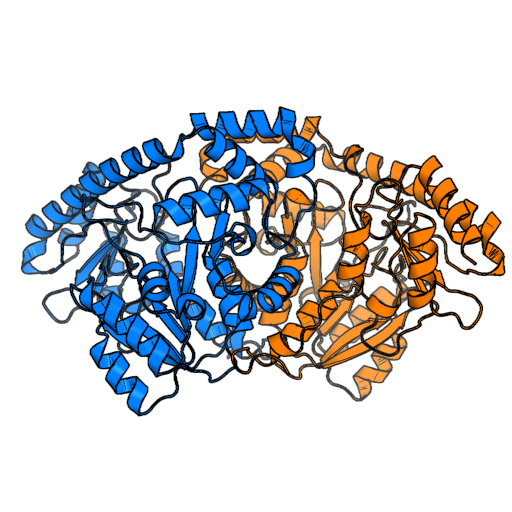 B C 1
ATOM 4832 O O . GLU B 1 225 ? -7.191 -10.75 -33.062 1 96.38 225 GLU B O 1
ATOM 4837 N N . LEU B 1 226 ? -7.555 -10.883 -30.891 1 97.12 226 LEU B N 1
ATOM 4838 C CA . LEU B 1 226 ? -9 -10.969 -31.062 1 97.12 226 LEU B CA 1
ATOM 4839 C C . LEU B 1 226 ? -9.641 -9.586 -30.984 1 97.12 226 LEU B C 1
ATOM 4841 O O . LEU B 1 226 ? -10.859 -9.445 -31.125 1 97.12 226 LEU B O 1
ATOM 4845 N N . GLY B 1 227 ? -8.883 -8.516 -30.703 1 96.5 227 GLY B N 1
ATOM 4846 C CA . GLY B 1 227 ? -9.352 -7.141 -30.703 1 96.5 227 GLY B CA 1
ATOM 4847 C C . GLY B 1 227 ? -10.117 -6.777 -29.438 1 96.5 227 GLY B C 1
ATOM 4848 O O . GLY B 1 227 ? -11.062 -5.996 -29.5 1 96.5 227 GLY B O 1
ATOM 4849 N N . CYS B 1 228 ? -9.789 -7.426 -28.344 1 97.19 228 CYS B N 1
ATOM 4850 C CA . CYS B 1 228 ? -10.492 -7.129 -27.109 1 97.19 228 CYS B CA 1
ATOM 4851 C C . CYS B 1 228 ? -9.516 -6.977 -25.953 1 97.19 228 CYS B C 1
ATOM 4853 O O . CYS B 1 228 ? -9.773 -7.445 -24.844 1 97.19 228 CYS B O 1
ATOM 4855 N N . GLU B 1 229 ? -8.312 -6.406 -26.188 1 94.75 229 GLU B N 1
ATOM 4856 C CA . GLU B 1 229 ? -7.258 -6.258 -25.188 1 94.75 229 GLU B CA 1
ATOM 4857 C C . GLU B 1 229 ? -7.738 -5.418 -24 1 94.75 229 GLU B C 1
ATOM 4859 O O . GLU B 1 229 ? -7.227 -5.555 -22.891 1 94.75 229 GLU B O 1
ATOM 4864 N N . ASP B 1 230 ? -8.805 -4.648 -24.188 1 94.81 230 ASP B N 1
ATOM 4865 C CA . ASP B 1 230 ? -9.328 -3.797 -23.125 1 94.81 230 ASP B CA 1
ATOM 4866 C C . ASP B 1 230 ? -10.078 -4.621 -22.078 1 94.81 230 ASP B C 1
ATOM 4868 O O . ASP B 1 230 ? -10.445 -4.109 -21.016 1 94.81 230 ASP B O 1
ATOM 4872 N N . GLN B 1 231 ? -10.188 -5.934 -22.328 1 96.12 231 GLN B N 1
ATOM 4873 C CA . GLN B 1 231 ? -10.898 -6.809 -21.391 1 96.12 231 GLN B CA 1
ATOM 4874 C C . GLN B 1 231 ? -9.922 -7.613 -20.531 1 96.12 231 GLN B C 1
ATOM 4876 O O . GLN B 1 231 ? -10.336 -8.344 -19.641 1 96.12 231 GLN B O 1
ATOM 4881 N N . VAL B 1 232 ? -8.648 -7.426 -20.766 1 98.38 232 VAL B N 1
ATOM 4882 C CA . VAL B 1 232 ? -7.668 -8.195 -20.016 1 98.38 232 VAL B CA 1
ATOM 4883 C C . VAL B 1 232 ? -6.781 -7.25 -19.203 1 98.38 232 VAL B C 1
ATOM 4885 O O . VAL B 1 232 ? -6.172 -6.336 -19.75 1 98.38 232 VAL B O 1
ATOM 4888 N N . VAL B 1 233 ? -6.789 -7.398 -17.922 1 98.62 233 VAL B N 1
ATOM 4889 C CA . VAL B 1 233 ? -5.875 -6.73 -17 1 98.62 233 VAL B CA 1
ATOM 4890 C C . VAL B 1 233 ? -4.742 -7.68 -16.609 1 98.62 233 VAL B C 1
ATOM 4892 O O . VAL B 1 233 ? -4.988 -8.758 -16.062 1 98.62 233 VAL B O 1
ATOM 4895 N N . TYR B 1 234 ? -3.533 -7.324 -16.938 1 98.75 234 TYR B N 1
ATOM 4896 C CA . TYR B 1 234 ? -2.365 -8.164 -16.719 1 98.75 234 TYR B CA 1
ATOM 4897 C C . TYR B 1 234 ? -1.557 -7.66 -15.523 1 98.75 234 TYR B C 1
ATOM 4899 O O . TYR B 1 234 ? -1.221 -6.477 -15.453 1 98.75 234 TYR B O 1
ATOM 4907 N N . THR B 1 235 ? -1.304 -8.508 -14.539 1 98.69 235 THR B N 1
ATOM 4908 C CA . THR B 1 235 ? -0.484 -8.109 -13.398 1 98.69 235 THR B CA 1
ATOM 4909 C C . THR B 1 235 ? 0.677 -9.078 -13.203 1 98.69 235 THR B C 1
ATOM 4911 O O . THR B 1 235 ? 0.569 -10.266 -13.539 1 98.69 235 THR B O 1
ATOM 4914 N N . SER B 1 236 ? 1.77 -8.578 -12.758 1 98.56 236 SER B N 1
ATOM 4915 C CA . SER B 1 236 ? 2.951 -9.352 -12.398 1 98.56 236 SER B CA 1
ATOM 4916 C C . SER B 1 236 ? 3.777 -8.641 -11.336 1 98.56 236 SER B C 1
ATOM 4918 O O . SER B 1 236 ? 3.334 -7.648 -10.758 1 98.56 236 SER B O 1
ATOM 4920 N N . THR B 1 237 ? 4.906 -9.258 -10.945 1 98.56 237 THR B N 1
ATOM 4921 C CA . THR B 1 237 ? 5.684 -8.75 -9.82 1 98.56 237 THR B CA 1
ATOM 4922 C C . THR B 1 237 ? 7.152 -9.133 -9.961 1 98.56 237 THR B C 1
ATOM 4924 O O . THR B 1 237 ? 7.484 -10.094 -10.656 1 98.56 237 THR B O 1
ATOM 4927 N N . PHE B 1 238 ? 8.008 -8.375 -9.344 1 98.69 238 PHE B N 1
ATOM 4928 C CA . PHE B 1 238 ? 9.422 -8.711 -9.242 1 98.69 238 PHE B CA 1
ATOM 4929 C C . PHE B 1 238 ? 9.688 -9.562 -8 1 98.69 238 PHE B C 1
ATOM 4931 O O . PHE B 1 238 ? 10.805 -10.039 -7.797 1 98.69 238 PHE B O 1
ATOM 4938 N N . SER B 1 239 ? 8.695 -9.852 -7.219 1 97.81 239 SER B N 1
ATOM 4939 C CA . SER B 1 239 ? 8.859 -10.539 -5.941 1 97.81 239 SER B CA 1
ATOM 4940 C C . SER B 1 239 ? 9.445 -11.938 -6.129 1 97.81 239 SER B C 1
ATOM 4942 O O . SER B 1 239 ? 10.164 -12.43 -5.266 1 97.81 239 SER B O 1
ATOM 4944 N N . LYS B 1 240 ? 9.109 -12.57 -7.273 1 97.62 240 LYS B N 1
ATOM 4945 C CA . LYS B 1 240 ? 9.461 -13.977 -7.441 1 97.62 240 LYS B CA 1
ATOM 4946 C C . LYS B 1 240 ? 10.734 -14.133 -8.273 1 97.62 240 LYS B C 1
ATOM 4948 O O . LYS B 1 240 ? 11.328 -15.211 -8.32 1 97.62 240 LYS B O 1
ATOM 4953 N N . ILE B 1 241 ? 11.141 -13.031 -8.883 1 97.5 241 ILE B N 1
ATOM 4954 C CA . ILE B 1 241 ? 12.242 -13.164 -9.828 1 97.5 241 ILE B CA 1
ATOM 4955 C C . ILE B 1 241 ? 13.375 -12.211 -9.43 1 97.5 241 ILE B C 1
ATOM 4957 O O . ILE B 1 241 ? 14.445 -12.227 -10.039 1 97.5 241 ILE B O 1
ATOM 4961 N N . LEU B 1 242 ? 13.164 -11.352 -8.43 1 97.75 242 LEU B N 1
ATOM 4962 C CA . LEU B 1 242 ? 14.188 -10.422 -7.965 1 97.75 242 LEU B CA 1
ATOM 4963 C C . LEU B 1 242 ? 14.258 -10.414 -6.441 1 97.75 242 LEU B C 1
ATOM 4965 O O . LEU B 1 242 ? 15.094 -11.102 -5.852 1 97.75 242 LEU B O 1
ATOM 4969 N N . ALA B 1 243 ? 13.273 -9.719 -5.766 1 97.5 243 ALA B N 1
ATOM 4970 C CA . ALA B 1 243 ? 13.289 -9.664 -4.309 1 97.5 243 ALA B CA 1
ATOM 4971 C C . ALA B 1 243 ? 11.93 -9.25 -3.76 1 97.5 243 ALA B C 1
ATOM 4973 O O . ALA B 1 243 ? 11.461 -8.141 -4.016 1 97.5 243 ALA B O 1
ATOM 4974 N N . PRO B 1 244 ? 11.344 -10.133 -2.969 1 97.5 244 PRO B N 1
ATOM 4975 C CA . PRO B 1 244 ? 9.984 -9.859 -2.502 1 97.5 244 PRO B CA 1
ATOM 4976 C C . PRO B 1 244 ? 9.922 -8.711 -1.498 1 97.5 244 PRO B C 1
ATOM 4978 O O . PRO B 1 244 ? 8.906 -8.016 -1.406 1 97.5 244 PRO B O 1
ATOM 4981 N N . GLY B 1 245 ? 11.023 -8.43 -0.771 1 97.94 245 GLY B N 1
ATOM 4982 C CA . GLY B 1 245 ? 11.039 -7.375 0.233 1 97.94 245 GLY B CA 1
ATOM 4983 C C . GLY B 1 245 ? 10.859 -5.988 -0.356 1 97.94 245 GLY B C 1
ATOM 4984 O O . GLY B 1 245 ? 10.445 -5.059 0.341 1 97.94 245 GLY B O 1
ATOM 4985 N N . MET B 1 246 ? 11.117 -5.805 -1.615 1 98.25 246 MET B N 1
ATOM 4986 C CA . MET B 1 246 ? 11.047 -4.516 -2.293 1 98.25 246 MET B CA 1
ATOM 4987 C C . MET B 1 246 ? 9.609 -4.176 -2.668 1 98.25 246 MET B C 1
ATOM 4989 O O . MET B 1 246 ? 9.297 -3.02 -2.963 1 98.25 246 MET B O 1
ATOM 4993 N N . ARG B 1 247 ? 8.766 -5.137 -2.701 1 98.38 247 ARG B N 1
ATOM 4994 C CA . ARG B 1 247 ? 7.336 -4.969 -2.945 1 98.38 247 ARG B CA 1
ATOM 4995 C C . ARG B 1 247 ? 7.09 -4.18 -4.227 1 98.38 247 ARG B C 1
ATOM 4997 O O . ARG B 1 247 ? 6.312 -3.223 -4.234 1 98.38 247 ARG B O 1
ATOM 5004 N N . ILE B 1 248 ? 7.691 -4.582 -5.328 1 98.88 248 ILE B N 1
ATOM 5005 C CA . ILE B 1 248 ? 7.457 -3.928 -6.609 1 98.88 248 ILE B CA 1
ATOM 5006 C C . ILE B 1 248 ? 6.695 -4.871 -7.539 1 98.88 248 ILE B C 1
ATOM 5008 O O . ILE B 1 248 ? 7.18 -5.961 -7.859 1 98.88 248 ILE B O 1
ATOM 5012 N N . GLY B 1 249 ? 5.516 -4.566 -7.883 1 98.81 249 GLY B N 1
ATOM 5013 C CA . GLY B 1 249 ? 4.699 -5.184 -8.914 1 98.81 249 GLY B CA 1
ATOM 5014 C C . GLY B 1 249 ? 4.164 -4.184 -9.93 1 98.81 249 GLY B C 1
ATOM 5015 O O . GLY B 1 249 ? 4.523 -3.006 -9.898 1 98.81 249 GLY B O 1
ATOM 5016 N N . TRP B 1 250 ? 3.398 -4.664 -10.883 1 98.94 250 TRP B N 1
ATOM 5017 C CA . TRP B 1 250 ? 2.797 -3.764 -11.859 1 98.94 250 TRP B CA 1
ATOM 5018 C C . TRP B 1 250 ? 1.486 -4.332 -12.391 1 98.94 250 TRP B C 1
ATOM 5020 O O . TRP B 1 250 ? 1.206 -5.523 -12.227 1 98.94 250 TRP B O 1
ATOM 5030 N N . VAL B 1 251 ? 0.714 -3.465 -12.945 1 98.88 251 VAL B N 1
ATOM 5031 C CA . VAL B 1 251 ? -0.531 -3.824 -13.617 1 98.88 251 VAL B CA 1
ATOM 5032 C C . VAL B 1 251 ? -0.642 -3.068 -14.938 1 98.88 251 VAL B C 1
ATOM 5034 O O . VAL B 1 251 ? -0.276 -1.895 -15.023 1 98.88 251 VAL B O 1
ATOM 5037 N N . VAL B 1 252 ? -0.94 -3.762 -15.961 1 98.81 252 VAL B N 1
ATOM 5038 C CA . VAL B 1 252 ? -1.28 -3.193 -17.266 1 98.81 252 VAL B CA 1
ATOM 5039 C C . VAL B 1 252 ? -2.797 -3.076 -17.391 1 98.81 252 VAL B C 1
ATOM 5041 O O . VAL B 1 252 ? -3.514 -4.078 -17.312 1 98.81 252 VAL B O 1
ATOM 5044 N N . MET B 1 253 ? -3.271 -1.896 -17.594 1 96.88 253 MET B N 1
ATOM 5045 C CA . MET B 1 253 ? -4.707 -1.635 -17.625 1 96.88 253 MET B CA 1
ATOM 5046 C C . MET B 1 253 ? -5.07 -0.741 -18.812 1 96.88 253 MET B C 1
ATOM 5048 O O . MET B 1 253 ? -4.281 0.114 -19.203 1 96.88 253 MET B O 1
ATOM 5052 N N . PRO B 1 254 ? -6.312 -0.948 -19.344 1 96 254 PRO B N 1
ATOM 5053 C CA . PRO B 1 254 ? -6.824 0.012 -20.312 1 96 254 PRO B CA 1
ATOM 5054 C C . PRO B 1 254 ? -7.219 1.346 -19.688 1 96 254 PRO B C 1
ATOM 5056 O O . PRO B 1 254 ? -7.434 1.419 -18.469 1 96 254 PRO B O 1
ATOM 5059 N N . ASP B 1 255 ? -7.406 2.35 -20.484 1 93.88 255 ASP B N 1
ATOM 5060 C CA . ASP B 1 255 ? -7.645 3.711 -20.031 1 93.88 255 ASP B CA 1
ATOM 5061 C C . ASP B 1 255 ? -8.945 3.797 -19.234 1 93.88 255 ASP B C 1
ATOM 5063 O O . ASP B 1 255 ? -9.016 4.496 -18.219 1 93.88 255 ASP B O 1
ATOM 5067 N N . TRP B 1 256 ? -9.938 3.09 -19.688 1 93.5 256 TRP B N 1
ATOM 5068 C CA . TRP B 1 256 ? -11.25 3.205 -19.047 1 93.5 256 TRP B CA 1
ATOM 5069 C C . TRP B 1 256 ? -11.195 2.736 -17.594 1 93.5 256 TRP B C 1
ATOM 5071 O O . TRP B 1 25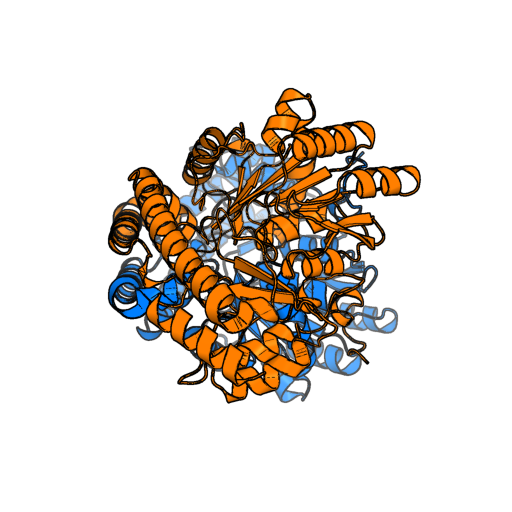6 ? -11.953 3.219 -16.75 1 93.5 256 TRP B O 1
ATOM 5081 N N . LEU B 1 257 ? -10.352 1.854 -17.281 1 95.88 257 LEU B N 1
ATOM 5082 C CA . LEU B 1 257 ? -10.18 1.323 -15.93 1 95.88 257 LEU B CA 1
ATOM 5083 C C . LEU B 1 257 ? -9.117 2.111 -15.164 1 95.88 257 LEU B C 1
ATOM 5085 O O . LEU B 1 257 ? -9.281 2.393 -13.977 1 95.88 257 LEU B O 1
ATOM 5089 N N . ALA B 1 258 ? -8.07 2.549 -15.859 1 95.56 258 ALA B N 1
ATOM 5090 C CA . ALA B 1 258 ? -6.879 3.139 -15.25 1 95.56 258 ALA B CA 1
ATOM 5091 C C . ALA B 1 258 ? -7.203 4.484 -14.602 1 95.56 258 ALA B C 1
ATOM 5093 O O . ALA B 1 258 ? -6.676 4.809 -13.539 1 95.56 258 ALA B O 1
ATOM 5094 N N . GLN B 1 259 ? -8.008 5.262 -15.172 1 90.19 259 GLN B N 1
ATOM 5095 C CA . GLN B 1 259 ? -8.305 6.613 -14.703 1 90.19 259 GLN B CA 1
ATOM 5096 C C . GLN B 1 259 ? -8.852 6.59 -13.273 1 90.19 259 GLN B C 1
ATOM 5098 O O . GLN B 1 259 ? -8.383 7.348 -12.414 1 90.19 259 GLN B O 1
ATOM 5103 N N . GLN B 1 260 ? -9.742 5.691 -13.039 1 93 260 GLN B N 1
ATOM 5104 C CA . GLN B 1 260 ? -10.344 5.602 -11.711 1 93 260 GLN B CA 1
ATOM 5105 C C . GLN B 1 260 ? -9.461 4.809 -10.758 1 93 260 GLN B C 1
ATOM 5107 O O . GLN B 1 260 ? -9.398 5.105 -9.562 1 93 260 GLN B O 1
ATOM 5112 N N . THR B 1 261 ? -8.773 3.82 -11.312 1 96.44 261 THR B N 1
ATOM 5113 C CA . THR B 1 261 ? -7.926 2.982 -10.477 1 96.44 261 THR B CA 1
ATOM 5114 C C . THR B 1 261 ? -6.793 3.801 -9.867 1 96.44 261 THR B C 1
ATOM 5116 O O . THR B 1 261 ? -6.387 3.561 -8.727 1 96.44 261 THR B O 1
ATOM 5119 N N . VAL B 1 262 ? -6.312 4.73 -10.586 1 94.5 262 VAL B N 1
ATOM 5120 C CA . VAL B 1 262 ? -5.223 5.578 -10.117 1 94.5 262 VAL B CA 1
ATOM 5121 C C . VAL B 1 262 ? -5.699 6.422 -8.938 1 94.5 262 VAL B C 1
ATOM 5123 O O . VAL B 1 262 ? -4.953 6.641 -7.98 1 94.5 262 VAL B O 1
ATOM 5126 N N . ILE B 1 263 ? -6.906 6.883 -8.984 1 92.44 263 ILE B N 1
ATOM 5127 C CA . ILE B 1 263 ? -7.469 7.652 -7.879 1 92.44 263 ILE B CA 1
ATOM 5128 C C . ILE B 1 263 ? -7.625 6.758 -6.648 1 92.44 263 ILE B C 1
ATOM 5130 O O . ILE B 1 263 ? -7.312 7.172 -5.531 1 92.44 263 ILE B O 1
ATOM 5134 N N . VAL B 1 264 ? -8.086 5.531 -6.871 1 95.81 264 VAL B N 1
ATOM 5135 C CA . VAL B 1 264 ? -8.211 4.559 -5.789 1 95.81 264 VAL B CA 1
ATOM 5136 C C . VAL B 1 264 ? -6.844 4.305 -5.16 1 95.81 264 VAL B C 1
ATOM 5138 O O . VAL B 1 264 ? -6.715 4.277 -3.934 1 95.81 264 VAL B O 1
ATOM 5141 N N . LYS B 1 265 ? -5.867 4.148 -6.016 1 96.94 265 LYS B N 1
ATOM 5142 C CA . LYS B 1 265 ? -4.512 3.902 -5.527 1 96.94 265 LYS B CA 1
ATOM 5143 C C . LYS B 1 265 ? -3.984 5.098 -4.738 1 96.94 265 LYS B C 1
ATOM 5145 O O . LYS B 1 265 ? -3.312 4.926 -3.721 1 96.94 265 LYS B O 1
ATOM 5150 N N . GLN B 1 266 ? -4.25 6.238 -5.227 1 93.75 266 GLN B N 1
ATOM 5151 C CA . GLN B 1 266 ? -3.834 7.453 -4.531 1 93.75 266 GLN B CA 1
ATOM 5152 C C . GLN B 1 266 ? -4.398 7.496 -3.113 1 93.75 266 GLN B C 1
ATOM 5154 O O . GLN B 1 266 ? -3.68 7.82 -2.166 1 93.75 266 GLN B O 1
ATOM 5159 N N . ALA B 1 267 ? -5.625 7.172 -3.021 1 93.44 267 ALA B N 1
ATOM 5160 C CA . ALA B 1 267 ? -6.266 7.137 -1.709 1 93.44 267 ALA B CA 1
ATOM 5161 C C . ALA B 1 267 ? -5.668 6.039 -0.835 1 93.44 267 ALA B C 1
ATOM 5163 O O . ALA B 1 267 ? -5.555 6.199 0.382 1 93.44 267 ALA B O 1
ATOM 5164 N N . ALA B 1 268 ? -5.23 4.984 -1.459 1 96.56 268 ALA B N 1
ATOM 5165 C CA . ALA B 1 268 ? -4.762 3.807 -0.729 1 96.56 268 ALA B CA 1
ATOM 5166 C C . ALA B 1 268 ? -3.389 4.055 -0.115 1 96.56 268 ALA B C 1
ATOM 5168 O O . ALA B 1 268 ? -3.145 3.703 1.042 1 96.56 268 ALA B O 1
ATOM 5169 N N . ASP B 1 269 ? -2.492 4.637 -0.975 1 96.81 269 ASP B N 1
ATOM 5170 C CA . ASP B 1 269 ? -1.146 4.75 -0.423 1 96.81 269 ASP B CA 1
ATOM 5171 C C . ASP B 1 269 ? -0.37 5.883 -1.091 1 96.81 269 ASP B C 1
ATOM 5173 O O . ASP B 1 269 ? 0.855 5.957 -0.976 1 96.81 269 ASP B O 1
ATOM 5177 N N . LEU B 1 270 ? -1.009 6.77 -1.824 1 94.62 270 LEU B N 1
ATOM 5178 C CA . LEU B 1 270 ? -0.415 7.859 -2.592 1 94.62 270 LEU B CA 1
ATOM 5179 C C . LEU B 1 270 ? 0.415 7.32 -3.752 1 94.62 270 LEU B C 1
ATOM 5181 O O . LEU B 1 270 ? 0.142 7.629 -4.914 1 94.62 270 LEU B O 1
ATOM 5185 N N . HIS B 1 271 ? 1.408 6.551 -3.484 1 97.12 271 HIS B N 1
ATOM 5186 C CA . HIS B 1 271 ? 2.223 5.895 -4.5 1 97.12 271 HIS B CA 1
ATOM 5187 C C . HIS B 1 271 ? 3.098 4.805 -3.889 1 97.12 271 HIS B C 1
ATOM 5189 O O . HIS B 1 271 ? 3.236 4.73 -2.666 1 97.12 271 HIS B O 1
ATOM 5195 N N . THR B 1 272 ? 3.611 3.967 -4.73 1 98.62 272 THR B N 1
ATOM 5196 C CA . THR B 1 272 ? 4.52 2.893 -4.344 1 98.62 272 THR B CA 1
ATOM 5197 C C . THR B 1 272 ? 5.863 3.457 -3.896 1 98.62 272 THR B C 1
ATOM 5199 O O . THR B 1 272 ? 6.293 4.512 -4.375 1 98.62 272 THR B O 1
ATOM 5202 N N . ASN B 1 273 ? 6.555 2.766 -2.988 1 98.75 273 ASN B N 1
ATOM 5203 C CA . ASN B 1 273 ? 7.852 3.15 -2.447 1 98.75 273 ASN B CA 1
ATOM 5204 C C . ASN B 1 273 ? 8.82 3.568 -3.551 1 98.75 273 ASN B C 1
ATOM 5206 O O . ASN B 1 273 ? 9.148 2.77 -4.43 1 98.75 273 ASN B O 1
ATOM 5210 N N . MET B 1 274 ? 9.297 4.812 -3.518 1 98.62 274 MET B N 1
ATOM 5211 C CA . MET B 1 274 ? 10.141 5.363 -4.57 1 98.62 274 MET B CA 1
ATOM 5212 C C . MET B 1 274 ? 11.539 4.754 -4.516 1 98.62 274 MET B C 1
ATOM 5214 O O . MET B 1 274 ? 12.133 4.453 -5.555 1 98.62 274 MET B O 1
ATOM 5218 N N . LEU B 1 275 ? 12.078 4.566 -3.336 1 98.81 275 LEU B N 1
ATOM 5219 C CA . LEU B 1 275 ? 13.414 3.996 -3.207 1 98.81 275 LEU B CA 1
ATOM 5220 C C . LEU B 1 275 ? 13.508 2.656 -3.932 1 98.81 275 LEU B C 1
ATOM 5222 O O . LEU B 1 275 ? 14.406 2.445 -4.746 1 98.81 275 LEU B O 1
ATOM 5226 N N . SER B 1 276 ? 12.586 1.805 -3.703 1 98.88 276 SER B N 1
ATOM 5227 C CA . SER B 1 276 ? 12.57 0.491 -4.34 1 98.88 276 SER B CA 1
ATOM 5228 C C . SER B 1 276 ? 12.352 0.608 -5.844 1 98.88 276 SER B C 1
ATOM 5230 O O . SER B 1 276 ? 12.906 -0.173 -6.617 1 98.88 276 SER B O 1
ATOM 5232 N N . GLN B 1 277 ? 11.484 1.548 -6.258 1 98.88 277 GLN B N 1
ATOM 5233 C CA . GLN B 1 277 ? 11.258 1.729 -7.688 1 98.88 277 GLN B CA 1
ATOM 5234 C C . GLN B 1 277 ? 12.547 2.152 -8.398 1 98.88 277 GLN B C 1
ATOM 5236 O O . GLN B 1 277 ? 12.883 1.61 -9.453 1 98.88 277 GLN B O 1
ATOM 5241 N N . VAL B 1 278 ? 13.25 3.125 -7.805 1 98.94 278 VAL B N 1
ATOM 5242 C CA . VAL B 1 278 ? 14.461 3.656 -8.422 1 98.94 278 VAL B CA 1
ATOM 5243 C C . VAL B 1 278 ? 15.547 2.586 -8.43 1 98.94 278 VAL B C 1
ATOM 5245 O O . VAL B 1 278 ? 16.25 2.408 -9.438 1 98.94 278 VAL B O 1
ATOM 5248 N N . ILE B 1 279 ? 15.688 1.826 -7.348 1 98.94 279 ILE B N 1
ATOM 5249 C CA . ILE B 1 279 ? 16.656 0.74 -7.285 1 98.94 279 ILE B CA 1
ATOM 5250 C C . ILE B 1 279 ? 16.344 -0.302 -8.352 1 98.94 279 ILE B C 1
ATOM 5252 O O . ILE B 1 279 ? 17.234 -0.771 -9.062 1 98.94 279 ILE B O 1
ATOM 5256 N N . THR B 1 280 ? 15.062 -0.659 -8.484 1 98.94 280 THR B N 1
ATOM 5257 C CA . THR B 1 280 ? 14.656 -1.656 -9.469 1 98.94 280 THR B CA 1
ATOM 5258 C C . THR B 1 280 ? 14.953 -1.173 -10.883 1 98.94 280 THR B C 1
ATOM 5260 O O . THR B 1 280 ? 15.461 -1.937 -11.711 1 98.94 280 THR B O 1
ATOM 5263 N N . ALA B 1 281 ? 14.656 0.113 -11.148 1 98.88 281 ALA B N 1
ATOM 5264 C CA . ALA B 1 281 ? 14.945 0.675 -12.469 1 98.88 281 ALA B CA 1
ATOM 5265 C C . ALA B 1 281 ? 16.438 0.601 -12.773 1 98.88 281 ALA B C 1
ATOM 5267 O O . ALA B 1 281 ? 16.828 0.202 -13.875 1 98.88 281 ALA B O 1
ATOM 5268 N N . GLU B 1 282 ? 17.297 1.014 -11.781 1 98.81 282 GLU B N 1
ATOM 5269 C CA . GLU B 1 282 ? 18.734 0.957 -11.977 1 98.81 282 GLU B CA 1
ATOM 5270 C C . GLU B 1 282 ? 19.219 -0.48 -12.172 1 98.81 282 GLU B C 1
ATOM 5272 O O . GLU B 1 282 ? 20.078 -0.746 -13.016 1 98.81 282 GLU B O 1
ATOM 5277 N N . TYR B 1 283 ? 18.688 -1.424 -11.414 1 98.88 283 TYR B N 1
ATOM 5278 C CA . TYR B 1 283 ? 19.031 -2.834 -11.547 1 98.88 283 TYR B CA 1
ATOM 5279 C C . TYR B 1 283 ? 18.719 -3.34 -12.953 1 98.88 283 TYR B C 1
ATOM 5281 O O . TYR B 1 283 ? 19.547 -4.02 -13.562 1 98.88 283 TYR B O 1
ATOM 5289 N N . LEU B 1 284 ? 17.547 -3.025 -13.445 1 98.81 284 LEU B N 1
ATOM 5290 C CA . LEU B 1 284 ? 17.125 -3.477 -14.766 1 98.81 284 LEU B CA 1
ATOM 5291 C C . LEU B 1 284 ? 18.031 -2.895 -15.852 1 98.81 284 LEU B C 1
ATOM 5293 O O . LEU B 1 284 ? 18.281 -3.549 -16.859 1 98.81 284 LEU B O 1
ATOM 5297 N N . GLY B 1 285 ? 18.484 -1.707 -15.617 1 98.38 285 GLY B N 1
ATOM 5298 C CA . GLY B 1 285 ? 19.391 -1.061 -16.562 1 98.38 285 GLY B CA 1
ATOM 5299 C C . GLY B 1 285 ? 20.703 -1.78 -16.719 1 98.38 285 GLY B C 1
ATOM 5300 O O . GLY B 1 285 ? 21.406 -1.587 -17.719 1 98.38 285 GLY B O 1
ATOM 5301 N N . MET B 1 286 ? 21.031 -2.625 -15.797 1 98.19 286 MET B N 1
ATOM 5302 C CA . MET B 1 286 ? 22.297 -3.352 -15.836 1 98.19 286 MET B CA 1
ATOM 5303 C C . MET B 1 286 ? 22.141 -4.672 -16.578 1 98.19 286 MET B C 1
ATOM 5305 O O . MET B 1 286 ? 23.094 -5.434 -16.703 1 98.19 286 MET B O 1
ATOM 5309 N N . ASN B 1 287 ? 20.938 -5.02 -17.047 1 97.81 287 ASN B N 1
ATOM 5310 C CA . ASN B 1 287 ? 20.641 -6.203 -17.844 1 97.81 287 ASN B CA 1
ATOM 5311 C C . ASN B 1 287 ? 21.062 -7.484 -17.125 1 97.81 287 ASN B C 1
ATOM 5313 O O . ASN B 1 287 ? 21.641 -8.383 -17.734 1 97.81 287 ASN B O 1
ATOM 5317 N N . ARG B 1 288 ? 20.812 -7.551 -15.852 1 97.88 288 ARG B N 1
ATOM 5318 C CA . ARG B 1 288 ? 21.188 -8.695 -15.039 1 97.88 288 ARG B CA 1
ATOM 5319 C C . ARG B 1 288 ? 20.016 -9.641 -14.828 1 97.88 288 ARG B C 1
ATOM 5321 O O . ARG B 1 288 ? 20.203 -10.805 -14.477 1 97.88 288 ARG B O 1
ATOM 5328 N N . LEU B 1 289 ? 18.844 -9.188 -15.117 1 98.38 289 LEU B N 1
ATOM 5329 C CA . LEU B 1 289 ? 17.641 -9.891 -14.695 1 98.38 289 LEU B CA 1
ATOM 5330 C C . LEU B 1 289 ? 17.516 -11.242 -15.398 1 98.38 289 LEU B C 1
ATOM 5332 O O . LEU B 1 289 ? 17.141 -12.234 -14.781 1 98.38 289 LEU B O 1
ATOM 5336 N N . GLU B 1 290 ? 17.828 -11.305 -16.656 1 97.25 290 GLU B N 1
ATOM 5337 C CA . GLU B 1 290 ? 17.688 -12.547 -17.422 1 97.25 290 GLU B CA 1
ATOM 5338 C C . GLU B 1 290 ? 18.531 -13.664 -16.812 1 97.25 290 GLU B C 1
ATOM 5340 O O . GLU B 1 290 ? 18.062 -14.789 -16.656 1 97.25 290 GLU B O 1
ATOM 5345 N N . ASN B 1 291 ? 19.766 -13.359 -16.5 1 97.88 291 ASN B N 1
ATOM 5346 C CA . ASN B 1 291 ? 20.641 -14.344 -15.875 1 97.88 291 ASN B CA 1
ATOM 5347 C C . ASN B 1 291 ? 20.141 -14.734 -14.492 1 97.88 291 ASN B C 1
ATOM 5349 O O . ASN B 1 291 ? 20.266 -15.891 -14.086 1 97.88 291 ASN B O 1
ATOM 5353 N N . GLN B 1 292 ? 19.656 -13.781 -13.82 1 97.94 292 GLN B N 1
ATOM 5354 C CA . GLN B 1 292 ? 19.078 -14.039 -12.5 1 97.94 292 GLN B CA 1
ATOM 5355 C C . GLN B 1 292 ? 17.922 -15.031 -12.586 1 97.94 292 GLN B C 1
ATOM 5357 O O . GLN B 1 292 ? 17.828 -15.969 -11.789 1 97.94 292 GLN B O 1
ATOM 5362 N N . ILE B 1 293 ? 17.062 -14.836 -13.523 1 97.88 293 ILE B N 1
ATOM 5363 C CA . ILE B 1 293 ? 15.906 -15.719 -13.719 1 97.88 293 ILE B CA 1
ATOM 5364 C C . ILE B 1 293 ? 16.391 -17.125 -14.086 1 97.88 293 ILE B C 1
ATOM 5366 O O . ILE B 1 293 ? 15.836 -18.109 -13.594 1 97.88 293 ILE B O 1
ATOM 5370 N N . ALA B 1 294 ? 17.391 -17.203 -14.914 1 97.94 294 ALA B N 1
ATOM 5371 C CA . ALA B 1 294 ? 17.938 -18.5 -15.305 1 97.94 294 ALA B CA 1
ATOM 5372 C C . ALA B 1 294 ? 18.453 -19.266 -14.094 1 97.94 294 ALA B C 1
ATOM 5374 O O . ALA B 1 294 ? 18.25 -20.484 -13.992 1 97.94 294 ALA B O 1
ATOM 5375 N N . LEU B 1 295 ? 19.078 -18.562 -13.18 1 98.12 295 LEU B N 1
ATOM 5376 C CA . LEU B 1 295 ? 19.578 -19.188 -11.961 1 98.12 295 LEU B CA 1
ATOM 5377 C C . LEU B 1 295 ? 18.422 -19.719 -11.109 1 98.12 295 LEU B C 1
ATOM 5379 O O . LEU B 1 295 ? 18.5 -20.828 -10.594 1 98.12 295 LEU B O 1
ATOM 5383 N N . ILE B 1 296 ? 17.422 -18.922 -11 1 98.12 296 ILE B N 1
ATOM 5384 C CA . ILE B 1 296 ? 16.25 -19.297 -10.219 1 98.12 296 ILE B CA 1
ATOM 5385 C C . ILE B 1 296 ? 15.578 -20.516 -10.844 1 98.12 296 ILE B C 1
ATOM 5387 O O . ILE B 1 296 ? 15.258 -21.484 -10.148 1 98.12 296 ILE B O 1
ATOM 5391 N N . ARG B 1 297 ? 15.422 -20.547 -12.164 1 97.69 297 ARG B N 1
ATOM 5392 C CA . ARG B 1 297 ? 14.797 -21.641 -12.898 1 97.69 297 ARG B CA 1
ATOM 5393 C C . ARG B 1 297 ? 15.523 -22.953 -12.648 1 97.69 297 ARG B C 1
ATOM 5395 O O . ARG B 1 297 ? 14.891 -23.969 -12.359 1 97.69 297 ARG B O 1
ATOM 5402 N N . GLU B 1 298 ? 16.75 -22.875 -12.742 1 98.06 298 GLU B N 1
ATOM 5403 C CA . GLU B 1 298 ? 17.562 -24.094 -12.609 1 98.06 298 GLU B CA 1
ATOM 5404 C C . GLU B 1 298 ? 17.484 -24.656 -11.195 1 98.06 298 GLU B C 1
ATOM 5406 O O . GLU B 1 298 ? 17.312 -25.859 -11.008 1 98.06 298 GLU B O 1
ATOM 5411 N N . ASP B 1 299 ? 17.625 -23.797 -10.25 1 98.38 299 ASP B N 1
ATOM 5412 C CA . ASP B 1 299 ? 17.562 -24.234 -8.859 1 98.38 299 ASP B CA 1
ATOM 5413 C C . ASP B 1 299 ? 16.188 -24.828 -8.531 1 98.38 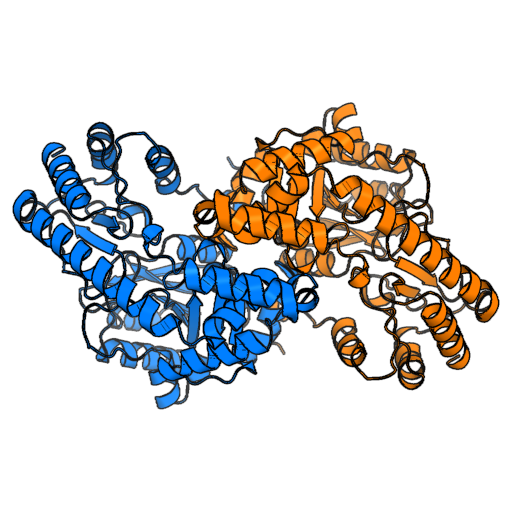299 ASP B C 1
ATOM 5415 O O . ASP B 1 299 ? 16.109 -25.906 -7.945 1 98.38 299 ASP B O 1
ATOM 5419 N N . TYR B 1 300 ? 15.148 -24.078 -8.914 1 98.19 300 TYR B N 1
ATOM 5420 C CA . TYR B 1 300 ? 13.797 -24.531 -8.602 1 98.19 300 TYR B CA 1
ATOM 5421 C C . TYR B 1 300 ? 13.453 -25.797 -9.375 1 98.19 300 TYR B C 1
ATOM 5423 O O . TYR B 1 300 ? 12.727 -26.656 -8.875 1 98.19 300 TYR B O 1
ATOM 5431 N N . ARG B 1 301 ? 13.961 -25.938 -10.602 1 98.19 301 ARG B N 1
ATOM 5432 C CA . ARG B 1 301 ? 13.766 -27.156 -11.359 1 98.19 301 ARG B CA 1
ATOM 5433 C C . ARG B 1 301 ? 14.352 -28.359 -10.617 1 98.19 301 ARG B C 1
ATOM 5435 O O . ARG B 1 301 ? 13.68 -29.391 -10.469 1 98.19 301 ARG B O 1
ATOM 5442 N N . LYS B 1 302 ? 15.547 -28.266 -10.172 1 98.44 302 LYS B N 1
ATOM 5443 C CA . LYS B 1 302 ? 16.219 -29.328 -9.453 1 98.44 302 LYS B CA 1
ATOM 5444 C C . LYS B 1 302 ? 15.461 -29.688 -8.172 1 98.44 302 LYS B C 1
ATOM 5446 O O . LYS B 1 302 ? 15.281 -30.875 -7.867 1 98.44 302 LYS B O 1
ATOM 5451 N N . LYS B 1 303 ? 15.086 -28.703 -7.465 1 98.38 303 LYS B N 1
ATOM 5452 C CA . LYS B 1 303 ? 14.352 -28.922 -6.223 1 98.38 303 LYS B CA 1
ATOM 5453 C C . LYS B 1 303 ? 13 -29.578 -6.492 1 98.38 303 LYS B C 1
ATOM 5455 O O . LYS B 1 303 ? 12.57 -30.469 -5.75 1 98.38 303 LYS B O 1
ATOM 5460 N N . CYS B 1 304 ? 12.352 -29.109 -7.531 1 98.12 304 CYS B N 1
ATOM 5461 C CA . CYS B 1 304 ? 11.078 -29.703 -7.926 1 98.12 304 CYS B CA 1
ATOM 5462 C C . CYS B 1 304 ? 11.234 -31.172 -8.242 1 98.12 304 CYS B C 1
ATOM 5464 O O . CYS B 1 304 ? 10.438 -32 -7.781 1 98.12 304 CYS B O 1
ATOM 5466 N N . VAL B 1 305 ? 12.234 -31.5 -9 1 98.31 305 VAL B N 1
ATOM 5467 C CA . VAL B 1 305 ? 12.5 -32.875 -9.375 1 98.31 305 VAL B CA 1
ATOM 5468 C C . VAL B 1 305 ? 12.789 -33.719 -8.133 1 98.31 305 VAL B C 1
ATOM 5470 O O . VAL B 1 305 ? 12.25 -34.812 -7.973 1 98.31 305 VAL B O 1
ATOM 5473 N N . ALA B 1 306 ? 13.586 -33.219 -7.246 1 98.56 306 ALA B N 1
ATOM 5474 C CA . ALA B 1 306 ? 13.93 -33.906 -6.016 1 98.56 306 ALA B CA 1
ATOM 5475 C C . ALA B 1 306 ? 12.688 -34.188 -5.18 1 98.56 306 ALA B C 1
ATOM 5477 O O . ALA B 1 306 ? 12.508 -35.312 -4.691 1 98.56 306 ALA B O 1
ATOM 5478 N N . LEU B 1 307 ? 11.891 -33.219 -5.008 1 98.62 307 LEU B N 1
ATOM 5479 C CA . LEU B 1 307 ? 10.664 -33.375 -4.23 1 98.62 307 LEU B CA 1
ATOM 5480 C C . LEU B 1 307 ? 9.734 -34.375 -4.883 1 98.62 307 LEU B C 1
ATOM 5482 O O . LEU B 1 307 ? 9.219 -35.281 -4.211 1 98.62 307 LEU B O 1
ATOM 5486 N N . ALA B 1 308 ? 9.492 -34.219 -6.18 1 98.56 308 ALA B N 1
ATOM 5487 C CA . ALA B 1 308 ? 8.578 -35.094 -6.922 1 98.56 308 ALA B CA 1
ATOM 5488 C C . ALA B 1 308 ? 9.047 -36.531 -6.871 1 98.56 308 ALA B C 1
ATOM 5490 O O . ALA B 1 308 ? 8.242 -37.438 -6.629 1 98.56 308 ALA B O 1
ATOM 5491 N N . ASP B 1 309 ? 10.32 -36.719 -7.109 1 98.62 309 ASP B N 1
ATOM 5492 C CA . ASP B 1 309 ? 10.883 -38.062 -7.066 1 98.62 309 ASP B CA 1
ATOM 5493 C C . ASP B 1 309 ? 10.695 -38.688 -5.688 1 98.62 309 ASP B C 1
ATOM 5495 O O . ASP B 1 309 ? 10.32 -39.875 -5.578 1 98.62 309 ASP B O 1
ATOM 5499 N N . ALA B 1 310 ? 11.031 -37.938 -4.68 1 98.69 310 ALA B N 1
ATOM 5500 C CA . ALA B 1 310 ? 10.906 -38.438 -3.312 1 98.69 310 ALA B CA 1
ATOM 5501 C C . ALA B 1 310 ? 9.461 -38.781 -2.98 1 98.69 310 ALA B C 1
ATOM 5503 O O . ALA B 1 310 ? 9.188 -39.812 -2.371 1 98.69 310 ALA B O 1
ATOM 5504 N N . LEU B 1 311 ? 8.539 -37.938 -3.342 1 98.75 311 LEU B N 1
ATOM 5505 C CA . LEU B 1 311 ? 7.121 -38.188 -3.092 1 98.75 311 LEU B CA 1
ATOM 5506 C C . LEU B 1 311 ? 6.652 -39.469 -3.801 1 98.75 311 LEU B C 1
ATOM 5508 O O . LEU B 1 311 ? 5.93 -40.281 -3.219 1 98.75 311 LEU B O 1
ATOM 5512 N N . GLU B 1 312 ? 7 -39.594 -5.051 1 98.31 312 GLU B N 1
ATOM 5513 C CA . GLU B 1 312 ? 6.613 -40.781 -5.816 1 98.31 312 GLU B CA 1
ATOM 5514 C C . GLU B 1 312 ? 7.172 -42.062 -5.188 1 98.31 312 GLU B C 1
ATOM 5516 O O . GLU B 1 312 ? 6.473 -43.062 -5.094 1 98.31 312 GLU B O 1
ATOM 5521 N N . SER B 1 313 ? 8.383 -41.938 -4.766 1 98.06 313 SER B N 1
ATOM 5522 C CA . SER B 1 313 ? 9.062 -43.094 -4.215 1 98.06 313 SER B CA 1
ATOM 5523 C C . SER B 1 313 ? 8.492 -43.5 -2.85 1 98.06 313 SER B C 1
ATOM 5525 O O . SER B 1 313 ? 8.258 -44.656 -2.572 1 98.06 313 SER B O 1
ATOM 5527 N N . ARG B 1 314 ? 8.203 -42.531 -2.01 1 98.12 314 ARG B N 1
ATOM 5528 C CA . ARG B 1 314 ? 7.895 -42.812 -0.614 1 98.12 314 ARG B CA 1
ATOM 5529 C C . ARG B 1 314 ? 6.387 -42.781 -0.373 1 98.12 314 ARG B C 1
ATOM 5531 O O . ARG B 1 314 ? 5.879 -43.469 0.518 1 98.12 314 ARG B O 1
ATOM 5538 N N . LEU B 1 315 ? 5.711 -41.969 -1.154 1 98.38 315 LEU B N 1
ATOM 5539 C CA . LEU B 1 315 ? 4.309 -41.75 -0.839 1 98.38 315 LEU B CA 1
ATOM 5540 C C . LEU B 1 315 ? 3.432 -41.969 -2.068 1 98.38 315 LEU B C 1
ATOM 5542 O O . LEU B 1 315 ? 2.258 -41.594 -2.074 1 98.38 315 LEU B O 1
ATOM 5546 N N . GLY B 1 316 ? 3.951 -42.5 -3.123 1 97.69 316 GLY B N 1
ATOM 5547 C CA . GLY B 1 316 ? 3.256 -42.688 -4.387 1 97.69 316 GLY B CA 1
ATOM 5548 C C . GLY B 1 316 ? 1.972 -43.469 -4.262 1 97.69 316 GLY B C 1
ATOM 5549 O O . GLY B 1 316 ? 1.042 -43.281 -5.051 1 97.69 316 GLY B O 1
ATOM 5550 N N . GLU B 1 317 ? 1.856 -44.344 -3.266 1 97.75 317 GLU B N 1
ATOM 5551 C CA . GLU B 1 317 ? 0.652 -45.156 -3.045 1 97.75 317 GLU B CA 1
ATOM 5552 C C . GLU B 1 317 ? -0.443 -44.312 -2.381 1 97.75 317 GLU B C 1
ATOM 5554 O O . GLU B 1 317 ? -1.62 -44.688 -2.434 1 97.75 317 GLU B O 1
ATOM 5559 N N . HIS B 1 318 ? -0.034 -43.281 -1.842 1 98.38 318 HIS B N 1
ATOM 5560 C CA . HIS B 1 318 ? -0.962 -42.469 -1.054 1 98.38 318 HIS B CA 1
ATOM 5561 C C . HIS B 1 318 ? -1.32 -41.188 -1.775 1 98.38 318 HIS B C 1
ATOM 5563 O O . HIS B 1 318 ? -2.471 -40.719 -1.733 1 98.38 318 HIS B O 1
ATOM 5569 N N . LEU B 1 319 ? -0.37 -40.625 -2.457 1 98.44 319 LEU B N 1
ATOM 5570 C CA . LEU B 1 319 ? -0.527 -39.312 -3.053 1 98.44 319 LEU B CA 1
ATOM 5571 C C . LEU B 1 319 ? -0.448 -39.375 -4.574 1 98.44 319 LEU B C 1
ATOM 5573 O O . LEU B 1 319 ? 0.322 -40.156 -5.121 1 98.44 319 LEU B O 1
ATOM 5577 N N . GLU B 1 320 ? -1.238 -38.531 -5.207 1 98 320 GLU B N 1
ATOM 5578 C CA . GLU B 1 320 ? -1.112 -38.281 -6.641 1 98 320 GLU B CA 1
ATOM 5579 C C . GLU B 1 320 ? -0.833 -36.812 -6.918 1 98 320 GLU B C 1
ATOM 5581 O O . GLU B 1 320 ? -1.284 -35.938 -6.176 1 98 320 GLU B O 1
ATOM 5586 N N . PHE B 1 321 ? -0.114 -36.562 -7.902 1 97.38 321 PHE B N 1
ATOM 5587 C CA . PHE B 1 321 ? 0.174 -35.219 -8.359 1 97.38 321 PHE B CA 1
ATOM 5588 C C . PHE B 1 321 ? 0.729 -35.219 -9.781 1 97.38 321 PHE B C 1
ATOM 5590 O O . PHE B 1 321 ? 1.185 -36.25 -10.266 1 97.38 321 PHE B O 1
ATOM 5597 N N . SER B 1 322 ? 0.564 -34.125 -10.477 1 94.88 322 SER B N 1
ATOM 5598 C CA . SER B 1 322 ? 1.287 -33.875 -11.719 1 94.88 322 SER B CA 1
ATOM 5599 C C . SER B 1 322 ? 2.559 -33.062 -11.469 1 94.88 322 SER B C 1
ATOM 5601 O O . SER B 1 322 ? 2.566 -32.156 -10.656 1 94.88 322 SER B O 1
ATOM 5603 N N . ARG B 1 323 ? 3.578 -33.5 -12.133 1 95.81 323 ARG B N 1
ATOM 5604 C CA . ARG B 1 323 ? 4.84 -32.781 -11.977 1 95.81 323 ARG B CA 1
ATOM 5605 C C . ARG B 1 323 ? 4.734 -31.359 -12.539 1 95.81 323 ARG B C 1
ATOM 5607 O O . ARG B 1 323 ? 4.375 -31.172 -13.703 1 95.81 323 ARG B O 1
ATOM 5614 N N . PRO B 1 324 ? 5.051 -30.375 -11.766 1 95.44 324 PRO B N 1
ATOM 5615 C CA . PRO B 1 324 ? 5.012 -29 -12.258 1 95.44 324 PRO B CA 1
ATOM 5616 C C . PRO B 1 324 ? 6.012 -28.75 -13.383 1 95.44 324 PRO B C 1
ATOM 5618 O O . PRO B 1 324 ? 7.098 -29.328 -13.391 1 95.44 324 PRO B O 1
ATOM 5621 N N . GLN B 1 325 ? 5.633 -27.859 -14.242 1 96.44 325 GLN B N 1
ATOM 5622 C CA . GLN B 1 325 ? 6.516 -27.469 -15.344 1 96.44 325 GLN B CA 1
ATOM 5623 C C . GLN B 1 325 ? 7.164 -26.125 -15.07 1 96.44 325 GLN B C 1
ATOM 5625 O O . GLN B 1 325 ? 7.855 -25.578 -15.938 1 96.44 325 GLN B O 1
ATOM 5630 N N . GLY B 1 326 ? 6.969 -25.578 -13.953 1 97.06 326 GLY B N 1
ATOM 5631 C CA . GLY B 1 326 ? 7.484 -24.297 -13.5 1 97.06 326 GLY B CA 1
ATOM 5632 C C . GLY B 1 326 ? 6.871 -23.828 -12.195 1 97.06 326 GLY B C 1
ATOM 5633 O O . GLY B 1 326 ? 6.125 -24.578 -11.555 1 97.06 326 GLY B O 1
ATOM 5634 N N . GLY B 1 327 ? 7.309 -22.672 -11.742 1 96.62 327 GLY B N 1
ATOM 5635 C CA . GLY B 1 327 ? 6.77 -22.078 -10.531 1 96.62 327 GLY B CA 1
ATOM 5636 C C . GLY B 1 327 ? 7.473 -22.547 -9.273 1 96.62 327 GLY B C 1
ATOM 5637 O O . GLY B 1 327 ? 8.688 -22.75 -9.273 1 96.62 327 GLY B O 1
ATOM 5638 N N . MET B 1 328 ? 6.668 -22.578 -8.188 1 96.88 328 MET B N 1
ATOM 5639 C CA . MET B 1 328 ? 7.293 -22.797 -6.887 1 96.88 328 MET B CA 1
ATOM 5640 C C . MET B 1 328 ? 6.52 -23.828 -6.078 1 96.88 328 MET B C 1
ATOM 5642 O O . MET B 1 328 ? 6.863 -24.109 -4.93 1 96.88 328 MET B O 1
ATOM 5646 N N . PHE B 1 329 ? 5.477 -24.438 -6.719 1 96.94 329 PHE B N 1
ATOM 5647 C CA . PHE B 1 329 ? 4.547 -25.203 -5.902 1 96.94 329 PHE B CA 1
ATOM 5648 C C . PHE B 1 329 ? 4.266 -26.562 -6.539 1 96.94 329 PHE B C 1
ATOM 5650 O O . PHE B 1 329 ? 4.238 -26.688 -7.766 1 96.94 329 PHE B O 1
ATOM 5657 N N . LEU B 1 330 ? 4.133 -27.531 -5.734 1 97.75 330 LEU B N 1
ATOM 5658 C CA . LEU B 1 330 ? 3.607 -28.844 -6.098 1 97.75 330 LEU B CA 1
ATOM 5659 C C . LEU B 1 330 ? 2.311 -29.141 -5.348 1 97.75 330 LEU B C 1
ATOM 5661 O O . LEU B 1 330 ? 2.268 -29.062 -4.121 1 97.75 330 LEU B O 1
ATOM 5665 N N . TRP B 1 331 ? 1.273 -29.344 -6.07 1 97.62 331 TRP B N 1
ATOM 5666 C CA . TRP B 1 331 ? -0.055 -29.641 -5.543 1 97.62 331 TRP B CA 1
ATOM 5667 C C . TRP B 1 331 ? -0.317 -31.141 -5.543 1 97.62 331 TRP B C 1
ATOM 5669 O O . TRP B 1 331 ? -0.308 -31.781 -6.598 1 97.62 331 TRP B O 1
ATOM 5679 N N . ALA B 1 332 ? -0.594 -31.703 -4.391 1 98.25 332 ALA B N 1
ATOM 5680 C CA . ALA B 1 332 ? -0.821 -33.156 -4.27 1 98.25 332 ALA B CA 1
ATOM 5681 C C . ALA B 1 332 ? -2.203 -33.438 -3.691 1 98.25 332 ALA B C 1
ATOM 5683 O O . ALA B 1 332 ? -2.824 -32.562 -3.086 1 98.25 332 ALA B O 1
ATOM 5684 N N . ARG B 1 333 ? -2.652 -34.594 -3.957 1 98.31 333 ARG B N 1
ATOM 5685 C CA . ARG B 1 333 ? -3.953 -35.062 -3.492 1 98.31 333 ARG B CA 1
ATOM 5686 C C . ARG B 1 333 ? -3.873 -36.5 -3.023 1 98.31 333 ARG B C 1
ATOM 5688 O O . ARG B 1 333 ? -3.311 -37.344 -3.715 1 98.31 333 ARG B O 1
ATOM 5695 N N . PHE B 1 334 ? -4.418 -36.781 -1.851 1 98.75 334 PHE B N 1
ATOM 5696 C CA . PHE B 1 334 ? -4.512 -38.156 -1.402 1 98.75 334 PHE B CA 1
ATOM 5697 C C . PHE B 1 334 ? -5.461 -38.969 -2.289 1 98.75 334 PHE B C 1
ATOM 5699 O O . PHE B 1 334 ? -6.512 -38.438 -2.689 1 98.75 334 PHE B O 1
ATOM 5706 N N . ARG B 1 335 ? -5.16 -40.188 -2.541 1 98.12 335 ARG B N 1
ATOM 5707 C CA . ARG B 1 335 ? -5.902 -41.062 -3.443 1 98.12 335 ARG B CA 1
ATOM 5708 C C . ARG B 1 335 ? -7.195 -41.531 -2.797 1 98.12 335 ARG B C 1
ATOM 5710 O O . ARG B 1 335 ? -8.078 -42.062 -3.479 1 98.12 335 ARG B O 1
ATOM 5717 N N . TYR B 1 336 ? -7.41 -41.344 -1.565 1 98.31 336 TYR B N 1
ATOM 5718 C CA . TYR B 1 336 ? -8.555 -41.781 -0.762 1 98.31 336 TYR B CA 1
ATOM 5719 C C . TYR B 1 336 ? -9.008 -40.656 0.171 1 98.31 336 TYR B C 1
ATOM 5721 O O . TYR B 1 336 ? -8.328 -39.625 0.302 1 98.31 336 TYR B O 1
ATOM 5729 N N . PRO B 1 337 ? -10.25 -40.781 0.705 1 98.06 337 PRO B N 1
ATOM 5730 C CA . PRO B 1 337 ? -10.672 -39.75 1.655 1 98.06 337 PRO B CA 1
ATOM 5731 C C . PRO B 1 337 ? -9.656 -39.531 2.771 1 98.06 337 PRO B C 1
ATOM 5733 O O . PRO B 1 337 ? -9.195 -40.5 3.395 1 98.06 337 PRO B O 1
ATOM 5736 N N . PHE B 1 338 ? -9.273 -38.344 2.908 1 98.06 338 PHE B N 1
ATOM 5737 C CA . PHE B 1 338 ? -8.219 -38 3.854 1 98.06 338 PHE B CA 1
ATOM 5738 C C . PHE B 1 338 ? -8.336 -36.531 4.266 1 98.06 338 PHE B C 1
ATOM 5740 O O . PHE B 1 338 ? -8.641 -35.656 3.438 1 98.06 338 PHE B O 1
ATOM 5747 N N . ASP B 1 339 ? -8.133 -36.25 5.535 1 97.5 339 ASP B N 1
ATOM 5748 C CA . ASP B 1 339 ? -8.172 -34.875 6.062 1 97.5 339 ASP B CA 1
ATOM 5749 C C . ASP B 1 339 ? -6.766 -34.344 6.262 1 97.5 339 ASP B C 1
ATOM 5751 O O . ASP B 1 339 ? -6.152 -34.562 7.312 1 97.5 339 ASP B O 1
ATOM 5755 N N . THR B 1 340 ? -6.344 -33.5 5.312 1 96.81 340 THR B N 1
ATOM 5756 C CA . THR B 1 340 ? -4.977 -33 5.348 1 96.81 340 THR B CA 1
ATOM 5757 C C . THR B 1 340 ? -4.801 -31.953 6.465 1 96.81 340 THR B C 1
ATOM 5759 O O . THR B 1 340 ? -3.688 -31.75 6.953 1 96.81 340 THR B O 1
ATOM 5762 N N . MET B 1 341 ? -5.836 -31.281 6.875 1 93.5 341 MET B N 1
ATOM 5763 C CA . MET B 1 341 ? -5.754 -30.375 8.008 1 93.5 341 MET B CA 1
ATOM 5764 C C . MET B 1 341 ? -5.449 -31.125 9.297 1 93.5 341 MET B C 1
ATOM 5766 O O . MET B 1 341 ? -4.602 -30.703 10.086 1 93.5 341 MET B O 1
ATOM 5770 N N . GLU B 1 342 ? -6.145 -32.188 9.516 1 94.31 342 GLU B N 1
ATOM 5771 C CA . GLU B 1 342 ? -5.891 -33.031 10.688 1 94.31 342 GLU B CA 1
ATOM 5772 C C . GLU B 1 342 ? -4.492 -33.625 10.648 1 94.31 342 GLU B C 1
ATOM 5774 O O . GLU B 1 342 ? -3.818 -33.719 11.68 1 94.31 342 GLU B O 1
ATOM 5779 N N . TRP B 1 343 ? -4.086 -34.062 9.477 1 96.12 343 TRP B N 1
ATOM 5780 C CA . TRP B 1 343 ? -2.771 -34.688 9.297 1 96.12 343 TRP B CA 1
ATOM 5781 C C . TRP B 1 343 ? -1.66 -33.688 9.617 1 96.12 343 TRP B C 1
ATOM 5783 O O . TRP B 1 343 ? -0.572 -34.094 10.039 1 96.12 343 TRP B O 1
ATOM 5793 N N . MET B 1 344 ? -1.845 -32.438 9.422 1 93.31 344 MET B N 1
ATOM 5794 C CA . MET B 1 344 ? -0.84 -31.391 9.641 1 93.31 344 MET B CA 1
ATOM 5795 C C . MET B 1 344 ? -0.387 -31.375 11.102 1 93.31 344 MET B C 1
ATOM 5797 O O . MET B 1 344 ? 0.778 -31.094 11.391 1 93.31 344 MET B O 1
ATOM 5801 N N . LYS B 1 345 ? -1.277 -31.672 12.055 1 91 345 LYS B N 1
ATOM 5802 C CA . LYS B 1 345 ? -0.905 -31.766 13.461 1 91 345 LYS B CA 1
ATOM 5803 C C . LYS B 1 345 ? 0.204 -32.781 13.672 1 91 345 LYS B C 1
ATOM 5805 O O . LYS B 1 345 ? 1.184 -32.531 14.375 1 91 345 LYS B O 1
ATOM 5810 N N . LYS B 1 346 ? 0.025 -33.906 13.039 1 95 346 LYS B N 1
ATOM 5811 C CA . LYS B 1 346 ? 1.004 -34.969 13.164 1 95 346 LYS B CA 1
ATOM 5812 C C . LYS B 1 346 ? 2.303 -34.625 12.445 1 95 346 LYS B C 1
ATOM 5814 O O . LYS B 1 346 ? 3.393 -34.938 12.938 1 95 346 LYS B O 1
ATOM 5819 N N . THR B 1 347 ? 2.201 -34.094 11.234 1 96.12 347 THR B N 1
ATOM 5820 C CA . THR B 1 347 ? 3.402 -33.75 10.484 1 96.12 347 THR B CA 1
ATOM 5821 C C . THR B 1 347 ? 4.207 -32.688 11.203 1 96.12 347 THR B C 1
ATOM 5823 O O . THR B 1 347 ? 5.438 -32.688 11.18 1 96.12 347 THR B O 1
ATOM 5826 N N . LEU B 1 348 ? 3.508 -31.734 11.812 1 92.25 348 LEU B N 1
ATOM 5827 C CA . LEU B 1 348 ? 4.184 -30.703 12.594 1 92.25 348 LEU B CA 1
ATOM 5828 C C . LEU B 1 348 ? 4.961 -31.312 13.75 1 92.25 348 LEU B C 1
ATOM 5830 O O . LEU B 1 348 ? 6.086 -30.891 14.039 1 92.25 348 LEU B O 1
ATOM 5834 N N . GLU B 1 349 ? 4.352 -32.219 14.422 1 92.44 349 GLU B N 1
ATOM 5835 C CA . GLU B 1 349 ? 5.031 -32.938 15.508 1 92.44 349 GLU B CA 1
ATOM 5836 C C . GLU B 1 349 ? 6.297 -33.625 15 1 92.44 349 GLU B C 1
ATOM 5838 O O . GLU B 1 349 ? 7.273 -33.75 15.742 1 92.44 349 GLU B O 1
ATOM 5843 N N . ASN B 1 350 ? 6.23 -34.031 13.742 1 95.81 350 ASN B N 1
ATOM 5844 C CA . ASN B 1 350 ? 7.379 -34.688 13.141 1 95.81 350 ASN B CA 1
ATOM 5845 C C . ASN B 1 350 ? 8.297 -33.719 12.43 1 95.81 350 ASN B C 1
ATOM 5847 O O . ASN B 1 350 ? 9.203 -34.125 11.703 1 95.81 350 ASN B O 1
ATOM 5851 N N . GLY B 1 351 ? 8.023 -32.438 12.523 1 94.88 351 GLY B N 1
ATOM 5852 C CA . GLY B 1 351 ? 8.961 -31.406 12.125 1 94.88 351 GLY B CA 1
ATOM 5853 C C . GLY B 1 351 ? 8.82 -31 10.672 1 94.88 351 GLY B C 1
ATOM 5854 O O . GLY B 1 351 ? 9.805 -30.625 10.031 1 94.88 351 GLY B O 1
ATOM 5855 N N . VAL B 1 352 ? 7.699 -31.156 10.07 1 96.12 352 VAL B N 1
ATOM 5856 C CA . VAL B 1 352 ? 7.473 -30.688 8.703 1 96.12 352 VAL B CA 1
ATOM 5857 C C . VAL B 1 352 ? 6.078 -30.078 8.594 1 96.12 352 VAL B C 1
ATOM 5859 O O . VAL B 1 352 ? 5.125 -30.562 9.203 1 96.12 352 VAL B O 1
ATOM 5862 N N . VAL B 1 353 ? 6.016 -28.953 7.848 1 94.12 353 VAL B N 1
ATOM 5863 C CA . VAL B 1 353 ? 4.719 -28.297 7.684 1 94.12 353 VAL B CA 1
ATOM 5864 C C . VAL B 1 353 ? 4.465 -28.016 6.203 1 94.12 353 VAL B C 1
ATOM 5866 O O . VAL B 1 353 ? 5.406 -27.844 5.43 1 94.12 353 VAL B O 1
ATOM 5869 N N . TYR B 1 354 ? 3.287 -28.125 5.801 1 95.19 354 TYR B N 1
ATOM 5870 C CA . TYR B 1 354 ? 2.762 -27.797 4.48 1 95.19 354 TYR B CA 1
ATOM 5871 C C . TYR B 1 354 ? 1.485 -26.969 4.594 1 95.19 354 TYR B C 1
ATOM 5873 O O . TYR B 1 354 ? 1.099 -26.562 5.695 1 95.19 354 TYR B O 1
ATOM 5881 N N . VAL B 1 355 ? 0.838 -26.578 3.455 1 94.25 355 VAL B N 1
ATOM 5882 C CA . VAL B 1 355 ? -0.44 -25.875 3.52 1 94.25 355 VAL B CA 1
ATOM 5883 C C . VAL B 1 355 ? -1.567 -26.812 3.092 1 94.25 355 VAL B C 1
ATOM 5885 O O . VAL B 1 355 ? -1.57 -27.328 1.967 1 94.25 355 VAL B O 1
ATOM 5888 N N . PRO B 1 356 ? -2.484 -27.094 4.004 1 95.19 356 PRO B N 1
ATOM 5889 C CA . PRO B 1 356 ? -3.658 -27.859 3.594 1 95.19 356 PRO B CA 1
ATOM 5890 C C . PRO B 1 356 ? -4.438 -27.203 2.461 1 95.19 356 PRO B C 1
ATOM 5892 O O . PRO B 1 356 ? -4.609 -25.969 2.457 1 95.19 356 PRO B O 1
ATOM 5895 N N . GLY B 1 357 ? -4.875 -28 1.556 1 95.06 357 GLY B N 1
ATOM 5896 C CA . GLY B 1 357 ? -5.473 -27.469 0.335 1 95.06 357 GLY B CA 1
ATOM 5897 C C . GLY B 1 357 ? -6.754 -26.703 0.578 1 95.06 357 GLY B C 1
ATOM 5898 O O . GLY B 1 357 ? -7.086 -25.797 -0.182 1 95.06 357 GLY B O 1
ATOM 5899 N N . GLU B 1 358 ? -7.477 -27 1.635 1 93.69 358 GLU B N 1
ATOM 5900 C CA . GLU B 1 358 ? -8.773 -26.391 1.926 1 93.69 358 GLU B CA 1
ATOM 5901 C C . GLU B 1 358 ? -8.672 -24.875 1.983 1 93.69 358 GLU B C 1
ATOM 5903 O O . GLU B 1 358 ? -9.625 -24.172 1.631 1 93.69 358 GLU B O 1
ATOM 5908 N N . ALA B 1 359 ? -7.547 -24.375 2.291 1 90.56 359 ALA B N 1
ATOM 5909 C CA . ALA B 1 359 ? -7.34 -22.938 2.455 1 90.56 359 ALA B CA 1
ATOM 5910 C C . ALA B 1 359 ? -7.457 -22.203 1.117 1 90.56 359 ALA B C 1
ATOM 5912 O O . ALA B 1 359 ? -7.684 -21 1.08 1 90.56 359 ALA B O 1
ATOM 5913 N N . PHE B 1 360 ? -7.359 -22.938 0 1 94.69 360 PHE B N 1
ATOM 5914 C CA . PHE B 1 360 ? -7.266 -22.312 -1.312 1 94.69 360 PHE B CA 1
ATOM 5915 C C . PHE B 1 360 ? -8.594 -22.391 -2.051 1 94.69 360 PHE B C 1
ATOM 5917 O O . PHE B 1 360 ? -8.688 -22.016 -3.221 1 94.69 360 PHE B O 1
ATOM 5924 N N . TYR B 1 361 ? -9.633 -22.922 -1.384 1 95.19 361 TYR B N 1
ATOM 5925 C CA . TYR B 1 361 ? -10.953 -23.062 -1.991 1 95.19 361 TYR B CA 1
ATOM 5926 C C . TYR B 1 361 ? -11.914 -22.016 -1.461 1 95.19 361 TYR B C 1
ATOM 5928 O O . TYR B 1 361 ? -11.969 -21.766 -0.254 1 95.19 361 TYR B O 1
ATOM 5936 N N . HIS B 1 362 ? -12.586 -21.406 -2.354 1 94.12 362 HIS B N 1
ATOM 5937 C CA . HIS B 1 362 ? -13.695 -20.562 -1.915 1 94.12 362 HIS B CA 1
ATOM 5938 C C . HIS B 1 362 ? -14.875 -21.422 -1.464 1 94.12 362 HIS B C 1
ATOM 5940 O O . HIS B 1 362 ? -15.5 -21.125 -0.44 1 94.12 362 HIS B O 1
ATOM 5946 N N . ASP B 1 363 ? -15.156 -22.344 -2.285 1 94.31 363 ASP B N 1
ATOM 5947 C CA . ASP B 1 363 ? -16.25 -23.281 -2.014 1 94.31 363 ASP B CA 1
ATOM 5948 C C . ASP B 1 363 ? -15.867 -24.703 -2.428 1 94.31 363 ASP B C 1
ATOM 5950 O O . ASP B 1 363 ? -14.844 -24.906 -3.084 1 94.31 363 ASP B O 1
ATOM 5954 N N . LYS B 1 364 ? -16.547 -25.703 -1.869 1 95.75 364 LYS B N 1
ATOM 5955 C CA . LYS B 1 364 ? -16.391 -27.109 -2.201 1 95.75 364 LYS B CA 1
ATOM 5956 C C . LYS B 1 364 ? -14.938 -27.547 -2.033 1 95.75 364 LYS B C 1
ATOM 5958 O O . LYS B 1 364 ? -14.344 -28.109 -2.953 1 95.75 364 LYS B O 1
ATOM 5963 N N . PRO B 1 365 ? -14.43 -27.328 -0.896 1 96.12 365 PRO B N 1
ATOM 5964 C CA . PRO B 1 365 ? -13.031 -27.703 -0.684 1 96.12 365 PRO B CA 1
ATOM 5965 C C . PRO B 1 365 ? -12.797 -29.203 -0.812 1 96.12 365 PRO B C 1
ATOM 5967 O O . PRO B 1 365 ? -13.664 -30 -0.431 1 96.12 365 PRO B O 1
ATOM 5970 N N . ASP B 1 366 ? -11.719 -29.578 -1.407 1 97.06 366 ASP B N 1
ATOM 5971 C CA . ASP B 1 366 ? -11.219 -30.938 -1.368 1 97.06 366 ASP B CA 1
ATOM 5972 C C . ASP B 1 366 ? -10.188 -31.125 -0.251 1 97.06 366 ASP B C 1
ATOM 5974 O O . ASP B 1 366 ? -9.016 -30.781 -0.419 1 97.06 366 ASP B O 1
ATOM 5978 N N . THR B 1 367 ? -10.555 -31.703 0.831 1 97.19 367 THR B N 1
ATOM 5979 C CA . THR B 1 367 ? -9.75 -31.797 2.043 1 97.19 367 THR B CA 1
ATOM 5980 C C . THR B 1 367 ? -8.562 -32.75 1.838 1 97.19 367 THR B C 1
ATOM 5982 O O . THR B 1 367 ? -7.656 -32.781 2.672 1 97.19 367 THR B O 1
ATOM 5985 N N . ARG B 1 368 ? -8.602 -33.438 0.735 1 97.94 368 ARG B N 1
ATOM 5986 C CA . ARG B 1 368 ? -7.551 -34.406 0.448 1 97.94 368 ARG B CA 1
ATOM 5987 C C . ARG B 1 368 ? -6.305 -33.719 -0.1 1 97.94 368 ARG B C 1
ATOM 5989 O O . ARG B 1 368 ? -5.254 -34.344 -0.251 1 97.94 368 ARG B O 1
ATOM 5996 N N . THR B 1 369 ? -6.363 -32.469 -0.348 1 97.69 369 THR B N 1
ATOM 5997 C CA . THR B 1 369 ? -5.332 -31.781 -1.122 1 97.69 369 THR B CA 1
ATOM 5998 C C . THR B 1 369 ? -4.379 -31.016 -0.203 1 97.69 369 THR B C 1
ATOM 6000 O O . THR B 1 369 ? -4.73 -30.688 0.932 1 97.69 369 THR B O 1
ATOM 6003 N N . LEU B 1 370 ? -3.15 -30.828 -0.669 1 97.19 370 LEU B N 1
ATOM 6004 C CA . LEU B 1 370 ? -2.131 -30.047 0.026 1 97.19 370 LEU B CA 1
ATOM 6005 C C . LEU B 1 370 ? -1.18 -29.391 -0.967 1 97.19 370 LEU B C 1
ATOM 6007 O O . LEU B 1 370 ? -0.959 -29.906 -2.062 1 97.19 370 LEU B O 1
ATOM 6011 N N . ARG B 1 371 ? -0.653 -28.234 -0.607 1 96.81 371 ARG B N 1
ATOM 6012 C CA . ARG B 1 371 ? 0.362 -27.531 -1.396 1 96.81 371 ARG B CA 1
ATOM 6013 C C . ARG B 1 371 ? 1.731 -27.625 -0.73 1 96.81 371 ARG B C 1
ATOM 6015 O O . ARG B 1 371 ? 1.862 -27.391 0.47 1 96.81 371 ARG B O 1
ATOM 6022 N N . LEU B 1 372 ? 2.691 -27.969 -1.502 1 97 372 LEU B N 1
ATOM 6023 C CA . LEU B 1 372 ? 4.082 -28.031 -1.063 1 97 372 LEU B CA 1
ATOM 6024 C C . LEU B 1 372 ? 4.934 -27.016 -1.826 1 97 372 LEU B C 1
ATOM 6026 O O . LEU B 1 372 ? 4.949 -27.016 -3.059 1 97 372 LEU B O 1
ATOM 6030 N N . SER B 1 373 ? 5.578 -26.156 -1.126 1 95.94 373 SER B N 1
ATOM 6031 C CA . SER B 1 373 ? 6.535 -25.234 -1.724 1 95.94 373 SER B CA 1
ATOM 6032 C C . SER B 1 373 ? 7.961 -25.766 -1.607 1 95.94 373 SER B C 1
ATOM 6034 O O . SER B 1 373 ? 8.375 -26.234 -0.542 1 95.94 373 SER B O 1
ATOM 6036 N N . TYR B 1 374 ? 8.727 -25.703 -2.623 1 97 374 TYR B N 1
ATOM 6037 C CA . TYR B 1 374 ? 10.055 -26.297 -2.594 1 97 374 TYR B CA 1
ATOM 6038 C C . TYR B 1 374 ? 11.133 -25.219 -2.699 1 97 374 TYR B C 1
ATOM 6040 O O . TYR B 1 374 ? 12.328 -25.516 -2.609 1 97 374 TYR B O 1
ATOM 6048 N N . SER B 1 375 ? 10.789 -23.969 -2.793 1 95.25 375 SER B N 1
ATOM 6049 C CA . SER B 1 375 ? 11.711 -22.906 -3.154 1 95.25 375 SER B CA 1
ATOM 6050 C C . SER B 1 375 ? 12.75 -22.672 -2.066 1 95.25 375 SER B C 1
ATOM 6052 O O . SER B 1 375 ? 13.93 -22.484 -2.361 1 95.25 375 SER B O 1
ATOM 6054 N N . THR B 1 376 ? 12.375 -22.797 -0.771 1 93.88 376 THR B N 1
ATOM 6055 C CA . THR B 1 376 ? 13.266 -22.344 0.294 1 93.88 376 THR B CA 1
ATOM 6056 C C . THR B 1 376 ? 13.969 -23.531 0.942 1 93.88 376 THR B C 1
ATOM 6058 O O . THR B 1 376 ? 14.75 -23.359 1.879 1 93.88 376 THR B O 1
ATOM 6061 N N . VAL B 1 377 ? 13.703 -24.766 0.536 1 95.56 377 VAL B N 1
ATOM 6062 C CA . VAL B 1 377 ? 14.258 -25.953 1.166 1 95.56 377 VAL B CA 1
ATOM 6063 C C . VAL B 1 377 ? 15.328 -26.562 0.263 1 95.56 377 VAL B C 1
ATOM 6065 O O . VAL B 1 377 ? 15.148 -26.641 -0.956 1 95.56 377 VAL B O 1
ATOM 6068 N N . SER B 1 378 ? 16.453 -26.938 0.809 1 96.19 378 SER B N 1
ATOM 6069 C CA . SER B 1 378 ? 17.5 -27.594 0.036 1 96.19 378 SER B CA 1
ATOM 6070 C C . SER B 1 378 ? 17.031 -28.953 -0.494 1 96.19 378 SER B C 1
ATOM 6072 O O . SER B 1 378 ? 16.047 -29.5 -0.012 1 96.19 378 SER B O 1
ATOM 6074 N N . GLU B 1 379 ? 17.703 -29.453 -1.484 1 97.06 379 GLU B N 1
ATOM 6075 C CA . GLU B 1 379 ? 17.375 -30.766 -2.031 1 97.06 379 GLU B CA 1
ATOM 6076 C C . GLU B 1 379 ? 17.391 -31.844 -0.948 1 97.06 379 GLU B C 1
ATOM 6078 O O . GLU B 1 379 ? 16.484 -32.656 -0.862 1 97.06 379 GLU B O 1
ATOM 6083 N N . ALA B 1 380 ? 18.453 -31.797 -0.132 1 97.31 380 ALA B N 1
ATOM 6084 C CA . ALA B 1 380 ? 18.562 -32.75 0.972 1 97.31 380 ALA B CA 1
ATOM 6085 C C . ALA B 1 380 ? 17.406 -32.562 1.966 1 97.31 380 ALA B C 1
ATOM 6087 O O . ALA B 1 380 ? 16.875 -33.531 2.502 1 97.31 380 ALA B O 1
ATOM 6088 N N . GLY B 1 381 ? 17.109 -31.312 2.219 1 97.38 381 GLY B N 1
ATOM 6089 C CA . GLY B 1 381 ? 16 -31 3.107 1 97.38 381 GLY B CA 1
ATOM 6090 C C . GLY B 1 381 ? 14.664 -31.516 2.6 1 97.38 381 GLY B C 1
ATOM 6091 O O . GLY B 1 381 ? 13.812 -31.922 3.387 1 97.38 381 GLY B O 1
ATOM 6092 N N . LEU B 1 382 ? 14.5 -31.469 1.316 1 98.31 382 LEU B N 1
ATOM 6093 C CA . LEU B 1 382 ? 13.266 -31.953 0.709 1 98.31 382 LEU B CA 1
ATOM 6094 C C . LEU B 1 382 ? 13.117 -33.469 0.905 1 98.31 382 LEU B C 1
ATOM 6096 O O . LEU B 1 382 ? 12.016 -33.938 1.161 1 98.31 382 LEU B O 1
ATOM 6100 N N . LEU B 1 383 ? 14.195 -34.156 0.757 1 98.25 383 LEU B N 1
ATOM 6101 C CA . LEU B 1 383 ? 14.164 -35.594 1.016 1 98.25 383 LEU B CA 1
ATOM 6102 C C . LEU B 1 383 ? 13.773 -35.875 2.463 1 98.25 383 LEU B C 1
ATOM 6104 O O . LEU B 1 383 ? 12.93 -36.75 2.727 1 98.25 383 LEU B O 1
ATOM 6108 N N . THR B 1 384 ? 14.375 -35.125 3.346 1 98.31 384 THR B N 1
ATOM 6109 C CA . THR B 1 384 ? 14.055 -35.25 4.762 1 98.31 384 THR B CA 1
ATOM 6110 C C . THR B 1 384 ? 12.586 -34.938 5.023 1 98.31 384 THR B C 1
ATOM 6112 O O . THR B 1 384 ? 11.922 -35.625 5.797 1 98.31 384 THR B O 1
ATOM 6115 N N . ALA B 1 385 ? 12.141 -33.906 4.383 1 98.19 385 ALA B N 1
ATOM 6116 C CA . ALA B 1 385 ? 10.75 -33.5 4.551 1 98.19 385 ALA B CA 1
ATOM 6117 C C . ALA B 1 385 ? 9.797 -34.594 4.125 1 98.19 385 ALA B C 1
ATOM 6119 O O . ALA B 1 385 ? 8.82 -34.906 4.82 1 98.19 385 ALA B O 1
ATOM 6120 N N . VAL B 1 386 ? 10.086 -35.219 3.033 1 98.69 386 VAL B N 1
ATOM 6121 C CA . VAL B 1 386 ? 9.227 -36.281 2.516 1 98.69 386 VAL B CA 1
ATOM 6122 C C . VAL B 1 386 ? 9.258 -37.469 3.459 1 98.69 386 VAL B C 1
ATOM 6124 O O . VAL B 1 386 ? 8.234 -38.125 3.701 1 98.69 386 VAL B O 1
ATOM 6127 N N . GLU B 1 387 ? 10.414 -37.812 3.996 1 98.5 387 GLU B N 1
ATOM 6128 C CA . GLU B 1 387 ? 10.523 -38.875 4.984 1 98.5 387 GLU B CA 1
ATOM 6129 C C . GLU B 1 387 ? 9.656 -38.594 6.207 1 98.5 387 GLU B C 1
ATOM 6131 O O . GLU B 1 387 ? 9 -39.5 6.73 1 98.5 387 GLU B O 1
ATOM 6136 N N . ARG B 1 388 ? 9.68 -37.406 6.598 1 98.19 388 ARG B N 1
ATOM 6137 C CA . ARG B 1 388 ? 8.898 -37 7.762 1 98.19 388 ARG B CA 1
ATOM 6138 C C . ARG B 1 388 ? 7.402 -37.062 7.457 1 98.19 388 ARG B C 1
ATOM 6140 O O . ARG B 1 388 ? 6.602 -37.438 8.32 1 98.19 388 ARG B O 1
ATOM 6147 N N . LEU B 1 389 ? 7.039 -36.625 6.277 1 98.5 389 LEU B N 1
ATOM 6148 C CA . LEU B 1 389 ? 5.648 -36.75 5.855 1 98.5 389 LEU B CA 1
ATOM 6149 C C . LEU B 1 389 ? 5.227 -38.219 5.875 1 98.5 389 LEU B C 1
ATOM 6151 O O . LEU B 1 389 ? 4.164 -38.562 6.402 1 98.5 389 LEU B O 1
ATOM 6155 N N . ALA B 1 390 ? 6.047 -39.094 5.332 1 98.31 390 ALA B N 1
ATOM 6156 C CA . ALA B 1 390 ? 5.75 -40.5 5.273 1 98.31 390 ALA B CA 1
ATOM 6157 C C . ALA B 1 390 ? 5.605 -41.094 6.672 1 98.31 390 ALA B C 1
ATOM 6159 O O . ALA B 1 390 ? 4.703 -41.906 6.926 1 98.31 390 ALA B O 1
ATOM 6160 N N . ALA B 1 391 ? 6.43 -40.688 7.539 1 97.94 391 ALA B N 1
ATOM 6161 C CA . ALA B 1 391 ? 6.426 -41.188 8.906 1 97.94 391 ALA B CA 1
ATOM 6162 C C . ALA B 1 391 ? 5.172 -40.75 9.656 1 97.94 391 ALA B C 1
ATOM 6164 O O . ALA B 1 391 ? 4.84 -41.281 10.711 1 97.94 391 ALA B O 1
ATOM 6165 N N . SER B 1 392 ? 4.531 -39.781 9.172 1 98 392 SER B N 1
ATOM 6166 C CA . SER B 1 392 ? 3.371 -39.219 9.844 1 98 392 SER B CA 1
ATOM 6167 C C . SER B 1 392 ? 2.076 -39.875 9.375 1 98 392 SER B C 1
ATOM 6169 O O . SER B 1 392 ? 0.987 -39.469 9.789 1 98 392 SER B O 1
ATOM 6171 N N . LEU B 1 393 ? 2.139 -40.781 8.461 1 96.75 393 LEU B N 1
ATOM 6172 C CA . LEU B 1 393 ? 0.953 -41.5 8.008 1 96.75 393 LEU B CA 1
ATOM 6173 C C . LEU B 1 393 ? 0.645 -42.656 8.938 1 96.75 393 LEU B C 1
ATOM 6175 O O . LEU B 1 393 ? 1.56 -43.281 9.469 1 96.75 393 LEU B O 1
#

pLDDT: mean 94.76, std 8.14, range [39.19, 98.94]

Secondary structure (DSSP, 8-state):
---TTS-HHHHTPPP-HHHHHHGGGGSTTPEE-------GGGS-HHHHHHHHHHHHHH-HHHHHS---TT--HHHHHHHHHHHHHTT----GGGEEEESHHHHHHHHHHHHH--TT-EEEEEES--HHHHHHHHHTT-EEEEEEEETTEE-HHHHHHHHTTS---EEEE--SS-TTT-----HHHHHHHHHHHHHHT-EEEEE-SSTT-BSS------HHHHHHHHT-GGGEEEEEESTTTT-GGG--EEEE--HHHHHHHHHHHHHHHSS--HHHHHHHHHHHHTT-HHHHHHHHHHHHHHHHHHHHHHHHHHHTTTEE-PPPSBSSEEEEEESSS--HHHHHHHHHHTTEE-EEGGGG-SSS--TTEEEEE-TTS-HHHHHHHHHHHHHT-/---TTS-HHHHTPPP-HHHHHHGGGGSTTPEE-------GGGS-HHHHHHHHHHHHHH-HHHHHS---TT--HHHHHHHHHHHHHTT----GGGEEEESHHHHHHHHHHHHH--TT-EEEEEES--HHHHHHHHHTT-EEEEEEEETTEE-HHHHHHHHTTS---EEEE--SS-TTT-----HHHHHHHHHHHHHHT-EEEEE-SSTT-BSS------HHHHHHHHT-GGGEEEEEESTTTT-GGG--EEEE--HHHHHHHHHHHHHHHSS--HHHHHHHHHHHHTT-HHHHHHHHHHHHHHHHHHHHHHHHHHHTTTEE-PPPSBSSEEEEEESSS--HHHHHHHHHHTTEE-EEGGGG-SSS--TTEEEEE-TTS-HHHHHHHHHHHHHT-

Sequence (786 aa):
MHDRRLAARAGELKPSAVRELLKHSKLPGVISLGGGIPAPELFDTEGLELAVQKVMSERFHDAFQYGLTEGYPPLRQAVSEICHSRGVTCSPAQVYITSGSQQSLDIVARTLLDPGDTIVVERPTYLAALQVFQLAQANILSVDTDDDGMLVEQLADLLETTRVKAVYLVPTFGNPGGKTLSETRRRHLVELAKKYDFVILEDDPYGEISFTDAVRRPLYQHAVELGCEDQVVYTSTFSKILAPGMRIGWVVMPDWLAQQTVIVKQAADLHTNMLSQVITAEYLGMNRLENQIALIREDYRKKCVALADALESRLGEHLEFSRPQGGMFLWARFRYPFDTMEWMKKTLENGVVYVPGEAFYHDKPDTRTLRLSYSTVSEAGLLTAVERLAASLMHDRRLAARAGELKPSAVRELLKHSKLPGVISLGGGIPAPELFDTEGLELAVQKVMSERFHDAFQYGLTEGYPPLRQAVSEICHSRGVTCSPAQVYITSGSQQSLDIVARTLLDPGDTIVVERPTYLAALQVFQLAQANILSVDTDDDGMLVEQLADLLETTRVKAVYLVPTFGNPGGKTLSETRRRHLVELAKKYDFVILEDDPYGEISFTDAVRRPLYQHAVELGCEDQVVYTSTFSKILAPGMRIGWVVMPDWLAQQTVIVKQAADLHTNMLSQVITAEYLGMNRLENQIALIREDYRKKCVALADALESRLGEHLEFSRPQGGMFLWARFRYPFDTMEWMKKTLENGVVYVPGEAFYHDKPDTRTLRLSYSTVSEAGLLTAVERLAASL

Foldseek 3Di:
DFDPVDDPLVSPDDDQPLVVLCVLCPDPLFAEQADLAFAPVLAPPVLLVVLLVCCVVPVVCQQPDDDAQQADQLLLQLVCVVCVVLLQHDHSVQKGKDLACLVVLQLLLLLQDAAAAEEEEEVQADLSSVSSNSSNNYNYHYAYADQQGGPVVVVVVCLVPDQHAEYEYAQALGPFAGHHHDPVSLLVNLVVCVVRVHAYEHEHAWNLLFLDPDRDHGSLNSCVVVVNSQRYKYKYACCHQHNSVLRIIIIRHDPVSCVVSSVSSCVVPNHGNSNSRSSVSSSVVVVCRNVSSVSLNVQQSLLLVLLVVLCCVQPVQFKDWDRRRGRFKTKIFGPDDDAVVVLQVLLVVLRYHWGQSQSRGPDDDDRRMTMGGRNHAHSVRSNVSSVSSSVSD/DFDPVDDPLVSPDDDQPLVVLCVLCPDPQFAEQADLAFAPVLAPPVLLVVLLVCCVVPVVCQQPDDDAQQADQLLLQLVCVVCVVLLQHDHSVQKGKDLACLVVLQLLLLLQDAQAAEEEEEVQADLSSVSSNSSNNYRYHYAYADQQGGPVVVVVVCLVPDQHAEYEYAQALGPFAGHHHDPVSLLVNLVVCVVRVHAYEHEHAWNLLFLDPDRDHGSLNSCVVVVNSQRYKYKYACCHQHNSVLRIIIIGHDPVSCVVSSVSSCVVPNHGNSNSRSSVSSSVVVVCRNVSSVSLNVQQSLLLVLLVVLCCVQPVQFKDWDRRRGRFKTKIFGPDDDAVVVLQVLLVVLRYHWGQSQSRGPDDTDRRMTMGGRNHAHSVRSNVSSVSSSVSD

Nearest PDB structures (foldseek):
  3av7-assembly1_C  TM=9.511E-01  e=1.177E-41  Pyrococcus horikoshii OT3
  1wst-assembly1_A-2  TM=9.358E-01  e=7.190E-42  Thermococcus profundus
  2z1y-assembly1_A  TM=9.616E-01  e=2.270E-40  unclassified
  8juj-assembly1_A  TM=8.690E-01  e=1.093E-21  Bacillus cereus ATCC 14579
  9kau-assembly1_B  TM=8.499E-01  e=4.794E-20  Bacillus cereus ATCC 14579

Organism: Klebsiella variicola (NCBI:txid244366)

Radius of gyration: 26.78 Å; Cα contacts (8 Å, |Δi|>4): 1664; chains: 2; bounding box: 55×90×63 Å

InterPro domains:
  IPR004839 Aminotransferase, class I/classII, large domain [PF00155] (52-389)
  IPR015421 Pyridoxal phosphate-dependent transferase, major domain [G3DSA:3.40.640.10] (65-288)
  IPR015422 Pyridoxal phosphate-dependent transferase, small domain [G3DSA:3.90.1150.10] (16-391)
  IPR015424 Pyridoxal phosphate-dependent transferase [SSF53383] (5-391)
  IPR050859 Class-I pyridoxal-phosphate-dependent aminotransferase-like [PTHR42790] (4-392)